Protein 5C22 (pdb70)

InterPro domains:
  IPR006144 Secretion protein HlyD, conserved site [PS00543] (442-464)
  IPR010129 Type I secretion membrane fusion protein, HlyD family [TIGR01843] (54-478)
  IPR050739 Membrane Fusion Protein [PTHR30386] (50-478)
  IPR058982 AprE-like, beta-barrel domain [PF26002] (366-455)
  IPR059040 CyaD-like, alpha-helical hairpin domain [PF25988] (132-326)

Sequence (1053 aa):
SKEIKPIENSIVKEIIVKEGESVRKGDVLLKLTALGAEADTLKTQSSLLQTRLEQTRYQILSRSIELNKLPELKLPDEPYFQNVSEEEVLRLTSLIKEQFSTWQNQKYQKELNLDKKRAERLTILARINRYENLSRVEKSRLDDFRSLLHKQAIAKHAVLEQENKYVEAANELRVYKSQLEQIESEILSAKEEYQLVTRLFKNEILDKLRQTTDNIELLTLELEKNEERQQASVIRAPVSGKVQQLKVHTEGGVVTTAETLMVIVPASKEIKPIENSIVKEIIVKEGESVRKGDVLLKLTALGAEADTLKTQSSLLQTRLEQTRYQILSRSIELNKLPELKLPDEPYFQNVSEEEVLRLTSLIKEQFSTWQNQKYQKELNLDKKRAERLTILARINRYENLSRVEKSRLDDFRSLLHKQAIAKHAVLEQENKYVEAANELRVYKSQLEQIESEILSAKEEYQLVTRLFKNEILDKLRQTTDNIELLTLELEKNEERQQASVIRAPVSGKVQQLKVHTEGGVVTTAETLMVIVPSKEIKPIENSIVKEIIVKLKLTALGAEADTLKTQSSLLQTRLEQTRYQILSRSIELNKLPELKLPDEPYFQNVSEEEVLRLTSLIKEQFSTWQNQKYQKELNLDKKRAERLTILARINRYENLSRVEKSRLDDFRSLLHKQAIAKHAVLEQENKYVEAANELRVYKSQLEQIESEILSAKEEYQLVTRLFKNEILDKLRQTTDNIELLTLELEKNEERQQASVIRAPVSGKVQQLKVHTEGGVVTTAETLMVIVSKEIKPIENSIVKEIIVKEGESVRKGDVLLKLTALGAEADTLKTQSSLLQTRLEQTRYQILSRSIELNKLPELKLPDEPYFQNVSEEEVLRLTSLIKEQFSTWQNQKYQKELNLDKKRAERLTILARINRYENLSRVEKSRLDDFRSLLHKQAIAKHAVLEQENKYVEAANELRVYKSQLEQIESEILSAKEEYQLVTRLFKNEILDKLRQTTDNIELLTLELEKNEERQQASVIRAPVSGKVQQLKVHTEGGVVTTAETLMVIVP

Radius of gyration: 61.91 Å; Cα contacts (8 Å, |Δi|>4): 1273; chains: 4; bounding box: 52×114×218 Å

B-factor: mean 44.22, std 17.94, range [9.75, 147.19]

GO terms:
  GO:0030253 protein secretion by the type I secretion system (P, IDA)

Organism: Escherichia coli (NCBI:txid562)

Structure (mmCIF, N/CA/C/O backbone):
data_5C22
#
_entry.id   5C22
#
_cell.length_a   80.865
_cell.length_b   94.476
_cell.length_c   181.378
_cell.angle_alpha   90.00
_cell.angle_beta   90.00
_cell.angle_gamma   90.00
#
_symmetry.space_group_name_H-M   'P 21 21 21'
#
loop_
_entity.id
_entity.type
_entity.pdbx_description
1 polymer 'Chromosomal hemolysin D'
2 non-polymer 'ZINC ION'
3 water water
#
loop_
_atom_site.group_PDB
_atom_site.id
_atom_site.type_symbol
_atom_site.label_atom_id
_atom_site.label_alt_id
_atom_site.label_comp_id
_atom_site.label_asym_id
_atom_site.label_entity_id
_atom_site.label_seq_id
_atom_site.pdbx_PDB_ins_code
_atom_site.Cartn_x
_atom_site.Cartn_y
_atom_site.Cartn_z
_atom_site.occupancy
_atom_site.B_iso_or_equiv
_atom_site.auth_seq_id
_atom_site.auth_comp_id
_atom_site.auth_asym_id
_atom_site.auth_atom_id
_atom_site.pdbx_PDB_model_num
ATOM 1 N N . SER A 1 3 ? -5.726 -14.971 -62.412 1.00 61.48 96 SER A N 1
ATOM 2 C CA . SER A 1 3 ? -5.939 -16.384 -62.698 1.00 55.91 96 SER A CA 1
ATOM 3 C C . SER A 1 3 ? -6.652 -17.085 -61.550 1.00 73.01 96 SER A C 1
ATOM 4 O O . SER A 1 3 ? -7.328 -18.092 -61.754 1.00 73.28 96 SER A O 1
ATOM 7 N N . LYS A 1 4 ? -6.491 -16.557 -60.341 1.00 64.15 97 LYS A N 1
ATOM 8 C CA . LYS A 1 4 ? -7.160 -17.135 -59.184 1.00 74.03 97 LYS A CA 1
ATOM 9 C C . LYS A 1 4 ? -8.015 -16.087 -58.472 1.00 61.50 97 LYS A C 1
ATOM 10 O O . LYS A 1 4 ? -7.566 -14.966 -58.241 1.00 59.51 97 LYS A O 1
ATOM 16 N N . GLU A 1 5 ? -9.243 -16.456 -58.119 1.00 61.35 98 GLU A N 1
ATOM 17 C CA . GLU A 1 5 ? -10.175 -15.509 -57.507 1.00 57.93 98 GLU A CA 1
ATOM 18 C C . GLU A 1 5 ? -10.003 -15.439 -55.994 1.00 47.53 98 GLU A C 1
ATOM 19 O O . GLU A 1 5 ? -9.666 -16.431 -55.348 1.00 38.26 98 GLU A O 1
ATOM 25 N N . ILE A 1 6 ? -10.239 -14.257 -55.437 1.00 46.28 99 ILE A N 1
ATOM 26 C CA . ILE A 1 6 ? -10.103 -14.049 -54.001 1.00 38.46 99 ILE A CA 1
ATOM 27 C C . ILE A 1 6 ? -11.433 -13.717 -53.334 1.00 39.48 99 ILE A C 1
ATOM 28 O O . ILE A 1 6 ? -12.032 -12.669 -53.587 1.00 33.25 99 ILE A O 1
ATOM 33 N N . LYS A 1 7 ? -11.894 -14.633 -52.488 1.00 32.52 100 LYS A N 1
ATOM 34 C CA . LYS A 1 7 ? -13.159 -14.467 -51.787 1.00 38.99 100 LYS A CA 1
ATOM 35 C C . LYS A 1 7 ? -12.946 -14.563 -50.280 1.00 39.85 100 LYS A C 1
ATOM 36 O O . LYS A 1 7 ? -12.076 -15.303 -49.822 1.00 38.80 100 LYS A O 1
ATOM 42 N N . PRO A 1 8 ? -13.743 -13.814 -49.502 1.00 40.77 101 PRO A N 1
ATOM 43 C CA . PRO A 1 8 ? -13.673 -13.895 -48.039 1.00 39.41 101 PRO A CA 1
ATOM 44 C C . PRO A 1 8 ? -14.148 -15.249 -47.519 1.00 31.86 101 PRO A C 1
ATOM 45 O O . PRO A 1 8 ? -15.113 -15.805 -48.042 1.00 42.43 101 PRO A O 1
ATOM 49 N N . ILE A 1 9 ? -13.472 -15.769 -46.499 1.00 34.67 102 ILE A N 1
ATOM 50 C CA . ILE A 1 9 ? -13.831 -17.058 -45.918 1.00 51.15 102 ILE A CA 1
ATOM 51 C C . ILE A 1 9 ? -15.109 -16.964 -45.090 1.00 47.86 102 ILE A C 1
ATOM 52 O O . ILE A 1 9 ? -15.692 -17.981 -44.712 1.00 49.50 102 ILE A O 1
ATOM 57 N N . GLU A 1 10 ? -15.540 -15.738 -44.814 1.00 31.75 103 GLU A N 1
ATOM 58 C CA . GLU A 1 10 ? -16.689 -15.505 -43.952 1.00 32.19 103 GLU A CA 1
ATOM 59 C C . GLU A 1 10 ? -17.224 -14.093 -44.184 1.00 37.60 103 GLU A C 1
ATOM 60 O O . GLU A 1 10 ? -16.450 -13.169 -44.437 1.00 37.91 103 GLU A O 1
ATOM 66 N N . ASN A 1 11 ? -18.545 -13.935 -44.114 1.00 34.69 104 ASN A N 1
ATOM 67 C CA . ASN A 1 11 ? -19.169 -12.620 -44.237 1.00 27.91 104 ASN A CA 1
ATOM 68 C C . ASN A 1 11 ? -18.585 -11.652 -43.221 1.00 33.57 104 ASN A C 1
ATOM 69 O O . ASN A 1 11 ? -18.680 -11.876 -42.014 1.00 39.81 104 ASN A O 1
ATOM 74 N N . SER A 1 12 ? -17.981 -10.575 -43.711 1.00 30.15 105 SER A N 1
ATOM 75 C CA . SER A 1 12 ? -17.239 -9.679 -42.837 1.00 31.79 105 SER A CA 1
ATOM 76 C C . SER A 1 12 ? -17.318 -8.206 -43.221 1.00 35.72 105 SER A C 1
ATOM 77 O O . SER A 1 12 ? -18.022 -7.813 -44.151 1.00 34.40 105 SER A O 1
ATOM 80 N N . ILE A 1 13 ? -16.569 -7.408 -42.471 1.00 28.83 106 ILE A N 1
ATOM 81 C CA . ILE A 1 13 ? -16.407 -5.984 -42.703 1.00 33.42 106 ILE A CA 1
ATOM 82 C C . ILE A 1 13 ? -14.963 -5.730 -43.105 1.00 33.57 106 ILE A C 1
ATOM 83 O O . ILE A 1 13 ? -14.031 -6.262 -42.482 1.00 33.86 106 ILE A O 1
ATOM 88 N N . VAL A 1 14 ? -14.784 -4.938 -44.158 1.00 38.88 107 VAL A N 1
ATOM 89 C CA . VAL A 1 14 ? -13.456 -4.594 -44.637 1.00 43.33 107 VAL A CA 1
ATOM 90 C C . VAL A 1 14 ? -12.770 -3.676 -43.635 1.00 35.85 107 VAL A C 1
ATOM 91 O O . VAL A 1 14 ? -13.101 -2.496 -43.517 1.00 39.35 107 VAL A O 1
ATOM 95 N N . LYS A 1 15 ? -11.806 -4.242 -42.919 1.00 36.34 108 LYS A N 1
ATOM 96 C CA . LYS A 1 15 ? -11.072 -3.528 -41.886 1.00 52.28 108 LYS A CA 1
ATOM 97 C C . LYS A 1 15 ? -9.999 -2.631 -42.501 1.00 56.83 108 LYS A C 1
ATOM 98 O O . LYS A 1 15 ? -9.811 -1.493 -42.071 1.00 60.60 108 LYS A O 1
ATOM 104 N N . GLU A 1 16 ? -9.298 -3.148 -43.508 1.00 55.52 109 GLU A N 1
ATOM 105 C CA . GLU A 1 16 ? -8.236 -2.396 -44.174 1.00 55.71 109 GLU A CA 1
ATOM 106 C C . GLU A 1 16 ? -8.014 -2.852 -45.611 1.00 44.19 109 GLU A C 1
ATOM 107 O O . GLU A 1 16 ? -7.908 -4.049 -45.882 1.00 54.83 109 GLU A O 1
ATOM 113 N N . ILE A 1 17 ? -7.945 -1.891 -46.527 1.00 53.91 110 ILE A N 1
ATOM 114 C CA . ILE A 1 17 ? -7.558 -2.186 -47.897 1.00 53.87 110 ILE A CA 1
ATOM 115 C C . ILE A 1 17 ? -6.120 -1.748 -48.117 1.00 45.11 110 ILE A C 1
ATOM 116 O O . ILE A 1 17 ? -5.815 -0.559 -48.061 1.00 55.52 110 ILE A O 1
ATOM 121 N N . ILE A 1 18 ? -5.236 -2.706 -48.370 1.00 37.87 111 ILE A N 1
ATOM 122 C CA . ILE A 1 18 ? -3.820 -2.394 -48.497 1.00 51.23 111 ILE A CA 1
ATOM 123 C C . ILE A 1 18 ? -3.397 -2.322 -49.962 1.00 38.15 111 ILE A C 1
ATOM 124 O O . ILE A 1 18 ? -2.534 -1.529 -50.339 1.00 46.10 111 ILE A O 1
ATOM 129 N N . VAL A 1 19 ? -4.022 -3.161 -50.778 1.00 42.40 112 VAL A N 1
ATOM 130 C CA . VAL A 1 19 ? -3.714 -3.263 -52.201 1.00 41.37 112 VAL A CA 1
ATOM 131 C C . VAL A 1 19 ? -4.470 -2.251 -53.070 1.00 41.39 112 VAL A C 1
ATOM 132 O O . VAL A 1 19 ? -5.599 -1.876 -52.761 1.00 35.59 112 VAL A O 1
ATOM 136 N N . LYS A 1 20 ? -3.831 -1.791 -54.142 1.00 45.95 113 LYS A N 1
ATOM 137 C CA . LYS A 1 20 ? -4.509 -0.970 -55.141 1.00 39.72 113 LYS A CA 1
ATOM 138 C C . LYS A 1 20 ? -4.653 -1.713 -56.468 1.00 36.88 113 LYS A C 1
ATOM 139 O O . LYS A 1 20 ? -4.033 -2.756 -56.681 1.00 35.28 113 LYS A O 1
ATOM 145 N N . GLU A 1 21 ? -5.473 -1.162 -57.356 1.00 38.90 114 GLU A N 1
ATOM 146 C CA . GLU A 1 21 ? -5.705 -1.741 -58.675 1.00 45.11 114 GLU A CA 1
ATOM 147 C C . GLU A 1 21 ? -4.442 -1.713 -59.537 1.00 50.48 114 GLU A C 1
ATOM 148 O O . GLU A 1 21 ? -3.893 -0.647 -59.812 1.00 40.58 114 GLU A O 1
ATOM 154 N N . GLY A 1 22 ? -3.986 -2.889 -59.960 1.00 37.48 115 GLY A N 1
ATOM 155 C CA . GLY A 1 22 ? -2.818 -2.995 -60.817 1.00 41.40 115 GLY A CA 1
ATOM 156 C C . GLY A 1 22 ? -1.521 -3.180 -60.050 1.00 53.10 115 GLY A C 1
ATOM 157 O O . GLY A 1 22 ? -0.446 -3.271 -60.642 1.00 50.97 115 GLY A O 1
ATOM 158 N N . GLU A 1 23 ? -1.625 -3.243 -58.726 1.00 49.55 116 GLU A N 1
ATOM 159 C CA . GLU A 1 23 ? -0.455 -3.375 -57.864 1.00 47.17 116 GLU A CA 1
ATOM 160 C C . GLU A 1 23 ? 0.142 -4.777 -57.953 1.00 50.54 116 GLU A C 1
ATOM 161 O O . GLU A 1 23 ? -0.585 -5.761 -58.088 1.00 48.14 116 GLU A O 1
ATOM 167 N N . SER A 1 24 ? 1.468 -4.863 -57.882 1.00 53.34 117 SER A N 1
ATOM 168 C CA . SER A 1 24 ? 2.151 -6.153 -57.917 1.00 53.87 117 SER A CA 1
ATOM 169 C C . SER A 1 24 ? 2.383 -6.695 -56.510 1.00 56.02 117 SER A C 1
ATOM 170 O O . SER A 1 24 ? 2.906 -5.996 -55.641 1.00 56.66 117 SER A O 1
ATOM 173 N N . VAL A 1 25 ? 1.988 -7.946 -56.295 1.00 61.42 118 VAL A N 1
ATOM 174 C CA . VAL A 1 25 ? 2.141 -8.593 -54.997 1.00 52.39 118 VAL A CA 1
ATOM 175 C C . VAL A 1 25 ? 2.813 -9.958 -55.115 1.00 50.29 118 VAL A C 1
ATOM 176 O O . VAL A 1 25 ? 2.744 -10.607 -56.158 1.00 46.51 118 VAL A O 1
ATOM 180 N N . ARG A 1 26 ? 3.470 -10.383 -54.040 1.00 40.69 119 ARG A N 1
ATOM 181 C CA . ARG A 1 26 ? 4.051 -11.718 -53.980 1.00 43.15 119 ARG A CA 1
ATOM 182 C C . ARG A 1 26 ? 3.142 -12.668 -53.225 1.00 59.74 119 ARG A C 1
ATOM 183 O O . ARG A 1 26 ? 2.253 -12.236 -52.491 1.00 58.08 119 ARG A O 1
ATOM 191 N N . LYS A 1 27 ? 3.367 -13.964 -53.409 1.00 57.89 120 LYS A N 1
ATOM 192 C CA . LYS A 1 27 ? 2.596 -14.963 -52.689 1.00 52.85 120 LYS A CA 1
ATOM 193 C C . LYS A 1 27 ? 2.878 -14.824 -51.198 1.00 42.94 120 LYS A C 1
ATOM 194 O O . LYS A 1 27 ? 4.023 -14.933 -50.761 1.00 62.30 120 LYS A O 1
ATOM 200 N N . GLY A 1 28 ? 1.826 -14.577 -50.425 1.00 44.61 121 GLY A N 1
ATOM 201 C CA . GLY A 1 28 ? 1.958 -14.390 -48.992 1.00 31.68 121 GLY A CA 1
ATOM 202 C C . GLY A 1 28 ? 1.761 -12.953 -48.543 1.00 45.59 121 GLY A C 1
ATOM 203 O O . GLY A 1 28 ? 1.572 -12.695 -47.354 1.00 44.32 121 GLY A O 1
ATOM 204 N N . ASP A 1 29 ? 1.804 -12.014 -49.486 1.00 42.18 122 ASP A N 1
ATOM 205 C CA . ASP A 1 29 ? 1.581 -10.607 -49.163 1.00 37.17 122 ASP A CA 1
ATOM 206 C C . ASP A 1 29 ? 0.141 -10.375 -48.724 1.00 42.34 122 ASP A C 1
ATOM 207 O O . ASP A 1 29 ? -0.786 -10.963 -49.280 1.00 36.97 122 ASP A O 1
ATOM 212 N N . VAL A 1 30 ? -0.046 -9.502 -47.740 1.00 40.77 123 VAL A N 1
ATOM 213 C CA . VAL A 1 30 ? -1.381 -9.202 -47.238 1.00 45.09 123 VAL A CA 1
ATOM 214 C C . VAL A 1 30 ? -2.119 -8.278 -48.202 1.00 53.49 123 VAL A C 1
ATOM 215 O O . VAL A 1 30 ? -1.597 -7.237 -48.602 1.00 45.80 123 VAL A O 1
ATOM 219 N N . LEU A 1 31 ? -3.335 -8.668 -48.569 1.00 48.12 124 LEU A N 1
ATOM 220 C CA . LEU A 1 31 ? -4.135 -7.904 -49.517 1.00 44.39 124 LEU A CA 1
ATOM 221 C C . LEU A 1 31 ? -5.285 -7.199 -48.808 1.00 43.53 124 LEU A C 1
ATOM 222 O O . LEU A 1 31 ? -5.604 -6.048 -49.107 1.00 45.83 124 LEU A O 1
ATOM 227 N N . LEU A 1 32 ? -5.901 -7.903 -47.865 1.00 50.34 125 LEU A N 1
ATOM 228 C CA . LEU A 1 32 ? -7.089 -7.412 -47.182 1.00 39.67 125 LEU A CA 1
ATOM 229 C C . LEU A 1 32 ? -7.191 -7.989 -45.778 1.00 42.64 125 LEU A C 1
ATOM 230 O O . LEU A 1 32 ? -6.882 -9.160 -45.555 1.00 41.64 125 LEU A O 1
ATOM 235 N N . LYS A 1 33 ? -7.622 -7.164 -44.831 1.00 34.74 126 LYS A N 1
ATOM 236 C CA . LYS A 1 33 ? -7.904 -7.644 -43.487 1.00 55.37 126 LYS A CA 1
ATOM 237 C C . LYS A 1 33 ? -9.398 -7.492 -43.224 1.00 42.42 126 LYS A C 1
ATOM 238 O O . LYS A 1 33 ? -9.964 -6.421 -43.436 1.00 31.40 126 LYS A O 1
ATOM 244 N N . LEU A 1 34 ? -10.034 -8.566 -42.770 1.00 46.25 127 LEU A N 1
ATOM 245 C CA . LEU A 1 34 ? -11.477 -8.558 -42.564 1.00 44.51 127 LEU A CA 1
ATOM 246 C C . LEU A 1 34 ? -11.845 -8.885 -41.123 1.00 44.88 127 LEU A C 1
ATOM 247 O O . LEU A 1 34 ? -11.170 -9.683 -40.474 1.00 49.61 127 LEU A O 1
ATOM 252 N N . THR A 1 35 ? -12.917 -8.279 -40.620 1.00 36.56 128 THR A N 1
ATOM 253 C CA . THR A 1 35 ? -13.429 -8.662 -39.305 1.00 39.02 128 THR A CA 1
ATOM 254 C C . THR A 1 35 ? -14.835 -9.243 -39.423 1.00 34.43 128 THR A C 1
ATOM 255 O O . THR A 1 35 ? -15.702 -8.639 -40.042 1.00 23.92 128 THR A O 1
ATOM 259 N N . ALA A 1 36 ? -15.071 -10.389 -38.791 1.00 36.48 129 ALA A N 1
ATOM 260 C CA . ALA A 1 36 ? -16.358 -11.072 -38.907 1.00 32.08 129 ALA A CA 1
ATOM 261 C C . ALA A 1 36 ? -17.496 -10.209 -38.369 1.00 30.69 129 ALA A C 1
ATOM 262 O O . ALA A 1 36 ? -17.322 -9.466 -37.401 1.00 30.71 129 ALA A O 1
ATOM 264 N N . LEU A 1 37 ? -18.658 -10.310 -39.009 1.00 19.61 130 LEU A N 1
ATOM 265 C CA . LEU A 1 37 ? -19.817 -9.495 -38.655 1.00 28.36 130 LEU A CA 1
ATOM 266 C C . LEU A 1 37 ? -20.291 -9.717 -37.223 1.00 37.38 130 LEU A C 1
ATOM 267 O O . LEU A 1 37 ? -20.524 -10.850 -36.801 1.00 30.20 130 LEU A O 1
ATOM 272 N N . GLY A 1 38 ? -20.424 -8.622 -36.481 1.00 35.51 131 GLY A N 1
ATOM 273 C CA . GLY A 1 38 ? -20.972 -8.666 -35.138 1.00 41.22 131 GLY A CA 1
ATOM 274 C C . GLY A 1 38 ? -20.002 -9.091 -34.053 1.00 32.97 131 GLY A C 1
ATOM 275 O O . GLY A 1 38 ? -20.381 -9.184 -32.887 1.00 33.57 131 GLY A O 1
ATOM 276 N N . ALA A 1 39 ? -18.754 -9.353 -34.428 1.00 25.32 132 ALA A N 1
ATOM 277 C CA . ALA A 1 39 ? -17.756 -9.834 -33.476 1.00 36.48 132 ALA A CA 1
ATOM 278 C C . ALA A 1 39 ? -17.377 -8.797 -32.418 1.00 32.44 132 ALA A C 1
ATOM 279 O O . ALA A 1 39 ? -17.296 -9.114 -31.223 1.00 43.83 132 ALA A O 1
ATOM 281 N N . GLU A 1 40 ? -17.161 -7.559 -32.855 1.00 27.71 133 GLU A N 1
ATOM 282 C CA . GLU A 1 40 ? -16.699 -6.509 -31.954 1.00 42.18 133 GLU A CA 1
ATOM 283 C C . GLU A 1 40 ? -17.749 -6.172 -30.908 1.00 34.54 133 GLU A C 1
ATOM 284 O O . GLU A 1 40 ? -17.415 -5.878 -29.760 1.00 40.30 133 GLU A O 1
ATOM 290 N N . ALA A 1 41 ? -19.017 -6.216 -31.304 1.00 20.48 134 ALA A N 1
ATOM 291 C CA . ALA A 1 41 ? -20.110 -5.940 -30.379 1.00 39.65 134 ALA A CA 1
ATOM 292 C C . ALA A 1 41 ? -20.209 -7.013 -29.295 1.00 41.14 134 ALA A C 1
ATOM 293 O O . ALA A 1 41 ? -20.378 -6.702 -28.112 1.00 46.28 134 ALA A O 1
ATOM 295 N N . ASP A 1 42 ? -20.094 -8.273 -29.706 1.00 22.65 135 ASP A N 1
ATOM 296 C CA . ASP A 1 42 ? -20.105 -9.396 -28.772 1.00 35.81 135 ASP A CA 1
ATOM 297 C C . ASP A 1 42 ? -18.960 -9.273 -27.770 1.00 32.92 135 ASP A C 1
ATOM 298 O O . ASP A 1 42 ? -19.161 -9.382 -26.549 1.00 25.62 135 ASP A O 1
ATOM 303 N N . THR A 1 43 ? -17.759 -9.037 -28.295 1.00 22.96 136 THR A N 1
ATOM 304 C CA . THR A 1 43 ? -16.577 -8.887 -27.453 1.00 31.27 136 THR A CA 1
ATOM 305 C C . THR A 1 43 ? -16.763 -7.726 -26.479 1.00 31.04 136 THR A C 1
ATOM 306 O O . THR A 1 43 ? -16.371 -7.808 -25.312 1.00 40.07 136 THR A O 1
ATOM 310 N N . LEU A 1 44 ? -17.385 -6.656 -26.965 1.00 20.44 137 LEU A N 1
ATOM 311 C CA . LEU A 1 44 ? -17.661 -5.480 -26.150 1.00 26.40 137 LEU A CA 1
ATOM 312 C C . LEU A 1 44 ? -18.582 -5.834 -24.983 1.00 36.32 137 LEU A C 1
ATOM 313 O O . LEU A 1 44 ? -18.340 -5.430 -23.841 1.00 28.05 137 LEU A O 1
ATOM 318 N N . LYS A 1 45 ? -19.634 -6.591 -25.279 1.00 28.33 138 LYS A N 1
ATOM 319 C CA . LYS A 1 45 ? -20.578 -7.039 -24.257 1.00 29.34 138 LYS A CA 1
ATOM 320 C C . LYS A 1 45 ? -19.877 -7.871 -23.181 1.00 33.59 138 LYS A C 1
ATOM 321 O O . LYS A 1 45 ? -20.038 -7.623 -21.973 1.00 34.89 138 LYS A O 1
ATOM 327 N N . THR A 1 46 ? -19.088 -8.848 -23.626 1.00 27.32 139 THR A N 1
ATOM 328 C CA . THR A 1 46 ? -18.375 -9.725 -22.700 1.00 25.85 139 THR A CA 1
ATOM 329 C C . THR A 1 46 ? -17.412 -8.925 -21.819 1.00 31.35 139 THR A C 1
ATOM 330 O O . THR A 1 46 ? -17.316 -9.159 -20.610 1.00 30.80 139 THR A O 1
ATOM 334 N N . GLN A 1 47 ? -16.718 -7.970 -22.430 1.00 24.55 140 GLN A N 1
ATOM 335 C CA . GLN A 1 47 ? -15.788 -7.107 -21.709 1.00 28.47 140 GLN A CA 1
ATOM 336 C C . GLN A 1 47 ? -16.518 -6.273 -20.656 1.00 31.18 140 GLN A C 1
ATOM 337 O O . GLN A 1 47 ? -16.015 -6.075 -19.546 1.00 23.51 140 GLN A O 1
ATOM 343 N N . SER A 1 48 ? -17.702 -5.783 -21.014 1.00 23.79 141 SER A N 1
ATOM 344 C CA . SER A 1 48 ? -18.520 -5.010 -20.085 1.00 24.12 141 SER A CA 1
ATOM 345 C C . SER A 1 48 ? -18.884 -5.852 -18.865 1.00 28.66 141 SER A C 1
ATOM 346 O O . SER A 1 48 ? -18.724 -5.413 -17.712 1.00 25.13 141 SER A O 1
ATOM 349 N N . SER A 1 49 ? -19.352 -7.072 -19.123 1.00 24.62 142 SER A N 1
ATOM 350 C CA . SER A 1 49 ? -19.695 -7.987 -18.038 1.00 21.77 142 SER A CA 1
ATOM 351 C C . SER A 1 49 ? -18.488 -8.267 -17.145 1.00 33.04 142 SER A C 1
ATOM 352 O O . SER A 1 49 ? -18.604 -8.296 -15.913 1.00 20.42 142 SER A O 1
ATOM 355 N N . LEU A 1 50 ? -17.331 -8.455 -17.773 1.00 20.06 143 LEU A N 1
ATOM 356 C CA . LEU A 1 50 ? -16.091 -8.700 -17.044 1.00 24.11 143 LEU A CA 1
ATOM 357 C C . LEU A 1 50 ? -15.760 -7.539 -16.114 1.00 33.87 143 LEU A C 1
ATOM 358 O O . LEU A 1 50 ? -15.414 -7.746 -14.946 1.00 24.53 143 LEU A O 1
ATOM 363 N N . LEU A 1 51 ? -15.862 -6.321 -16.639 1.00 30.86 144 LEU A N 1
ATOM 364 C CA . LEU A 1 51 ? -15.603 -5.124 -15.846 1.00 26.98 144 LEU A CA 1
ATOM 365 C C . LEU A 1 51 ? -16.533 -5.047 -14.640 1.00 23.86 144 LEU A C 1
ATOM 366 O O . LEU A 1 51 ? -16.087 -4.778 -13.518 1.00 38.07 144 LEU A O 1
ATOM 371 N N . GLN A 1 52 ? -17.821 -5.294 -14.869 1.00 21.13 145 GLN A N 1
ATOM 372 C CA . GLN A 1 52 ? -18.792 -5.265 -13.776 1.00 24.66 145 GLN A CA 1
ATOM 373 C C . GLN A 1 52 ? -18.446 -6.286 -12.685 1.00 31.32 145 GLN A C 1
ATOM 374 O O . GLN A 1 52 ? -18.380 -5.953 -11.487 1.00 35.44 145 GLN A O 1
ATOM 380 N N . THR A 1 53 ? -18.195 -7.522 -13.113 1.00 23.93 146 THR A N 1
ATOM 381 C CA . THR A 1 53 ? -17.902 -8.605 -12.181 1.00 28.33 146 THR A CA 1
ATOM 382 C C . THR A 1 53 ? -16.635 -8.314 -11.383 1.00 31.09 146 THR A C 1
ATOM 383 O O . THR A 1 53 ? -16.559 -8.618 -10.191 1.00 27.74 146 THR A O 1
ATOM 387 N N . ARG A 1 54 ? -15.647 -7.712 -12.037 1.00 22.77 147 ARG A N 1
ATOM 388 C CA . ARG A 1 54 ? -14.416 -7.339 -11.349 1.00 30.11 147 ARG A CA 1
ATOM 389 C C . ARG A 1 54 ? -14.652 -6.217 -10.340 1.00 31.12 147 ARG A C 1
ATOM 390 O O . ARG A 1 54 ? -14.030 -6.199 -9.275 1.00 33.17 147 ARG A O 1
ATOM 398 N N . LEU A 1 55 ? -15.538 -5.281 -10.671 1.00 19.97 148 LEU A N 1
ATOM 399 C CA . LEU A 1 55 ? -15.911 -4.247 -9.709 1.00 17.20 148 LEU A CA 1
ATOM 400 C C . LEU A 1 55 ? -16.507 -4.894 -8.459 1.00 38.50 148 LEU A C 1
ATOM 401 O O . LEU A 1 55 ? -16.172 -4.517 -7.328 1.00 21.76 148 LEU A O 1
ATOM 406 N N . GLU A 1 56 ? -17.377 -5.879 -8.665 1.00 34.28 149 GLU A N 1
ATOM 407 C CA . GLU A 1 56 ? -17.977 -6.593 -7.538 1.00 23.49 149 GLU A CA 1
ATOM 408 C C . GLU A 1 56 ? -16.918 -7.340 -6.719 1.00 26.81 149 GLU A C 1
ATOM 409 O O . GLU A 1 56 ? -16.954 -7.350 -5.480 1.00 29.28 149 GLU A O 1
ATOM 415 N N . GLN A 1 57 ? -15.975 -7.960 -7.422 1.00 19.02 150 GLN A N 1
ATOM 416 C CA . GLN A 1 57 ? -14.851 -8.635 -6.782 1.00 27.83 150 GLN A CA 1
ATOM 417 C C . GLN A 1 57 ? -14.083 -7.683 -5.865 1.00 35.69 150 GLN A C 1
ATOM 418 O O . GLN A 1 57 ? -13.777 -8.017 -4.714 1.00 24.67 150 GLN A O 1
ATOM 424 N N . THR A 1 58 ? -13.791 -6.493 -6.382 1.00 28.55 151 THR A N 1
ATOM 425 C CA . THR A 1 58 ? -13.123 -5.454 -5.606 1.00 30.24 151 THR A CA 1
ATOM 426 C C . THR A 1 58 ? -13.945 -5.107 -4.368 1.00 31.47 151 THR A C 1
ATOM 427 O O . THR A 1 58 ? -13.409 -4.974 -3.265 1.00 30.65 151 THR A O 1
ATOM 431 N N . ARG A 1 59 ? -15.253 -4.977 -4.569 1.00 29.71 152 ARG A N 1
ATOM 432 C CA . ARG A 1 59 ? -16.193 -4.704 -3.485 1.00 25.23 152 ARG A CA 1
ATOM 433 C C . ARG A 1 59 ? -16.051 -5.693 -2.330 1.00 38.98 152 ARG A C 1
ATOM 434 O O . ARG A 1 59 ? -15.854 -5.299 -1.169 1.00 25.89 152 ARG A O 1
ATOM 442 N N . TYR A 1 60 ? -16.126 -6.981 -2.651 1.00 34.38 153 TYR A N 1
ATOM 443 C CA . TYR A 1 60 ? -16.129 -7.992 -1.600 1.00 36.27 153 TYR A CA 1
ATOM 444 C C . TYR A 1 60 ? -14.736 -8.212 -1.001 1.00 31.57 153 TYR A C 1
ATOM 445 O O . TYR A 1 60 ? -14.609 -8.595 0.168 1.00 35.68 153 TYR A O 1
ATOM 454 N N . GLN A 1 61 ? -13.696 -7.938 -1.786 1.00 25.66 154 GLN A N 1
ATOM 455 C CA . GLN A 1 61 ? -12.331 -7.984 -1.267 1.00 19.36 154 GLN A CA 1
ATOM 456 C C . GLN A 1 61 ? -12.133 -6.895 -0.217 1.00 30.21 154 GLN A C 1
ATOM 457 O O . GLN A 1 61 ? -11.617 -7.150 0.883 1.00 30.57 154 GLN A O 1
ATOM 463 N N . ILE A 1 62 ? -12.566 -5.685 -0.562 1.00 22.39 155 ILE A N 1
ATOM 464 C CA . ILE A 1 62 ? -12.483 -4.551 0.348 1.00 21.94 155 ILE A CA 1
ATOM 465 C C . ILE A 1 62 ? -13.284 -4.817 1.615 1.00 29.81 155 ILE A C 1
ATOM 466 O O . ILE A 1 62 ? -12.809 -4.550 2.718 1.00 27.38 155 ILE A O 1
ATOM 471 N N . LEU A 1 63 ? -14.491 -5.356 1.463 1.00 24.58 156 LEU A N 1
ATOM 472 C CA . LEU A 1 63 ? -15.304 -5.673 2.635 1.00 20.52 156 LEU A CA 1
ATOM 473 C C . LEU A 1 63 ? -14.661 -6.732 3.535 1.00 34.13 156 LEU A C 1
ATOM 474 O O . LEU A 1 63 ? -14.717 -6.620 4.763 1.00 30.22 156 LEU A O 1
ATOM 479 N N . SER A 1 64 ? -14.051 -7.752 2.934 1.00 31.31 157 SER A N 1
ATOM 480 C CA . SER A 1 64 ? -13.347 -8.765 3.720 1.00 33.20 157 SER A CA 1
ATOM 481 C C . SER A 1 64 ? -12.211 -8.122 4.518 1.00 36.41 157 SER A C 1
ATOM 482 O O . SER A 1 64 ? -12.047 -8.376 5.724 1.00 30.59 157 SER A O 1
ATOM 485 N N . ARG A 1 65 ? -11.447 -7.268 3.841 1.00 38.03 158 ARG A N 1
ATOM 486 C CA . ARG A 1 65 ? -10.361 -6.540 4.489 1.00 43.39 158 ARG A CA 1
ATOM 487 C C . ARG A 1 65 ? -10.890 -5.701 5.652 1.00 35.94 158 ARG A C 1
ATOM 488 O O . ARG A 1 65 ? -10.260 -5.607 6.709 1.00 27.96 158 ARG A O 1
ATOM 496 N N . SER A 1 66 ? -12.065 -5.111 5.451 1.00 28.51 159 SER A N 1
ATOM 497 C CA . SER A 1 66 ? -12.698 -4.290 6.473 1.00 33.33 159 SER A CA 1
ATOM 498 C C . SER A 1 66 ? -13.120 -5.142 7.660 1.00 35.14 159 SER A C 1
ATOM 499 O O . SER A 1 66 ? -13.132 -4.673 8.796 1.00 22.82 159 SER A O 1
ATOM 502 N N . ILE A 1 67 ? -13.468 -6.397 7.393 1.00 40.25 160 ILE A N 1
ATOM 503 C CA . ILE A 1 67 ? -13.771 -7.335 8.464 1.00 28.88 160 ILE A CA 1
ATOM 504 C C . ILE A 1 67 ? -12.519 -7.574 9.288 1.00 31.61 160 ILE A C 1
ATOM 505 O O . ILE A 1 67 ? -12.559 -7.542 10.519 1.00 29.39 160 ILE A O 1
ATOM 510 N N . GLU A 1 68 ? -11.402 -7.801 8.601 1.00 47.26 161 GLU A N 1
ATOM 511 C CA . GLU A 1 68 ? -10.154 -8.074 9.306 1.00 40.99 161 GLU A CA 1
ATOM 512 C C . GLU A 1 68 ? -9.663 -6.870 10.107 1.00 41.60 161 GLU A C 1
ATOM 513 O O . GLU A 1 68 ? -9.038 -7.028 11.157 1.00 48.04 161 GLU A O 1
ATOM 519 N N . LEU A 1 69 ? -9.960 -5.670 9.619 1.00 53.03 162 LEU A N 1
ATOM 520 C CA . LEU A 1 69 ? -9.512 -4.443 10.279 1.00 41.89 162 LEU A CA 1
ATOM 521 C C . LEU A 1 69 ? -10.528 -3.821 11.243 1.00 46.61 162 LEU A C 1
ATOM 522 O O . LEU A 1 69 ? -10.164 -2.980 12.068 1.00 35.70 162 LEU A O 1
ATOM 527 N N . ASN A 1 70 ? -11.791 -4.229 11.126 1.00 43.63 163 ASN A N 1
ATOM 528 C CA . ASN A 1 70 ? -12.909 -3.575 11.813 1.00 32.93 163 ASN A CA 1
ATOM 529 C C . ASN A 1 70 ? -13.012 -2.096 11.432 1.00 37.57 163 ASN A C 1
ATOM 530 O O . ASN A 1 70 ? -13.511 -1.273 12.200 1.00 38.24 163 ASN A O 1
ATOM 535 N N . LYS A 1 71 ? -12.536 -1.780 10.231 1.00 32.61 164 LYS A N 1
ATOM 536 C CA . LYS A 1 71 ? -12.661 -0.450 9.645 1.00 31.14 164 LYS A CA 1
ATOM 537 C C . LYS A 1 71 ? -12.438 -0.537 8.139 1.00 33.40 164 LYS A C 1
ATOM 538 O O . LYS A 1 71 ? -11.738 -1.430 7.660 1.00 23.21 164 LYS A O 1
ATOM 544 N N . LEU A 1 72 ? -13.034 0.385 7.392 1.00 24.28 165 LEU A N 1
ATOM 545 C CA . LEU A 1 72 ? -12.875 0.396 5.942 1.00 41.12 165 LEU A CA 1
ATOM 546 C C . LEU A 1 72 ? -11.477 0.839 5.533 1.00 34.11 165 LEU A C 1
ATOM 547 O O . LEU A 1 72 ? -10.966 1.839 6.040 1.00 26.21 165 LEU A O 1
ATOM 552 N N . PRO A 1 73 ? -10.853 0.095 4.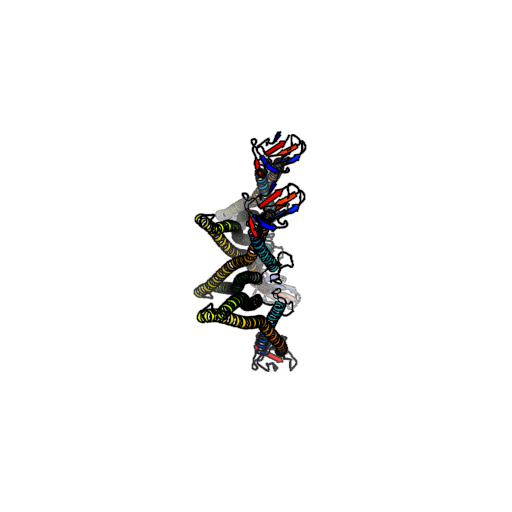608 1.00 30.45 166 PRO A N 1
ATOM 553 C CA . PRO A 1 73 ? -9.596 0.547 4.004 1.00 32.00 166 PRO A CA 1
ATOM 554 C C . PRO A 1 73 ? -9.865 1.695 3.040 1.00 32.35 166 PRO A C 1
ATOM 555 O O . PRO A 1 73 ? -11.021 2.095 2.894 1.00 32.27 166 PRO A O 1
ATOM 559 N N . GLU A 1 74 ? -8.830 2.213 2.387 1.00 48.69 167 GLU A N 1
ATOM 560 C CA . GLU A 1 74 ? -9.033 3.303 1.441 1.00 42.65 167 GLU A CA 1
ATOM 561 C C . GLU A 1 74 ? -9.835 2.814 0.245 1.00 31.50 167 GLU A C 1
ATOM 562 O O . GLU A 1 74 ? -9.465 1.839 -0.408 1.00 36.79 167 GLU A O 1
ATOM 568 N N . LEU A 1 75 ? -10.940 3.498 -0.032 1.00 29.62 168 LEU A N 1
ATOM 569 C CA . LEU A 1 75 ? -11.858 3.072 -1.079 1.00 41.14 168 LEU A CA 1
ATOM 570 C C . LEU A 1 75 ? -11.389 3.516 -2.457 1.00 45.06 168 LEU A C 1
ATOM 571 O O . LEU A 1 75 ? -11.937 4.458 -3.029 1.00 51.19 168 LEU A O 1
ATOM 576 N N . LYS A 1 76 ? -10.373 2.844 -2.988 1.00 34.29 169 LYS A N 1
ATOM 577 C CA . LYS A 1 76 ? -9.889 3.166 -4.323 1.00 52.07 169 LYS A CA 1
ATOM 578 C C . LYS A 1 76 ? -9.736 1.904 -5.163 1.00 57.22 169 LYS A C 1
ATOM 579 O O . LYS A 1 76 ? -9.395 0.840 -4.646 1.00 52.87 169 LYS A O 1
ATOM 585 N N . LEU A 1 77 ? -10.008 2.023 -6.457 1.00 49.77 170 LEU A N 1
ATOM 586 C CA . LEU A 1 77 ? -9.749 0.931 -7.383 1.00 49.13 170 LEU A CA 1
ATOM 587 C C . LEU A 1 77 ? -8.253 0.775 -7.600 1.00 44.26 170 LEU A C 1
ATOM 588 O O . LEU A 1 77 ? -7.547 1.771 -7.758 1.00 39.85 170 LEU A O 1
ATOM 593 N N . PRO A 1 78 ? -7.752 -0.467 -7.592 1.00 48.02 171 PRO A N 1
ATOM 594 C CA . PRO A 1 78 ? -6.356 -0.600 -8.013 1.00 46.69 171 PRO A CA 1
ATOM 595 C C . PRO A 1 78 ? -6.244 -0.289 -9.505 1.00 59.88 171 PRO A C 1
ATOM 596 O O . PRO A 1 78 ? -7.170 -0.608 -10.246 1.00 65.02 171 PRO A O 1
ATOM 600 N N . ASP A 1 79 ? -5.147 0.316 -9.944 1.00 56.75 172 ASP A N 1
ATOM 601 C CA . ASP A 1 79 ? -5.018 0.680 -11.353 1.00 67.53 172 ASP A CA 1
ATOM 602 C C . ASP A 1 79 ? -4.333 -0.423 -12.147 1.00 72.87 172 ASP A C 1
ATOM 603 O O . ASP A 1 79 ? -3.113 -0.450 -12.312 1.00 74.50 172 ASP A O 1
ATOM 608 N N . GLU A 1 80 ? -5.169 -1.334 -12.625 1.00 67.17 173 GLU A N 1
ATOM 609 C CA . GLU A 1 80 ? -4.768 -2.502 -13.385 1.00 56.81 173 GLU A CA 1
ATOM 610 C C . GLU A 1 80 ? -5.509 -2.395 -14.716 1.00 50.86 173 GLU A C 1
ATOM 611 O O . GLU A 1 80 ? -6.495 -1.664 -14.802 1.00 56.70 173 GLU A O 1
ATOM 617 N N . PRO A 1 81 ? -5.043 -3.103 -15.760 1.00 57.22 174 PRO A N 1
ATOM 618 C CA . PRO A 1 81 ? -5.613 -2.867 -17.096 1.00 58.54 174 PRO A CA 1
ATOM 619 C C . PRO A 1 81 ? -7.115 -3.131 -17.247 1.00 51.27 174 PRO A C 1
ATOM 620 O O . PRO A 1 81 ? -7.724 -2.527 -18.131 1.00 53.58 174 PRO A O 1
ATOM 624 N N . TYR A 1 82 ? -7.709 -3.981 -16.416 1.00 46.70 175 TYR A N 1
ATOM 625 C CA . TYR A 1 82 ? -9.146 -4.225 -16.529 1.00 50.92 175 TYR A CA 1
ATOM 626 C C . TYR A 1 82 ? -9.979 -3.087 -15.930 1.00 51.33 175 TYR A C 1
ATOM 627 O O . TYR A 1 82 ? -11.205 -3.093 -16.023 1.00 41.26 175 TYR A O 1
ATOM 636 N N . PHE A 1 83 ? -9.305 -2.123 -15.311 1.00 48.41 176 PHE A N 1
ATOM 637 C CA . PHE A 1 83 ? -9.960 -0.982 -14.670 1.00 46.28 176 PHE A CA 1
ATOM 638 C C . PHE A 1 83 ? -9.665 0.316 -15.416 1.00 66.35 176 PHE A C 1
ATOM 639 O O . PHE A 1 83 ? -9.571 1.383 -14.810 1.00 74.45 176 PHE A O 1
ATOM 647 N N . GLN A 1 84 ? -9.529 0.211 -16.734 1.00 65.58 177 GLN A N 1
ATOM 648 C CA . GLN A 1 84 ? -9.197 1.354 -17.573 1.00 64.42 177 GLN A CA 1
ATOM 649 C C . GLN A 1 84 ? -10.419 2.037 -18.196 1.00 53.40 177 GLN A C 1
ATOM 650 O O . GLN A 1 84 ? -10.343 3.201 -18.593 1.00 65.10 177 GLN A O 1
ATOM 656 N N . ASN A 1 85 ? -11.538 1.325 -18.289 1.00 48.80 178 ASN A N 1
ATOM 657 C CA . ASN A 1 85 ? -12.758 1.916 -18.828 1.00 42.47 178 ASN A CA 1
ATOM 658 C C . ASN A 1 85 ? -13.880 2.034 -17.802 1.00 54.09 178 ASN A C 1
ATOM 659 O O . ASN A 1 85 ? -15.040 1.759 -18.114 1.00 39.00 178 ASN A O 1
ATOM 664 N N . VAL A 1 86 ? -13.540 2.449 -16.585 1.00 48.02 179 VAL A N 1
ATOM 665 C CA . VAL A 1 86 ? -14.550 2.613 -15.544 1.00 40.06 179 VAL A CA 1
ATOM 666 C C . VAL A 1 86 ? -15.136 4.026 -15.494 1.00 38.74 179 VAL A C 1
ATOM 667 O O . VAL A 1 86 ? -14.406 5.014 -15.412 1.00 42.10 179 VAL A O 1
ATOM 671 N N . SER A 1 87 ? -16.462 4.105 -15.552 1.00 27.97 180 SER A N 1
ATOM 672 C CA . SER A 1 87 ? -17.185 5.371 -15.471 1.00 29.47 180 SER A CA 1
ATOM 673 C C . SER A 1 87 ? -17.232 5.899 -14.035 1.00 38.10 180 SER A C 1
ATOM 674 O O . SER A 1 87 ? -17.015 5.145 -13.087 1.00 40.14 180 SER A O 1
ATOM 677 N N . GLU A 1 88 ? -17.514 7.190 -13.877 1.00 34.10 181 GLU A N 1
ATOM 678 C CA . GLU A 1 88 ? -17.618 7.793 -12.550 1.00 40.68 181 GLU A CA 1
ATOM 679 C C . GLU A 1 88 ? -18.806 7.215 -11.786 1.00 33.52 181 GLU A C 1
ATOM 680 O O . GLU A 1 88 ? -18.767 7.067 -10.559 1.00 43.78 181 GLU A O 1
ATOM 686 N N . GLU A 1 89 ? -19.856 6.878 -12.531 1.00 34.39 182 GLU A N 1
ATOM 687 C CA . GLU A 1 89 ? -21.067 6.299 -11.961 1.00 37.55 182 GLU A CA 1
ATOM 688 C C . GLU A 1 89 ? -20.776 4.944 -11.326 1.00 31.92 182 GLU A C 1
ATOM 689 O O . GLU A 1 89 ? -21.257 4.650 -10.234 1.00 37.52 182 GLU A O 1
ATOM 695 N N . GLU A 1 90 ? -20.002 4.118 -12.022 1.00 25.25 183 GLU A N 1
ATOM 696 C CA . GLU A 1 90 ? -19.673 2.781 -11.534 1.00 39.12 183 GLU A CA 1
ATOM 697 C C . GLU A 1 90 ? -18.834 2.841 -10.254 1.00 29.54 183 GLU A C 1
ATOM 698 O O . GLU A 1 90 ? -19.059 2.071 -9.314 1.00 26.31 183 GLU A O 1
ATOM 704 N N . VAL A 1 91 ? -17.886 3.773 -10.215 1.00 26.96 184 VAL A N 1
ATOM 705 C CA . VAL A 1 91 ? -17.046 3.966 -9.036 1.00 43.09 184 VAL A CA 1
ATOM 706 C C . VAL A 1 91 ? -17.888 4.436 -7.854 1.00 35.33 184 VAL A C 1
ATOM 707 O O . VAL A 1 91 ? -17.775 3.910 -6.738 1.00 33.15 184 VAL A O 1
ATOM 711 N N . LEU A 1 92 ? -18.745 5.418 -8.116 1.00 24.62 185 LEU A N 1
ATOM 712 C CA . LEU A 1 92 ? -19.630 5.960 -7.093 1.00 33.98 185 LEU A CA 1
ATOM 713 C C . LEU A 1 92 ? -20.559 4.886 -6.523 1.00 38.31 185 LEU A C 1
ATOM 714 O O . LEU A 1 92 ? -20.750 4.793 -5.306 1.00 40.68 185 LEU A O 1
ATOM 719 N N . ARG A 1 93 ? -21.125 4.077 -7.414 1.00 28.90 186 ARG A N 1
ATOM 720 C CA . ARG A 1 93 ? -22.016 2.988 -7.027 1.00 43.99 186 ARG A CA 1
ATOM 721 C C . ARG A 1 93 ? -21.273 1.981 -6.156 1.00 27.78 186 ARG A C 1
ATOM 722 O O . ARG A 1 93 ? -21.789 1.521 -5.131 1.00 28.80 186 ARG A O 1
ATOM 730 N N . LEU A 1 94 ? -20.050 1.660 -6.571 1.00 26.20 187 LEU A N 1
ATOM 731 C CA . LEU A 1 94 ? -19.200 0.736 -5.831 1.00 27.61 187 LEU A CA 1
ATOM 732 C C . LEU A 1 94 ? -18.955 1.214 -4.402 1.00 32.75 187 LEU A C 1
ATOM 733 O O . LEU A 1 94 ? -19.231 0.492 -3.432 1.00 28.12 187 LEU A O 1
ATOM 738 N N . THR A 1 95 ? -18.453 2.440 -4.279 1.00 29.86 188 THR A N 1
ATOM 739 C CA . THR A 1 95 ? -18.119 2.992 -2.970 1.00 30.87 188 THR A CA 1
ATOM 740 C C . THR A 1 95 ? -19.356 3.124 -2.084 1.00 28.54 188 THR A C 1
ATOM 741 O O . THR A 1 95 ? -19.301 2.842 -0.884 1.00 29.67 188 THR A O 1
ATOM 745 N N . SER A 1 96 ? -20.474 3.531 -2.679 1.00 29.03 189 SER A N 1
ATOM 746 C CA . SER A 1 96 ? -21.719 3.664 -1.928 1.00 33.01 189 SER A CA 1
ATOM 747 C C . SER A 1 96 ? -22.187 2.315 -1.384 1.00 38.33 189 SER A C 1
ATOM 748 O O . SER A 1 96 ? -22.607 2.211 -0.224 1.00 38.57 189 SER A O 1
ATOM 751 N N . LEU A 1 97 ? -22.095 1.283 -2.220 1.00 24.12 190 LEU A N 1
ATOM 752 C CA . LEU A 1 97 ? -22.467 -0.065 -1.803 1.00 27.97 190 LEU A CA 1
ATOM 753 C C . LEU A 1 97 ? -21.592 -0.556 -0.652 1.00 32.39 190 LEU A C 1
ATOM 754 O O . LEU A 1 97 ? -22.099 -1.067 0.359 1.00 41.28 190 LEU A O 1
ATOM 759 N N . ILE A 1 98 ? -20.280 -0.379 -0.804 1.00 20.20 191 ILE A N 1
ATOM 760 C CA . ILE A 1 98 ? -19.332 -0.768 0.236 1.00 23.28 191 ILE A CA 1
ATOM 761 C C . ILE A 1 98 ? -19.655 -0.086 1.563 1.00 29.92 191 ILE A C 1
ATOM 762 O O . ILE A 1 98 ? -19.800 -0.749 2.601 1.00 25.90 191 ILE A O 1
ATOM 767 N N . LYS A 1 99 ? -19.776 1.239 1.517 1.00 30.69 192 LYS A N 1
ATOM 768 C CA . LYS A 1 99 ? -20.103 2.026 2.700 1.00 29.92 192 LYS A CA 1
ATOM 769 C C . LYS A 1 99 ? -21.392 1.560 3.369 1.00 29.33 192 LYS A C 1
ATOM 770 O O . LYS A 1 99 ? -21.457 1.451 4.599 1.00 23.47 192 LYS A O 1
ATOM 776 N N . GLU A 1 100 ? -22.409 1.261 2.563 1.00 32.05 193 GLU A N 1
ATOM 777 C CA . GLU A 1 100 ? -23.711 0.921 3.127 1.00 27.63 193 GLU A CA 1
ATOM 778 C C . GLU A 1 100 ? -23.652 -0.449 3.809 1.00 30.55 193 GLU A C 1
ATOM 779 O O . GLU A 1 100 ? -24.146 -0.610 4.931 1.00 36.52 193 GLU A O 1
ATOM 785 N N . GLN A 1 101 ? -23.023 -1.425 3.154 1.00 25.50 194 GLN A N 1
ATOM 786 C CA . GLN A 1 101 ? -22.907 -2.756 3.753 1.00 28.10 194 GLN A CA 1
ATOM 787 C C . GLN A 1 101 ? -22.079 -2.735 5.034 1.00 22.97 194 GLN A C 1
ATOM 788 O O . GLN A 1 101 ? -22.449 -3.364 6.037 1.00 24.90 194 GLN A O 1
ATOM 794 N N . PHE A 1 102 ? -20.966 -2.007 5.001 1.00 25.57 195 PHE A N 1
ATOM 795 C CA . PHE A 1 102 ? -20.115 -1.894 6.179 1.00 23.22 195 PHE A CA 1
ATOM 796 C C . PHE A 1 102 ? -20.893 -1.270 7.333 1.00 28.40 195 PHE A C 1
ATOM 797 O O . PHE A 1 102 ? -20.875 -1.784 8.457 1.00 32.60 195 PHE A O 1
ATOM 805 N N . SER A 1 103 ? -21.585 -0.170 7.045 1.00 23.24 196 SER A N 1
ATOM 806 C CA . SER A 1 103 ? -22.394 0.512 8.051 1.00 22.75 196 SER A CA 1
ATOM 807 C C . SER A 1 103 ? -23.444 -0.407 8.677 1.00 32.75 196 SER A C 1
ATOM 808 O O . SER A 1 103 ? -23.580 -0.460 9.905 1.00 26.98 196 SER A O 1
ATOM 811 N N . THR A 1 104 ? -24.177 -1.133 7.835 1.00 26.39 197 THR A N 1
ATOM 812 C CA . THR A 1 104 ? -25.209 -2.045 8.327 1.00 26.59 197 THR A CA 1
ATOM 813 C C . THR A 1 104 ? -24.613 -3.117 9.235 1.00 26.84 197 THR A C 1
ATOM 814 O O . THR A 1 104 ? -25.130 -3.376 10.330 1.00 31.84 197 THR A O 1
ATOM 818 N N . TRP A 1 105 ? -23.523 -3.731 8.779 1.00 24.51 198 TRP A N 1
ATOM 819 C CA . TRP A 1 105 ? -22.823 -4.731 9.582 1.00 34.16 198 TRP A CA 1
ATOM 820 C C . TRP A 1 105 ? -22.436 -4.180 10.958 1.00 23.81 198 TRP A C 1
ATOM 821 O O . TRP A 1 105 ? -22.723 -4.795 11.997 1.00 24.30 198 TRP A O 1
ATOM 832 N N . GLN A 1 106 ? -21.803 -3.010 10.954 1.00 21.42 199 GLN A N 1
ATOM 833 C CA . GLN A 1 106 ? -21.342 -2.385 12.189 1.00 27.03 199 GLN A CA 1
ATOM 834 C C . GLN A 1 106 ? -22.498 -2.102 13.145 1.00 24.55 199 GLN A C 1
ATOM 835 O O . GLN A 1 106 ? -22.386 -2.330 14.354 1.00 31.24 199 GLN A O 1
ATOM 841 N N . ASN A 1 107 ? -23.614 -1.626 12.601 1.00 22.97 200 ASN A N 1
ATOM 842 C CA . ASN A 1 107 ? -24.778 -1.319 13.425 1.00 19.75 200 ASN A CA 1
ATOM 843 C C . ASN A 1 107 ? -25.416 -2.571 14.028 1.00 30.09 200 ASN A C 1
ATOM 844 O O . ASN A 1 107 ? -25.844 -2.561 15.188 1.00 27.58 200 ASN A O 1
ATOM 849 N N . GLN A 1 108 ? -25.468 -3.647 13.247 1.00 26.61 201 GLN A N 1
ATOM 850 C CA . GLN A 1 108 ? -25.996 -4.915 13.749 1.00 24.17 201 GLN A CA 1
ATOM 851 C C . GLN A 1 108 ? -25.137 -5.410 14.913 1.00 19.89 201 GLN A C 1
ATOM 852 O O . GLN A 1 108 ? -25.654 -5.774 15.994 1.00 37.29 201 GLN A O 1
ATOM 858 N N . LYS A 1 109 ? -23.822 -5.400 14.688 1.00 17.03 202 LYS A N 1
ATOM 859 C CA . LYS A 1 109 ? -22.868 -5.732 15.742 1.00 27.39 202 LYS A CA 1
ATOM 860 C C . LYS A 1 109 ? -23.134 -4.925 17.001 1.00 26.78 202 LYS A C 1
ATOM 861 O O . LYS A 1 109 ? -23.233 -5.483 18.095 1.00 32.06 202 LYS A O 1
ATOM 867 N N . TYR A 1 110 ? -23.255 -3.609 16.842 1.00 28.03 203 TYR A N 1
ATOM 868 C CA . TYR A 1 110 ? -23.458 -2.736 17.991 1.00 30.14 203 TYR A CA 1
ATOM 869 C C . TYR A 1 110 ? -24.756 -3.044 18.734 1.00 27.83 203 TYR A C 1
ATOM 870 O O . TYR A 1 110 ? -24.801 -2.953 19.958 1.00 30.42 203 TYR A O 1
ATOM 879 N N . GLN A 1 111 ? -25.811 -3.392 18.002 1.00 27.78 204 GLN A N 1
ATOM 880 C CA . GLN A 1 111 ? -27.077 -3.746 18.646 1.00 29.93 204 GLN A CA 1
ATOM 881 C C . GLN A 1 111 ? -26.936 -4.995 19.516 1.00 27.63 204 GLN A C 1
ATOM 882 O O . GLN A 1 111 ? -27.326 -5.001 20.701 1.00 31.69 204 GLN A O 1
ATOM 888 N N . LYS A 1 112 ? -26.359 -6.047 18.938 1.00 25.93 205 LYS A N 1
ATOM 889 C CA . LYS A 1 112 ? -26.175 -7.280 19.704 1.00 33.28 205 LYS A CA 1
ATOM 890 C C . LYS A 1 112 ? -25.259 -7.059 20.911 1.00 25.28 205 LYS A C 1
ATOM 891 O O . LYS A 1 112 ? -25.494 -7.607 21.996 1.00 31.89 205 LYS A O 1
ATOM 897 N N . GLU A 1 113 ? -24.229 -6.239 20.721 1.00 25.59 206 GLU A N 1
ATOM 898 C CA . GLU A 1 113 ? -23.306 -5.910 21.800 1.00 26.67 206 GLU A CA 1
ATOM 899 C C . GLU A 1 113 ? -24.018 -5.128 22.899 1.00 33.77 206 GLU A C 1
ATOM 900 O O . GLU A 1 113 ? -23.703 -5.268 24.081 1.00 27.99 206 GLU A O 1
ATOM 906 N N . LEU A 1 114 ? -24.981 -4.304 22.496 1.00 27.21 207 LEU A N 1
ATOM 907 C CA . LEU A 1 114 ? -25.794 -3.544 23.437 1.00 31.27 207 LEU A CA 1
ATOM 908 C C . LEU A 1 114 ? -26.596 -4.489 24.323 1.00 28.40 207 LEU A C 1
ATOM 909 O O . LEU A 1 114 ? -26.581 -4.367 25.557 1.00 39.87 207 LEU A O 1
ATOM 914 N N . ASN A 1 115 ? -27.287 -5.438 23.692 1.00 24.63 208 ASN A N 1
ATOM 915 C CA . ASN A 1 115 ? -28.033 -6.442 24.453 1.00 34.33 208 ASN A CA 1
ATOM 916 C C . ASN A 1 115 ? -27.131 -7.208 25.425 1.00 32.84 208 ASN A C 1
ATOM 917 O O . ASN A 1 115 ? -27.449 -7.353 26.619 1.00 37.23 208 ASN A O 1
ATOM 922 N N . LEU A 1 116 ? -25.999 -7.676 24.904 1.00 21.70 209 LEU A N 1
ATOM 923 C CA . LEU A 1 116 ? -25.013 -8.400 25.703 1.00 37.05 209 LEU A CA 1
ATOM 924 C C . LEU A 1 116 ? -24.579 -7.605 26.939 1.00 31.61 209 LEU A C 1
ATOM 925 O O . LEU A 1 116 ? -24.555 -8.132 28.060 1.00 33.09 209 LEU A O 1
ATOM 930 N N . ASP A 1 117 ? -24.257 -6.332 26.728 1.00 29.53 210 ASP A N 1
ATOM 931 C CA . ASP A 1 117 ? -23.794 -5.467 27.808 1.00 31.44 210 ASP A CA 1
ATOM 932 C C . ASP A 1 117 ? -24.890 -5.251 28.847 1.00 43.62 210 ASP A C 1
ATOM 933 O O . ASP A 1 117 ? -24.618 -5.206 30.054 1.00 32.45 210 ASP A O 1
ATOM 938 N N . LYS A 1 118 ? -26.130 -5.131 28.377 1.00 29.69 211 LYS A N 1
ATOM 939 C CA . LYS A 1 118 ? -27.265 -4.981 29.284 1.00 29.19 211 LYS A CA 1
ATOM 940 C C . LYS A 1 118 ? -27.381 -6.205 30.192 1.00 39.69 211 LYS A C 1
ATOM 941 O O . LYS A 1 118 ? -27.567 -6.083 31.417 1.00 37.45 211 LYS A O 1
ATOM 947 N N . LYS A 1 119 ? -27.228 -7.383 29.592 1.00 38.51 212 LYS A N 1
ATOM 948 C CA . LYS A 1 119 ? -27.256 -8.621 30.365 1.00 32.85 212 LYS A CA 1
ATOM 949 C C . LYS A 1 119 ? -26.121 -8.669 31.386 1.00 28.86 212 LYS A C 1
ATOM 950 O O . LYS A 1 119 ? -26.318 -9.108 32.523 1.00 31.76 212 LYS A O 1
ATOM 956 N N . ARG A 1 120 ? -24.939 -8.206 30.986 1.00 27.23 213 ARG A N 1
ATOM 957 C CA . ARG A 1 120 ? -23.797 -8.162 31.901 1.00 31.91 213 ARG A CA 1
ATOM 958 C C . ARG A 1 120 ? -24.071 -7.272 33.117 1.00 28.46 213 ARG A C 1
ATOM 959 O O . ARG A 1 120 ? -23.809 -7.665 34.265 1.00 35.67 213 ARG A O 1
ATOM 967 N N . ALA A 1 121 ? -24.600 -6.077 32.863 1.00 28.94 214 ALA A N 1
ATOM 968 C CA . ALA A 1 121 ? -24.948 -5.159 33.945 1.00 31.95 214 ALA A CA 1
ATOM 969 C C . ALA A 1 121 ? -25.953 -5.802 34.899 1.00 38.12 214 ALA A C 1
ATOM 970 O O . ALA A 1 121 ? -25.799 -5.732 36.133 1.00 48.13 214 ALA A O 1
ATOM 972 N N . GLU A 1 122 ? -26.971 -6.447 34.328 1.00 27.23 215 GLU A N 1
ATOM 973 C CA . GLU A 1 122 ? -27.965 -7.134 35.150 1.00 32.57 215 GLU A CA 1
ATOM 974 C C . GLU A 1 122 ? -27.312 -8.209 36.019 1.00 34.35 215 GLU A C 1
ATOM 975 O O . GLU A 1 122 ? -27.669 -8.376 37.192 1.00 35.01 215 GLU A O 1
ATOM 981 N N . ARG A 1 123 ? -26.347 -8.924 35.444 1.00 25.97 216 ARG A N 1
ATOM 982 C CA . ARG A 1 123 ? -25.597 -9.931 36.190 1.00 24.03 216 ARG A CA 1
ATOM 983 C C . ARG A 1 123 ? -24.886 -9.307 37.384 1.00 36.20 216 ARG A C 1
ATOM 984 O O . ARG A 1 123 ? -24.905 -9.862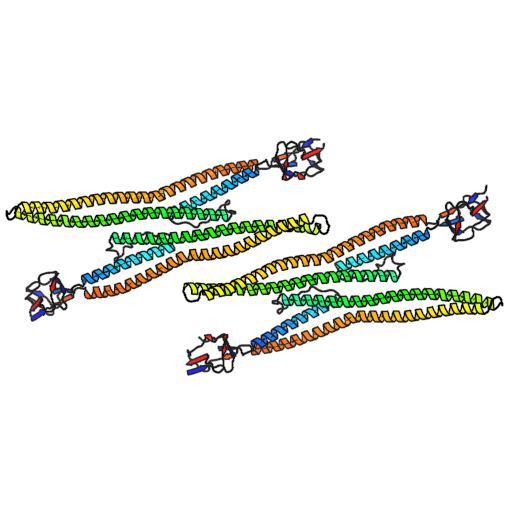 38.488 1.00 36.76 216 ARG A O 1
ATOM 992 N N . LEU A 1 124 ? -24.265 -8.151 37.163 1.00 42.12 217 LEU A N 1
ATOM 993 C CA . LEU A 1 124 ? -23.577 -7.454 38.248 1.00 37.79 217 LEU A CA 1
ATOM 994 C C . LEU A 1 124 ? -24.540 -7.096 39.381 1.00 34.30 217 LEU A C 1
ATOM 995 O O . LEU A 1 124 ? -24.246 -7.332 40.564 1.00 45.61 217 LEU A O 1
ATOM 1000 N N . THR A 1 125 ? -25.695 -6.545 39.013 1.00 30.85 218 THR A N 1
ATOM 1001 C CA . THR A 1 125 ? -26.719 -6.216 40.006 1.00 36.33 218 THR A CA 1
ATOM 1002 C C . THR A 1 125 ? -27.139 -7.441 40.823 1.00 43.31 218 THR A C 1
ATOM 1003 O O . THR A 1 125 ? -27.196 -7.400 42.064 1.00 38.89 218 THR A O 1
ATOM 1007 N N . ILE A 1 126 ? -27.408 -8.536 40.117 1.00 34.13 219 ILE A N 1
ATOM 1008 C CA . ILE A 1 126 ? -27.824 -9.778 40.758 1.00 38.43 219 ILE A CA 1
ATOM 1009 C C . ILE A 1 126 ? -26.764 -10.283 41.737 1.00 41.70 219 ILE A C 1
ATOM 1010 O O . ILE A 1 126 ? -27.089 -10.710 42.846 1.00 39.73 219 ILE A O 1
ATOM 1015 N N . LEU A 1 127 ? -25.499 -10.212 41.333 1.00 45.40 220 LEU A N 1
ATOM 1016 C CA . LEU A 1 127 ? -24.403 -10.625 42.206 1.00 41.51 220 LEU A CA 1
ATOM 1017 C C . LEU A 1 127 ? -24.344 -9.773 43.471 1.00 54.84 220 LEU A C 1
ATOM 1018 O O . LEU A 1 127 ? -24.162 -10.297 44.580 1.00 48.72 220 LEU A O 1
ATOM 1023 N N . ALA A 1 128 ? -24.511 -8.462 43.302 1.00 46.23 221 ALA A N 1
ATOM 1024 C CA . ALA A 1 128 ? -24.529 -7.557 44.448 1.00 34.30 221 ALA A CA 1
ATOM 1025 C C . ALA A 1 128 ? -25.622 -7.950 45.440 1.00 48.43 221 ALA A C 1
ATOM 1026 O O . ALA A 1 128 ? -25.375 -8.069 46.650 1.00 51.74 221 ALA A O 1
ATOM 1028 N N . ARG A 1 129 ? -26.827 -8.169 44.920 1.00 49.98 222 ARG A N 1
ATOM 1029 C CA . ARG A 1 129 ? -27.952 -8.572 45.763 1.00 50.24 222 ARG A CA 1
ATOM 1030 C C . ARG A 1 129 ? -27.691 -9.907 46.469 1.00 49.86 222 ARG A C 1
ATOM 1031 O O . ARG A 1 129 ? -28.030 -10.074 47.649 1.00 39.11 222 ARG A O 1
ATOM 1039 N N . ILE A 1 130 ? -27.078 -10.846 45.750 1.00 35.06 223 ILE A N 1
ATOM 1040 C CA . ILE A 1 130 ? -26.736 -12.147 46.320 1.00 43.49 223 ILE A CA 1
ATOM 1041 C C . ILE A 1 130 ? -25.795 -11.988 47.509 1.00 46.57 223 ILE A C 1
ATOM 1042 O O . ILE A 1 130 ? -26.011 -12.591 48.566 1.00 45.06 223 ILE A O 1
ATOM 1047 N N . ASN A 1 131 ? -24.760 -11.169 47.340 1.00 44.26 224 ASN A N 1
ATOM 1048 C CA . ASN A 1 131 ? -23.836 -10.890 48.437 1.00 53.07 224 ASN A CA 1
ATOM 1049 C C . ASN A 1 131 ? -24.567 -10.290 49.634 1.00 52.59 224 ASN A C 1
ATOM 1050 O O . ASN A 1 131 ? -24.407 -10.750 50.778 1.00 49.86 224 ASN A O 1
ATOM 1055 N N . ARG A 1 132 ? -25.391 -9.282 49.350 1.00 47.40 225 ARG A N 1
ATOM 1056 C CA . ARG A 1 132 ? -26.162 -8.596 50.382 1.00 48.85 225 ARG A CA 1
ATOM 1057 C C . ARG A 1 132 ? -26.976 -9.562 51.231 1.00 57.36 225 ARG A C 1
ATOM 1058 O O . ARG A 1 132 ? -26.899 -9.553 52.466 1.00 55.57 225 ARG A O 1
ATOM 1066 N N . TYR A 1 133 ? -27.745 -10.412 50.560 1.00 48.54 226 TYR A N 1
ATOM 1067 C CA . TYR A 1 133 ? -28.671 -11.281 51.270 1.00 40.84 226 TYR A CA 1
ATOM 1068 C C . TYR A 1 133 ? -27.994 -12.523 51.828 1.00 52.40 226 TYR A C 1
ATOM 1069 O O . TYR A 1 133 ? -28.562 -13.203 52.677 1.00 61.52 226 TYR A O 1
ATOM 1078 N N . GLU A 1 134 ? -26.783 -12.818 51.367 1.00 41.50 227 GLU A N 1
ATOM 1079 C CA . GLU A 1 134 ? -26.023 -13.903 51.974 1.00 39.46 227 GLU A CA 1
ATOM 1080 C C . GLU A 1 134 ? -25.486 -13.420 53.318 1.00 52.14 227 GLU A C 1
ATOM 1081 O O . GLU A 1 134 ? -25.568 -14.131 54.332 1.00 39.45 227 GLU A O 1
ATOM 1087 N N . ASN A 1 135 ? -24.974 -12.191 53.330 1.00 44.47 228 ASN A N 1
ATOM 1088 C CA . ASN A 1 135 ? -24.507 -11.598 54.576 1.00 49.72 228 ASN A CA 1
ATOM 1089 C C . ASN A 1 135 ? -25.652 -11.411 55.571 1.00 56.41 228 ASN A C 1
ATOM 1090 O O . ASN A 1 135 ? -25.531 -11.764 56.753 1.00 54.56 228 ASN A O 1
ATOM 1095 N N . LEU A 1 136 ? -26.771 -10.884 55.079 1.00 53.27 229 LEU A N 1
ATOM 1096 C CA . LEU A 1 136 ? -27.958 -10.704 55.908 1.00 55.77 229 LEU A CA 1
ATOM 1097 C C . LEU A 1 136 ? -28.463 -12.033 56.461 1.00 53.60 229 LEU A C 1
ATOM 1098 O O . LEU A 1 136 ? -28.768 -12.146 57.654 1.00 50.84 229 LEU A O 1
ATOM 1103 N N . SER A 1 137 ? -28.538 -13.035 55.587 1.00 44.46 230 SER A N 1
ATOM 1104 C CA . SER A 1 137 ? -28.975 -14.371 55.975 1.00 39.28 230 SER A CA 1
ATOM 1105 C C . SER A 1 137 ? -28.118 -14.922 57.099 1.00 55.80 230 SER A C 1
ATOM 1106 O O . SER A 1 137 ? -28.638 -15.422 58.101 1.00 58.47 230 SER A O 1
ATOM 1109 N N . ARG A 1 138 ? -26.801 -14.813 56.943 1.00 48.85 231 ARG A N 1
ATOM 1110 C CA . ARG A 1 138 ? -25.906 -15.371 57.946 1.00 49.03 231 ARG A CA 1
ATOM 1111 C C . ARG A 1 138 ? -26.046 -14.631 59.272 1.00 54.24 231 ARG A C 1
ATOM 1112 O O . ARG A 1 138 ? -26.052 -15.251 60.341 1.00 57.74 231 ARG A O 1
ATOM 1120 N N . VAL A 1 139 ? -26.154 -13.305 59.201 1.00 48.01 232 VAL A N 1
ATOM 1121 C CA . VAL A 1 139 ? -26.328 -12.503 60.410 1.00 48.65 232 VAL A CA 1
ATOM 1122 C C . VAL A 1 139 ? -27.584 -12.907 61.182 1.00 58.06 232 VAL A C 1
ATOM 1123 O O . VAL A 1 139 ? -27.524 -13.200 62.385 1.00 70.32 232 VAL A O 1
ATOM 1127 N N . GLU A 1 140 ? -28.716 -12.941 60.484 1.00 48.65 233 GLU A N 1
ATOM 1128 C CA . GLU A 1 140 ? -29.981 -13.297 61.115 1.00 61.32 233 GLU A CA 1
ATOM 1129 C C . GLU A 1 140 ? -29.975 -14.726 61.636 1.00 56.11 233 GLU A C 1
ATOM 1130 O O . GLU A 1 140 ? -30.590 -15.015 62.658 1.00 64.19 233 GLU A O 1
ATOM 1136 N N . LYS A 1 141 ? -29.262 -15.608 60.942 1.00 52.15 234 LYS A N 1
ATOM 1137 C CA . LYS A 1 141 ? -29.129 -16.990 61.382 1.00 49.67 234 LYS A CA 1
ATOM 1138 C C . LYS A 1 141 ? -28.333 -17.072 62.679 1.00 66.61 234 LYS A C 1
ATOM 1139 O O . LYS A 1 141 ? -28.658 -17.878 63.556 1.00 75.49 234 LYS A O 1
ATOM 1145 N N . SER A 1 142 ? -27.291 -16.253 62.810 1.00 66.93 235 SER A N 1
ATOM 1146 C CA . SER A 1 142 ? -26.477 -16.344 64.012 1.00 72.95 235 SER A CA 1
ATOM 1147 C C . SER A 1 142 ? -27.212 -15.728 65.192 1.00 69.78 235 SER A C 1
ATOM 1148 O O . SER A 1 142 ? -27.190 -16.270 66.301 1.00 79.68 235 SER A O 1
ATOM 1151 N N . ARG A 1 143 ? -27.919 -14.633 64.935 1.00 62.87 236 ARG A N 1
ATOM 1152 C CA . ARG A 1 143 ? -28.678 -13.973 65.988 1.00 55.51 236 ARG A CA 1
ATOM 1153 C C . ARG A 1 143 ? -29.787 -14.918 66.455 1.00 66.61 236 ARG A C 1
ATOM 1154 O O . ARG A 1 143 ? -30.061 -15.051 67.650 1.00 72.83 236 ARG A O 1
ATOM 1162 N N . LEU A 1 144 ? -30.410 -15.593 65.493 1.00 65.97 237 LEU A N 1
ATOM 1163 C CA . LEU A 1 144 ? -31.458 -16.571 65.787 1.00 59.81 237 LEU A CA 1
ATOM 1164 C C . LEU A 1 144 ? -30.948 -17.773 66.585 1.00 69.85 237 LEU A C 1
ATOM 1165 O O . LEU A 1 144 ? -31.632 -18.258 67.493 1.00 80.96 237 LEU A O 1
ATOM 1170 N N . ASP A 1 145 ? -29.755 -18.259 66.248 1.00 69.96 238 ASP A N 1
ATOM 1171 C CA . ASP A 1 145 ? -29.174 -19.379 66.990 1.00 82.32 238 ASP A CA 1
ATOM 1172 C C . ASP A 1 145 ? -28.888 -18.959 68.422 1.00 84.55 238 ASP A C 1
ATOM 1173 O O . ASP A 1 145 ? -29.099 -19.734 69.355 1.00 83.70 238 ASP A O 1
ATOM 1178 N N . ASP A 1 146 ? -28.381 -17.743 68.599 1.00 70.17 239 ASP A N 1
ATOM 1179 C CA . ASP A 1 146 ? -28.182 -17.251 69.952 1.00 84.89 239 ASP A CA 1
ATOM 1180 C C . ASP A 1 146 ? -29.529 -17.209 70.683 1.00 92.94 239 ASP A C 1
ATOM 1181 O O . ASP A 1 146 ? -29.617 -17.580 71.851 1.00 94.81 239 ASP A O 1
ATOM 1186 N N . PHE A 1 147 ? -30.575 -16.774 69.982 1.00 90.19 240 PHE A N 1
ATOM 1187 C CA . PHE A 1 147 ? -31.925 -16.687 70.558 1.00 74.57 240 PHE A CA 1
ATOM 1188 C C . PHE A 1 147 ? -32.638 -17.985 70.993 1.00 71.45 240 PHE A C 1
ATOM 1189 O O . PHE A 1 147 ? -33.249 -18.022 72.062 1.00 87.65 240 PHE A O 1
ATOM 1197 N N . ARG A 1 148 ? -32.579 -19.033 70.170 1.00 71.32 241 ARG A N 1
ATOM 1198 C CA . ARG A 1 148 ? -33.404 -20.236 70.403 1.00 87.78 241 ARG A CA 1
ATOM 1199 C C . ARG A 1 148 ? -32.939 -21.255 71.458 1.00 96.32 241 ARG A C 1
ATOM 1200 O O . ARG A 1 148 ? -33.682 -22.176 71.794 1.00 92.81 241 ARG A O 1
ATOM 1208 N N . SER A 1 149 ? -31.708 -21.145 71.938 1.00 96.35 242 SER A N 1
ATOM 1209 C CA . SER A 1 149 ? -31.271 -21.978 73.060 1.00 99.31 242 SER A CA 1
ATOM 1210 C C . SER A 1 149 ? -31.331 -21.177 74.352 1.00 100.76 242 SER A C 1
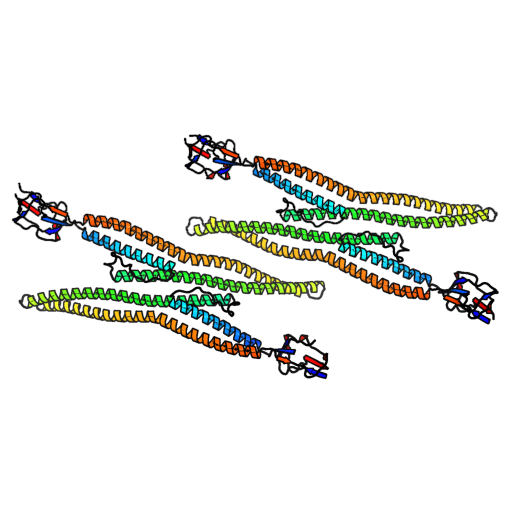ATOM 1211 O O . SER A 1 149 ? -31.061 -21.690 75.441 1.00 103.00 242 SER A O 1
ATOM 1214 N N . LEU A 1 150 ? -31.704 -19.910 74.221 1.00 94.14 243 LEU A N 1
ATOM 1215 C CA . LEU A 1 150 ? -32.062 -19.099 75.374 1.00 90.94 243 LEU A CA 1
ATOM 1216 C C . LEU A 1 150 ? -33.508 -19.453 75.714 1.00 95.19 243 LEU A C 1
ATOM 1217 O O . LEU A 1 150 ? -34.002 -19.191 76.812 1.00 97.55 243 LEU A O 1
ATOM 1222 N N . LEU A 1 151 ? -34.168 -20.054 74.728 1.00 92.57 244 LEU A N 1
ATOM 1223 C CA . LEU A 1 151 ? -35.486 -20.653 74.879 1.00 90.28 244 LEU A CA 1
ATOM 1224 C C . LEU A 1 151 ? -35.418 -21.815 75.850 1.00 100.94 244 LEU A C 1
ATOM 1225 O O . LEU A 1 151 ? -36.273 -21.960 76.730 1.00 114.63 244 LEU A O 1
ATOM 1230 N N . HIS A 1 152 ? -34.378 -22.626 75.678 1.00 98.27 245 HIS A N 1
ATOM 1231 C CA . HIS A 1 152 ? -34.192 -23.847 76.446 1.00 109.61 245 HIS A CA 1
ATOM 1232 C C . HIS A 1 152 ? -33.618 -23.548 77.824 1.00 103.62 245 HIS A C 1
ATOM 1233 O O . HIS A 1 152 ? -33.603 -24.401 78.711 1.00 106.95 245 HIS A O 1
ATOM 1240 N N . LYS A 1 153 ? -33.190 -22.308 78.010 1.00 99.59 246 LYS A N 1
ATOM 1241 C CA . LYS A 1 153 ? -32.811 -21.825 79.322 1.00 99.18 246 LYS A CA 1
ATOM 1242 C C . LYS A 1 153 ? -33.780 -20.710 79.682 1.00 95.43 246 LYS A C 1
ATOM 1243 O O . LYS A 1 153 ? -33.510 -19.900 80.570 1.00 99.91 246 LYS A O 1
ATOM 1249 N N . GLN A 1 154 ? -34.902 -20.694 78.954 1.00 92.03 247 GLN A N 1
ATOM 1250 C CA . GLN A 1 154 ? -36.046 -19.806 79.197 1.00 92.90 247 GLN A CA 1
ATOM 1251 C C . GLN A 1 154 ? -35.660 -18.393 79.616 1.00 90.99 247 GLN A C 1
ATOM 1252 O O . GLN A 1 154 ? -36.144 -17.867 80.621 1.00 75.40 247 GLN A O 1
ATOM 1258 N N . ALA A 1 155 ? -34.775 -17.791 78.835 1.00 106.02 248 ALA A N 1
ATOM 1259 C CA . ALA A 1 155 ? -34.291 -16.452 79.113 1.00 108.20 248 ALA A CA 1
ATOM 1260 C C . ALA A 1 155 ? -34.878 -15.486 78.094 1.00 107.30 248 ALA A C 1
ATOM 1261 O O . ALA A 1 155 ? -34.606 -14.287 78.133 1.00 92.07 248 ALA A O 1
ATOM 1263 N N . ILE A 1 156 ? -35.690 -16.018 77.184 1.00 96.14 249 ILE A N 1
ATOM 1264 C CA . ILE A 1 156 ? -36.300 -15.209 76.135 1.00 92.48 249 ILE A CA 1
ATOM 1265 C C . ILE A 1 156 ? -37.708 -15.710 75.803 1.00 85.87 249 ILE A C 1
ATOM 1266 O O . ILE A 1 156 ? -38.018 -16.893 75.964 1.00 67.33 249 ILE A O 1
ATOM 1271 N N . ALA A 1 157 ? -38.562 -14.790 75.364 1.00 76.23 250 ALA A N 1
ATOM 1272 C CA . ALA A 1 157 ? -39.924 -15.120 74.962 1.00 65.85 250 ALA A CA 1
ATOM 1273 C C . ALA A 1 157 ? -39.950 -15.836 73.614 1.00 74.28 250 ALA A C 1
ATOM 1274 O O . ALA A 1 157 ? -39.141 -15.548 72.731 1.00 77.90 250 ALA A O 1
ATOM 1276 N N . LYS A 1 158 ? -40.884 -16.771 73.467 1.00 70.52 251 LYS A N 1
ATOM 1277 C CA . LYS A 1 158 ? -41.057 -17.517 72.224 1.00 71.39 251 LYS A CA 1
ATOM 1278 C C . LYS A 1 158 ? -41.347 -16.584 71.045 1.00 75.99 251 LYS A C 1
ATOM 1279 O O . LYS A 1 158 ? -40.929 -16.842 69.916 1.00 80.85 251 LYS A O 1
ATOM 1285 N N . HIS A 1 159 ? -42.053 -15.493 71.324 1.00 66.91 252 HIS A N 1
ATOM 1286 C CA . HIS A 1 159 ? -42.459 -14.529 70.304 1.00 63.81 252 HIS A CA 1
ATOM 1287 C C . HIS A 1 159 ? -41.278 -13.879 69.573 1.00 74.24 252 HIS A C 1
ATOM 1288 O O . HIS A 1 159 ? -41.262 -13.786 68.330 1.00 75.31 252 HIS A O 1
ATOM 1295 N N . ALA A 1 160 ? -40.276 -13.469 70.348 1.00 60.86 253 ALA A N 1
ATOM 1296 C CA . ALA A 1 160 ? -39.066 -12.858 69.805 1.00 64.99 253 ALA A CA 1
ATOM 1297 C C . ALA A 1 160 ? -38.378 -13.847 68.876 1.00 57.83 253 ALA A C 1
ATOM 1298 O O . ALA A 1 160 ? -37.882 -13.485 67.801 1.00 66.09 253 ALA A O 1
ATOM 1300 N N . VAL A 1 161 ? -38.375 -15.105 69.304 1.00 65.42 254 VAL A N 1
ATOM 1301 C CA . VAL A 1 161 ? -37.822 -16.194 68.517 1.00 66.44 254 VAL A CA 1
ATOM 1302 C C . VAL A 1 161 ? -38.555 -16.372 67.198 1.00 63.76 254 VAL A C 1
ATOM 1303 O O . VAL A 1 161 ? -37.926 -16.499 66.146 1.00 72.29 254 VAL A O 1
ATOM 1307 N N . LEU A 1 162 ? -39.883 -16.366 67.250 1.00 54.84 255 LEU A N 1
ATOM 1308 C CA . LEU A 1 162 ? -40.671 -16.504 66.032 1.00 66.24 255 LEU A CA 1
ATOM 1309 C C . LEU A 1 162 ? -40.405 -15.384 65.041 1.00 66.28 255 LEU A C 1
ATOM 1310 O O . LEU A 1 162 ? -40.320 -15.628 63.836 1.00 74.68 255 LEU A O 1
ATOM 1315 N N . GLU A 1 163 ? -40.243 -14.161 65.534 1.00 49.64 256 GLU A N 1
ATOM 1316 C CA . GLU A 1 163 ? -40.037 -13.052 64.608 1.00 60.20 256 GLU A CA 1
ATOM 1317 C C . GLU A 1 163 ? -38.617 -13.048 64.045 1.00 70.15 256 GLU A C 1
ATOM 1318 O O . GLU A 1 163 ? -38.407 -12.677 62.882 1.00 74.36 256 GLU A O 1
ATOM 1324 N N . GLN A 1 164 ? -37.643 -13.445 64.861 1.00 56.55 257 GLN A N 1
ATOM 1325 C CA . GLN A 1 164 ? -36.276 -13.560 64.367 1.00 61.02 257 GLN A CA 1
ATOM 1326 C C . GLN A 1 164 ? -36.193 -14.663 63.305 1.00 61.38 257 GLN A C 1
ATOM 1327 O O . GLN A 1 164 ? -35.484 -14.525 62.296 1.00 53.52 257 GLN A O 1
ATOM 1333 N N . GLU A 1 165 ? -36.938 -15.744 63.529 1.00 51.23 258 GLU A N 1
ATOM 1334 C CA . GLU A 1 165 ? -37.021 -16.828 62.560 1.00 53.99 258 GLU A CA 1
ATOM 1335 C C . GLU A 1 165 ? -37.668 -16.330 61.274 1.00 67.38 258 GLU A C 1
ATOM 1336 O O . GLU A 1 165 ? -37.249 -16.700 60.179 1.00 55.93 258 GLU A O 1
ATOM 1342 N N . ASN A 1 166 ? -38.676 -15.474 61.415 1.00 66.75 259 ASN A N 1
ATOM 1343 C CA . ASN A 1 166 ? -39.325 -14.858 60.263 1.00 59.52 259 ASN A CA 1
ATOM 1344 C C . ASN A 1 166 ? -38.345 -14.029 59.432 1.00 56.96 259 ASN A C 1
ATOM 1345 O O . ASN A 1 166 ? -38.269 -14.176 58.201 1.00 56.35 259 ASN A O 1
ATOM 1350 N N . LYS A 1 167 ? -37.580 -13.182 60.116 1.00 54.33 260 LYS A N 1
ATOM 1351 C CA . LYS A 1 167 ? -36.563 -12.353 59.470 1.00 58.28 260 LYS A CA 1
ATOM 1352 C C . LYS A 1 167 ? -35.554 -13.211 58.702 1.00 61.96 260 LYS A C 1
ATOM 1353 O O . LYS A 1 167 ? -35.287 -12.984 57.504 1.00 66.56 260 LYS A O 1
ATOM 1359 N N . TYR A 1 168 ? -35.018 -14.216 59.392 1.00 47.79 261 TYR A N 1
ATOM 1360 C CA . TYR A 1 168 ? -34.039 -15.113 58.788 1.00 48.73 261 TYR A CA 1
ATOM 1361 C C . TYR A 1 168 ? -34.606 -15.819 57.559 1.00 52.78 261 TYR A C 1
ATOM 1362 O O . TYR A 1 168 ? -33.940 -15.911 56.523 1.00 50.22 261 TYR A O 1
ATOM 1371 N N . VAL A 1 169 ? -35.835 -16.312 57.680 1.00 49.39 262 VAL A N 1
ATOM 1372 C CA . VAL A 1 169 ? -36.487 -17.017 56.583 1.00 50.07 262 VAL A CA 1
ATOM 1373 C C . VAL A 1 169 ? -36.624 -16.112 55.361 1.00 50.55 262 VAL A C 1
ATOM 1374 O O . VAL A 1 169 ? -36.323 -16.535 54.238 1.00 52.11 262 VAL A O 1
ATOM 1378 N N . GLU A 1 170 ? -37.049 -14.866 55.576 1.00 41.88 263 GLU A N 1
ATOM 1379 C CA . GLU A 1 170 ? -37.141 -13.923 54.461 1.00 47.14 263 GLU A CA 1
ATOM 1380 C C . GLU A 1 170 ? -35.782 -13.743 53.785 1.00 57.39 263 GLU A C 1
ATOM 1381 O O . GLU A 1 170 ? -35.677 -13.807 52.550 1.00 62.22 263 GLU A O 1
ATOM 1387 N N . ALA A 1 171 ? -34.743 -13.538 54.595 1.00 38.61 264 ALA A N 1
ATOM 1388 C CA . ALA A 1 171 ? -33.398 -13.366 54.042 1.00 41.42 264 ALA A CA 1
ATOM 1389 C C . ALA A 1 171 ? -32.975 -14.560 53.177 1.00 43.97 264 ALA A C 1
ATOM 1390 O O . ALA A 1 171 ? -32.504 -14.389 52.042 1.00 51.58 264 ALA A O 1
ATOM 1392 N N . ALA A 1 172 ? -33.175 -15.765 53.704 1.00 37.60 265 ALA A N 1
ATOM 1393 C CA . ALA A 1 172 ? -32.791 -16.983 52.994 1.00 32.44 265 ALA A CA 1
ATOM 1394 C C . ALA A 1 172 ? -33.558 -17.155 51.683 1.00 38.99 265 ALA A C 1
ATOM 1395 O O . ALA A 1 172 ? -32.974 -17.510 50.650 1.00 44.16 265 ALA A O 1
ATOM 1397 N N . ASN A 1 173 ? -34.861 -16.886 51.724 1.00 51.97 266 ASN A N 1
ATOM 1398 C CA . ASN A 1 173 ? -35.689 -16.999 50.527 1.00 58.34 266 ASN A CA 1
ATOM 1399 C C . ASN A 1 173 ? -35.235 -16.031 49.441 1.00 49.13 266 ASN A C 1
ATOM 1400 O O . ASN A 1 173 ? -35.109 -16.406 48.263 1.00 52.71 266 ASN A O 1
ATOM 1405 N N . GLU A 1 174 ? -34.959 -14.794 49.847 1.00 38.82 267 GLU A N 1
ATOM 1406 C CA . GLU A 1 174 ? -34.472 -13.791 48.910 1.00 38.81 267 GLU A CA 1
ATOM 1407 C C . GLU A 1 174 ? -33.161 -14.249 48.274 1.00 39.62 267 GLU A C 1
ATOM 1408 O O . GLU A 1 174 ? -32.979 -14.158 47.048 1.00 43.25 267 GLU A O 1
ATOM 1414 N N . LEU A 1 175 ? -32.262 -14.769 49.108 1.00 30.43 268 LEU A N 1
ATOM 1415 C CA . LEU A 1 175 ? -30.990 -15.291 48.614 1.00 36.41 268 LEU A CA 1
ATOM 1416 C C . LEU A 1 175 ? -31.176 -16.380 47.557 1.00 43.46 268 LEU A C 1
ATOM 1417 O O . LEU A 1 175 ? -30.557 -16.329 46.487 1.00 36.06 268 LEU A O 1
ATOM 1422 N N . ARG A 1 176 ? -32.038 -17.353 47.852 1.00 38.19 269 ARG A N 1
ATOM 1423 C CA . ARG A 1 176 ? -32.278 -18.454 46.919 1.00 48.60 269 ARG A CA 1
ATOM 1424 C C . ARG A 1 176 ? -32.802 -17.924 45.583 1.00 40.83 269 ARG A C 1
ATOM 1425 O O . ARG A 1 176 ? -32.317 -18.311 44.502 1.00 42.22 269 ARG A O 1
ATOM 1433 N N . VAL A 1 177 ? -33.778 -17.019 45.669 1.00 36.40 270 VAL A N 1
ATOM 1434 C CA . VAL A 1 177 ? -34.340 -16.384 44.480 1.00 30.35 270 VAL A CA 1
ATOM 1435 C C . VAL A 1 177 ? -33.255 -15.748 43.612 1.00 40.47 270 VAL A C 1
ATOM 1436 O O . VAL A 1 177 ? -33.177 -16.003 42.401 1.00 36.55 270 VAL A O 1
ATOM 1440 N N . TYR A 1 178 ? -32.406 -14.933 44.231 1.00 34.93 271 TYR A N 1
ATOM 1441 C CA . TYR A 1 178 ? -31.376 -14.238 43.466 1.00 33.86 271 TYR A CA 1
ATOM 1442 C C . TYR A 1 178 ? -30.300 -15.181 42.913 1.00 36.30 271 TYR A C 1
ATOM 1443 O O . TYR A 1 178 ? -29.702 -14.895 41.874 1.00 33.90 271 TYR A O 1
ATOM 1452 N N . LYS A 1 179 ? -30.061 -16.303 43.589 1.00 31.69 272 LYS A N 1
ATOM 1453 C CA . LYS A 1 179 ? -29.123 -17.298 43.066 1.00 33.34 272 LYS A CA 1
ATOM 1454 C C . LYS A 1 179 ? -29.674 -17.931 41.786 1.00 31.90 272 LYS A C 1
ATOM 1455 O O . LYS A 1 179 ? -28.962 -18.061 40.768 1.00 28.94 272 LYS A O 1
ATOM 1461 N N . SER A 1 180 ? -30.952 -18.305 41.833 1.00 28.66 273 SER A N 1
ATOM 1462 C CA . SER A 1 180 ? -31.612 -18.850 40.650 1.00 36.27 273 SER A CA 1
ATOM 1463 C C . SER A 1 180 ? -31.566 -17.840 39.500 1.00 32.03 273 SER A C 1
ATOM 1464 O O . SER A 1 180 ? -31.282 -18.193 38.339 1.00 28.73 273 SER A O 1
ATOM 1467 N N . GLN A 1 181 ? -31.815 -16.576 39.839 1.00 31.78 274 GLN A N 1
ATOM 1468 C CA . GLN A 1 181 ? -31.726 -15.501 38.859 1.00 35.87 274 GLN A CA 1
ATOM 1469 C C . GLN A 1 181 ? -30.326 -15.403 38.260 1.00 42.37 274 GLN A C 1
ATOM 1470 O O . GLN A 1 181 ? -30.175 -15.124 37.070 1.00 22.66 274 GLN A O 1
ATOM 1476 N N . LEU A 1 182 ? -29.306 -15.638 39.081 1.00 34.94 275 LEU A N 1
ATOM 1477 C CA . LEU A 1 182 ? -27.932 -15.628 38.591 1.00 28.89 275 LEU A CA 1
ATOM 1478 C C . LEU A 1 182 ? -27.708 -16.722 37.554 1.00 39.11 275 LEU A C 1
ATOM 1479 O O . LEU A 1 182 ? -27.104 -16.478 36.500 1.00 32.36 275 LEU A O 1
ATOM 1484 N N . GLU A 1 183 ? -28.190 -17.927 37.846 1.00 33.56 276 GLU A N 1
ATOM 1485 C CA . GLU A 1 183 ? -28.046 -19.009 36.873 1.00 28.38 276 GLU A CA 1
ATOM 1486 C C . GLU A 1 183 ? -28.730 -18.649 35.546 1.00 37.41 276 GLU A C 1
ATOM 1487 O O . GLU A 1 183 ? -28.135 -18.779 34.453 1.00 39.18 276 GLU A O 1
ATOM 1493 N N . GLN A 1 184 ? -29.961 -18.149 35.647 1.00 29.46 277 GLN A N 1
ATOM 1494 C CA . GLN A 1 184 ? -30.723 -17.805 34.448 1.00 34.91 277 GLN A CA 1
ATOM 1495 C C . GLN A 1 184 ? -30.028 -16.719 33.618 1.00 31.86 277 GLN A C 1
ATOM 1496 O O . GLN A 1 184 ? -29.892 -16.847 32.394 1.00 40.27 277 GLN A O 1
ATOM 1502 N N . ILE A 1 185 ? -29.574 -15.663 34.287 1.00 37.34 278 ILE A N 1
ATOM 1503 C CA . ILE A 1 185 ? -28.938 -14.548 33.592 1.00 30.00 278 ILE A CA 1
ATOM 1504 C C . ILE A 1 185 ? -27.610 -14.986 32.979 1.00 42.52 278 ILE A C 1
ATOM 1505 O O . ILE A 1 185 ? -27.193 -14.445 31.955 1.00 43.46 278 ILE A O 1
ATOM 1510 N N . GLU A 1 186 ? -26.947 -15.965 33.590 1.00 39.12 279 GLU A N 1
ATOM 1511 C CA . GLU A 1 186 ? -25.711 -16.480 33.011 1.00 35.30 279 GLU A CA 1
ATOM 1512 C C . GLU A 1 186 ? -26.026 -17.196 31.698 1.00 38.83 279 GLU A C 1
ATOM 1513 O O . GLU A 1 186 ? -25.328 -17.014 30.683 1.00 44.84 279 GLU A O 1
ATOM 1519 N N . SER A 1 187 ? -27.100 -17.984 31.712 1.00 32.73 280 SER A N 1
ATOM 1520 C CA . SER A 1 187 ? -27.552 -18.642 30.485 1.00 37.30 280 SER A CA 1
ATOM 1521 C C . SER A 1 187 ? -27.863 -17.615 29.387 1.00 45.27 280 SER A C 1
ATOM 1522 O O . SER A 1 187 ? -27.446 -17.766 28.221 1.00 38.69 280 SER A O 1
ATOM 1525 N N . GLU A 1 188 ? -28.575 -16.558 29.771 1.00 31.73 281 GLU A N 1
ATOM 1526 C CA . GLU A 1 188 ? -28.944 -15.507 28.826 1.00 28.80 281 GLU A CA 1
ATOM 1527 C C . GLU A 1 188 ? -27.718 -14.780 28.280 1.00 37.57 281 GLU A C 1
ATOM 1528 O O . GLU A 1 188 ? -27.704 -14.356 27.124 1.00 32.83 281 GLU A O 1
ATOM 1534 N N . ILE A 1 189 ? -26.693 -14.637 29.115 1.00 38.48 282 ILE A N 1
ATOM 1535 C CA . ILE A 1 189 ? -25.436 -14.036 28.682 1.00 31.40 282 ILE A CA 1
ATOM 1536 C C . ILE A 1 189 ? -24.776 -14.905 27.620 1.00 37.73 282 ILE A C 1
ATOM 1537 O O . ILE A 1 189 ? -24.289 -14.397 26.607 1.00 35.88 282 ILE A O 1
ATOM 1542 N N . LEU A 1 190 ? -24.764 -16.216 27.849 1.00 43.19 283 LEU A N 1
ATOM 1543 C CA . LEU A 1 190 ? -24.231 -17.138 26.847 1.00 34.73 283 LEU A CA 1
ATOM 1544 C C . LEU A 1 190 ? -24.962 -16.976 25.504 1.00 41.23 283 LEU A C 1
ATOM 1545 O O . LEU A 1 190 ? -24.329 -16.819 24.437 1.00 37.81 283 LEU A O 1
ATOM 1550 N N . SER A 1 191 ? -26.293 -16.976 25.562 1.00 32.96 284 SER A N 1
ATOM 1551 C CA . SER A 1 191 ? -27.095 -16.817 24.347 1.00 33.30 284 SER A CA 1
ATOM 1552 C C . SER A 1 191 ? -26.811 -15.488 23.639 1.00 34.59 284 SER A C 1
ATOM 1553 O O . SER A 1 191 ? -26.735 -15.427 22.406 1.00 28.69 284 SER A O 1
ATOM 1556 N N . ALA A 1 192 ? -26.638 -14.433 24.429 1.00 43.63 285 ALA A N 1
ATOM 1557 C CA . ALA A 1 192 ? -26.361 -13.103 23.896 1.00 26.06 285 ALA A CA 1
ATOM 1558 C C . ALA A 1 192 ? -25.005 -13.068 23.201 1.00 36.16 285 ALA A C 1
ATOM 1559 O O . ALA A 1 192 ? -24.849 -12.429 22.155 1.00 31.69 285 ALA A O 1
ATOM 1561 N N . LYS A 1 193 ? -24.026 -13.753 23.785 1.00 33.66 286 LYS A N 1
ATOM 1562 C CA . LYS A 1 193 ? -22.712 -13.874 23.163 1.00 28.98 286 LYS A CA 1
ATOM 1563 C C . LYS A 1 193 ? -22.834 -14.560 21.808 1.00 35.96 286 LYS A C 1
ATOM 1564 O O . LYS A 1 193 ? -22.210 -14.139 20.824 1.00 24.85 286 LYS A O 1
ATOM 1570 N N . GLU A 1 194 ? -23.665 -15.598 21.749 1.00 33.84 287 GLU A N 1
ATOM 1571 C CA . GLU A 1 194 ? -23.812 -16.334 20.497 1.00 31.07 287 GLU A CA 1
ATOM 1572 C C . GLU A 1 194 ? -24.530 -15.505 19.432 1.00 44.57 287 GLU A C 1
ATOM 1573 O O . GLU A 1 194 ? -24.201 -15.580 18.237 1.00 38.71 287 GLU A O 1
ATOM 1579 N N . GLU A 1 195 ? -25.452 -14.654 19.874 1.00 32.38 288 GLU A N 1
ATOM 1580 C CA . GLU A 1 195 ? -26.101 -13.717 18.963 1.00 33.47 288 GLU A CA 1
ATOM 1581 C C . GLU A 1 195 ? -25.111 -12.694 18.416 1.00 43.74 288 GLU A C 1
ATOM 1582 O O . GLU A 1 195 ? -25.076 -12.440 17.211 1.00 26.90 288 GLU A O 1
ATOM 1588 N N . TYR A 1 196 ? -24.326 -12.098 19.309 1.00 33.52 289 TYR A N 1
ATOM 1589 C CA . TYR A 1 196 ? -23.316 -11.123 18.907 1.00 32.65 289 TYR A CA 1
ATOM 1590 C C . TYR A 1 196 ? -22.324 -11.692 17.896 1.00 36.98 289 TYR A C 1
ATOM 1591 O O . TYR A 1 196 ? -22.009 -11.049 16.895 1.00 30.05 289 TYR A O 1
ATOM 1600 N N . GLN A 1 197 ? -21.835 -12.901 18.159 1.00 45.44 290 GLN A N 1
ATOM 1601 C CA . GLN A 1 197 ? -20.873 -13.538 17.264 1.00 29.81 290 GLN A CA 1
ATOM 1602 C C . GLN A 1 197 ? -21.482 -13.947 15.920 1.00 34.18 290 GLN A C 1
ATOM 1603 O O . GLN A 1 197 ? -20.811 -13.898 14.874 1.00 31.85 290 GLN A O 1
ATOM 1609 N N . LEU A 1 198 ? -22.757 -14.331 15.945 1.00 32.65 291 LEU A N 1
ATOM 1610 C CA . LEU A 1 198 ? -23.431 -14.792 14.731 1.00 29.88 291 LEU A CA 1
ATOM 1611 C C . LEU A 1 198 ? -23.462 -13.735 13.620 1.00 32.67 291 LEU A C 1
ATOM 1612 O O . LEU A 1 198 ? -23.366 -14.069 12.436 1.00 30.60 291 LEU A O 1
ATOM 1617 N N . VAL A 1 199 ? -23.593 -12.469 14.006 1.00 27.13 292 VAL A N 1
ATOM 1618 C CA . VAL A 1 199 ? -23.601 -11.360 13.052 1.00 30.66 292 VAL A CA 1
ATOM 1619 C C . VAL A 1 199 ? -22.366 -11.348 12.148 1.00 37.32 292 VAL A C 1
ATOM 1620 O O . VAL A 1 199 ? -22.469 -11.430 10.914 1.00 30.26 292 VAL A O 1
ATOM 1624 N N . THR A 1 200 ? -21.198 -11.258 12.775 1.00 30.67 293 THR A N 1
ATOM 1625 C CA . THR A 1 200 ? -19.938 -11.204 12.049 1.00 27.70 293 THR A CA 1
ATOM 1626 C C . THR A 1 200 ? -19.644 -12.538 11.370 1.00 29.07 293 THR A C 1
ATOM 1627 O O . THR A 1 200 ? -19.069 -12.569 10.278 1.00 27.45 293 THR A O 1
ATOM 1631 N N . ARG A 1 201 ? -20.053 -13.637 12.003 1.00 27.35 294 ARG A N 1
ATOM 1632 C CA . ARG A 1 201 ? -19.870 -14.955 11.395 1.00 32.66 294 ARG A CA 1
ATOM 1633 C C . ARG A 1 201 ? -20.568 -15.023 10.034 1.00 26.91 294 ARG A C 1
ATOM 1634 O O . ARG A 1 201 ? -19.961 -15.397 9.019 1.00 25.98 294 ARG A O 1
ATOM 1642 N N . LEU A 1 202 ? -21.841 -14.637 10.020 1.00 20.96 295 LEU A N 1
ATOM 1643 C CA . LEU A 1 202 ? -22.634 -14.649 8.797 1.00 25.83 295 LEU A CA 1
ATOM 1644 C C . LEU A 1 202 ? -22.125 -13.639 7.773 1.00 30.01 295 LEU A C 1
ATOM 1645 O O . LEU A 1 202 ? -22.103 -13.928 6.578 1.00 27.23 295 LEU A O 1
ATOM 1650 N N . PHE A 1 203 ? -21.728 -12.456 8.236 1.00 21.77 296 PHE A N 1
ATOM 1651 C CA . PHE A 1 203 ? -21.193 -11.442 7.328 1.00 21.85 296 PHE A CA 1
ATOM 1652 C C . PHE A 1 203 ? -19.950 -11.961 6.598 1.00 22.99 296 PHE A C 1
ATOM 1653 O O . PHE A 1 203 ? -19.856 -11.889 5.365 1.00 38.34 296 PHE A O 1
ATOM 1661 N N . LYS A 1 204 ? -19.012 -12.496 7.374 1.00 24.66 297 LYS A N 1
ATOM 1662 C CA . LYS A 1 204 ? -17.783 -13.078 6.842 1.00 28.69 297 LYS A CA 1
ATOM 1663 C C . LYS A 1 204 ? -18.070 -14.204 5.850 1.00 31.67 297 LYS A C 1
ATOM 1664 O O . LYS A 1 204 ? -17.501 -14.243 4.750 1.00 25.92 297 LYS A O 1
ATOM 1670 N N . ASN A 1 205 ? -18.967 -15.107 6.239 1.00 27.80 298 ASN A N 1
ATOM 1671 C CA . ASN A 1 205 ? -19.352 -16.213 5.367 1.00 30.78 298 ASN A CA 1
ATOM 1672 C C . ASN A 1 205 ? -19.928 -15.731 4.036 1.00 36.06 298 ASN A C 1
ATOM 1673 O O . ASN A 1 205 ? -19.531 -16.205 2.969 1.00 32.20 298 ASN A O 1
ATOM 1678 N N . GLU A 1 206 ? -20.858 -14.783 4.109 1.00 26.81 299 GLU A N 1
ATOM 1679 C CA . GLU A 1 206 ? -21.525 -14.256 2.923 1.00 39.01 299 GLU A CA 1
ATOM 1680 C C . GLU A 1 206 ? -20.546 -13.549 1.994 1.00 37.92 299 GLU A C 1
ATOM 1681 O O . GLU A 1 206 ? -20.641 -13.665 0.765 1.00 30.57 299 GLU A O 1
ATOM 1687 N N . ILE A 1 207 ? -19.587 -12.843 2.583 1.00 27.24 300 ILE A N 1
ATOM 1688 C CA . ILE A 1 207 ? -18.551 -12.191 1.793 1.00 32.87 300 ILE A CA 1
ATOM 1689 C C . ILE A 1 207 ? -17.683 -13.225 1.075 1.00 25.68 300 ILE A C 1
ATOM 1690 O O . ILE A 1 207 ? -17.402 -13.084 -0.119 1.00 30.76 300 ILE A O 1
ATOM 1695 N N . LEU A 1 208 ? -17.268 -14.264 1.797 1.00 21.58 301 LEU A N 1
ATOM 1696 C CA . LEU A 1 208 ? -16.493 -15.341 1.181 1.00 31.61 301 LEU A CA 1
ATOM 1697 C C . LEU A 1 208 ? -17.250 -15.981 0.016 1.00 27.67 301 LEU A C 1
ATOM 1698 O O . LEU A 1 208 ? -16.682 -16.215 -1.060 1.00 33.26 301 LEU A O 1
ATOM 1703 N N . ASP A 1 209 ? -18.536 -16.243 0.234 1.00 23.53 302 ASP A N 1
ATOM 1704 C CA . ASP A 1 209 ? -19.393 -16.839 -0.787 1.00 34.92 302 ASP A CA 1
ATOM 1705 C C . ASP A 1 209 ? -19.466 -15.978 -2.042 1.00 31.38 302 ASP A C 1
ATOM 1706 O O . ASP A 1 209 ? -19.250 -16.466 -3.157 1.00 38.14 302 ASP A O 1
ATOM 1711 N N . LYS A 1 210 ? -19.765 -14.695 -1.855 1.00 22.67 303 LYS A N 1
ATOM 1712 C CA . LYS A 1 210 ? -19.875 -13.773 -2.981 1.00 39.38 303 LYS A CA 1
ATOM 1713 C C . LYS A 1 210 ? -18.554 -13.623 -3.731 1.00 45.80 303 LYS A C 1
ATOM 1714 O O . LYS A 1 210 ? -18.535 -13.525 -4.961 1.00 36.62 303 LYS A O 1
ATOM 1720 N N . LEU A 1 211 ? -17.453 -13.619 -2.986 1.00 38.29 304 LEU A N 1
ATOM 1721 C CA . LEU A 1 211 ? -16.128 -13.515 -3.586 1.00 38.24 304 LEU A CA 1
ATOM 1722 C C . LEU A 1 211 ? -15.847 -14.732 -4.473 1.00 32.38 304 LEU A C 1
ATOM 1723 O O . LEU A 1 211 ? -15.376 -14.599 -5.614 1.00 49.45 304 LEU A O 1
ATOM 1728 N N . ARG A 1 212 ? -16.166 -15.916 -3.950 1.00 31.87 305 ARG A N 1
ATOM 1729 C CA . ARG A 1 212 ? -16.055 -17.150 -4.726 1.00 37.17 305 ARG A CA 1
ATOM 1730 C C . ARG A 1 212 ? -16.888 -17.073 -6.005 1.00 36.68 305 ARG A C 1
ATOM 1731 O O . ARG A 1 212 ? -16.397 -17.380 -7.098 1.00 45.73 305 ARG A O 1
ATOM 1739 N N . GLN A 1 213 ? -18.149 -16.673 -5.857 1.00 38.16 306 GLN A N 1
ATOM 1740 C CA . GLN A 1 213 ? -19.066 -16.559 -6.988 1.00 32.55 306 GLN A CA 1
ATOM 1741 C C . GLN A 1 213 ? -18.498 -15.640 -8.070 1.00 41.88 306 GLN A C 1
ATOM 1742 O O . GLN A 1 213 ? -18.545 -15.964 -9.260 1.00 45.37 306 GLN A O 1
ATOM 1748 N N . THR A 1 214 ? -17.955 -14.499 -7.652 1.00 31.08 307 THR A N 1
ATOM 1749 C CA . THR A 1 214 ? -17.372 -13.554 -8.598 1.00 23.01 307 THR A CA 1
ATOM 1750 C C . THR A 1 214 ? -16.172 -14.184 -9.295 1.00 36.30 307 THR A C 1
ATOM 1751 O O . THR A 1 214 ? -15.939 -13.938 -10.479 1.00 34.94 307 THR A O 1
ATOM 1755 N N . THR A 1 215 ? -15.411 -14.995 -8.565 1.00 27.78 308 THR A N 1
ATOM 1756 C CA . THR A 1 215 ? -14.271 -15.682 -9.169 1.00 34.00 308 THR A CA 1
ATOM 1757 C C . THR A 1 215 ? -14.727 -16.654 -10.267 1.00 30.56 308 THR A C 1
ATOM 1758 O O . THR A 1 215 ? -14.177 -16.655 -11.376 1.00 35.92 308 THR A O 1
ATOM 1762 N N . ASP A 1 216 ? -15.740 -17.464 -9.964 1.00 27.94 309 ASP A N 1
ATOM 1763 C CA . ASP A 1 216 ? -16.273 -18.411 -10.941 1.00 39.78 309 ASP A CA 1
ATOM 1764 C C . ASP A 1 216 ? -16.785 -17.672 -12.175 1.00 42.54 309 ASP A C 1
ATOM 1765 O O . ASP A 1 216 ? -16.525 -18.066 -13.324 1.00 35.89 309 ASP A O 1
ATOM 1770 N N . ASN A 1 217 ? -17.504 -16.585 -11.919 1.00 27.21 310 ASN A N 1
ATOM 1771 C CA . ASN A 1 217 ? -18.090 -15.786 -12.982 1.00 35.23 310 ASN A CA 1
ATOM 1772 C C . ASN A 1 217 ? -17.013 -15.192 -13.883 1.00 36.14 310 ASN A C 1
ATOM 1773 O O . ASN A 1 217 ? -17.157 -15.167 -15.107 1.00 25.99 310 ASN A O 1
ATOM 1778 N N . ILE A 1 218 ? -15.921 -14.744 -13.271 1.00 29.23 311 ILE A N 1
ATOM 1779 C CA . ILE A 1 218 ? -14.791 -14.213 -14.022 1.00 25.38 311 ILE A CA 1
ATOM 1780 C C . ILE A 1 218 ? -14.171 -15.313 -14.877 1.00 30.86 311 ILE A C 1
ATOM 1781 O O . ILE A 1 218 ? -13.778 -15.071 -16.016 1.00 25.66 311 ILE A O 1
ATOM 1786 N N . GLU A 1 219 ? -14.095 -16.524 -14.332 1.00 30.47 312 GLU A N 1
ATOM 1787 C CA . GLU A 1 219 ? -13.590 -17.663 -15.100 1.00 36.77 312 GLU A CA 1
ATOM 1788 C C . GLU A 1 219 ? -14.421 -17.917 -16.367 1.00 35.07 312 GLU A C 1
ATOM 1789 O O . GLU A 1 219 ? -13.886 -17.948 -17.489 1.00 34.11 312 GLU A O 1
ATOM 1795 N N . LEU A 1 220 ? -15.730 -18.082 -16.186 1.00 26.98 313 LEU A N 1
ATOM 1796 C CA . LEU A 1 220 ? -16.615 -18.391 -17.309 1.00 28.65 313 LEU A CA 1
ATOM 1797 C C . LEU A 1 220 ? -16.635 -17.262 -18.345 1.00 34.59 313 LEU A C 1
ATOM 1798 O O . LEU A 1 220 ? -16.573 -17.506 -19.562 1.00 30.99 313 LEU A O 1
ATOM 1803 N N . LEU A 1 221 ? -16.694 -16.025 -17.858 1.00 28.01 314 LEU A N 1
ATOM 1804 C CA . LEU A 1 221 ? -16.690 -14.858 -18.734 1.00 24.95 314 LEU A CA 1
ATOM 1805 C C . LEU A 1 221 ? -15.364 -14.747 -19.477 1.00 24.04 314 LEU A C 1
ATOM 1806 O O . LEU A 1 221 ? -15.310 -14.234 -20.591 1.00 16.55 314 LEU A O 1
ATOM 1811 N N . THR A 1 222 ? -14.295 -15.221 -18.846 1.00 29.22 315 THR A N 1
ATOM 1812 C CA . THR A 1 222 ? -12.980 -15.237 -19.473 1.00 30.28 315 THR A CA 1
ATOM 1813 C C . THR A 1 222 ? -12.974 -16.227 -20.628 1.00 37.31 315 THR A C 1
ATOM 1814 O O . THR A 1 222 ? -12.447 -15.931 -21.699 1.00 20.17 315 THR A O 1
ATOM 1818 N N . LEU A 1 223 ? -13.553 -17.404 -20.408 1.00 30.16 316 LEU A N 1
ATOM 1819 C CA . LEU A 1 223 ? -13.670 -18.384 -21.488 1.00 28.40 316 LEU A CA 1
ATOM 1820 C C . LEU A 1 223 ? -14.462 -17.806 -22.666 1.00 38.31 316 LEU A C 1
ATOM 1821 O O . LEU A 1 223 ? -14.039 -17.900 -23.834 1.00 44.05 316 LEU A O 1
ATOM 1826 N N . GLU A 1 224 ? -15.602 -17.195 -22.352 1.00 27.22 317 GLU A N 1
ATOM 1827 C CA . GLU A 1 224 ? -16.443 -16.589 -23.382 1.00 36.26 317 GLU A CA 1
ATOM 1828 C C . GLU A 1 224 ? -15.682 -15.494 -24.135 1.00 36.97 317 GLU A C 1
ATOM 1829 O O . GLU A 1 224 ? -15.816 -15.350 -25.355 1.00 39.17 317 GLU A O 1
ATOM 1835 N N . LEU A 1 225 ? -14.873 -14.734 -23.401 1.00 24.65 318 LEU A N 1
ATOM 1836 C CA . LEU A 1 225 ? -14.045 -13.690 -23.994 1.00 28.39 318 LEU A CA 1
ATOM 1837 C C . LEU A 1 225 ? -13.011 -14.288 -24.930 1.00 32.22 318 LEU A C 1
ATOM 1838 O O . LEU A 1 225 ? -12.714 -13.722 -25.973 1.00 34.72 318 LEU A O 1
ATOM 1843 N N . GLU A 1 226 ? -12.444 -15.420 -24.534 1.00 33.76 319 GLU A N 1
ATOM 1844 C CA . GLU A 1 226 ? -11.489 -16.132 -25.371 1.00 33.41 319 GLU A CA 1
ATOM 1845 C C . GLU A 1 226 ? -12.131 -16.538 -26.694 1.00 38.19 319 GLU A C 1
ATOM 1846 O O . GLU A 1 226 ? -11.538 -16.343 -27.761 1.00 36.28 319 GLU A O 1
ATOM 1852 N N . LYS A 1 227 ? -13.337 -17.099 -26.629 1.00 41.69 320 LYS A N 1
ATOM 1853 C CA . LYS A 1 227 ? -14.064 -17.434 -27.857 1.00 34.19 320 LYS A CA 1
ATOM 1854 C C . LYS A 1 227 ? -14.299 -16.191 -28.720 1.00 45.40 320 LYS A C 1
ATOM 1855 O O . LYS A 1 227 ? -14.061 -16.204 -29.939 1.00 46.01 320 LYS A O 1
ATOM 1861 N N . ASN A 1 228 ? -14.755 -15.118 -28.078 1.00 33.92 321 ASN A N 1
ATOM 1862 C CA . ASN A 1 228 ? -15.019 -13.862 -28.772 1.00 33.88 321 ASN A CA 1
ATOM 1863 C C . ASN A 1 228 ? -13.784 -13.304 -29.471 1.00 46.34 321 ASN A C 1
ATOM 1864 O O . ASN A 1 228 ? -13.864 -12.851 -30.606 1.00 30.19 321 ASN A O 1
ATOM 1869 N N . GLU A 1 229 ? -12.648 -13.342 -28.784 1.00 40.09 322 GLU A N 1
ATOM 1870 C CA . GLU A 1 229 ? -11.387 -12.844 -29.320 1.00 29.60 322 GLU A CA 1
ATOM 1871 C C . GLU A 1 229 ? -10.890 -13.731 -30.449 1.00 44.19 322 GLU A C 1
ATOM 1872 O O . GLU A 1 229 ? -10.244 -13.257 -31.385 1.00 29.77 322 GLU A O 1
ATOM 1878 N N . GLU A 1 230 ? -11.189 -15.023 -30.354 1.00 40.24 323 GLU A N 1
ATOM 1879 C CA . GLU A 1 230 ? -10.814 -15.957 -31.405 1.00 40.16 323 GLU A CA 1
ATOM 1880 C C . GLU A 1 230 ? -11.589 -15.658 -32.682 1.00 41.29 323 GLU A C 1
ATOM 1881 O O . GLU A 1 230 ? -11.019 -15.645 -33.773 1.00 42.26 323 GLU A O 1
ATOM 1887 N N . ARG A 1 231 ? -12.888 -15.410 -32.546 1.00 39.26 324 ARG A N 1
ATOM 1888 C CA . ARG A 1 231 ? -13.709 -15.104 -33.715 1.00 26.53 324 ARG A CA 1
ATOM 1889 C C . ARG A 1 231 ? -13.467 -13.694 -34.267 1.00 39.41 324 ARG A C 1
ATOM 1890 O O . ARG A 1 231 ? -13.566 -13.464 -35.473 1.00 40.64 324 ARG A O 1
ATOM 1898 N N . GLN A 1 232 ? -13.144 -12.758 -33.380 1.00 52.59 325 GLN A N 1
ATOM 1899 C CA . GLN A 1 232 ? -13.020 -11.345 -33.739 1.00 31.37 325 GLN A CA 1
ATOM 1900 C C . GLN A 1 232 ? -11.716 -10.959 -34.426 1.00 32.10 325 GLN A C 1
ATOM 1901 O O . GLN A 1 232 ? -11.676 -9.979 -35.174 1.00 49.54 325 GLN A O 1
ATOM 1907 N N . GLN A 1 233 ? -10.657 -11.730 -34.203 1.00 27.44 326 GLN A N 1
ATOM 1908 C CA . GLN A 1 233 ? -9.353 -11.335 -34.721 1.00 37.02 326 GLN A CA 1
ATOM 1909 C C . GLN A 1 233 ? -9.375 -11.337 -36.239 1.00 51.88 326 GLN A C 1
ATOM 1910 O O . GLN A 1 233 ? -9.939 -12.235 -36.865 1.00 46.28 326 GLN A O 1
ATOM 1916 N N . ALA A 1 234 ? -8.759 -10.310 -36.815 1.00 60.47 327 ALA A N 1
ATOM 1917 C CA . ALA A 1 234 ? -8.880 -10.031 -38.238 1.00 41.95 327 ALA A CA 1
ATOM 1918 C C . ALA A 1 234 ? -8.398 -11.194 -39.085 1.00 39.76 327 ALA A C 1
ATOM 1919 O O . ALA A 1 234 ? -7.330 -11.757 -38.843 1.00 41.87 327 ALA A O 1
ATOM 1921 N N . SER A 1 235 ? -9.195 -11.552 -40.084 1.00 40.63 328 SER A N 1
ATOM 1922 C CA . SER A 1 235 ? -8.758 -12.534 -41.055 1.00 54.61 328 SER A CA 1
ATOM 1923 C C . SER A 1 235 ? -7.910 -11.821 -42.091 1.00 51.78 328 SER A C 1
ATOM 1924 O O . SER A 1 235 ? -8.252 -10.729 -42.544 1.00 36.76 328 SER A O 1
ATOM 1927 N N . VAL A 1 236 ? -6.800 -12.442 -42.466 1.00 40.63 329 VAL A N 1
ATOM 1928 C CA . VAL A 1 236 ? -5.921 -11.857 -43.459 1.00 49.47 329 VAL A CA 1
ATOM 1929 C C . VAL A 1 236 ? -5.981 -12.685 -44.730 1.00 48.90 329 VAL A C 1
ATOM 1930 O O . VAL A 1 236 ? -5.889 -13.912 -44.692 1.00 57.79 329 VAL A O 1
ATOM 1934 N N . ILE A 1 237 ? -6.148 -12.011 -45.859 1.00 39.45 330 ILE A N 1
ATOM 1935 C CA . ILE A 1 237 ? -6.108 -12.697 -47.136 1.00 48.38 330 ILE A CA 1
ATOM 1936 C C . ILE A 1 237 ? -4.760 -12.451 -47.784 1.00 42.94 330 ILE A C 1
ATOM 1937 O O . ILE A 1 237 ? -4.394 -11.312 -48.068 1.00 48.60 330 ILE A O 1
ATOM 1942 N N . ARG A 1 238 ? -4.021 -13.527 -48.010 1.00 28.83 331 ARG A N 1
ATOM 1943 C CA . ARG A 1 238 ? -2.701 -13.420 -48.599 1.00 38.18 331 ARG A CA 1
ATOM 1944 C C . ARG A 1 238 ? -2.773 -13.873 -50.047 1.00 51.48 331 ARG A C 1
ATOM 1945 O O . ARG A 1 238 ? -3.582 -14.735 -50.392 1.00 48.89 331 ARG A O 1
ATOM 1953 N N . ALA A 1 239 ? -1.941 -13.279 -50.894 1.00 38.54 332 ALA A N 1
ATOM 1954 C CA . ALA A 1 239 ? -1.886 -13.667 -52.295 1.00 43.34 332 ALA A CA 1
ATOM 1955 C C . ALA A 1 239 ? -1.491 -15.133 -52.406 1.00 52.01 332 ALA A C 1
ATOM 1956 O O . ALA A 1 239 ? -0.437 -15.533 -51.914 1.00 56.37 332 ALA A O 1
ATOM 1958 N N . PRO A 1 240 ? -2.348 -15.945 -53.041 1.00 52.50 333 PRO A N 1
ATOM 1959 C CA . PRO A 1 240 ? -2.049 -17.370 -53.205 1.00 51.27 333 PRO A CA 1
ATOM 1960 C C . PRO A 1 240 ? -1.011 -17.584 -54.298 1.00 54.35 333 PRO A C 1
ATOM 1961 O O . PRO A 1 240 ? -0.345 -18.619 -54.341 1.00 62.56 333 PRO A O 1
ATOM 1965 N N . VAL A 1 241 ? -0.880 -16.590 -55.170 1.00 44.50 334 VAL A N 1
ATOM 1966 C CA . VAL A 1 241 ? 0.135 -16.581 -56.213 1.00 56.78 334 VAL A CA 1
ATOM 1967 C C . VAL A 1 241 ? 0.709 -15.174 -56.319 1.00 57.77 334 VAL A C 1
ATOM 1968 O O . VAL A 1 241 ? 0.097 -14.215 -55.850 1.00 53.09 334 VAL A O 1
ATOM 1972 N N . SER A 1 242 ? 1.882 -15.048 -56.928 1.00 53.43 335 SER A N 1
ATOM 1973 C CA . SER A 1 242 ? 2.489 -13.739 -57.128 1.00 44.64 335 SER A CA 1
ATOM 1974 C C . SER A 1 242 ? 1.939 -13.114 -58.404 1.00 44.22 335 SER A C 1
ATOM 1975 O O . SER A 1 242 ? 1.523 -13.827 -59.318 1.00 60.14 335 SER A O 1
ATOM 1978 N N . GLY A 1 243 ? 1.928 -11.787 -58.468 1.00 45.60 336 GLY A N 1
ATOM 1979 C CA . GLY A 1 243 ? 1.474 -11.116 -59.671 1.00 51.35 336 GLY A CA 1
ATOM 1980 C C . GLY A 1 243 ? 0.733 -9.807 -59.466 1.00 43.14 336 GLY A C 1
ATOM 1981 O O . GLY A 1 243 ? 0.958 -9.085 -58.495 1.00 51.98 336 GLY A O 1
ATOM 1982 N N . LYS A 1 244 ? -0.162 -9.516 -60.406 1.00 52.65 337 LYS A N 1
ATOM 1983 C CA . LYS A 1 244 ? -0.893 -8.258 -60.469 1.00 53.61 337 LYS A CA 1
ATOM 1984 C C . LYS A 1 244 ? -2.291 -8.373 -59.882 1.00 51.51 337 LYS A C 1
ATOM 1985 O O . LYS A 1 244 ? -2.971 -9.387 -60.055 1.00 50.86 337 LYS A O 1
ATOM 1991 N N . VAL A 1 245 ? -2.715 -7.321 -59.191 1.00 41.07 338 VAL A N 1
ATOM 1992 C CA . VAL A 1 245 ? -4.072 -7.253 -58.678 1.00 37.45 338 VAL A CA 1
ATOM 1993 C C . VAL A 1 245 ? -4.977 -6.613 -59.726 1.00 49.00 338 VAL A C 1
ATOM 1994 O O . VAL A 1 245 ? -4.789 -5.454 -60.092 1.00 48.67 338 VAL A O 1
ATOM 1998 N N . GLN A 1 246 ? -5.957 -7.368 -60.206 1.00 51.63 339 GLN A N 1
ATOM 1999 C CA . GLN A 1 246 ? -6.911 -6.851 -61.180 1.00 58.75 339 GLN A CA 1
ATOM 2000 C C . GLN A 1 246 ? -8.347 -7.082 -60.742 1.00 53.00 339 GLN A C 1
ATOM 2001 O O . GLN A 1 246 ? -8.622 -7.924 -59.883 1.00 58.54 339 GLN A O 1
ATOM 2007 N N . GLN A 1 247 ? -9.249 -6.312 -61.343 1.00 42.05 340 GLN A N 1
ATOM 2008 C CA . GLN A 1 247 ? -10.677 -6.412 -61.085 1.00 47.45 340 GLN A CA 1
ATOM 2009 C C . GLN A 1 247 ? -11.004 -6.250 -59.607 1.00 46.07 340 GLN A C 1
ATOM 2010 O O . GLN A 1 247 ? -11.782 -7.024 -59.051 1.00 43.42 340 GLN A O 1
ATOM 2016 N N . LEU A 1 248 ? -10.418 -5.239 -58.974 1.00 44.91 341 LEU A N 1
ATOM 2017 C CA . LEU A 1 248 ? -10.683 -4.993 -57.564 1.00 43.99 341 LEU A CA 1
ATOM 2018 C C . LEU A 1 248 ? -12.015 -4.285 -57.361 1.00 55.12 341 LEU A C 1
ATOM 2019 O O . LEU A 1 248 ? -12.194 -3.146 -57.793 1.00 46.80 341 LEU A O 1
ATOM 2024 N N . LYS A 1 249 ? -12.947 -4.966 -56.702 1.00 50.02 342 LYS A N 1
ATOM 2025 C CA . LYS A 1 249 ? -14.269 -4.400 -56.470 1.00 50.52 342 LYS A CA 1
ATOM 2026 C C . LYS A 1 249 ? -14.469 -4.029 -55.002 1.00 67.19 342 LYS A C 1
ATOM 2027 O O . LYS A 1 249 ? -15.549 -4.238 -54.451 1.00 77.06 342 LYS A O 1
ATOM 2033 N N . VAL A 1 250 ? -13.444 -3.445 -54.385 1.00 52.51 343 VAL A N 1
ATOM 2034 C CA . VAL A 1 250 ? -13.491 -3.058 -52.972 1.00 60.51 343 VAL A CA 1
ATOM 2035 C C . VAL A 1 250 ? -12.590 -1.862 -52.705 1.00 72.49 343 VAL A C 1
ATOM 2036 O O . VAL A 1 250 ? -11.372 -1.946 -52.864 1.00 76.23 343 VAL A O 1
ATOM 2040 N N . HIS A 1 251 ? -13.187 -0.749 -52.296 1.00 76.87 344 HIS A N 1
ATOM 2041 C CA . HIS A 1 251 ? -12.418 0.454 -52.012 1.00 79.21 344 HIS A CA 1
ATOM 2042 C C . HIS A 1 251 ? -12.900 1.102 -50.720 1.00 80.92 344 HIS A C 1
ATOM 2043 O O . HIS A 1 251 ? -12.231 1.974 -50.165 1.00 74.82 344 HIS A O 1
ATOM 2050 N N . THR A 1 252 ? -14.061 0.665 -50.241 1.00 81.70 345 THR A N 1
ATOM 2051 C CA . THR A 1 252 ? -14.641 1.225 -49.026 1.00 65.88 345 THR A CA 1
ATOM 2052 C C . THR A 1 252 ? -14.266 0.440 -47.761 1.00 68.89 345 THR A C 1
ATOM 2053 O O . THR A 1 252 ? -14.562 -0.748 -47.621 1.00 78.20 345 THR A O 1
ATOM 2057 N N . GLU A 1 253 ? -13.556 1.108 -46.861 1.00 67.22 346 GLU A N 1
ATOM 2058 C CA . GLU A 1 253 ? -13.272 0.548 -45.547 1.00 55.96 346 GLU A CA 1
ATOM 2059 C C . GLU A 1 253 ? -14.546 0.597 -44.711 1.00 51.18 346 GLU A C 1
ATOM 2060 O O . GLU A 1 253 ? -15.249 1.607 -44.714 1.00 44.21 346 GLU A O 1
ATOM 2066 N N . GLY A 1 254 ? -14.852 -0.485 -44.004 1.00 48.61 347 GLY A N 1
ATOM 2067 C CA . GLY A 1 254 ? -16.057 -0.516 -43.197 1.00 35.96 347 GLY A CA 1
ATOM 2068 C C . GLY A 1 254 ? -17.299 -1.083 -43.860 1.00 43.11 347 GLY A C 1
ATOM 2069 O O . GLY A 1 254 ? -18.344 -1.194 -43.218 1.00 43.38 347 GLY A O 1
ATOM 2070 N N . GLY A 1 255 ? -17.204 -1.441 -45.137 1.00 46.98 348 GLY A N 1
ATOM 2071 C CA . GLY A 1 255 ? -18.355 -1.985 -45.838 1.00 30.36 348 GLY A CA 1
ATOM 2072 C C . GLY A 1 255 ? -18.391 -3.502 -45.768 1.00 34.01 348 GLY A C 1
ATOM 2073 O O . GLY A 1 255 ? -17.392 -4.141 -45.439 1.00 35.07 348 GLY A O 1
ATOM 2074 N N . VAL A 1 256 ? -19.550 -4.078 -46.079 1.00 24.28 349 VAL A N 1
ATOM 2075 C CA . VAL A 1 256 ? -19.740 -5.525 -46.006 1.00 27.40 349 VAL A CA 1
ATOM 2076 C C . VAL A 1 256 ? -19.368 -6.276 -47.286 1.00 19.75 349 VAL A C 1
ATOM 2077 O O . VAL A 1 256 ? -19.732 -5.868 -48.389 1.00 38.33 349 VAL A O 1
ATOM 2081 N N . VAL A 1 257 ? -18.638 -7.377 -47.123 1.00 26.92 350 VAL A N 1
ATOM 2082 C CA . VAL A 1 257 ? -18.344 -8.290 -48.221 1.00 29.49 350 VAL A CA 1
ATOM 2083 C C . VAL A 1 257 ? -18.860 -9.688 -47.874 1.00 39.72 350 VAL A C 1
ATOM 2084 O O . VAL A 1 257 ? -18.864 -10.079 -46.706 1.00 34.80 350 VAL A O 1
ATOM 2088 N N . THR A 1 258 ? -19.300 -10.436 -48.883 1.00 28.45 351 THR A N 1
ATOM 2089 C CA . THR A 1 258 ? -19.890 -11.752 -48.650 1.00 27.15 351 THR A CA 1
ATOM 2090 C C . THR A 1 258 ? -19.024 -12.839 -49.302 1.00 33.34 351 THR A C 1
ATOM 2091 O O . THR A 1 258 ? -18.284 -12.562 -50.245 1.00 32.83 351 THR A O 1
ATOM 2095 N N . THR A 1 259 ? -19.133 -14.071 -48.808 1.00 35.94 352 THR A N 1
ATOM 2096 C CA . THR A 1 259 ? -18.334 -15.196 -49.295 1.00 30.52 352 THR A CA 1
ATOM 2097 C C . THR A 1 259 ? -18.522 -15.513 -50.779 1.00 36.63 352 THR A C 1
ATOM 2098 O O . THR A 1 259 ? -17.687 -16.188 -51.383 1.00 32.22 352 THR A O 1
ATOM 2102 N N . ALA A 1 260 ? -19.614 -15.032 -51.365 1.00 36.03 353 ALA A N 1
ATOM 2103 C CA . ALA A 1 260 ? -19.889 -15.292 -52.774 1.00 29.76 353 ALA A CA 1
ATOM 2104 C C . ALA A 1 260 ? -19.299 -14.211 -53.675 1.00 31.35 353 ALA A C 1
ATOM 2105 O O . ALA A 1 260 ? -19.362 -14.308 -54.901 1.00 38.63 353 ALA A O 1
ATOM 2107 N N . GLU A 1 261 ? -18.726 -13.184 -53.059 1.00 34.34 354 GLU A N 1
ATOM 2108 C CA . GLU A 1 261 ? -18.185 -12.045 -53.793 1.00 32.69 354 GLU A CA 1
ATOM 2109 C C . GLU A 1 261 ? -16.701 -12.221 -54.106 1.00 35.56 354 GLU A C 1
ATOM 2110 O O . GLU A 1 261 ? -15.918 -12.618 -53.244 1.00 37.12 354 GLU A O 1
ATOM 2116 N N . THR A 1 262 ? -16.320 -11.917 -55.343 1.00 47.07 355 THR A N 1
ATOM 2117 C CA . THR A 1 262 ? -14.913 -11.914 -55.732 1.00 39.66 355 THR A CA 1
ATOM 2118 C C . THR A 1 262 ? -14.323 -10.518 -55.571 1.00 34.87 355 THR A C 1
ATOM 2119 O O . THR A 1 262 ? -14.609 -9.612 -56.354 1.00 39.64 355 THR A O 1
ATOM 2123 N N . LEU A 1 263 ? -13.501 -10.357 -54.539 1.00 25.57 356 LEU A N 1
ATOM 2124 C CA . LEU A 1 263 ? -12.953 -9.056 -54.176 1.00 36.34 356 LEU A CA 1
ATOM 2125 C C . LEU A 1 263 ? -11.907 -8.581 -55.180 1.00 36.51 356 LEU A C 1
ATOM 2126 O O . LEU A 1 263 ? -11.823 -7.391 -55.485 1.00 33.61 356 LEU A O 1
ATOM 2131 N N . MET A 1 264 ? -11.121 -9.522 -55.695 1.00 43.17 357 MET A N 1
ATOM 2132 C CA . MET A 1 264 ? -10.103 -9.222 -56.696 1.00 45.99 357 MET A CA 1
ATOM 2133 C C . MET A 1 264 ? -9.576 -10.520 -57.296 1.00 41.62 357 MET A C 1
ATOM 2134 O O . MET A 1 264 ? -9.879 -11.609 -56.807 1.00 37.67 357 MET A O 1
ATOM 2139 N N . VAL A 1 265 ? -8.787 -10.398 -58.357 1.00 45.51 358 VAL A N 1
ATOM 2140 C CA . VAL A 1 265 ? -8.128 -11.550 -58.960 1.00 43.23 358 VAL A CA 1
ATOM 2141 C C . VAL A 1 265 ? -6.631 -11.269 -59.102 1.00 39.88 358 VAL A C 1
ATOM 2142 O O . VAL A 1 265 ? -6.228 -10.130 -59.348 1.00 38.57 358 VAL A O 1
ATOM 2146 N N . ILE A 1 266 ? -5.805 -12.295 -58.918 1.00 42.19 359 ILE A N 1
ATOM 2147 C CA . ILE A 1 266 ? -4.364 -12.129 -59.068 1.00 51.98 359 ILE A CA 1
ATOM 2148 C C . ILE A 1 266 ? -3.880 -12.810 -60.344 1.00 51.14 359 ILE A C 1
ATOM 2149 O O . ILE A 1 266 ? -4.002 -14.026 -60.491 1.00 48.41 359 ILE A O 1
ATOM 2154 N N . VAL A 1 267 ? -3.333 -12.021 -61.263 1.00 57.43 360 VAL A N 1
ATOM 2155 C CA . VAL A 1 267 ? -2.882 -12.548 -62.549 1.00 61.97 360 VAL A CA 1
ATOM 2156 C C . VAL A 1 267 ? -1.359 -12.475 -62.707 1.00 65.89 360 VAL A C 1
ATOM 2157 O O . VAL A 1 267 ? -0.746 -11.448 -62.432 1.00 64.57 360 VAL A O 1
ATOM 2161 N N . PRO A 1 268 ? -0.737 -13.583 -63.138 1.00 75.40 361 PRO A N 1
ATOM 2162 C CA . PRO A 1 268 ? -1.379 -14.864 -63.438 1.00 74.36 361 PRO A CA 1
ATOM 2163 C C . PRO A 1 268 ? -1.406 -15.796 -62.230 1.00 67.78 361 PRO A C 1
ATOM 2164 O O . PRO A 1 268 ? -0.425 -15.848 -61.487 1.00 57.17 361 PRO A O 1
ATOM 2168 N N . ALA B 1 2 ? -4.917 -27.516 154.749 1.00 56.16 95 ALA B N 1
ATOM 2169 C CA . ALA B 1 2 ? -6.169 -28.263 154.711 1.00 66.80 95 ALA B CA 1
ATOM 2170 C C . ALA B 1 2 ? -6.201 -29.214 153.520 1.00 72.30 95 ALA B C 1
ATOM 2171 O O . ALA B 1 2 ? -5.359 -29.131 152.625 1.00 65.39 95 ALA B O 1
ATOM 2173 N N . SER B 1 3 ? -7.180 -30.113 153.513 1.00 68.90 96 SER B N 1
ATOM 2174 C CA . SER B 1 3 ? -7.302 -31.112 152.457 1.00 67.72 96 SER B CA 1
ATOM 2175 C C . SER B 1 3 ? -7.832 -30.489 151.171 1.00 63.98 96 SER B C 1
ATOM 2176 O O . SER B 1 3 ? -8.422 -29.409 151.196 1.00 63.88 96 SER B O 1
ATOM 2179 N N . LYS B 1 4 ? -7.631 -31.175 150.049 1.00 58.71 97 LYS B N 1
ATOM 2180 C CA . LYS B 1 4 ? -8.129 -30.678 148.768 1.00 55.48 97 LYS B CA 1
ATOM 2181 C C . LYS B 1 4 ? -9.045 -31.673 148.057 1.00 56.36 97 LYS B C 1
ATOM 2182 O O . LYS B 1 4 ? -8.721 -32.853 147.945 1.00 49.32 97 LYS B O 1
ATOM 2188 N N . GLU B 1 5 ? -10.184 -31.192 147.568 1.00 47.56 98 GLU B N 1
ATOM 2189 C CA . GLU B 1 5 ? -11.140 -32.054 146.878 1.00 56.47 98 GLU B CA 1
ATOM 2190 C C . GLU B 1 5 ? -10.810 -32.118 145.392 1.00 44.11 98 GLU B C 1
ATOM 2191 O O . GLU B 1 5 ? -10.317 -31.147 144.819 1.00 48.97 98 GLU B O 1
ATOM 2197 N N . ILE B 1 6 ? -11.083 -33.259 144.767 1.00 40.47 99 ILE B N 1
ATOM 2198 C CA . ILE B 1 6 ? -10.809 -33.412 143.342 1.00 35.63 99 ILE B CA 1
ATOM 2199 C C . ILE B 1 6 ? -12.091 -33.581 142.534 1.00 35.44 99 ILE B C 1
ATOM 2200 O O . ILE B 1 6 ? -12.807 -34.575 142.675 1.00 30.81 99 ILE B O 1
ATOM 2205 N N . LYS B 1 7 ? -12.384 -32.585 141.703 1.00 35.98 100 LYS B N 1
ATOM 2206 C CA . LYS B 1 7 ? -13.573 -32.605 140.860 1.00 34.10 100 LYS B CA 1
ATOM 2207 C C . LYS B 1 7 ? -13.199 -32.443 139.392 1.00 39.38 100 LYS B C 1
ATOM 2208 O O . LYS B 1 7 ? -12.249 -31.731 139.065 1.00 39.04 100 LYS B O 1
ATOM 2214 N N . PRO B 1 8 ? -13.951 -33.104 138.499 1.00 32.99 101 PRO B N 1
ATOM 2215 C CA . PRO B 1 8 ? -13.740 -32.953 137.057 1.00 41.18 101 PRO B CA 1
ATOM 2216 C C . PRO B 1 8 ? -14.137 -31.562 136.573 1.00 42.16 101 PRO B C 1
ATOM 2217 O O . PRO B 1 8 ? -15.141 -31.014 137.029 1.00 42.70 101 PRO B O 1
ATOM 2221 N N . ILE B 1 9 ? -13.355 -31.001 135.657 1.00 39.29 102 ILE B N 1
ATOM 2222 C CA . ILE B 1 9 ? -13.642 -29.680 135.111 1.00 43.29 102 ILE B CA 1
ATOM 2223 C C . ILE B 1 9 ? -14.822 -29.736 134.147 1.00 44.35 102 ILE B C 1
ATOM 2224 O O . ILE B 1 9 ? -15.366 -28.705 133.751 1.00 55.17 102 ILE B O 1
ATOM 2229 N N . GLU B 1 10 ? -15.216 -30.951 133.779 1.00 38.42 103 GLU B N 1
ATOM 2230 C CA . GLU B 1 10 ? -16.262 -31.162 132.788 1.00 38.02 103 GLU B CA 1
ATOM 2231 C C . GLU B 1 10 ? -16.807 -32.583 132.916 1.00 32.44 103 GLU B C 1
ATOM 2232 O O . GLU B 1 10 ? -16.057 -33.509 133.226 1.00 31.92 103 GLU B O 1
ATOM 2238 N N . ASN B 1 11 ? -18.110 -32.747 132.697 1.00 35.76 104 ASN B N 1
ATOM 2239 C CA . ASN B 1 11 ? -18.727 -34.071 132.690 1.00 38.42 104 ASN B CA 1
ATOM 2240 C C . ASN B 1 11 ? -18.024 -34.975 131.686 1.00 39.70 104 ASN B C 1
ATOM 2241 O O . ASN B 1 11 ? -17.978 -34.670 130.495 1.00 39.26 104 ASN B O 1
ATOM 2246 N N . SER B 1 12 ? -17.473 -36.085 132.166 1.00 31.05 105 SER B N 1
ATOM 2247 C CA . SER B 1 12 ? -16.631 -36.916 131.317 1.00 33.87 105 SER B CA 1
ATOM 2248 C C . SER B 1 12 ? -16.766 -38.413 131.566 1.00 38.14 105 SER B C 1
ATOM 2249 O O . SER B 1 12 ? -17.583 -38.865 132.370 1.00 40.69 105 SER B O 1
ATOM 2252 N N . ILE B 1 13 ? -15.935 -39.165 130.852 1.00 30.56 106 ILE B N 1
ATOM 2253 C CA . ILE B 1 13 ? -15.829 -40.609 130.977 1.00 32.46 106 ILE B CA 1
ATOM 2254 C C . ILE B 1 13 ? -14.463 -40.935 131.560 1.00 47.60 106 ILE B C 1
ATOM 2255 O O . ILE B 1 13 ? -13.444 -40.401 131.110 1.00 46.03 106 ILE B O 1
ATOM 2260 N N . VAL B 1 14 ? -14.444 -41.801 132.566 1.00 42.59 107 VAL B N 1
ATOM 2261 C CA . VAL B 1 14 ? -13.196 -42.204 133.193 1.00 52.55 107 VAL B CA 1
ATOM 2262 C C . VAL B 1 14 ? -12.373 -43.085 132.257 1.00 43.41 107 VAL B C 1
ATOM 2263 O O . VAL B 1 14 ? -12.710 -44.244 132.017 1.00 43.33 107 VAL B O 1
ATOM 2267 N N . LYS B 1 15 ? -11.298 -42.515 131.724 1.00 39.09 108 LYS B N 1
ATOM 2268 C CA . LYS B 1 15 ? -10.408 -43.225 130.816 1.00 40.13 108 LYS B CA 1
ATOM 2269 C C . LYS B 1 15 ? -9.475 -44.158 131.573 1.00 52.91 108 LYS B C 1
ATOM 2270 O O . LYS B 1 15 ? -9.270 -45.305 131.171 1.00 53.79 108 LYS B O 1
ATOM 2276 N N . GLU B 1 16 ? -8.910 -43.663 132.670 1.00 56.52 109 GLU B N 1
ATOM 2277 C CA . GLU B 1 16 ? -7.967 -44.449 133.456 1.00 48.25 109 GLU B CA 1
ATOM 2278 C C . GLU B 1 16 ? -7.876 -43.986 134.904 1.00 44.47 109 GLU B C 1
ATOM 2279 O O . GLU B 1 16 ? -7.741 -42.793 135.173 1.00 48.38 109 GLU B O 1
ATOM 2285 N N . ILE B 1 17 ? -7.954 -44.935 135.833 1.00 49.35 110 ILE B N 1
ATOM 2286 C CA . ILE B 1 17 ? -7.699 -44.663 137.244 1.00 50.04 110 ILE B CA 1
ATOM 2287 C C . ILE B 1 17 ? -6.313 -45.163 137.634 1.00 44.32 110 ILE B C 1
ATOM 2288 O O . ILE B 1 17 ? -6.043 -46.361 137.567 1.00 54.12 110 ILE B O 1
ATOM 2293 N N . ILE B 1 18 ? -5.437 -44.250 138.039 1.00 41.96 111 ILE B N 1
ATOM 2294 C CA . ILE B 1 18 ? -4.059 -44.615 138.352 1.00 47.78 111 ILE B CA 1
ATOM 2295 C C . ILE B 1 18 ? -3.809 -44.764 139.856 1.00 48.74 111 ILE B C 1
ATOM 2296 O O . ILE B 1 18 ? -3.029 -45.611 140.290 1.00 59.34 111 ILE B O 1
ATOM 2301 N N . VAL B 1 19 ? -4.489 -43.937 140.642 1.00 39.49 112 VAL B N 1
ATOM 2302 C CA . VAL B 1 19 ? -4.323 -43.909 142.093 1.00 38.56 112 VAL B CA 1
ATOM 2303 C C . VAL B 1 19 ? -5.192 -44.932 142.838 1.00 44.61 112 VAL B C 1
ATOM 2304 O O . VAL B 1 19 ? -6.292 -45.260 142.399 1.00 43.53 112 VAL B O 1
ATOM 2308 N N . LYS B 1 20 ? -4.686 -45.447 143.955 1.00 39.52 113 LYS B N 1
ATOM 2309 C CA . LYS B 1 20 ? -5.486 -46.297 144.830 1.00 33.55 113 LYS B CA 1
ATOM 2310 C C . LYS B 1 20 ? -5.799 -45.601 146.152 1.00 45.81 113 LYS B C 1
ATOM 2311 O O . LYS B 1 20 ? -5.214 -44.568 146.480 1.00 45.61 113 LYS B O 1
ATOM 2317 N N . GLU B 1 21 ? -6.729 -46.180 146.905 1.00 39.77 114 GLU B N 1
ATOM 2318 C CA . GLU B 1 21 ? -7.110 -45.658 148.213 1.00 60.74 114 GLU B CA 1
ATOM 2319 C C . GLU B 1 21 ? -5.960 -45.767 149.213 1.00 61.39 114 GLU B C 1
ATOM 2320 O O . GLU B 1 21 ? -5.457 -46.859 149.481 1.00 52.65 114 GLU B O 1
ATOM 2326 N N . GLY B 1 22 ? -5.549 -44.625 149.759 1.00 56.32 115 GLY B N 1
ATOM 2327 C CA . GLY B 1 22 ? -4.489 -44.577 150.751 1.00 42.91 115 GLY B CA 1
ATOM 2328 C C . GLY B 1 22 ? -3.118 -44.341 150.146 1.00 59.06 115 GLY B C 1
ATOM 2329 O O . GLY B 1 22 ? -2.114 -44.288 150.858 1.00 49.68 115 GLY B O 1
ATOM 2330 N N . GLU B 1 23 ? -3.074 -44.196 148.826 1.00 51.26 116 GLU B N 1
ATOM 2331 C CA . GLU B 1 23 ? -1.812 -43.992 148.126 1.00 43.70 116 GLU B CA 1
ATOM 2332 C C . GLU B 1 23 ? -1.276 -42.582 148.361 1.00 52.68 116 GLU B C 1
ATOM 2333 O O . GLU B 1 23 ? -2.043 -41.621 148.432 1.00 45.78 116 GLU B O 1
ATOM 2339 N N . SER B 1 24 ? 0.043 -42.464 148.476 1.00 45.30 117 SER B N 1
ATOM 2340 C CA . SER B 1 24 ? 0.683 -41.167 148.655 1.00 39.17 117 SER B CA 1
ATOM 2341 C C . SER B 1 24 ? 1.088 -40.578 147.309 1.00 43.89 117 SER B C 1
ATOM 2342 O O . SER B 1 24 ? 1.712 -41.252 146.489 1.00 39.47 117 SER B O 1
ATOM 2345 N N . VAL B 1 25 ? 0.723 -39.320 147.081 1.00 31.51 118 VAL B N 1
ATOM 2346 C CA . VAL B 1 25 ? 1.055 -38.650 145.830 1.00 34.71 118 VAL B CA 1
ATOM 2347 C C . VAL B 1 25 ? 1.745 -37.317 146.080 1.00 38.31 118 VAL B C 1
ATOM 2348 O O . VAL B 1 25 ? 1.552 -36.688 147.121 1.00 36.46 118 VAL B O 1
ATOM 2352 N N . ARG B 1 26 ? 2.560 -36.900 145.119 1.00 28.72 119 ARG B N 1
ATOM 2353 C CA . ARG B 1 26 ? 3.206 -35.597 145.162 1.00 22.76 119 ARG B CA 1
ATOM 2354 C C . ARG B 1 26 ? 2.433 -34.625 144.273 1.00 42.52 119 ARG B C 1
ATOM 2355 O O . ARG B 1 26 ? 1.657 -35.050 143.417 1.00 45.35 119 ARG B O 1
ATOM 2363 N N . LYS B 1 27 ? 2.639 -33.328 144.477 1.00 45.49 120 LYS B N 1
ATOM 2364 C CA . LYS B 1 27 ? 1.982 -32.316 143.658 1.00 49.94 120 LYS B CA 1
ATOM 2365 C C . LYS B 1 27 ? 2.420 -32.426 142.201 1.00 40.86 120 LYS B C 1
ATOM 2366 O O . LYS B 1 27 ? 3.609 -32.350 141.891 1.00 42.96 120 LYS B O 1
ATOM 2372 N N . GLY B 1 28 ? 1.451 -32.613 141.311 1.00 44.14 121 GLY B N 1
ATOM 2373 C CA . GLY B 1 28 ? 1.732 -32.759 139.895 1.00 33.50 121 GLY B CA 1
ATOM 2374 C C . GLY B 1 28 ? 1.538 -34.175 139.387 1.00 44.75 121 GLY B C 1
ATOM 2375 O O . GLY B 1 28 ? 1.484 -34.401 138.179 1.00 42.57 121 GLY B O 1
ATOM 2376 N N . ASP B 1 29 ? 1.433 -35.130 140.307 1.00 47.53 122 ASP B N 1
ATOM 2377 C CA . ASP B 1 29 ? 1.210 -36.523 139.934 1.00 42.70 122 ASP B CA 1
ATOM 2378 C C . ASP B 1 29 ? -0.163 -36.701 139.299 1.00 48.63 122 ASP B C 1
ATOM 2379 O O . ASP B 1 29 ? -1.138 -36.080 139.722 1.00 43.13 122 ASP B O 1
ATOM 2384 N N . VAL B 1 30 ? -0.236 -37.557 138.287 1.00 43.25 123 VAL B N 1
ATOM 2385 C CA . VAL B 1 30 ? -1.494 -37.820 137.601 1.00 36.88 123 VAL B CA 1
ATOM 2386 C C . VAL B 1 30 ? -2.377 -38.745 138.435 1.00 37.53 123 VAL B C 1
ATOM 2387 O O . VAL B 1 30 ? -1.933 -39.800 138.888 1.00 35.09 123 VAL B O 1
ATOM 2391 N N . LEU B 1 31 ? -3.628 -38.341 138.635 1.00 30.15 124 LEU B N 1
ATOM 2392 C CA . LEU B 1 31 ? -4.570 -39.116 139.434 1.00 35.51 124 LEU B CA 1
ATOM 2393 C C . LEU B 1 31 ? -5.601 -39.788 138.539 1.00 39.53 124 LEU B C 1
ATOM 2394 O O . LEU B 1 31 ? -5.986 -40.936 138.764 1.00 35.60 124 LEU B O 1
ATOM 2399 N N . LEU B 1 32 ? -6.043 -39.060 137.520 1.00 35.68 125 LEU B N 1
ATOM 2400 C CA . LEU B 1 32 ? -7.132 -39.513 136.669 1.00 35.65 125 LEU B CA 1
ATOM 2401 C C . LEU B 1 32 ? -7.012 -38.963 135.257 1.00 37.47 125 LEU B C 1
ATOM 2402 O O . LEU B 1 32 ? -6.601 -37.820 135.054 1.00 33.49 125 LEU B O 1
ATOM 2407 N N . LYS B 1 33 ? -7.368 -39.790 134.282 1.00 39.80 126 LYS B N 1
ATOM 2408 C CA . LYS B 1 33 ? -7.440 -39.352 132.898 1.00 46.51 126 LYS B CA 1
ATOM 2409 C C . LYS B 1 33 ? -8.899 -39.398 132.468 1.00 43.87 126 LYS B C 1
ATOM 2410 O O . LYS B 1 33 ? -9.568 -40.410 132.663 1.00 45.73 126 LYS B O 1
ATOM 2416 N N . LEU B 1 34 ? -9.401 -38.307 131.901 1.00 39.62 127 LEU B N 1
ATOM 2417 C CA . LEU B 1 34 ? -10.802 -38.257 131.497 1.00 43.34 127 LEU B CA 1
ATOM 2418 C C . LEU B 1 34 ? -10.952 -37.957 130.010 1.00 46.10 127 LEU B C 1
ATOM 2419 O O . LEU B 1 34 ? -10.156 -37.218 129.432 1.00 39.74 127 LEU B O 1
ATOM 2424 N N . THR B 1 35 ? -11.982 -38.533 129.399 1.00 38.93 128 THR B N 1
ATOM 2425 C CA . THR B 1 35 ? -12.319 -38.225 128.013 1.00 55.88 128 THR B CA 1
ATOM 2426 C C . THR B 1 35 ? -13.690 -37.560 127.934 1.00 45.35 128 THR B C 1
ATOM 2427 O O . THR B 1 35 ? -14.639 -38.012 128.568 1.00 28.06 128 THR B O 1
ATOM 2431 N N . ALA B 1 36 ? -13.785 -36.482 127.161 1.00 42.56 129 ALA B N 1
ATOM 2432 C CA . ALA B 1 36 ? -15.026 -35.719 127.059 1.00 39.01 129 ALA B CA 1
ATOM 2433 C C . ALA B 1 36 ? -16.158 -36.574 126.495 1.00 40.44 129 ALA B C 1
ATOM 2434 O O . ALA B 1 36 ? -15.934 -37.441 125.650 1.00 39.37 129 ALA B O 1
ATOM 2436 N N . LEU B 1 37 ? -17.370 -36.329 126.985 1.00 30.65 130 LEU B N 1
ATOM 2437 C CA . LEU B 1 37 ? -18.543 -37.105 126.594 1.00 34.97 130 LEU B CA 1
ATOM 2438 C C . LEU B 1 37 ? -18.850 -37.009 125.099 1.00 35.85 130 LEU B C 1
ATOM 2439 O O . LEU B 1 37 ? -18.971 -35.913 124.549 1.00 31.44 130 LEU B O 1
ATOM 2444 N N . GLY B 1 38 ? -18.971 -38.163 124.448 1.00 23.64 131 GLY B N 1
ATOM 2445 C CA . GLY B 1 38 ? -19.385 -38.220 123.057 1.00 29.61 131 GLY B CA 1
ATOM 2446 C C . GLY B 1 38 ? -18.316 -37.935 122.018 1.00 41.51 131 GLY B C 1
ATOM 2447 O O . GLY B 1 38 ? -18.594 -37.946 120.821 1.00 45.51 131 GLY B O 1
ATOM 2448 N N . ALA B 1 39 ? -17.091 -37.687 122.467 1.00 33.68 132 ALA B N 1
ATOM 2449 C CA . ALA B 1 39 ? -16.002 -37.314 121.565 1.00 41.75 132 ALA B CA 1
ATOM 2450 C C . ALA B 1 39 ? -15.582 -38.420 120.594 1.00 42.46 132 ALA B C 1
ATOM 2451 O O . ALA B 1 39 ? -15.363 -38.164 119.402 1.00 57.20 132 ALA B O 1
ATOM 2453 N N . GLU B 1 40 ? -15.477 -39.644 121.102 1.00 31.84 133 GLU B N 1
ATOM 2454 C CA . GLU B 1 40 ? -14.966 -40.763 120.318 1.00 47.14 133 GLU B CA 1
ATOM 2455 C C . GLU B 1 40 ? -15.901 -41.080 119.156 1.00 40.93 133 GLU B C 1
ATOM 2456 O O . GLU B 1 40 ? -15.460 -41.348 118.034 1.00 50.83 133 GLU B O 1
ATOM 2462 N N . ALA B 1 41 ? -17.197 -40.975 119.421 1.00 30.76 134 ALA B N 1
ATOM 2463 C CA . ALA B 1 41 ? -18.211 -41.216 118.411 1.00 56.54 134 ALA B CA 1
ATOM 2464 C C . ALA B 1 41 ? -18.146 -40.153 117.321 1.00 49.81 134 ALA B C 1
ATOM 2465 O O . ALA B 1 41 ? -18.241 -40.466 116.132 1.00 51.44 134 ALA B O 1
ATOM 2467 N N . ASP B 1 42 ? -17.965 -38.904 117.741 1.00 43.65 135 ASP B N 1
ATOM 2468 C CA . ASP B 1 42 ? -17.825 -37.780 116.825 1.00 49.31 135 ASP B CA 1
ATOM 2469 C C . ASP B 1 42 ? -16.656 -38.012 115.875 1.00 41.49 135 ASP B C 1
ATOM 2470 O O . ASP B 1 42 ? -16.793 -37.912 114.642 1.00 40.11 135 ASP B O 1
ATOM 2475 N N . THR B 1 43 ? -15.509 -38.345 116.463 1.00 35.38 136 THR B N 1
ATOM 2476 C CA . THR B 1 43 ? -14.302 -38.591 115.687 1.00 46.62 136 THR B CA 1
ATOM 2477 C C . THR B 1 43 ? -14.513 -39.741 114.702 1.00 36.82 136 THR B C 1
ATOM 2478 O O . THR B 1 43 ? -14.093 -39.658 113.542 1.00 42.23 136 THR B O 1
ATOM 2482 N N . LEU B 1 44 ? -15.205 -40.788 115.148 1.00 31.39 137 LEU B N 1
ATOM 2483 C CA . LEU B 1 44 ? -15.484 -41.922 114.273 1.00 36.89 137 LEU B CA 1
ATOM 2484 C C . LEU B 1 44 ? -16.340 -41.515 113.074 1.00 39.22 137 LEU B C 1
ATOM 2485 O O . LEU B 1 44 ? -16.028 -41.871 111.930 1.00 31.90 137 LEU B O 1
ATOM 2490 N N . LYS B 1 45 ? -17.396 -40.748 113.336 1.00 25.96 138 LYS B N 1
ATOM 2491 C CA . LYS B 1 45 ? -18.286 -40.277 112.276 1.00 39.73 138 LYS B CA 1
ATOM 2492 C C . LYS B 1 45 ? -17.534 -39.458 111.229 1.00 37.71 138 LYS B C 1
ATOM 2493 O O . LYS B 1 45 ? -17.637 -39.711 110.013 1.00 38.92 138 LYS B O 1
ATOM 2499 N N . THR B 1 46 ? -16.762 -38.486 111.709 1.00 28.82 139 THR B N 1
ATOM 2500 C CA . THR B 1 46 ? -16.014 -37.617 110.807 1.00 39.39 139 THR B CA 1
ATOM 2501 C C . THR B 1 46 ? -15.020 -38.427 109.974 1.00 36.08 139 THR B C 1
ATOM 2502 O O . THR B 1 46 ? -14.871 -38.202 108.766 1.00 34.26 139 THR B O 1
ATOM 2506 N N . GLN B 1 47 ? -14.362 -39.386 110.620 1.00 31.69 140 GLN B N 1
ATOM 2507 C CA . GLN B 1 47 ? -13.400 -40.238 109.928 1.00 35.36 140 GLN B CA 1
ATOM 2508 C C . GLN B 1 47 ? -14.059 -41.063 108.818 1.00 36.42 140 GLN B C 1
ATOM 2509 O O . GLN B 1 47 ? -13.513 -41.183 107.711 1.00 28.99 140 GLN B O 1
ATOM 2515 N N . SER B 1 48 ? -15.237 -41.611 109.106 1.00 30.50 141 SER B N 1
ATOM 2516 C CA . SER B 1 48 ? -15.975 -42.385 108.110 1.00 27.13 141 SER B CA 1
ATOM 2517 C C . SER B 1 48 ? -16.337 -41.517 106.906 1.00 36.41 141 SER B C 1
ATOM 2518 O O . SER B 1 48 ? -16.139 -41.922 105.748 1.00 42.80 141 SER B O 1
ATOM 2521 N N . SER B 1 49 ? -16.856 -40.321 107.182 1.00 32.47 142 SER B N 1
ATOM 2522 C CA . SER B 1 49 ? -17.204 -39.390 106.107 1.00 35.83 142 SER B CA 1
ATOM 2523 C C . SER B 1 49 ? -15.983 -39.068 105.242 1.00 36.04 142 SER B C 1
ATOM 2524 O O . SER B 1 49 ? -16.073 -39.013 104.004 1.00 33.54 142 SER B O 1
ATOM 2527 N N . LEU B 1 50 ? -14.843 -38.875 105.901 1.00 25.53 143 LEU B N 1
ATOM 2528 C CA . LEU B 1 50 ? -13.590 -38.609 105.200 1.00 35.28 143 LEU B CA 1
ATOM 2529 C C . LEU B 1 50 ? -13.237 -39.754 104.259 1.00 44.16 143 LEU B C 1
ATOM 2530 O O . LEU B 1 50 ? -12.886 -39.528 103.095 1.00 35.18 143 LEU B O 1
ATOM 2535 N N . LEU B 1 51 ? -13.334 -40.982 104.764 1.00 38.03 144 LEU B N 1
ATOM 2536 C CA . LEU B 1 51 ? -13.041 -42.154 103.944 1.00 42.95 144 LEU B CA 1
ATOM 2537 C C . LEU B 1 51 ? -13.944 -42.206 102.713 1.00 35.73 144 LEU B C 1
ATOM 2538 O O . LEU B 1 51 ? -13.471 -42.454 101.597 1.00 38.93 144 LEU B O 1
ATOM 2543 N N . GLN B 1 52 ? -15.238 -41.962 102.914 1.00 35.76 145 GLN B N 1
ATOM 2544 C CA . GLN B 1 52 ? -16.187 -41.973 101.801 1.00 35.91 145 GLN B CA 1
ATOM 2545 C C . GLN B 1 52 ? -15.810 -40.948 100.727 1.00 31.02 145 GLN B C 1
ATOM 2546 O O . GLN B 1 52 ? -15.732 -41.274 99.530 1.00 38.58 145 GLN B O 1
ATOM 2552 N N . THR B 1 53 ? -15.559 -39.714 101.159 1.00 30.55 146 THR B N 1
ATOM 2553 C CA . THR B 1 53 ? -15.214 -38.650 100.218 1.00 44.52 146 THR B CA 1
ATOM 2554 C C . THR B 1 53 ? -13.915 -38.964 99.477 1.00 37.67 146 THR B C 1
ATOM 2555 O O . THR B 1 53 ? -13.776 -38.645 98.295 1.00 36.73 146 THR B O 1
ATOM 2559 N N . ARG B 1 54 ? -12.972 -39.596 100.172 1.00 28.05 147 ARG B N 1
ATOM 2560 C CA . ARG B 1 54 ? -11.708 -39.984 99.552 1.00 32.39 147 ARG B CA 1
ATOM 2561 C C . ARG B 1 54 ? -11.927 -41.054 98.487 1.00 35.41 147 ARG B C 1
ATOM 2562 O O . ARG B 1 54 ? -11.290 -41.032 97.427 1.00 37.88 147 ARG B O 1
ATOM 2570 N N . LEU B 1 55 ? -12.837 -41.982 98.768 1.00 32.72 148 LEU B N 1
ATOM 2571 C CA . LEU B 1 55 ? -13.209 -42.993 97.786 1.00 30.75 148 LEU B CA 1
ATOM 2572 C C . LEU B 1 55 ? -13.790 -42.334 96.539 1.00 39.41 148 LEU B C 1
ATOM 2573 O O . LEU B 1 55 ? -13.439 -42.697 95.411 1.00 30.90 148 LEU B O 1
ATOM 2578 N N . GLU B 1 56 ? -14.662 -41.348 96.744 1.00 37.33 149 GLU B N 1
ATOM 2579 C CA . GLU B 1 56 ? -15.257 -40.633 95.617 1.00 41.61 149 GLU B CA 1
ATOM 2580 C C . GLU B 1 56 ? -14.193 -39.898 94.803 1.00 36.01 149 GLU B C 1
ATOM 2581 O O . GLU B 1 56 ? -14.219 -39.915 93.565 1.00 25.51 149 GLU B O 1
ATOM 2587 N N . GLN B 1 57 ? -13.257 -39.265 95.503 1.00 29.03 150 GLN B N 1
ATOM 2588 C CA . GLN B 1 57 ? -12.132 -38.605 94.851 1.00 34.88 150 GLN B CA 1
ATOM 2589 C C . GLN B 1 57 ? -11.342 -39.575 93.970 1.00 38.66 150 GLN B C 1
ATOM 2590 O O . GLN B 1 57 ? -11.022 -39.260 92.814 1.00 31.67 150 GLN B O 1
ATOM 2596 N N . THR B 1 58 ? -11.046 -40.758 94.508 1.00 35.44 151 THR B N 1
ATOM 2597 C CA . THR B 1 58 ? -10.351 -41.793 93.742 1.00 43.02 151 THR B CA 1
ATOM 2598 C C . THR B 1 58 ? -11.153 -42.149 92.491 1.00 44.13 151 THR B C 1
ATOM 2599 O O . THR B 1 58 ? -10.603 -42.263 91.390 1.00 45.04 151 THR B O 1
ATOM 2603 N N . ARG B 1 59 ? -12.461 -42.301 92.678 1.00 40.86 152 ARG B N 1
ATOM 2604 C CA . ARG B 1 59 ? -13.387 -42.599 91.588 1.00 36.55 152 ARG B CA 1
ATOM 2605 C C . ARG B 1 59 ? -13.289 -41.590 90.440 1.00 36.39 152 ARG B C 1
ATOM 2606 O O . ARG B 1 59 ? -13.101 -41.972 89.277 1.00 31.18 152 ARG B O 1
ATOM 2614 N N . TYR B 1 60 ? -13.394 -40.303 90.760 1.00 33.73 153 TYR B N 1
ATOM 2615 C CA . TYR B 1 60 ? -13.425 -39.293 89.704 1.00 39.34 153 TYR B CA 1
ATOM 2616 C C . TYR B 1 60 ? -12.046 -39.068 89.080 1.00 44.55 153 TYR B C 1
ATOM 2617 O O . TYR B 1 60 ? -11.941 -38.695 87.905 1.00 33.95 153 TYR B O 1
ATOM 2626 N N . GLN B 1 61 ? -10.992 -39.326 89.851 1.00 34.77 154 GLN B N 1
ATOM 2627 C CA . GLN B 1 61 ? -9.641 -39.274 89.298 1.00 33.34 154 GLN B CA 1
ATOM 2628 C C . GLN B 1 61 ? -9.449 -40.375 88.255 1.00 38.09 154 GLN B C 1
ATOM 2629 O O . GLN B 1 61 ? -8.950 -40.129 87.143 1.00 35.63 154 GLN B O 1
ATOM 2635 N N . ILE B 1 62 ? -9.866 -41.586 88.616 1.00 36.97 155 ILE B N 1
ATOM 2636 C CA . ILE B 1 62 ? -9.785 -42.726 87.711 1.00 32.00 155 ILE B CA 1
ATOM 2637 C C . ILE B 1 62 ? -10.608 -42.470 86.450 1.00 35.66 155 ILE B C 1
ATOM 2638 O O . ILE B 1 62 ? -10.153 -42.743 85.337 1.00 36.44 155 ILE B O 1
ATOM 2643 N N . LEU B 1 63 ? -11.813 -41.931 86.621 1.00 30.38 156 LEU B N 1
ATOM 2644 C CA . LEU B 1 63 ? -12.655 -41.615 85.469 1.00 27.05 156 LEU B CA 1
ATOM 2645 C C . LEU B 1 63 ? -12.027 -40.562 84.552 1.00 34.98 156 LEU B C 1
ATOM 2646 O O . LEU B 1 63 ? -12.129 -40.665 83.328 1.00 38.06 156 LEU B O 1
ATOM 2651 N N . SER B 1 64 ? -11.386 -39.552 85.135 1.00 31.55 157 SER B N 1
ATOM 2652 C CA . SER B 1 64 ? -10.684 -38.548 84.335 1.00 37.21 157 SER B CA 1
ATOM 2653 C C . SER B 1 64 ? -9.572 -39.201 83.507 1.00 45.10 157 SER B C 1
ATOM 2654 O O . SER B 1 64 ? -9.420 -38.942 82.292 1.00 45.90 157 SER B O 1
ATOM 2657 N N . ARG B 1 65 ? -8.815 -40.071 84.172 1.00 41.57 158 ARG B N 1
ATOM 2658 C CA . ARG B 1 65 ? -7.742 -40.807 83.514 1.00 47.31 158 ARG B CA 1
ATOM 2659 C C . ARG B 1 65 ? -8.301 -41.620 82.348 1.00 46.99 158 ARG B C 1
ATOM 2660 O O . ARG B 1 65 ? -7.708 -41.678 81.264 1.00 44.84 158 ARG B O 1
ATOM 2668 N N . SER B 1 66 ? -9.470 -42.215 82.565 1.00 37.98 159 SER B N 1
ATOM 2669 C CA . SER B 1 66 ? -10.116 -43.011 81.532 1.00 32.91 159 SER B CA 1
ATOM 2670 C C . SER B 1 66 ? -10.577 -42.130 80.381 1.00 43.19 159 SER B C 1
ATOM 2671 O O . SER B 1 66 ? -10.617 -42.574 79.235 1.00 43.62 159 SER B O 1
ATOM 2674 N N . ILE B 1 67 ? -10.926 -40.883 80.685 1.00 42.99 160 ILE B N 1
ATOM 2675 C CA . ILE B 1 67 ? -11.289 -39.944 79.632 1.00 35.28 160 ILE B CA 1
ATOM 2676 C C . ILE B 1 67 ? -10.109 -39.668 78.725 1.00 42.37 160 ILE B C 1
ATOM 2677 O O . ILE B 1 67 ? -10.228 -39.755 77.501 1.00 33.67 160 ILE B O 1
ATOM 2682 N N . GLU B 1 68 ? -8.960 -39.352 79.317 1.00 43.14 161 GLU B N 1
ATOM 2683 C CA . GLU B 1 68 ? -7.796 -39.075 78.475 1.00 54.06 161 GLU B CA 1
ATOM 2684 C C . GLU B 1 68 ? -7.277 -40.334 77.760 1.00 64.00 161 GLU B C 1
ATOM 2685 O O . GLU B 1 68 ? -6.653 -40.224 76.701 1.00 51.22 161 GLU B O 1
ATOM 2691 N N . LEU B 1 69 ? -7.514 -41.519 78.323 1.00 61.10 162 LEU B N 1
ATOM 2692 C CA . LEU B 1 69 ? -7.070 -42.758 77.666 1.00 46.39 162 LEU B CA 1
ATOM 2693 C C . LEU B 1 69 ? -8.124 -43.375 76.736 1.00 49.47 162 LEU B C 1
ATOM 2694 O O . LEU B 1 69 ? -7.794 -44.219 75.901 1.00 41.11 162 LEU B O 1
ATOM 2699 N N . ASN B 1 70 ? -9.381 -42.961 76.893 1.00 50.70 163 ASN B N 1
ATOM 2700 C CA . ASN B 1 70 ? -10.525 -43.586 76.218 1.00 41.40 163 ASN B CA 1
ATOM 2701 C C . ASN B 1 70 ? -10.627 -45.078 76.537 1.00 50.40 163 ASN B C 1
ATOM 2702 O O . ASN B 1 70 ? -11.148 -45.866 75.747 1.00 45.89 163 ASN B O 1
ATOM 2707 N N . LYS B 1 71 ? -10.117 -45.450 77.706 1.00 47.71 164 LYS B N 1
ATOM 2708 C CA . LYS B 1 71 ? -10.246 -46.802 78.232 1.00 47.40 164 LYS B CA 1
ATOM 2709 C C . LYS B 1 71 ? -9.973 -46.757 79.729 1.00 43.76 164 LYS B C 1
ATOM 2710 O O . LYS B 1 71 ? -9.235 -45.895 80.206 1.00 39.77 164 LYS B O 1
ATOM 2716 N N . LEU B 1 72 ? -10.566 -47.682 80.473 1.00 41.24 165 LEU B N 1
ATOM 2717 C CA . LEU B 1 72 ? -10.374 -47.705 81.916 1.00 36.28 165 LEU B CA 1
ATOM 2718 C C . LEU B 1 72 ? -8.972 -48.160 82.291 1.00 33.65 165 LEU B C 1
ATOM 2719 O O . LEU B 1 72 ? -8.483 -49.165 81.776 1.00 43.72 165 LEU B O 1
ATOM 2724 N N . PRO B 1 73 ? -8.318 -47.414 83.195 1.00 33.26 166 PRO B N 1
ATOM 2725 C CA . PRO B 1 73 ? -7.060 -47.870 83.782 1.00 38.42 166 PRO B CA 1
ATOM 2726 C C . PRO B 1 73 ? -7.342 -48.976 84.781 1.00 38.12 166 PRO B C 1
ATOM 2727 O O . PRO B 1 73 ? -8.500 -49.369 84.948 1.00 34.69 166 PRO B O 1
ATOM 2731 N N . GLU B 1 74 ? -6.305 -49.474 85.442 1.00 41.02 167 GLU B N 1
ATOM 2732 C CA . GLU B 1 74 ? -6.502 -50.544 86.407 1.00 48.65 167 GLU B CA 1
ATOM 2733 C C . GLU B 1 74 ? -7.306 -50.018 87.596 1.00 44.91 167 GLU B C 1
ATOM 2734 O O . GLU B 1 74 ? -6.960 -49.000 88.205 1.00 41.23 167 GLU B O 1
ATOM 2740 N N . LEU B 1 75 ? -8.396 -50.713 87.906 1.00 40.10 168 LEU B N 1
ATOM 2741 C CA . LEU B 1 75 ? -9.314 -50.271 88.952 1.00 41.45 168 LEU B CA 1
ATOM 2742 C C . LEU B 1 75 ? -8.781 -50.647 90.333 1.00 37.68 168 LEU B C 1
ATOM 2743 O O . LEU B 1 75 ? -9.246 -51.602 90.959 1.00 42.76 168 LEU B O 1
ATOM 2748 N N . LYS B 1 76 ? -7.808 -49.878 90.808 1.00 45.79 169 LYS B N 1
ATOM 2749 C CA . LYS B 1 76 ? -7.203 -50.124 92.108 1.00 43.96 169 LYS B CA 1
ATOM 2750 C C . LYS B 1 76 ? -7.152 -48.862 92.960 1.00 50.66 169 LYS B C 1
ATOM 2751 O O . LYS B 1 76 ? -7.038 -47.748 92.445 1.00 45.74 169 LYS B O 1
ATOM 2757 N N . LEU B 1 77 ? -7.247 -49.049 94.270 1.00 53.67 170 LEU B N 1
ATOM 2758 C CA . LEU B 1 77 ? -7.071 -47.953 95.206 1.00 49.87 170 LEU B CA 1
ATOM 2759 C C . LEU B 1 77 ? -5.620 -47.507 95.146 1.00 54.79 170 LEU B C 1
ATOM 2760 O O . LEU B 1 77 ? -4.722 -48.345 95.053 1.00 63.66 170 LEU B O 1
ATOM 2765 N N . PRO B 1 78 ? -5.378 -46.188 95.178 1.00 58.74 171 PRO B N 1
ATOM 2766 C CA . PRO B 1 78 ? -3.983 -45.760 95.286 1.00 56.07 171 PRO B CA 1
ATOM 2767 C C . PRO B 1 78 ? -3.430 -46.246 96.614 1.00 74.36 171 PRO B C 1
ATOM 2768 O O . PRO B 1 78 ? -4.190 -46.361 97.577 1.00 66.93 171 PRO B O 1
ATOM 2772 N N . ASP B 1 79 ? -2.137 -46.532 96.676 1.00 81.06 172 ASP B N 1
ATOM 2773 C CA . ASP B 1 79 ? -1.611 -47.146 97.880 1.00 88.03 172 ASP B CA 1
ATOM 2774 C C . ASP B 1 79 ? -1.210 -46.064 98.874 1.00 93.50 172 ASP B C 1
ATOM 2775 O O . ASP B 1 79 ? -0.036 -45.722 99.009 1.00 86.26 172 ASP B O 1
ATOM 2780 N N . GLU B 1 80 ? -2.213 -45.533 99.570 1.00 94.49 173 GLU B N 1
ATOM 2781 C CA . GLU B 1 80 ? -2.014 -44.478 100.560 1.00 86.19 173 GLU B CA 1
ATOM 2782 C C . GLU B 1 80 ? -2.667 -44.830 101.908 1.00 98.53 173 GLU B C 1
ATOM 2783 O O . GLU B 1 80 ? -3.557 -45.681 101.961 1.00 87.38 173 GLU B O 1
ATOM 2789 N N . PRO B 1 81 ? -2.225 -44.176 103.002 1.00 104.80 174 PRO B N 1
ATOM 2790 C CA . PRO B 1 81 ? -2.659 -44.490 104.373 1.00 94.16 174 PRO B CA 1
ATOM 2791 C C . PRO B 1 81 ? -4.150 -44.311 104.700 1.00 88.07 174 PRO B C 1
ATOM 2792 O O . PRO B 1 81 ? -4.606 -44.946 105.650 1.00 94.37 174 PRO B O 1
ATOM 2796 N N . TYR B 1 82 ? -4.898 -43.495 103.960 1.00 82.40 175 TYR B N 1
ATOM 2797 C CA . TYR B 1 82 ? -6.319 -43.324 104.278 1.00 72.79 175 TYR B CA 1
ATOM 2798 C C . TYR B 1 82 ? -7.139 -44.546 103.874 1.00 71.45 175 TYR B C 1
ATOM 2799 O O . TYR B 1 82 ? -8.342 -44.602 104.125 1.00 71.01 175 TYR B O 1
ATOM 2808 N N . PHE B 1 83 ? -6.487 -45.519 103.248 1.00 78.27 176 PHE B N 1
ATOM 2809 C CA . PHE B 1 83 ? -7.186 -46.668 102.685 1.00 74.68 176 PHE B CA 1
ATOM 2810 C C . PHE B 1 83 ? -6.933 -47.993 103.402 1.00 82.56 176 PHE B C 1
ATOM 2811 O O . PHE B 1 83 ? -6.916 -49.053 102.774 1.00 68.09 176 PHE B O 1
ATOM 2819 N N . GLN B 1 84 ? -6.732 -47.930 104.714 1.00 86.55 177 GLN B N 1
ATOM 2820 C CA . GLN B 1 84 ? -6.496 -49.130 105.512 1.00 102.42 177 GLN B CA 1
ATOM 2821 C C . GLN B 1 84 ? -7.766 -49.659 106.188 1.00 90.89 177 GLN B C 1
ATOM 2822 O O . GLN B 1 84 ? -7.808 -50.815 106.609 1.00 97.84 177 GLN B O 1
ATOM 2828 N N . ASN B 1 85 ? -8.795 -48.823 106.297 1.00 77.75 178 ASN B N 1
ATOM 2829 C CA . ASN B 1 85 ? -10.055 -49.282 106.873 1.00 74.34 178 ASN B CA 1
ATOM 2830 C C . ASN B 1 85 ? -11.161 -49.330 105.829 1.00 76.15 178 ASN B C 1
ATOM 2831 O O . ASN B 1 85 ? -12.310 -48.987 106.112 1.00 61.93 178 ASN B O 1
ATOM 2836 N N . VAL B 1 86 ? -10.815 -49.765 104.621 1.00 69.84 179 VAL B N 1
ATOM 2837 C CA . VAL B 1 86 ? -11.808 -49.897 103.565 1.00 61.42 179 VAL B CA 1
ATOM 2838 C C . VAL B 1 86 ? -12.385 -51.307 103.506 1.00 44.60 179 VAL B C 1
ATOM 2839 O O . VAL B 1 86 ? -11.646 -52.286 103.398 1.00 53.40 179 VAL B O 1
ATOM 2843 N N . SER B 1 87 ? -13.708 -51.403 103.569 1.00 38.53 180 SER B N 1
ATOM 2844 C CA . SER B 1 87 ? -14.392 -52.688 103.496 1.00 38.49 180 SER B CA 1
ATOM 2845 C C . SER B 1 87 ? -14.400 -53.208 102.059 1.00 45.01 180 SER B C 1
ATOM 2846 O O . SER B 1 87 ? -14.202 -52.438 101.118 1.00 41.10 180 SER B O 1
ATOM 2849 N N . GLU B 1 88 ? -14.626 -54.508 101.889 1.00 46.25 181 GLU B N 1
ATOM 2850 C CA . GLU B 1 88 ? -14.704 -55.099 100.555 1.00 46.49 181 GLU B CA 1
ATOM 2851 C C . GLU B 1 88 ? -15.929 -54.553 99.825 1.00 40.70 181 GLU B C 1
ATOM 2852 O O . GLU B 1 88 ? -15.926 -54.398 98.600 1.00 47.16 181 GLU B O 1
ATOM 2858 N N . GLU B 1 89 ? -16.966 -54.251 100.602 1.00 42.02 182 GLU B N 1
ATOM 2859 C CA . GLU B 1 89 ? -18.213 -53.700 100.081 1.00 39.57 182 GLU B CA 1
ATOM 2860 C C . GLU B 1 89 ? -17.992 -52.338 99.433 1.00 41.90 182 GLU B C 1
ATOM 2861 O O . GLU B 1 89 ? -18.508 -52.064 98.348 1.00 42.24 182 GLU B O 1
ATOM 2867 N N . GLU B 1 90 ? -17.234 -51.484 100.114 1.00 32.89 183 GLU B N 1
ATOM 2868 C CA . GLU B 1 90 ? -16.957 -50.135 99.633 1.00 38.66 183 GLU B CA 1
ATOM 2869 C C . GLU B 1 90 ? -16.130 -50.159 98.347 1.00 29.91 183 GLU B C 1
ATOM 2870 O O . GLU B 1 90 ? -16.381 -49.383 97.419 1.00 43.54 183 GLU B O 1
ATOM 2876 N N . VAL B 1 91 ? -15.156 -51.064 98.293 1.00 31.55 184 VAL B N 1
ATOM 2877 C CA . VAL B 1 91 ? -14.318 -51.228 97.109 1.00 38.47 184 VAL B CA 1
ATOM 2878 C C . VAL B 1 91 ? -15.171 -51.696 95.938 1.00 31.99 184 VAL B C 1
ATOM 2879 O O . VAL B 1 91 ? -15.067 -51.175 94.821 1.00 40.61 184 VAL B O 1
ATOM 2883 N N . LEU B 1 92 ? -16.026 -52.678 96.212 1.00 25.78 185 LEU B N 1
ATOM 2884 C CA . LEU B 1 92 ? -16.930 -53.215 95.203 1.00 37.56 185 LEU B CA 1
ATOM 2885 C C . LEU B 1 92 ? -17.847 -52.117 94.654 1.00 32.29 185 LEU B C 1
ATOM 2886 O O . LEU B 1 92 ? -18.057 -52.017 93.439 1.00 34.83 185 LEU B O 1
ATOM 2891 N N . ARG B 1 93 ? -18.371 -51.288 95.555 1.00 32.71 186 ARG B N 1
ATOM 2892 C CA . ARG B 1 93 ? -19.242 -50.177 95.178 1.00 35.31 186 ARG B CA 1
ATOM 2893 C C . ARG B 1 93 ? -18.504 -49.204 94.270 1.00 34.30 186 ARG B C 1
ATOM 2894 O O . ARG B 1 93 ? -19.024 -48.764 93.237 1.00 35.36 186 ARG B O 1
ATOM 2902 N N . LEU B 1 94 ? -17.273 -48.895 94.665 1.00 30.58 187 LEU B N 1
ATOM 2903 C CA . LEU B 1 94 ? -16.414 -47.982 93.923 1.00 32.28 187 LEU B CA 1
ATOM 2904 C C . LEU B 1 94 ? -16.185 -48.458 92.490 1.00 33.67 187 LEU B C 1
ATOM 2905 O O . LEU B 1 94 ? -16.466 -47.734 91.521 1.00 34.97 187 LEU B O 1
ATOM 2910 N N . THR B 1 95 ? -15.693 -49.687 92.365 1.00 29.98 188 THR B N 1
ATOM 2911 C CA . THR B 1 95 ? -15.369 -50.244 91.057 1.00 32.34 188 THR B CA 1
ATOM 2912 C C . THR B 1 95 ? -16.607 -50.383 90.176 1.00 31.67 188 THR B C 1
ATOM 2913 O O . THR B 1 95 ? -16.560 -50.087 88.978 1.00 23.89 188 THR B O 1
ATOM 2917 N N . SER B 1 96 ? -17.720 -50.805 90.773 1.00 31.28 189 SER B N 1
ATOM 2918 C CA . SER B 1 96 ? -18.962 -50.951 90.021 1.00 37.89 189 SER B CA 1
ATOM 2919 C C . SER B 1 96 ? -19.446 -49.608 89.481 1.00 37.29 189 SER B C 1
ATOM 2920 O O . SER B 1 96 ? -19.857 -49.501 88.319 1.00 35.60 189 SER B O 1
ATOM 2923 N N . LEU B 1 97 ? -19.366 -48.581 90.322 1.00 33.75 190 LEU B N 1
ATOM 2924 C CA . LEU B 1 97 ? -19.758 -47.236 89.921 1.00 31.65 190 LEU B CA 1
ATOM 2925 C C . LEU B 1 97 ? -18.894 -46.736 88.762 1.00 33.38 190 LEU B C 1
ATOM 2926 O O . LEU B 1 97 ? -19.415 -46.204 87.769 1.00 32.44 190 LEU B O 1
ATOM 2931 N N . ILE B 1 98 ? -17.578 -46.916 88.884 1.00 24.80 191 ILE B N 1
ATOM 2932 C CA . ILE B 1 98 ? -16.658 -46.529 87.812 1.00 24.61 191 ILE B CA 1
ATOM 2933 C C . ILE B 1 98 ? -16.996 -47.215 86.489 1.00 31.20 191 ILE B C 1
ATOM 2934 O O . ILE B 1 98 ? -17.176 -46.553 85.453 1.00 32.08 191 ILE B O 1
ATOM 2939 N N . LYS B 1 99 ? -17.097 -48.542 86.540 1.00 27.98 192 LYS B N 1
ATOM 2940 C CA . LYS B 1 99 ? -17.424 -49.343 85.362 1.00 27.07 192 LYS B CA 1
ATOM 2941 C C . LYS B 1 99 ? -18.708 -48.849 84.711 1.00 37.76 192 LYS B C 1
ATOM 2942 O O . LYS B 1 99 ? -18.809 -48.750 83.482 1.00 36.55 192 LYS B O 1
ATOM 2948 N N . GLU B 1 100 ? -19.680 -48.515 85.553 1.00 28.37 193 GLU B N 1
ATOM 2949 C CA . GLU B 1 100 ? -20.994 -48.108 85.076 1.00 33.32 193 GLU B CA 1
ATOM 2950 C C . GLU B 1 100 ? -20.980 -46.754 84.369 1.00 38.48 193 GLU B C 1
ATOM 2951 O O . GLU B 1 100 ? -21.527 -46.608 83.266 1.00 37.58 193 GLU B O 1
ATOM 2957 N N . GLN B 1 101 ? -20.330 -45.772 84.988 1.00 26.36 194 GLN B N 1
ATOM 2958 C CA . GLN B 1 101 ? -20.255 -44.440 84.394 1.00 30.38 194 GLN B CA 1
ATOM 2959 C C . GLN B 1 101 ? -19.472 -44.468 83.088 1.00 39.11 194 GLN B C 1
ATOM 2960 O O . GLN B 1 101 ? -19.876 -43.853 82.088 1.00 45.31 194 GLN B O 1
ATOM 2966 N N . PHE B 1 102 ? -18.361 -45.201 83.097 1.00 29.72 195 PHE B N 1
ATOM 2967 C CA . PHE B 1 102 ? -17.539 -45.336 81.902 1.00 29.50 195 PHE B CA 1
ATOM 2968 C C . PHE B 1 102 ? -18.360 -45.956 80.772 1.00 33.17 195 PHE B C 1
ATOM 2969 O O . PHE B 1 102 ? -18.365 -45.454 79.638 1.00 33.24 195 PHE B O 1
ATOM 2977 N N . SER B 1 103 ? -19.064 -47.038 81.098 1.00 27.87 196 SER B N 1
ATOM 2978 C CA . SER B 1 103 ? -19.924 -47.721 80.136 1.00 33.23 196 SER B CA 1
ATOM 2979 C C . SER B 1 103 ? -20.976 -46.788 79.531 1.00 35.71 196 SER B C 1
ATOM 2980 O O . SER B 1 103 ? -21.162 -46.759 78.308 1.00 31.82 196 SER B O 1
ATOM 2983 N N . THR B 1 104 ? -21.657 -46.027 80.386 1.00 35.52 197 THR B N 1
ATOM 2984 C CA . THR B 1 104 ? -22.685 -45.095 79.919 1.00 38.34 197 THR B CA 1
ATOM 2985 C C . THR B 1 104 ? -22.107 -44.045 78.971 1.00 38.89 197 THR B C 1
ATOM 2986 O O . THR B 1 104 ? -22.662 -43.794 77.892 1.00 35.52 197 THR B O 1
ATOM 2990 N N . TRP B 1 105 ? -20.991 -43.441 79.377 1.00 28.07 198 TRP B N 1
ATOM 2991 C CA . TRP B 1 105 ? -20.309 -42.459 78.537 1.00 34.18 198 TRP B CA 1
ATOM 2992 C C . TRP B 1 105 ? -19.981 -43.029 77.156 1.00 34.94 198 TRP B C 1
ATOM 2993 O O . TRP B 1 105 ? -20.311 -42.427 76.119 1.00 33.28 198 TRP B O 1
ATOM 3004 N N . GLN B 1 106 ? -19.355 -44.203 77.149 1.00 28.58 199 GLN B N 1
ATOM 3005 C CA . GLN B 1 106 ? -18.959 -44.843 75.898 1.00 31.06 199 GLN B CA 1
ATOM 3006 C C . GLN B 1 106 ? -20.168 -45.131 75.009 1.00 41.27 199 GLN B C 1
ATOM 3007 O O . GLN B 1 106 ? -20.115 -44.937 73.787 1.00 30.36 199 GLN B O 1
ATOM 3013 N N . ASN B 1 107 ? -21.261 -45.574 75.623 1.00 30.71 200 ASN B N 1
ATOM 3014 C CA . ASN B 1 107 ? -22.466 -45.885 74.862 1.00 33.28 200 ASN B CA 1
ATOM 3015 C C . ASN B 1 107 ? -23.088 -44.636 74.239 1.00 29.07 200 ASN B C 1
ATOM 3016 O O . ASN B 1 107 ? -23.544 -44.670 73.090 1.00 37.92 200 ASN B O 1
ATOM 3021 N N . GLN B 1 108 ? -23.087 -43.532 74.984 1.00 27.31 201 GLN B N 1
ATOM 3022 C CA . GLN B 1 108 ? -23.596 -42.268 74.452 1.00 35.39 201 GLN B CA 1
ATOM 3023 C C . GLN B 1 108 ? -22.764 -41.811 73.254 1.00 28.13 201 GLN B C 1
ATOM 3024 O O . GLN B 1 108 ? -23.313 -41.447 72.197 1.00 29.70 201 GLN B O 1
ATOM 3030 N N . LYS B 1 109 ? -21.442 -41.835 73.424 1.00 32.65 202 LYS B N 1
ATOM 3031 C CA . LYS B 1 109 ? -20.532 -41.533 72.321 1.00 31.16 202 LYS B CA 1
ATOM 3032 C C . LYS B 1 109 ? -20.860 -42.366 71.086 1.00 38.43 202 LYS B C 1
ATOM 3033 O O . LYS B 1 109 ? -21.002 -41.826 69.981 1.00 45.10 202 LYS B O 1
ATOM 3039 N N . TYR B 1 110 ? -20.986 -43.678 71.273 1.00 32.30 203 TYR B N 1
ATOM 3040 C CA . TYR B 1 110 ? -21.262 -44.560 70.144 1.00 35.77 203 TYR B CA 1
ATOM 3041 C C . TYR B 1 110 ? -22.593 -44.238 69.471 1.00 36.80 203 TYR B C 1
ATOM 3042 O O . TYR B 1 110 ? -22.708 -44.333 68.250 1.00 42.06 203 TYR B O 1
ATOM 3051 N N . GLN B 1 111 ? -23.596 -43.868 70.261 1.00 31.94 204 GLN B N 1
ATOM 3052 C CA . GLN B 1 111 ? -24.891 -43.495 69.695 1.00 33.47 204 GLN B CA 1
ATOM 3053 C C . GLN B 1 111 ? -24.775 -42.259 68.804 1.00 39.10 204 GLN B C 1
ATOM 3054 O O . GLN B 1 111 ? -25.269 -42.243 67.663 1.00 48.79 204 GLN B O 1
ATOM 3060 N N . LYS B 1 112 ? -24.114 -41.225 69.321 1.00 38.87 205 LYS B N 1
ATOM 3061 C CA . LYS B 1 112 ? -23.951 -39.996 68.549 1.00 40.04 205 LYS B CA 1
ATOM 3062 C C . LYS B 1 112 ? -23.161 -40.251 67.262 1.00 36.41 205 LYS B C 1
ATOM 3063 O O . LYS B 1 112 ? -23.487 -39.716 66.191 1.00 47.05 205 LYS B O 1
ATOM 3069 N N . GLU B 1 113 ? -22.139 -41.096 67.370 1.00 34.86 206 GLU B N 1
ATOM 3070 C CA . GLU B 1 113 ? -21.322 -41.458 66.216 1.00 39.97 206 GLU B CA 1
ATOM 3071 C C . GLU B 1 113 ? -22.152 -42.233 65.196 1.00 40.74 206 GLU B C 1
ATOM 3072 O O . GLU B 1 113 ? -21.954 -42.107 63.984 1.00 41.55 206 GLU B O 1
ATOM 3078 N N . LEU B 1 114 ? -23.090 -43.027 65.703 1.00 37.73 207 LEU B N 1
ATOM 3079 C CA . LEU B 1 114 ? -24.010 -43.785 64.865 1.00 42.99 207 LEU B CA 1
ATOM 3080 C C . LEU B 1 114 ? -24.867 -42.835 64.038 1.00 40.90 207 LEU B C 1
ATOM 3081 O O . LEU B 1 114 ? -24.992 -42.994 62.816 1.00 48.42 207 LEU B O 1
ATOM 3086 N N . ASN B 1 115 ? -25.452 -41.845 64.709 1.00 35.88 208 ASN B N 1
ATOM 3087 C CA . ASN B 1 115 ? -26.238 -40.825 64.015 1.00 45.09 208 ASN B CA 1
ATOM 3088 C C . ASN B 1 115 ? -25.419 -40.117 62.934 1.00 39.91 208 ASN B C 1
ATOM 3089 O O . ASN B 1 115 ? -25.865 -39.975 61.781 1.00 41.38 208 ASN B O 1
ATOM 3094 N N . LEU B 1 116 ? -24.215 -39.691 63.313 1.00 27.75 209 LEU B N 1
ATOM 3095 C CA . LEU B 1 116 ? -23.305 -39.033 62.378 1.00 32.53 209 LEU B CA 1
ATOM 3096 C C . LEU B 1 116 ? -23.062 -39.881 61.130 1.00 36.87 209 LEU B C 1
ATOM 3097 O O . LEU B 1 116 ? -23.164 -39.390 60.001 1.00 49.92 209 LEU B O 1
ATOM 3102 N N . ASP B 1 117 ? -22.763 -41.160 61.338 1.00 38.30 210 ASP B N 1
ATOM 3103 C CA . ASP B 1 117 ? -22.470 -42.066 60.231 1.00 44.64 210 ASP B CA 1
ATOM 3104 C C . ASP B 1 117 ? -23.684 -42.273 59.330 1.00 43.94 210 ASP B C 1
ATOM 3105 O O . ASP B 1 117 ? -23.553 -42.344 58.099 1.00 53.93 210 ASP B O 1
ATOM 3110 N N . LYS B 1 118 ? -24.865 -42.353 59.941 1.00 28.87 211 LYS B N 1
ATOM 3111 C CA . LYS B 1 118 ? -26.094 -42.504 59.169 1.00 42.26 211 LYS B CA 1
ATOM 3112 C C . LYS B 1 118 ? -26.284 -41.301 58.250 1.00 40.27 211 LYS B C 1
ATOM 3113 O O . LYS B 1 118 ? -26.608 -41.444 57.058 1.00 39.40 211 LYS B O 1
ATOM 3119 N N . LYS B 1 119 ? -26.046 -40.115 58.802 1.00 36.92 212 LYS B N 1
ATOM 3120 C CA . LYS B 1 119 ? -26.128 -38.894 58.008 1.00 44.30 212 LYS B CA 1
ATOM 3121 C C . LYS B 1 119 ? -25.096 -38.889 56.877 1.00 44.03 212 LYS B C 1
ATOM 3122 O O . LYS B 1 119 ? -25.385 -38.425 55.773 1.00 40.76 212 LYS B O 1
ATOM 3128 N N . ARG B 1 120 ? -23.899 -39.403 57.153 1.00 40.69 213 ARG B N 1
ATOM 3129 C CA . ARG B 1 120 ? -22.858 -39.493 56.128 1.00 39.87 213 ARG B CA 1
ATOM 3130 C C . ARG B 1 120 ? -23.303 -40.359 54.946 1.00 40.03 213 ARG B C 1
ATOM 3131 O O . ARG B 1 120 ? -23.172 -39.968 53.775 1.00 46.57 213 ARG B O 1
ATOM 3139 N N . ALA B 1 121 ? -23.830 -41.540 55.263 1.00 43.00 214 ALA B N 1
ATOM 3140 C CA . ALA B 1 121 ? -24.325 -42.459 54.239 1.00 49.99 214 ALA B CA 1
ATOM 3141 C C . ALA B 1 121 ? -25.421 -41.801 53.410 1.00 54.71 214 ALA B C 1
ATOM 3142 O O . ALA B 1 121 ? -25.437 -41.893 52.169 1.00 64.00 214 ALA B O 1
ATOM 3144 N N . GLU B 1 122 ? -26.328 -41.123 54.108 1.00 51.03 215 GLU B N 1
ATOM 3145 C CA . GLU B 1 122 ? -27.419 -40.417 53.450 1.00 46.25 215 GLU B CA 1
ATOM 3146 C C . GLU B 1 122 ? -26.861 -39.373 52.478 1.00 57.24 215 GLU B C 1
ATOM 3147 O O . GLU B 1 122 ? -27.364 -39.210 51.356 1.00 38.89 215 GLU B O 1
ATOM 3153 N N . ARG B 1 123 ? -25.798 -38.693 52.906 1.00 47.02 216 ARG B N 1
ATOM 3154 C CA . ARG B 1 123 ? -25.111 -37.724 52.059 1.00 32.63 216 ARG B CA 1
ATOM 3155 C C . ARG B 1 123 ? -24.578 -38.380 50.791 1.00 54.40 216 ARG B C 1
ATOM 3156 O O . ARG B 1 123 ? -24.714 -37.829 49.695 1.00 63.43 216 ARG B O 1
ATOM 3164 N N . LEU B 1 124 ? -23.972 -39.557 50.939 1.00 54.69 217 LEU B N 1
ATOM 3165 C CA . LEU B 1 124 ? -23.453 -40.279 49.777 1.00 50.17 217 LEU B CA 1
ATOM 3166 C C . LEU B 1 124 ? -24.561 -40.613 48.776 1.00 55.35 217 LEU B C 1
ATOM 3167 O O . LEU B 1 124 ? -24.408 -40.392 47.561 1.00 64.42 217 LEU B O 1
ATOM 3172 N N . THR B 1 125 ? -25.680 -41.124 49.289 1.00 42.68 218 THR B N 1
ATOM 3173 C CA . THR B 1 125 ? -26.831 -41.420 48.434 1.00 51.88 218 THR B CA 1
ATOM 3174 C C . THR B 1 125 ? -27.279 -40.173 47.670 1.00 55.65 218 THR B C 1
ATOM 3175 O O . THR B 1 125 ? -27.499 -40.209 46.446 1.00 59.49 218 THR B O 1
ATOM 3179 N N . ILE B 1 126 ? -27.382 -39.063 48.398 1.00 69.00 219 ILE B N 1
ATOM 3180 C CA . ILE B 1 126 ? -27.790 -37.796 47.804 1.00 57.03 219 ILE B CA 1
ATOM 3181 C C . ILE B 1 126 ? -26.836 -37.376 46.686 1.00 59.31 219 ILE B C 1
ATOM 3182 O O . ILE B 1 126 ? -27.274 -36.924 45.627 1.00 58.77 219 ILE B O 1
ATOM 3187 N N . LEU B 1 127 ? -25.537 -37.550 46.914 1.00 60.17 220 LEU B N 1
ATOM 3188 C CA . LEU B 1 127 ? -24.536 -37.221 45.902 1.00 59.91 220 LEU B CA 1
ATOM 3189 C C . LEU B 1 127 ? -24.717 -38.057 44.639 1.00 63.75 220 LEU B C 1
ATOM 3190 O O . LEU B 1 127 ? -24.636 -37.535 43.516 1.00 55.31 220 LEU B O 1
ATOM 3195 N N . ALA B 1 128 ? -24.970 -39.352 44.824 1.00 52.93 221 ALA B N 1
ATOM 3196 C CA . ALA B 1 128 ? -25.226 -40.233 43.687 1.00 52.90 221 ALA B CA 1
ATOM 3197 C C . ALA B 1 128 ? -26.412 -39.723 42.869 1.00 66.91 221 ALA B C 1
ATOM 3198 O O . ALA B 1 128 ? -26.332 -39.598 41.633 1.00 66.37 221 ALA B O 1
ATOM 3200 N N . ARG B 1 129 ? -27.499 -39.400 43.568 1.00 74.00 222 ARG B N 1
ATOM 3201 C CA . ARG B 1 129 ? -28.698 -38.889 42.907 1.00 59.07 222 ARG B CA 1
ATOM 3202 C C . ARG B 1 129 ? -28.421 -37.597 42.141 1.00 56.48 222 ARG B C 1
ATOM 3203 O O . ARG B 1 129 ? -28.890 -37.415 41.013 1.00 60.29 222 ARG B O 1
ATOM 3211 N N . ILE B 1 130 ? -27.647 -36.708 42.757 1.00 46.30 223 ILE B N 1
ATOM 3212 C CA . ILE B 1 130 ? -27.284 -35.437 42.139 1.00 41.88 223 ILE B CA 1
ATOM 3213 C C . ILE B 1 130 ? -26.494 -35.601 40.849 1.00 60.30 223 ILE B C 1
ATOM 3214 O O . ILE B 1 130 ? -26.818 -34.983 39.833 1.00 72.17 223 ILE B O 1
ATOM 3219 N N . ASN B 1 131 ? -25.469 -36.447 40.892 1.00 70.04 224 ASN B N 1
ATOM 3220 C CA . ASN B 1 131 ? -24.656 -36.712 39.712 1.00 58.10 224 ASN B CA 1
ATOM 3221 C C . ASN B 1 131 ? -25.525 -37.281 38.582 1.00 73.33 224 ASN B C 1
ATOM 3222 O O . ASN B 1 131 ? -25.533 -36.770 37.437 1.00 83.70 224 ASN B O 1
ATOM 3227 N N . ARG B 1 132 ? -26.300 -38.303 38.947 1.00 56.67 225 ARG B N 1
ATOM 3228 C CA . ARG B 1 132 ? -27.203 -38.998 38.029 1.00 63.14 225 ARG B CA 1
ATOM 3229 C C . ARG B 1 132 ? -28.161 -38.042 37.312 1.00 63.25 225 ARG B C 1
ATOM 3230 O O . ARG B 1 132 ? -28.245 -38.016 36.069 1.00 67.54 225 ARG B O 1
ATOM 3238 N N . TYR B 1 133 ? -28.847 -37.218 38.095 1.00 62.99 226 TYR B N 1
ATOM 3239 C CA . TYR B 1 133 ? -29.868 -36.354 37.522 1.00 60.40 226 TYR B CA 1
ATOM 3240 C C . TYR B 1 133 ? -29.298 -35.092 36.894 1.00 76.02 226 TYR B C 1
ATOM 3241 O O . TYR B 1 133 ? -29.978 -34.446 36.102 1.00 81.48 226 TYR B O 1
ATOM 3250 N N . GLU B 1 134 ? -28.054 -34.746 37.208 1.00 72.02 227 GLU B N 1
ATOM 3251 C CA . GLU B 1 134 ? -27.437 -33.608 36.532 1.00 60.99 227 GLU B CA 1
ATOM 3252 C C . GLU B 1 134 ? -27.021 -34.004 35.119 1.00 68.00 227 GLU B C 1
ATOM 3253 O O . GLU B 1 134 ? -27.305 -33.278 34.145 1.00 64.71 227 GLU B O 1
ATOM 3259 N N . ASN B 1 135 ? -26.394 -35.174 34.989 1.00 64.72 228 ASN B N 1
ATOM 3260 C CA . ASN B 1 135 ? -26.052 -35.642 33.646 1.00 73.56 228 ASN B CA 1
ATOM 3261 C C . ASN B 1 135 ? -27.310 -35.910 32.818 1.00 72.52 228 ASN B C 1
ATOM 3262 O O . ASN B 1 135 ? -27.391 -35.517 31.635 1.00 59.86 228 ASN B O 1
ATOM 3267 N N . LEU B 1 136 ? -28.305 -36.539 33.445 1.00 76.75 229 LEU B N 1
ATOM 3268 C CA . LEU B 1 136 ? -29.575 -36.759 32.759 1.00 60.69 229 LEU B CA 1
ATOM 3269 C C . LEU B 1 136 ? -30.175 -35.414 32.315 1.00 59.98 229 LEU B C 1
ATOM 3270 O O . LEU B 1 136 ? -30.633 -35.282 31.171 1.00 67.04 229 LEU B O 1
ATOM 3275 N N . SER B 1 137 ? -30.144 -34.419 33.204 1.00 55.64 230 SER B N 1
ATOM 3276 C CA . SER B 1 137 ? -30.666 -33.092 32.880 1.00 50.72 230 SER B CA 1
ATOM 3277 C C . SER B 1 137 ? -30.015 -32.493 31.643 1.00 65.46 230 SER B C 1
ATOM 3278 O O . SER B 1 137 ? -30.716 -32.054 30.739 1.00 64.48 230 SER B O 1
ATOM 3281 N N . ARG B 1 138 ? -28.686 -32.496 31.577 1.00 59.17 231 ARG B N 1
ATOM 3282 C CA . ARG B 1 138 ? -28.036 -31.848 30.433 1.00 64.36 231 ARG B CA 1
ATOM 3283 C C . ARG B 1 138 ? -28.293 -32.597 29.113 1.00 73.60 231 ARG B C 1
ATOM 3284 O O . ARG B 1 138 ? -28.581 -31.974 28.060 1.00 74.94 231 ARG B O 1
ATOM 3292 N N . VAL B 1 139 ? -28.243 -33.929 29.196 1.00 59.46 232 VAL B N 1
ATOM 3293 C CA . VAL B 1 139 ? -28.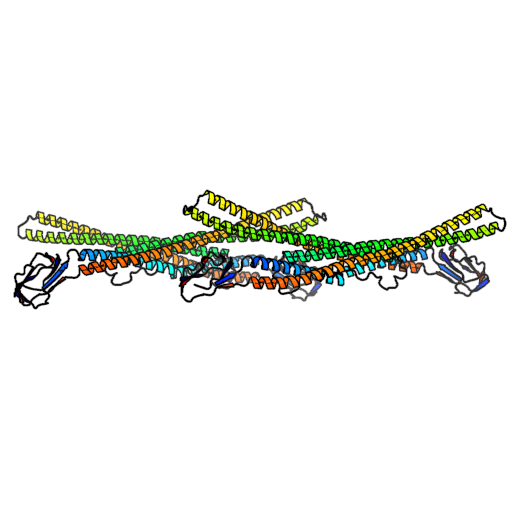505 -34.783 28.037 1.00 55.60 232 VAL B CA 1
ATOM 3294 C C . VAL B 1 139 ? -29.878 -34.443 27.462 1.00 71.94 232 VAL B C 1
ATOM 3295 O O . VAL B 1 139 ? -30.021 -34.113 26.263 1.00 80.51 232 VAL B O 1
ATOM 3299 N N . GLU B 1 140 ? -30.876 -34.452 28.341 1.00 73.77 233 GLU B N 1
ATOM 3300 C CA . GLU B 1 140 ? -32.226 -34.124 27.913 1.00 70.76 233 GLU B CA 1
ATOM 3301 C C . GLU B 1 140 ? -32.291 -32.677 27.394 1.00 67.48 233 GLU B C 1
ATOM 3302 O O . GLU B 1 140 ? -33.084 -32.366 26.492 1.00 71.20 233 GLU B O 1
ATOM 3308 N N . LYS B 1 141 ? -31.450 -31.795 27.935 1.00 61.45 234 LYS B N 1
ATOM 3309 C CA . LYS B 1 141 ? -31.469 -30.407 27.479 1.00 66.60 234 LYS B CA 1
ATOM 3310 C C . LYS B 1 141 ? -31.050 -30.167 26.032 1.00 75.38 234 LYS B C 1
ATOM 3311 O O . LYS B 1 141 ? -31.788 -29.516 25.279 1.00 80.76 234 LYS B O 1
ATOM 3317 N N . SER B 1 142 ? -29.913 -30.737 25.629 1.00 71.65 235 SER B N 1
ATOM 3318 C CA . SER B 1 142 ? -29.457 -30.563 24.236 1.00 85.04 235 SER B CA 1
ATOM 3319 C C . SER B 1 142 ? -30.272 -31.496 23.304 1.00 81.81 235 SER B C 1
ATOM 3320 O O . SER B 1 142 ? -30.377 -31.212 22.085 1.00 81.78 235 SER B O 1
ATOM 3323 N N . ARG B 1 143 ? -30.850 -32.595 23.811 1.00 75.57 236 ARG B N 1
ATOM 3324 C CA . ARG B 1 143 ? -31.758 -33.336 22.922 1.00 65.86 236 ARG B CA 1
ATOM 3325 C C . ARG B 1 143 ? -32.931 -32.426 22.605 1.00 65.16 236 ARG B C 1
ATOM 3326 O O . ARG B 1 143 ? -33.418 -32.376 21.466 1.00 71.43 236 ARG B O 1
ATOM 3334 N N . LEU B 1 144 ? -33.367 -31.708 23.638 1.00 56.88 237 LEU B N 1
ATOM 3335 C CA . LEU B 1 144 ? -34.420 -30.723 23.481 1.00 66.17 237 LEU B CA 1
ATOM 3336 C C . LEU B 1 144 ? -34.016 -29.615 22.498 1.00 71.94 237 LEU B C 1
ATOM 3337 O O . LEU B 1 144 ? -34.835 -29.157 21.698 1.00 74.08 237 LEU B O 1
ATOM 3342 N N . ASP B 1 145 ? -32.757 -29.190 22.559 1.00 76.48 238 ASP B N 1
ATOM 3343 C CA . ASP B 1 145 ? -32.270 -28.152 21.651 1.00 80.62 238 ASP B CA 1
ATOM 3344 C C . ASP B 1 145 ? -32.290 -28.616 20.195 1.00 80.15 238 ASP B C 1
ATOM 3345 O O . ASP B 1 145 ? -32.771 -27.898 19.294 1.00 72.93 238 ASP B O 1
ATOM 3350 N N . ASP B 1 146 ? -31.808 -29.841 19.991 1.00 78.15 239 ASP B N 1
ATOM 3351 C CA . ASP B 1 146 ? -31.759 -30.460 18.675 1.00 82.98 239 ASP B CA 1
ATOM 3352 C C . ASP B 1 146 ? -33.171 -30.562 18.120 1.00 92.69 239 ASP B C 1
ATOM 3353 O O . ASP B 1 146 ? -33.440 -30.202 16.964 1.00 99.25 239 ASP B O 1
ATOM 3358 N N . PHE B 1 147 ? -34.084 -30.989 18.986 1.00 83.62 240 PHE B N 1
ATOM 3359 C CA . PHE B 1 147 ? -35.486 -31.108 18.625 1.00 66.78 240 PHE B CA 1
ATOM 3360 C C . PHE B 1 147 ? -36.037 -29.744 18.235 1.00 74.22 240 PHE B C 1
ATOM 3361 O O . PHE B 1 147 ? -36.794 -29.618 17.273 1.00 83.70 240 PHE B O 1
ATOM 3369 N N . ARG B 1 148 ? -35.643 -28.718 18.980 1.00 69.24 241 ARG B N 1
ATOM 3370 C CA . ARG B 1 148 ? -36.211 -27.394 18.787 1.00 74.65 241 ARG B CA 1
ATOM 3371 C C . ARG B 1 148 ? -35.654 -26.638 17.583 1.00 81.98 241 ARG B C 1
ATOM 3372 O O . ARG B 1 148 ? -36.265 -25.654 17.148 1.00 75.44 241 ARG B O 1
ATOM 3380 N N . SER B 1 149 ? -34.528 -27.090 17.028 1.00 83.65 242 SER B N 1
ATOM 3381 C CA . SER B 1 149 ? -34.103 -26.532 15.741 1.00 82.15 242 SER B CA 1
ATOM 3382 C C . SER B 1 149 ? -34.424 -27.483 14.584 1.00 80.10 242 SER B C 1
ATOM 3383 O O . SER B 1 149 ? -34.248 -27.126 13.419 1.00 85.61 242 SER B O 1
ATOM 3386 N N . LEU B 1 150 ? -34.933 -28.674 14.902 1.00 79.65 243 LEU B N 1
ATOM 3387 C CA . LEU B 1 150 ? -35.606 -29.478 13.881 1.00 78.77 243 LEU B CA 1
ATOM 3388 C C . LEU B 1 150 ? -37.030 -28.967 13.750 1.00 78.17 243 LEU B C 1
ATOM 3389 O O . LEU B 1 150 ? -37.687 -29.189 12.733 1.00 78.48 243 LEU B O 1
ATOM 3394 N N . LEU B 1 151 ? -37.502 -28.282 14.788 1.00 72.24 244 LEU B N 1
ATOM 3395 C CA . LEU B 1 151 ? -38.794 -27.610 14.730 1.00 86.55 244 LEU B CA 1
ATOM 3396 C C . LEU B 1 151 ? -38.792 -26.409 13.779 1.00 93.55 244 LEU B C 1
ATOM 3397 O O . LEU B 1 151 ? -39.717 -26.240 12.982 1.00 97.98 244 LEU B O 1
ATOM 3402 N N . HIS B 1 152 ? -37.758 -25.575 13.866 1.00 89.73 245 HIS B N 1
ATOM 3403 C CA . HIS B 1 152 ? -37.700 -24.351 13.065 1.00 97.39 245 HIS B CA 1
ATOM 3404 C C . HIS B 1 152 ? -37.174 -24.634 11.653 1.00 97.88 245 HIS B C 1
ATOM 3405 O O . HIS B 1 152 ? -37.206 -23.779 10.768 1.00 89.66 245 HIS B O 1
ATOM 3412 N N . LYS B 1 153 ? -36.751 -25.871 11.433 1.00 103.27 246 LYS B N 1
ATOM 3413 C CA . LYS B 1 153 ? -36.390 -26.327 10.097 1.00 93.64 246 LYS B CA 1
ATOM 3414 C C . LYS B 1 153 ? -37.412 -27.377 9.698 1.00 92.36 246 LYS B C 1
ATOM 3415 O O . LYS B 1 153 ? -37.162 -28.228 8.844 1.00 83.08 246 LYS B O 1
ATOM 3421 N N . GLN B 1 154 ? -38.572 -27.274 10.350 1.00 91.34 247 GLN B N 1
ATOM 3422 C CA . GLN B 1 154 ? -39.780 -28.076 10.108 1.00 82.31 247 GLN B CA 1
ATOM 3423 C C . GLN B 1 154 ? -39.541 -29.566 9.874 1.00 79.68 247 GLN B C 1
ATOM 3424 O O . GLN B 1 154 ? -40.055 -30.143 8.917 1.00 71.67 247 GLN B O 1
ATOM 3430 N N . ALA B 1 155 ? -38.765 -30.182 10.760 1.00 82.95 248 ALA B N 1
ATOM 3431 C CA . ALA B 1 155 ? -38.466 -31.605 10.652 1.00 83.02 248 ALA B CA 1
ATOM 3432 C C . ALA B 1 155 ? -39.111 -32.415 11.779 1.00 76.34 248 ALA B C 1
ATOM 3433 O O . ALA B 1 155 ? -38.988 -33.640 11.815 1.00 67.85 248 ALA B O 1
ATOM 3435 N N . ILE B 1 156 ? -39.795 -31.735 12.695 1.00 81.87 249 ILE B N 1
ATOM 3436 C CA . ILE B 1 156 ? -40.411 -32.408 13.838 1.00 67.11 249 ILE B CA 1
ATOM 3437 C C . ILE B 1 156 ? -41.711 -31.726 14.275 1.00 57.95 249 ILE B C 1
ATOM 3438 O O . ILE B 1 156 ? -41.905 -30.530 14.055 1.00 51.88 249 ILE B O 1
ATOM 3443 N N . ALA B 1 157 ? -42.608 -32.505 14.875 1.00 69.83 250 ALA B N 1
ATOM 3444 C CA . ALA B 1 157 ? -43.867 -31.983 15.395 1.00 52.69 250 A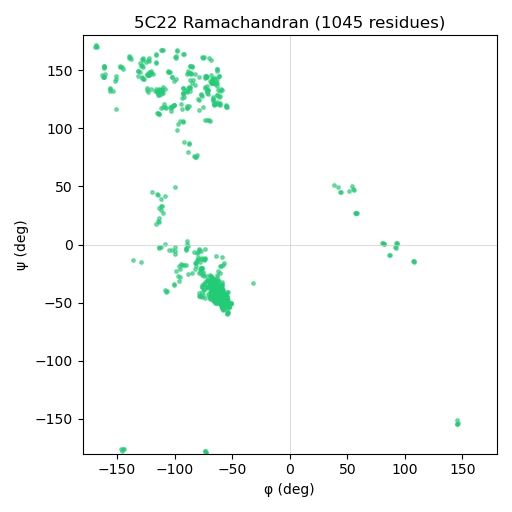LA B CA 1
ATOM 3445 C C . ALA B 1 157 ? -43.649 -31.161 16.665 1.00 49.22 250 ALA B C 1
ATOM 3446 O O . ALA B 1 157 ? -42.777 -31.473 17.475 1.00 65.05 250 ALA B O 1
ATOM 3448 N N . LYS B 1 158 ? -44.448 -30.111 16.821 1.00 38.86 251 LYS B N 1
ATOM 3449 C CA . LYS B 1 158 ? -44.392 -29.226 17.983 1.00 42.09 251 LYS B CA 1
ATOM 3450 C C . LYS B 1 158 ? -44.621 -29.969 19.301 1.00 55.76 251 LYS B C 1
ATOM 3451 O O . LYS B 1 158 ? -43.999 -29.667 20.331 1.00 54.82 251 LYS B O 1
ATOM 3457 N N . HIS B 1 159 ? -45.505 -30.959 19.244 1.00 45.00 252 HIS B N 1
ATOM 3458 C CA . HIS B 1 159 ? -45.892 -31.739 20.411 1.00 58.62 252 HIS B CA 1
ATOM 3459 C C . HIS B 1 159 ? -44.695 -32.490 20.992 1.00 55.92 252 HIS B C 1
ATOM 3460 O O . HIS B 1 159 ? -44.500 -32.530 22.212 1.00 51.30 252 HIS B O 1
ATOM 3467 N N . ALA B 1 160 ? -43.892 -33.072 20.104 1.00 48.76 253 ALA B N 1
ATOM 3468 C CA . ALA B 1 160 ? -42.693 -33.800 20.500 1.00 57.93 253 ALA B CA 1
ATOM 3469 C C . ALA B 1 160 ? -41.710 -32.883 21.220 1.00 57.26 253 ALA B C 1
ATOM 3470 O O . ALA B 1 160 ? -41.088 -33.273 22.213 1.00 51.84 253 ALA B O 1
ATOM 3472 N N . VAL B 1 161 ? -41.577 -31.661 20.711 1.00 40.36 254 VAL B N 1
ATOM 3473 C CA . VAL B 1 161 ? -40.708 -30.663 21.321 1.00 48.42 254 VAL B CA 1
ATOM 3474 C C . VAL B 1 161 ? -41.193 -30.319 22.726 1.00 54.01 254 VAL B C 1
ATOM 3475 O O . VAL B 1 161 ? -40.402 -30.275 23.675 1.00 59.97 254 VAL B O 1
ATOM 3479 N N . LEU B 1 162 ? -42.500 -30.097 22.857 1.00 53.85 255 LEU B N 1
ATOM 3480 C CA . LEU B 1 162 ? -43.080 -29.794 24.164 1.00 56.71 255 LEU B CA 1
ATOM 3481 C C . LEU B 1 162 ? -42.868 -30.930 25.164 1.00 50.72 255 LEU B C 1
ATOM 3482 O O . LEU B 1 162 ? -42.605 -30.690 26.345 1.00 52.01 255 LEU B O 1
ATOM 3487 N N . GLU B 1 163 ? -42.962 -32.167 24.685 1.00 47.98 256 GLU B N 1
ATOM 3488 C CA . GLU B 1 163 ? -42.864 -33.326 25.568 1.00 52.68 256 GLU B CA 1
ATOM 3489 C C . GLU B 1 163 ? -41.417 -33.612 25.992 1.00 57.81 256 GLU B C 1
ATOM 3490 O O . GLU B 1 163 ? -41.152 -34.002 27.139 1.00 57.30 256 GLU B O 1
ATOM 3496 N N . GLN B 1 164 ? -40.480 -33.401 25.072 1.00 46.44 257 GLN B N 1
ATOM 3497 C CA . GLN B 1 164 ? -39.063 -33.535 25.393 1.00 47.33 257 GLN B CA 1
ATOM 3498 C C . GLN B 1 164 ? -38.670 -32.445 26.387 1.00 43.81 257 GLN B C 1
ATOM 3499 O O . GLN B 1 164 ? -37.885 -32.672 27.324 1.00 54.50 257 GLN B O 1
ATOM 3505 N N . GLU B 1 165 ? -39.254 -31.267 26.190 1.00 33.92 258 GLU B N 1
ATOM 3506 C CA . GLU B 1 165 ? -39.050 -30.149 27.100 1.00 48.68 258 GLU B CA 1
ATOM 3507 C C . GLU B 1 165 ? -39.582 -30.516 28.477 1.00 53.20 258 GLU B C 1
ATOM 3508 O O . GLU B 1 165 ? -38.988 -30.166 29.502 1.00 52.35 258 GLU B O 1
ATOM 3514 N N . ASN B 1 166 ? -40.699 -31.238 28.491 1.00 47.00 259 ASN B N 1
ATOM 3515 C CA . ASN B 1 166 ? -41.263 -31.740 29.740 1.00 52.32 259 ASN B CA 1
ATOM 3516 C C . ASN B 1 166 ? -40.279 -32.662 30.452 1.00 54.47 259 ASN B C 1
ATOM 3517 O O . ASN B 1 166 ? -40.044 -32.515 31.657 1.00 51.58 259 ASN B O 1
ATOM 3522 N N . LYS B 1 167 ? -39.694 -33.596 29.702 1.00 44.18 260 LYS B N 1
ATOM 3523 C CA . LYS B 1 167 ? -38.689 -34.495 30.271 1.00 37.43 260 LYS B CA 1
ATOM 3524 C C . LYS B 1 167 ? -37.544 -33.706 30.909 1.00 50.72 260 LYS B C 1
ATOM 3525 O O . LYS B 1 167 ? -37.161 -33.964 32.066 1.00 57.68 260 LYS B O 1
ATOM 3531 N N . TYR B 1 168 ? -37.009 -32.736 30.168 1.00 43.51 261 TYR B N 1
ATOM 3532 C CA . TYR B 1 168 ? -35.930 -31.914 30.710 1.00 55.42 261 TYR B CA 1
ATOM 3533 C C . TYR B 1 168 ? -36.329 -31.193 31.993 1.00 44.09 261 TYR B C 1
ATOM 3534 O O . TYR B 1 168 ? -35.568 -31.176 32.962 1.00 47.51 261 TYR B O 1
ATOM 3543 N N . VAL B 1 169 ? -37.518 -30.597 31.994 1.00 39.19 262 VAL B N 1
ATOM 3544 C CA . VAL B 1 169 ? -37.994 -29.854 33.156 1.00 40.37 262 VAL B CA 1
ATOM 3545 C C . VAL B 1 169 ? -38.071 -30.762 34.379 1.00 44.74 262 VAL B C 1
ATOM 3546 O O . VAL B 1 169 ? -37.630 -30.393 35.474 1.00 44.88 262 VAL B O 1
ATOM 3550 N N . GLU B 1 170 ? -38.607 -31.962 34.176 1.00 43.79 263 GLU B N 1
ATOM 3551 C CA . GLU B 1 170 ? -38.705 -32.949 35.247 1.00 45.49 263 GLU B CA 1
ATOM 3552 C C . GLU B 1 170 ? -37.325 -33.289 35.820 1.00 43.18 263 GLU B C 1
ATOM 3553 O O . GLU B 1 170 ? -37.114 -33.258 37.048 1.00 56.09 263 GLU B O 1
ATOM 3559 N N . ALA B 1 171 ? -36.382 -33.577 34.924 1.00 56.33 264 ALA B N 1
ATOM 3560 C CA . ALA B 1 171 ? -35.013 -33.896 35.333 1.00 40.96 264 ALA B CA 1
ATOM 3561 C C . ALA B 1 171 ? -34.382 -32.765 36.150 1.00 44.33 264 ALA B C 1
ATOM 3562 O O . ALA B 1 171 ? -33.789 -33.000 37.212 1.00 50.61 264 ALA B O 1
ATOM 3564 N N . ALA B 1 172 ? -34.527 -31.540 35.652 1.00 39.90 265 ALA B N 1
ATOM 3565 C CA . ALA B 1 172 ? -33.958 -30.366 36.305 1.00 38.40 265 ALA B CA 1
ATOM 3566 C C . ALA B 1 172 ? -34.548 -30.165 37.695 1.00 47.74 265 ALA B C 1
ATOM 3567 O O . ALA B 1 172 ? -33.826 -29.848 38.645 1.00 58.88 265 ALA B O 1
ATOM 3569 N N . ASN B 1 173 ? -35.860 -30.353 37.813 1.00 52.75 266 ASN B N 1
ATOM 3570 C CA . ASN B 1 173 ? -36.524 -30.220 39.105 1.00 54.15 266 ASN B CA 1
ATOM 3571 C C . ASN B 1 173 ? -35.999 -31.245 40.105 1.00 53.13 266 ASN B C 1
ATOM 3572 O O . ASN B 1 173 ? -35.724 -30.912 41.266 1.00 47.37 266 ASN B O 1
ATOM 3577 N N . GLU B 1 174 ? -35.843 -32.485 39.646 1.00 47.39 267 GLU B N 1
ATOM 3578 C CA . GLU B 1 174 ? -35.300 -33.534 40.506 1.00 54.62 267 GLU B CA 1
ATOM 3579 C C . GLU B 1 174 ? -33.894 -33.162 40.990 1.00 48.44 267 GLU B C 1
ATOM 3580 O O . GLU B 1 174 ? -33.574 -33.287 42.187 1.00 48.00 267 GLU B O 1
ATOM 3586 N N . LEU B 1 175 ? -33.073 -32.678 40.059 1.00 44.08 268 LEU B N 1
ATOM 3587 C CA . LEU B 1 175 ? -31.720 -32.229 40.382 1.00 43.65 268 LEU B CA 1
ATOM 3588 C C . LEU B 1 175 ? -31.737 -31.151 41.463 1.00 43.74 268 LEU B C 1
ATOM 3589 O O . LEU B 1 175 ? -30.985 -31.221 42.440 1.00 45.30 268 LEU B O 1
ATOM 3594 N N . ARG B 1 176 ? -32.607 -30.162 41.284 1.00 41.88 269 ARG B N 1
ATOM 3595 C CA . ARG B 1 176 ? -32.740 -29.067 42.239 1.00 40.79 269 ARG B CA 1
ATOM 3596 C C . ARG B 1 176 ? -33.101 -29.566 43.636 1.00 39.43 269 ARG B C 1
ATOM 3597 O O . ARG B 1 176 ? -32.472 -29.179 44.638 1.00 45.30 269 ARG B O 1
ATOM 3605 N N . VAL B 1 177 ? -34.096 -30.449 43.690 1.00 39.32 270 VAL B N 1
ATOM 3606 C CA . VAL B 1 177 ? -34.512 -31.059 44.948 1.00 38.71 270 VAL B CA 1
ATOM 3607 C C . VAL B 1 177 ? -33.335 -31.727 45.656 1.00 27.97 270 VAL B C 1
ATOM 3608 O O . VAL B 1 177 ? -33.071 -31.464 46.839 1.00 29.14 270 VAL B O 1
ATOM 3612 N N . TYR B 1 178 ? -32.610 -32.571 44.927 1.00 31.69 271 TYR B N 1
ATOM 3613 C CA . TYR B 1 178 ? -31.505 -33.299 45.546 1.00 34.43 271 TYR B CA 1
ATOM 3614 C C . TYR B 1 178 ? -30.333 -32.402 45.954 1.00 39.46 271 TYR B C 1
ATOM 3615 O O . TYR B 1 178 ? -29.634 -32.701 46.926 1.00 42.47 271 TYR B O 1
ATOM 3624 N N . LYS B 1 179 ? -30.126 -31.299 45.240 1.00 39.43 272 LYS B N 1
ATOM 3625 C CA . LYS B 1 179 ? -29.086 -30.347 45.633 1.00 38.93 272 LYS B CA 1
ATOM 3626 C C . LYS B 1 179 ? -29.451 -29.648 46.945 1.00 35.88 272 LYS B C 1
ATOM 3627 O O . LYS B 1 179 ? -28.611 -29.514 47.854 1.00 40.75 272 LYS B O 1
ATOM 3633 N N . SER B 1 180 ? -30.706 -29.213 47.049 1.00 37.57 273 SER B N 1
ATOM 3634 C CA . SER B 1 180 ? -31.181 -28.607 48.291 1.00 28.82 273 SER B CA 1
ATOM 3635 C C . SER B 1 180 ? -31.029 -29.595 49.452 1.00 43.85 273 SER B C 1
ATOM 3636 O O . SER B 1 180 ? -30.580 -29.233 50.557 1.00 34.31 273 SER B O 1
ATOM 3639 N N . GLN B 1 181 ? -31.377 -30.851 49.185 1.00 39.64 274 GLN B N 1
ATOM 3640 C CA . GLN B 1 181 ? -31.196 -31.912 50.170 1.00 32.59 274 GLN B CA 1
ATOM 3641 C C . GLN B 1 181 ? -29.728 -32.068 50.568 1.00 42.06 274 GLN B C 1
ATOM 3642 O O . GLN B 1 181 ? -29.428 -32.365 51.722 1.00 41.06 274 GLN B O 1
ATOM 3648 N N . LEU B 1 182 ? -28.818 -31.883 49.612 1.00 45.31 275 LEU B N 1
ATOM 3649 C CA . LEU B 1 182 ? -27.386 -31.934 49.909 1.00 33.56 275 LEU B CA 1
ATOM 3650 C C . LEU B 1 182 ? -26.982 -30.831 50.883 1.00 36.52 275 LEU B C 1
ATOM 3651 O O . LEU B 1 182 ? -26.236 -31.066 51.844 1.00 55.12 275 LEU B O 1
ATOM 3656 N N . GLU B 1 183 ? -27.479 -29.624 50.632 1.00 45.16 276 GLU B N 1
ATOM 3657 C CA . GLU B 1 183 ? -27.199 -28.502 51.525 1.00 46.68 276 GLU B CA 1
ATOM 3658 C C . GLU B 1 183 ? -27.662 -28.835 52.949 1.00 40.99 276 GLU B C 1
ATOM 3659 O O . GLU B 1 183 ? -26.908 -28.692 53.944 1.00 53.37 276 GLU B O 1
ATOM 3665 N N . GLN B 1 184 ? -28.891 -29.340 53.028 1.00 37.37 277 GLN B N 1
ATOM 3666 C CA . GLN B 1 184 ? -29.496 -29.677 54.311 1.00 42.47 277 GLN B CA 1
ATOM 3667 C C . GLN B 1 184 ? -28.711 -30.767 55.051 1.00 41.74 277 GLN B C 1
ATOM 3668 O O . GLN B 1 184 ? -28.436 -30.641 56.250 1.00 39.54 277 GLN B O 1
ATOM 3674 N N . ILE B 1 185 ? -28.340 -31.827 54.335 1.00 39.06 278 ILE B N 1
ATOM 3675 C CA . ILE B 1 185 ? -27.626 -32.942 54.951 1.00 40.55 278 ILE B CA 1
ATOM 3676 C C . ILE B 1 185 ? -26.236 -32.508 55.410 1.00 41.62 278 ILE B C 1
ATOM 3677 O O . ILE B 1 185 ? -25.729 -33.025 56.404 1.00 47.71 278 ILE B O 1
ATOM 3682 N N . GLU B 1 186 ? -25.626 -31.547 54.717 1.00 49.93 279 GLU B N 1
ATOM 3683 C CA . GLU B 1 186 ? -24.332 -31.047 55.176 1.00 51.45 279 GLU B CA 1
ATOM 3684 C C . GLU B 1 186 ? -24.486 -30.296 56.499 1.00 43.66 279 GLU B C 1
ATOM 3685 O O . GLU B 1 186 ? -23.706 -30.506 57.452 1.00 51.28 279 GLU B O 1
ATOM 3691 N N . SER B 1 187 ? -25.517 -29.453 56.576 1.00 43.39 280 SER B N 1
ATOM 3692 C CA . SER B 1 187 ? -25.786 -28.751 57.834 1.00 42.22 280 SER B CA 1
ATOM 3693 C C . SER B 1 187 ? -26.034 -29.724 58.998 1.00 46.26 280 SER B C 1
ATOM 3694 O O . SER B 1 187 ? -25.463 -29.583 60.099 1.00 48.32 280 SER B O 1
ATOM 3697 N N . GLU B 1 188 ? -26.864 -30.730 58.736 1.00 47.93 281 GLU B N 1
ATOM 3698 C CA . GLU B 1 188 ? -27.199 -31.722 59.752 1.00 44.46 281 GLU B CA 1
ATOM 3699 C C . GLU B 1 188 ? -25.980 -32.540 60.170 1.00 50.50 281 GLU B C 1
ATOM 3700 O O . GLU B 1 188 ? -25.860 -32.936 61.332 1.00 35.63 281 GLU B O 1
ATOM 3706 N N . ILE B 1 189 ? -25.075 -32.787 59.226 1.00 43.27 282 ILE B N 1
ATOM 3707 C CA . ILE B 1 189 ? -23.836 -33.490 59.539 1.00 44.30 282 ILE B CA 1
ATOM 3708 C C . ILE B 1 189 ? -22.995 -32.664 60.507 1.00 49.24 282 ILE B C 1
ATOM 3709 O O . ILE B 1 189 ? -22.479 -33.195 61.505 1.00 51.02 282 ILE B O 1
ATOM 3714 N N . LEU B 1 190 ? -22.877 -31.365 60.235 1.00 44.86 283 LEU B N 1
ATOM 3715 C CA . LEU B 1 190 ? -22.150 -30.499 61.166 1.00 37.66 283 LEU B CA 1
ATOM 3716 C C . LEU B 1 190 ? -22.754 -30.564 62.574 1.00 58.80 283 LEU B C 1
ATOM 3717 O O . LEU B 1 190 ? -22.039 -30.812 63.570 1.00 51.70 283 LEU B O 1
ATOM 3722 N N . SER B 1 191 ? -24.076 -30.412 62.648 1.00 52.27 284 SER B N 1
ATOM 3723 C CA . SER B 1 191 ? -24.757 -30.454 63.947 1.00 44.52 284 SER B CA 1
ATOM 3724 C C . SER B 1 191 ? -24.518 -31.783 64.678 1.00 49.41 284 SER B C 1
ATOM 3725 O O . SER B 1 191 ? -24.296 -31.805 65.900 1.00 39.39 284 SER B O 1
ATOM 3728 N N . ALA B 1 192 ? -24.522 -32.878 63.923 1.00 52.39 285 ALA B N 1
ATOM 3729 C CA . ALA B 1 192 ? -24.305 -34.198 64.501 1.00 46.30 285 ALA B CA 1
ATOM 3730 C C . ALA B 1 192 ? -22.897 -34.323 65.074 1.00 47.03 285 ALA B C 1
ATOM 3731 O O . ALA B 1 192 ? -22.700 -34.906 66.146 1.00 50.30 285 ALA B O 1
ATOM 3733 N N . LYS B 1 193 ? -21.920 -33.771 64.360 1.00 51.10 286 LYS B N 1
ATOM 3734 C CA . LYS B 1 193 ? -20.552 -33.777 64.856 1.00 47.15 286 LYS B CA 1
ATOM 3735 C C . LYS B 1 193 ? -20.425 -33.020 66.163 1.00 47.05 286 LYS B C 1
ATOM 3736 O O . LYS B 1 193 ? -19.760 -33.475 67.099 1.00 43.74 286 LYS B O 1
ATOM 3742 N N . GLU B 1 194 ? -21.078 -31.866 66.239 1.00 46.34 287 GLU B N 1
ATOM 3743 C CA . GLU B 1 194 ? -20.936 -31.053 67.444 1.00 49.88 287 GLU B CA 1
ATOM 3744 C C . GLU B 1 194 ? -21.675 -31.714 68.617 1.00 49.13 287 GLU B C 1
ATOM 3745 O O . GLU B 1 194 ? -21.309 -31.520 69.781 1.00 44.75 287 GLU B O 1
ATOM 3751 N N . GLU B 1 195 ? -22.707 -32.496 68.310 1.00 43.28 288 GLU B N 1
ATOM 3752 C CA . GLU B 1 195 ? -23.375 -33.310 69.320 1.00 43.34 288 GLU B CA 1
ATOM 3753 C C . GLU B 1 195 ? -22.423 -34.382 69.879 1.00 54.65 288 GLU B C 1
ATOM 3754 O O . GLU B 1 195 ? -22.244 -34.525 71.117 1.00 44.53 288 GLU B O 1
ATOM 3760 N N . TYR B 1 196 ? -21.790 -35.106 68.953 1.00 35.35 289 TYR B N 1
ATOM 3761 C CA . TYR B 1 196 ? -20.834 -36.150 69.308 1.00 36.64 289 TYR B CA 1
ATOM 3762 C C . TYR B 1 196 ? -19.738 -35.601 70.215 1.00 40.64 289 TYR B C 1
ATOM 3763 O O . TYR B 1 196 ? -19.370 -36.226 71.212 1.00 39.54 289 TYR B O 1
ATOM 3772 N N . GLN B 1 197 ? -19.225 -34.427 69.864 1.00 47.58 290 GLN B N 1
ATOM 3773 C CA . GLN B 1 197 ? -18.187 -33.782 70.657 1.00 41.02 290 GLN B CA 1
ATOM 3774 C C . GLN B 1 197 ? -18.735 -33.311 72.009 1.00 33.95 290 GLN B C 1
ATOM 3775 O O . GLN B 1 197 ? -18.038 -33.351 73.042 1.00 36.97 290 GLN B O 1
ATOM 3781 N N . LEU B 1 198 ? -19.996 -32.884 71.994 1.00 44.02 291 LEU B N 1
ATOM 3782 C CA . LEU B 1 198 ? -20.647 -32.369 73.191 1.00 34.71 291 LEU B CA 1
ATOM 3783 C C . LEU B 1 198 ? -20.719 -33.422 74.283 1.00 41.69 291 LEU B C 1
ATOM 3784 O O . LEU B 1 198 ? -20.561 -33.101 75.467 1.00 36.08 291 LEU B O 1
ATOM 3789 N N . VAL B 1 199 ? -20.929 -34.679 73.891 1.00 34.50 292 VAL B N 1
ATOM 3790 C CA . VAL B 1 199 ? -20.965 -35.759 74.888 1.00 30.37 292 VAL B CA 1
ATOM 3791 C C . VAL B 1 199 ? -19.716 -35.804 75.786 1.00 39.18 292 VAL B C 1
ATOM 3792 O O . VAL B 1 199 ? -19.806 -35.665 77.019 1.00 38.81 292 VAL B O 1
ATOM 3796 N N . THR B 1 200 ? -18.552 -35.964 75.163 1.00 30.12 293 THR B N 1
ATOM 3797 C CA . THR B 1 200 ? -17.300 -36.063 75.905 1.00 35.82 293 THR B CA 1
ATOM 3798 C C . THR B 1 200 ? -16.945 -34.742 76.580 1.00 41.31 293 THR B C 1
ATOM 3799 O O . THR B 1 200 ? -16.396 -34.735 77.688 1.00 24.26 293 THR B O 1
ATOM 3803 N N . ARG B 1 201 ? -17.280 -33.628 75.933 1.00 36.41 294 ARG B N 1
ATOM 3804 C CA . ARG B 1 201 ? -17.027 -32.326 76.546 1.00 46.05 294 ARG B CA 1
ATOM 3805 C C . ARG B 1 201 ? -17.742 -32.204 77.897 1.00 34.96 294 ARG B C 1
ATOM 3806 O O . ARG B 1 201 ? -17.122 -31.868 78.919 1.00 32.24 294 ARG B O 1
ATOM 3814 N N . LEU B 1 202 ? -19.036 -32.512 77.905 1.00 31.11 295 LEU B N 1
ATOM 3815 C CA . LEU B 1 202 ? -19.825 -32.427 79.129 1.00 31.14 295 LEU B CA 1
ATOM 3816 C C . LEU B 1 202 ? -19.365 -33.440 80.172 1.00 36.84 295 LEU B C 1
ATOM 3817 O O . LEU B 1 202 ? -19.305 -33.124 81.366 1.00 39.18 295 LEU B O 1
ATOM 3822 N N . PHE B 1 203 ? -19.033 -34.650 79.724 1.00 33.79 296 PHE B N 1
ATOM 3823 C CA . PHE B 1 203 ? -18.552 -35.681 80.644 1.00 36.68 296 PHE B CA 1
ATOM 3824 C C . PHE B 1 203 ? -17.292 -35.210 81.378 1.00 37.77 296 PHE B C 1
ATOM 3825 O O . PHE B 1 203 ? -17.208 -35.272 82.616 1.00 35.22 296 PHE B O 1
ATOM 3833 N N . LYS B 1 204 ? -16.327 -34.720 80.603 1.00 33.14 297 LYS B N 1
ATOM 3834 C CA . LYS B 1 204 ? -15.084 -34.184 81.147 1.00 30.46 297 LYS B CA 1
ATOM 3835 C C . LYS B 1 204 ? -15.347 -33.052 82.135 1.00 37.48 297 LYS B C 1
ATOM 3836 O O . LYS B 1 204 ? -14.777 -33.025 83.240 1.00 38.90 297 LYS B O 1
ATOM 3842 N N . ASN B 1 205 ? -16.223 -32.129 81.743 1.00 32.66 298 ASN B N 1
ATOM 3843 C CA . ASN B 1 205 ? -16.567 -31.010 82.615 1.00 37.67 298 ASN B CA 1
ATOM 3844 C C . ASN B 1 205 ? -17.138 -31.452 83.964 1.00 32.94 298 ASN B C 1
ATOM 3845 O O . ASN B 1 205 ? -16.667 -31.016 85.019 1.00 33.52 298 ASN B O 1
ATOM 3850 N N . GLU B 1 206 ? -18.135 -32.334 83.933 1.00 34.56 299 GLU B N 1
ATOM 3851 C CA . GLU B 1 206 ? -18.754 -32.801 85.176 1.00 49.21 299 GLU B CA 1
ATOM 3852 C C . GLU B 1 206 ? -17.792 -33.590 86.050 1.00 42.32 299 GLU B C 1
ATOM 3853 O O . GLU B 1 206 ? -17.853 -33.498 87.279 1.00 48.51 299 GLU B O 1
ATOM 3859 N N . ILE B 1 207 ? -16.909 -34.367 85.430 1.00 34.79 300 ILE B N 1
ATOM 3860 C CA . ILE B 1 207 ? -15.913 -35.085 86.214 1.00 36.85 300 ILE B CA 1
ATOM 3861 C C . ILE B 1 207 ? -14.954 -34.124 86.921 1.00 35.67 300 ILE B C 1
ATOM 3862 O O . ILE B 1 207 ? -14.691 -34.274 88.123 1.00 49.80 300 ILE B O 1
ATOM 3867 N N . LEU B 1 208 ? -14.447 -33.134 86.189 1.00 40.03 301 LEU B N 1
ATOM 3868 C CA . LEU B 1 208 ? -13.569 -32.132 86.793 1.00 41.11 301 LEU B CA 1
ATOM 3869 C C . LEU B 1 208 ? -14.266 -31.410 87.953 1.00 39.74 301 LEU B C 1
ATOM 3870 O O . LEU B 1 208 ? -13.690 -31.236 89.041 1.00 47.40 301 LEU B O 1
ATOM 3875 N N . ASP B 1 209 ? -15.518 -31.022 87.719 1.00 38.23 302 ASP B N 1
ATOM 3876 C CA . ASP B 1 209 ? -16.322 -30.338 88.729 1.00 37.63 302 ASP B CA 1
ATOM 3877 C C . ASP B 1 209 ? -16.484 -31.178 89.989 1.00 47.50 302 ASP B C 1
ATOM 3878 O O . ASP B 1 209 ? -16.257 -30.698 91.100 1.00 38.83 302 ASP B O 1
ATOM 3883 N N . LYS B 1 210 ? -16.883 -32.433 89.808 1.00 45.88 303 LYS B N 1
ATOM 3884 C CA . LYS B 1 210 ? -17.098 -33.334 90.934 1.00 43.50 303 LYS B CA 1
ATOM 3885 C C . LYS B 1 210 ? -15.813 -33.580 91.714 1.00 38.46 303 LYS B C 1
ATOM 3886 O O . LYS B 1 210 ? -15.837 -33.676 92.939 1.00 47.48 303 LYS B O 1
ATOM 3892 N N . LEU B 1 211 ? -14.692 -33.679 91.004 1.00 39.55 304 LEU B N 1
ATOM 3893 C CA . LEU B 1 211 ? -13.403 -33.871 91.662 1.00 42.66 304 LEU B CA 1
ATOM 3894 C C . LEU B 1 211 ? -13.056 -32.672 92.542 1.00 43.01 304 LEU B C 1
ATOM 3895 O O . LEU B 1 211 ? -12.635 -32.822 93.701 1.00 51.50 304 LEU B O 1
ATOM 3900 N N . ARG B 1 212 ? -13.262 -31.482 91.986 1.00 33.83 305 ARG B N 1
ATOM 3901 C CA . ARG B 1 212 ? -13.070 -30.239 92.729 1.00 47.42 305 ARG B CA 1
ATOM 3902 C C . ARG B 1 212 ? -13.940 -30.228 93.992 1.00 48.76 305 ARG B C 1
ATOM 3903 O O . ARG B 1 212 ? -13.460 -29.943 95.102 1.00 48.07 305 ARG B O 1
ATOM 3911 N N . GLN B 1 213 ? -15.220 -30.541 93.807 1.00 38.48 306 GLN B N 1
ATOM 3912 C CA . GLN B 1 213 ? -16.186 -30.592 94.900 1.00 45.19 306 GLN B CA 1
ATOM 3913 C C . GLN B 1 213 ? -15.732 -31.547 96.006 1.00 54.87 306 GLN B C 1
ATOM 3914 O O . GLN B 1 213 ? -15.821 -31.219 97.190 1.00 48.26 306 GLN B O 1
ATOM 3920 N N . THR B 1 214 ? -15.251 -32.727 95.619 1.00 46.94 307 THR B N 1
ATOM 3921 C CA . THR B 1 214 ? -14.784 -33.717 96.589 1.00 46.50 307 THR B CA 1
ATOM 3922 C C . THR B 1 214 ? -13.570 -33.195 97.349 1.00 46.55 307 THR B C 1
ATOM 3923 O O . THR B 1 214 ? -13.423 -33.448 98.550 1.00 34.75 307 THR B O 1
ATOM 3927 N N . THR B 1 215 ? -12.709 -32.457 96.652 1.00 47.15 308 THR B N 1
ATOM 3928 C CA . THR B 1 215 ? -11.540 -31.860 97.297 1.00 45.55 308 THR B CA 1
ATOM 3929 C C . THR B 1 215 ? -11.996 -30.873 98.378 1.00 41.57 308 THR B C 1
ATOM 3930 O O . THR B 1 215 ? -11.486 -30.884 99.505 1.00 48.14 308 THR B O 1
ATOM 3934 N N . ASP B 1 216 ? -12.962 -30.028 98.028 1.00 42.03 309 ASP B N 1
ATOM 3935 C CA . ASP B 1 216 ? -13.537 -29.063 98.975 1.00 47.27 309 ASP B CA 1
ATOM 3936 C C . ASP B 1 216 ? -14.173 -29.765 100.191 1.00 44.77 309 ASP B C 1
ATOM 3937 O O . ASP B 1 216 ? -14.021 -29.334 101.355 1.00 41.94 309 ASP B O 1
ATOM 3942 N N . ASN B 1 217 ? -14.881 -30.854 99.906 1.00 40.91 310 ASN B N 1
ATOM 3943 C CA . ASN B 1 217 ? -15.526 -31.649 100.940 1.00 42.77 310 ASN B CA 1
ATOM 3944 C C . ASN B 1 217 ? -14.480 -32.179 101.913 1.00 39.18 310 ASN B C 1
ATOM 3945 O O . ASN B 1 217 ? -14.675 -32.174 103.134 1.00 29.03 310 ASN B O 1
ATOM 3950 N N . ILE B 1 218 ? -13.350 -32.597 101.352 1.00 42.41 311 ILE B N 1
ATOM 3951 C CA . ILE B 1 218 ? -12.210 -33.060 102.133 1.00 35.58 311 ILE B CA 1
ATOM 3952 C C . ILE B 1 218 ? -11.625 -31.924 102.977 1.00 33.08 311 ILE B C 1
ATOM 3953 O O . ILE B 1 218 ? -11.224 -32.148 104.113 1.00 38.54 311 ILE B O 1
ATOM 3958 N N . GLU B 1 219 ? -11.607 -30.711 102.424 1.00 41.34 312 GLU B N 1
ATOM 3959 C CA . GLU B 1 219 ? -11.149 -29.514 103.140 1.00 47.00 312 GLU B CA 1
ATOM 3960 C C . GLU B 1 219 ? -11.916 -29.352 104.448 1.00 42.79 312 GLU B C 1
ATOM 3961 O O . GLU B 1 219 ? -11.344 -29.392 105.563 1.00 36.10 312 GLU B O 1
ATOM 3967 N N . LEU B 1 220 ? -13.233 -29.221 104.302 1.00 29.89 313 LEU B N 1
ATOM 3968 C CA . LEU B 1 220 ? -14.087 -28.977 105.460 1.00 37.36 313 LEU B CA 1
ATOM 3969 C C . LEU B 1 220 ? -14.094 -30.151 106.442 1.00 41.23 313 LEU B C 1
ATOM 3970 O O . LEU B 1 220 ? -14.023 -29.944 107.662 1.00 33.74 313 LEU B O 1
ATOM 3975 N N . LEU B 1 221 ? -14.158 -31.376 105.924 1.00 34.50 314 LEU B N 1
ATOM 3976 C CA . LEU B 1 221 ? -14.155 -32.544 106.801 1.00 33.94 314 LEU B CA 1
ATOM 3977 C C . LEU B 1 221 ? -12.837 -32.682 107.558 1.00 35.53 314 LEU B C 1
ATOM 3978 O O . LEU B 1 221 ? -12.812 -33.185 108.682 1.00 34.49 314 LEU B O 1
ATOM 3983 N N . THR B 1 222 ? -11.747 -32.230 106.944 1.00 40.90 315 THR B N 1
ATOM 3984 C CA . THR B 1 222 ? -10.448 -32.245 107.602 1.00 45.30 315 THR B CA 1
ATOM 3985 C C . THR B 1 222 ? -10.463 -31.260 108.762 1.00 49.84 315 THR B C 1
ATOM 3986 O O . THR B 1 222 ? -10.007 -31.586 109.868 1.00 41.68 315 THR B O 1
ATOM 3990 N N . LEU B 1 223 ? -11.009 -30.067 108.525 1.00 39.65 316 LEU B N 1
ATOM 3991 C CA . LEU B 1 223 ? -11.125 -29.099 109.617 1.00 40.56 316 LEU B CA 1
ATOM 3992 C C . LEU B 1 223 ? -11.941 -29.668 110.784 1.00 49.18 316 LEU B C 1
ATOM 3993 O O . LEU B 1 223 ? -11.520 -29.606 111.959 1.00 45.86 316 LEU B O 1
ATOM 3998 N N . GLU B 1 224 ? -13.094 -30.249 110.456 1.00 43.94 317 GLU B N 1
ATOM 3999 C CA . GLU B 1 224 ? -13.958 -30.831 111.478 1.00 41.70 317 GLU B CA 1
ATOM 4000 C C . GLU B 1 224 ? -13.250 -31.949 112.247 1.00 48.71 317 GLU B C 1
ATOM 4001 O O . GLU B 1 224 ? -13.418 -32.081 113.465 1.00 37.48 317 GLU B O 1
ATOM 4007 N N . LEU B 1 225 ? -12.449 -32.743 111.538 1.00 42.26 318 LEU B N 1
ATOM 4008 C CA . LEU B 1 225 ? -11.687 -33.811 112.179 1.00 37.29 318 LEU B CA 1
ATOM 4009 C C . LEU B 1 225 ? -10.674 -33.234 113.157 1.00 38.98 318 LEU B C 1
ATOM 4010 O O . LEU B 1 225 ? -10.462 -33.783 114.240 1.00 38.57 318 LEU B O 1
ATOM 4015 N N . GLU B 1 226 ? -10.052 -32.124 112.770 1.00 40.46 319 GLU B N 1
ATOM 4016 C CA . GLU B 1 226 ? -9.120 -31.439 113.660 1.00 43.60 319 GLU B CA 1
ATOM 4017 C C . GLU B 1 226 ? -9.815 -31.025 114.955 1.00 47.37 319 GLU B C 1
ATOM 4018 O O . GLU B 1 226 ? -9.301 -31.273 116.058 1.00 43.38 319 GLU B O 1
ATOM 4024 N N . LYS B 1 227 ? -10.992 -30.415 114.823 1.00 49.73 320 LYS B N 1
ATOM 4025 C CA . LYS B 1 227 ? -11.764 -30.037 116.010 1.00 33.50 320 LYS B CA 1
ATOM 4026 C C . LYS B 1 227 ? -12.098 -31.245 116.893 1.00 46.78 320 LYS B C 1
ATOM 4027 O O . LYS B 1 227 ? -11.915 -31.207 118.119 1.00 48.77 320 LYS B O 1
ATOM 4033 N N . ASN B 1 228 ? -12.575 -32.316 116.262 1.00 44.02 321 ASN B N 1
ATOM 4034 C CA . ASN B 1 228 ? -12.933 -33.536 116.982 1.00 41.72 321 ASN B CA 1
ATOM 4035 C C . ASN B 1 228 ? -11.760 -34.127 117.752 1.00 50.52 321 ASN B C 1
ATOM 4036 O O . ASN B 1 228 ? -11.906 -34.536 118.903 1.00 34.47 321 ASN B O 1
ATOM 4041 N N . GLU B 1 229 ? -10.596 -34.163 117.113 1.00 49.50 322 GLU B N 1
ATOM 4042 C CA . GLU B 1 229 ? -9.403 -34.710 117.742 1.00 38.14 322 GLU B CA 1
ATOM 4043 C C . GLU B 1 229 ? -8.926 -33.824 118.883 1.00 58.48 322 GLU B C 1
ATOM 4044 O O . GLU B 1 229 ? -8.384 -34.317 119.873 1.00 42.06 322 GLU B O 1
ATOM 4050 N N . GLU B 1 230 ? -9.126 -32.516 118.746 1.00 60.51 323 GLU B N 1
ATOM 4051 C CA . GLU B 1 230 ? -8.746 -31.602 119.818 1.00 58.08 323 GLU B CA 1
ATOM 4052 C C . GLU B 1 230 ? -9.645 -31.810 121.038 1.00 59.16 323 GLU B C 1
ATOM 4053 O O . GLU B 1 230 ? -9.166 -31.829 122.172 1.00 60.89 323 GLU B O 1
ATOM 4059 N N . ARG B 1 231 ? -10.945 -31.972 120.803 1.00 49.85 324 ARG B N 1
ATOM 4060 C CA . ARG B 1 231 ? -11.893 -32.167 121.902 1.00 43.13 324 ARG B CA 1
ATOM 4061 C C . ARG B 1 231 ? -11.760 -33.550 122.549 1.00 47.97 324 ARG B C 1
ATOM 4062 O O . ARG B 1 231 ? -12.013 -33.717 123.744 1.00 41.95 324 ARG B O 1
ATOM 4070 N N . GLN B 1 232 ? -11.355 -34.534 121.753 1.00 56.68 325 GLN B N 1
ATOM 4071 C CA . GLN B 1 232 ? -11.311 -35.930 122.183 1.00 39.94 325 GLN B CA 1
ATOM 4072 C C . GLN B 1 232 ? -10.119 -36.239 123.089 1.00 46.64 325 GLN B C 1
ATOM 4073 O O . GLN B 1 232 ? -10.135 -37.213 123.846 1.00 30.35 325 GLN B O 1
ATOM 4079 N N . GLN B 1 233 ? -9.100 -35.390 123.023 1.00 51.44 326 GLN B N 1
ATOM 4080 C CA . GLN B 1 233 ? -7.848 -35.639 123.727 1.00 51.47 326 GLN B CA 1
ATOM 4081 C C . GLN B 1 233 ? -8.053 -35.672 125.239 1.00 42.19 326 GLN B C 1
ATOM 4082 O O . GLN B 1 233 ? -8.768 -34.839 125.795 1.00 46.13 326 GLN B O 1
ATOM 4088 N N . ALA B 1 234 ? -7.425 -36.647 125.891 1.00 39.38 327 ALA B N 1
ATOM 4089 C CA . ALA B 1 234 ? -7.674 -36.934 127.302 1.00 45.13 327 ALA B CA 1
ATOM 4090 C C . ALA B 1 234 ? -7.316 -35.768 128.216 1.00 32.68 327 ALA B C 1
ATOM 4091 O O . ALA B 1 234 ? -6.240 -35.182 128.097 1.00 41.36 327 ALA B O 1
ATOM 4093 N N . SER B 1 235 ? -8.222 -35.437 129.131 1.00 31.99 328 SER B N 1
ATOM 4094 C CA . SER B 1 235 ? -7.927 -34.462 130.172 1.00 40.82 328 SER B CA 1
ATOM 4095 C C . SER B 1 235 ? -7.224 -35.140 131.344 1.00 40.93 328 SER B C 1
ATOM 4096 O O . SER B 1 235 ? -7.589 -36.247 131.739 1.00 39.27 328 SER B O 1
ATOM 4099 N N . VAL B 1 236 ? -6.215 -34.477 131.900 1.00 41.18 329 VAL B N 1
ATOM 4100 C CA . VAL B 1 236 ? -5.494 -35.033 133.037 1.00 50.45 329 VAL B CA 1
ATOM 4101 C C . VAL B 1 236 ? -5.769 -34.243 134.311 1.00 45.31 329 VAL B C 1
ATOM 4102 O O . VAL B 1 236 ? -5.706 -33.012 134.323 1.00 49.61 329 VAL B O 1
ATOM 4106 N N . ILE B 1 237 ? -6.089 -34.959 135.382 1.00 35.70 330 ILE B N 1
ATOM 4107 C CA . ILE B 1 237 ? -6.248 -34.336 136.688 1.00 43.18 330 ILE B CA 1
ATOM 4108 C C . ILE B 1 237 ? -5.026 -34.634 137.542 1.00 48.28 330 ILE B C 1
ATOM 4109 O O . ILE B 1 237 ? -4.724 -35.792 137.826 1.00 41.57 330 ILE B O 1
ATOM 4114 N N . ARG B 1 238 ? -4.321 -33.583 137.941 1.00 38.44 331 ARG B N 1
ATOM 4115 C CA . ARG B 1 238 ? -3.110 -33.737 138.732 1.00 42.22 331 ARG B CA 1
ATOM 4116 C C . ARG B 1 238 ? -3.347 -33.342 140.183 1.00 43.11 331 ARG B C 1
ATOM 4117 O O . ARG B 1 238 ? -4.186 -32.488 140.472 1.00 42.34 331 ARG B O 1
ATOM 4125 N N . ALA B 1 239 ? -2.618 -33.982 141.090 1.00 33.74 332 ALA B N 1
ATOM 4126 C CA . ALA B 1 239 ? -2.704 -33.654 142.506 1.00 40.03 332 ALA B CA 1
ATOM 4127 C C . ALA B 1 239 ? -2.304 -32.199 142.722 1.00 45.28 332 ALA B C 1
ATOM 4128 O O . ALA B 1 239 ? -1.185 -31.805 142.395 1.00 40.18 332 ALA B O 1
ATOM 4130 N N . PRO B 1 240 ? -3.222 -31.394 143.277 1.00 44.63 333 PRO B N 1
ATOM 4131 C CA . PRO B 1 240 ? -2.932 -29.979 143.526 1.00 33.84 333 PRO B CA 1
ATOM 4132 C C . PRO B 1 240 ? -2.052 -29.787 144.755 1.00 45.18 333 PRO B C 1
ATOM 4133 O O . PRO B 1 240 ? -1.400 -28.754 144.897 1.00 49.36 333 PRO B O 1
ATOM 4137 N N . VAL B 1 241 ? -2.046 -30.785 145.632 1.00 47.82 334 VAL B N 1
ATOM 4138 C CA . VAL B 1 241 ? -1.185 -30.797 146.808 1.00 43.04 334 VAL B CA 1
ATOM 4139 C C . VAL B 1 241 ? -0.632 -32.200 147.017 1.00 41.89 334 VAL B C 1
ATOM 4140 O O . VAL B 1 241 ? -1.166 -33.170 146.479 1.00 45.49 334 VAL B O 1
ATOM 4144 N N . SER B 1 242 ? 0.437 -32.308 147.796 1.00 33.49 335 SER B N 1
ATOM 4145 C CA . SER B 1 242 ? 1.008 -33.612 148.101 1.00 31.39 335 SER B CA 1
ATOM 4146 C C . SER B 1 242 ? 0.277 -34.232 149.281 1.00 41.75 335 SER B C 1
ATOM 4147 O O . SER B 1 242 ? -0.275 -33.521 150.122 1.00 37.55 335 SER B O 1
ATOM 4150 N N . GLY B 1 243 ? 0.273 -35.558 149.344 1.00 40.28 336 GLY B N 1
ATOM 4151 C CA . GLY B 1 243 ? -0.333 -36.240 150.469 1.00 40.55 336 GLY B CA 1
ATOM 4152 C C . GLY B 1 243 ? -0.993 -37.566 150.153 1.00 47.28 336 GLY B C 1
ATOM 4153 O O . GLY B 1 243 ? -0.629 -38.253 149.201 1.00 52.60 336 GLY B O 1
ATOM 4154 N N . LYS B 1 244 ? -1.979 -37.915 150.970 1.00 50.96 337 LYS B N 1
ATOM 4155 C CA . LYS B 1 244 ? -2.630 -39.214 150.908 1.00 49.21 337 LYS B CA 1
ATOM 4156 C C . LYS B 1 244 ? -3.971 -39.133 150.176 1.00 52.88 337 LYS B C 1
ATOM 4157 O O . LYS B 1 244 ? -4.715 -38.167 150.350 1.00 57.58 337 LYS B O 1
ATOM 4163 N N . VAL B 1 245 ? -4.277 -40.143 149.365 1.00 45.07 338 VAL B N 1
ATOM 4164 C CA . VAL B 1 245 ? -5.564 -40.198 148.675 1.00 39.14 338 VAL B CA 1
ATOM 4165 C C . VAL B 1 245 ? -6.590 -40.917 149.539 1.00 50.62 338 VAL B C 1
ATOM 4166 O O . VAL B 1 245 ? -6.433 -42.099 149.849 1.00 47.66 338 VAL B O 1
ATOM 4170 N N . GLN B 1 246 ? -7.646 -40.205 149.921 1.00 50.40 339 GLN B N 1
ATOM 4171 C CA . GLN B 1 246 ? -8.707 -40.791 150.729 1.00 54.75 339 GLN B CA 1
ATOM 4172 C C . GLN B 1 246 ? -10.088 -40.573 150.116 1.00 54.64 339 GLN B C 1
ATOM 4173 O O . GLN B 1 246 ? -10.293 -39.666 149.295 1.00 47.64 339 GLN B O 1
ATOM 4179 N N . GLN B 1 247 ? -11.022 -41.424 150.531 1.00 53.46 340 GLN B N 1
ATOM 4180 C CA . GLN B 1 247 ? -12.399 -41.384 150.060 1.00 53.10 340 GLN B CA 1
ATOM 4181 C C . GLN B 1 247 ? -12.495 -41.429 148.537 1.00 52.32 340 GLN B C 1
ATOM 4182 O O . GLN B 1 247 ? -13.172 -40.604 147.922 1.00 37.21 340 GLN B O 1
ATOM 4188 N N . LEU B 1 248 ? -11.810 -42.396 147.935 1.00 47.88 341 LEU B N 1
ATOM 4189 C CA . LEU B 1 248 ? -11.856 -42.569 146.491 1.00 49.09 341 LEU B CA 1
ATOM 4190 C C . LEU B 1 248 ? -13.188 -43.201 146.123 1.00 51.93 341 LEU B C 1
ATOM 4191 O O . LEU B 1 248 ? -13.500 -44.314 146.546 1.00 56.33 341 LEU B O 1
ATOM 4196 N N . LYS B 1 249 ? -13.971 -42.481 145.328 1.00 49.11 342 LYS B N 1
ATOM 4197 C CA . LYS B 1 249 ? -15.317 -42.919 144.990 1.00 56.50 342 LYS B CA 1
ATOM 4198 C C . LYS B 1 249 ? -15.437 -43.459 143.566 1.00 59.12 342 LYS B C 1
ATOM 4199 O O . LYS B 1 249 ? -16.500 -43.934 143.167 1.00 61.44 342 LYS B O 1
ATOM 4205 N N . VAL B 1 250 ? -14.353 -43.380 142.801 1.00 41.17 343 VAL B N 1
ATOM 4206 C CA . VAL B 1 250 ? -14.364 -43.843 141.416 1.00 50.12 343 VAL B CA 1
ATOM 4207 C C . VAL B 1 250 ? -13.498 -45.083 141.229 1.00 59.57 343 VAL B C 1
ATOM 4208 O O . VAL B 1 250 ? -12.287 -45.040 141.449 1.00 56.95 343 VAL B O 1
ATOM 4212 N N . HIS B 1 251 ? -14.117 -46.190 140.828 1.00 61.89 344 HIS B N 1
ATOM 4213 C CA . HIS B 1 251 ? -13.372 -47.428 140.634 1.00 61.93 344 HIS B CA 1
ATOM 4214 C C . HIS B 1 251 ? -13.639 -48.059 139.270 1.00 70.85 344 HIS B C 1
ATOM 4215 O O . HIS B 1 251 ? -12.893 -48.935 138.830 1.00 69.51 344 HIS B O 1
ATOM 4222 N N . THR B 1 252 ? -14.699 -47.614 138.602 1.00 60.06 345 THR B N 1
ATOM 4223 C CA . THR B 1 252 ? -15.056 -48.169 137.300 1.00 74.23 345 THR B CA 1
ATOM 4224 C C . THR B 1 252 ? -14.490 -47.360 136.127 1.00 74.46 345 THR B C 1
ATOM 4225 O O . THR B 1 252 ? -14.734 -46.162 135.989 1.00 76.12 345 THR B O 1
ATOM 4229 N N . GLU B 1 253 ? -13.685 -48.026 135.308 1.00 62.78 346 GLU B N 1
ATOM 4230 C CA . GLU B 1 253 ? -13.194 -47.447 134.066 1.00 57.97 346 GLU B CA 1
ATOM 4231 C C . GLU B 1 253 ? -14.331 -47.406 133.049 1.00 55.18 346 GLU B C 1
ATOM 4232 O O . GLU B 1 253 ? -15.063 -48.382 132.901 1.00 49.58 346 GLU B O 1
ATOM 4238 N N . GLY B 1 254 ? -14.489 -46.282 132.356 1.00 58.70 347 GLY B N 1
ATOM 4239 C CA . GLY B 1 254 ? -15.562 -46.162 131.385 1.00 29.60 347 GLY B CA 1
ATOM 4240 C C . GLY B 1 254 ? -16.857 -45.590 131.931 1.00 44.39 347 GLY B C 1
ATOM 4241 O O . GLY B 1 254 ? -17.810 -45.388 131.178 1.00 49.15 347 GLY B O 1
ATOM 4242 N N . GLY B 1 255 ? -16.898 -45.309 133.230 1.00 56.11 348 GLY B N 1
ATOM 4243 C CA . GLY B 1 255 ? -18.112 -44.785 133.827 1.00 26.33 348 GLY B CA 1
ATOM 4244 C C . GLY B 1 255 ? -18.125 -43.268 133.819 1.00 28.03 348 GLY B C 1
ATOM 4245 O O . GLY B 1 255 ? -17.090 -42.628 133.634 1.00 37.53 348 GLY B O 1
ATOM 4246 N N . VAL B 1 256 ? -19.306 -42.695 134.023 1.00 31.38 349 VAL B N 1
ATOM 4247 C CA . VAL B 1 256 ? -19.488 -41.247 133.975 1.00 35.92 349 VAL B CA 1
ATOM 4248 C C . VAL B 1 256 ? -19.241 -40.545 135.310 1.00 32.81 349 VAL B C 1
ATOM 4249 O O . VAL B 1 256 ? -19.697 -41.004 136.357 1.00 42.75 349 VAL B O 1
ATOM 4253 N N . VAL B 1 257 ? -18.512 -39.432 135.262 1.00 30.58 350 VAL B N 1
ATOM 4254 C CA . VAL B 1 257 ? -18.332 -38.572 136.428 1.00 33.58 350 VAL B CA 1
ATOM 4255 C C . VAL B 1 257 ? -18.849 -37.167 136.112 1.00 39.34 350 VAL B C 1
ATOM 4256 O O . VAL B 1 257 ? -18.770 -36.714 134.970 1.00 43.24 350 VAL B O 1
ATOM 4260 N N . THR B 1 258 ? -19.385 -36.485 137.121 1.00 30.42 351 THR B N 1
ATOM 4261 C CA . THR B 1 258 ? -19.988 -35.171 136.914 1.00 29.21 351 THR B CA 1
ATOM 4262 C C . THR B 1 258 ? -19.207 -34.100 137.684 1.00 32.80 351 THR B C 1
ATOM 4263 O O . THR B 1 258 ? -18.541 -34.407 138.672 1.00 29.09 351 THR B O 1
ATOM 4267 N N . THR B 1 259 ? -19.303 -32.849 137.238 1.00 28.21 352 THR B N 1
ATOM 4268 C CA . THR B 1 259 ? -18.591 -31.729 137.853 1.00 34.56 352 THR B CA 1
ATOM 4269 C C . THR B 1 259 ? -18.960 -31.489 139.318 1.00 48.94 352 THR B C 1
ATOM 4270 O O . THR B 1 259 ? -18.223 -30.826 140.049 1.00 39.70 352 THR B O 1
ATOM 4274 N N . ALA B 1 260 ? -20.100 -32.024 139.744 1.00 35.48 353 ALA B N 1
ATOM 4275 C CA . ALA B 1 260 ? -20.553 -31.847 141.118 1.00 32.62 353 ALA B CA 1
ATOM 4276 C C . ALA B 1 260 ? -20.035 -32.960 142.020 1.00 36.84 353 ALA B C 1
ATOM 4277 O O . ALA B 1 260 ? -20.248 -32.944 143.233 1.00 34.55 353 ALA B O 1
ATOM 4279 N N . GLU B 1 261 ? -19.350 -33.925 141.418 1.00 25.49 354 GLU B N 1
ATOM 4280 C CA . GLU B 1 261 ? -18.867 -35.093 142.144 1.00 32.65 354 GLU B CA 1
ATOM 4281 C C . GLU B 1 261 ? -17.449 -34.905 142.671 1.00 39.17 354 GLU B C 1
ATOM 4282 O O . GLU B 1 261 ? -16.565 -34.433 141.955 1.00 40.74 354 GLU B O 1
ATOM 4288 N N . THR B 1 262 ? -17.236 -35.284 143.927 1.00 33.23 355 THR B N 1
ATOM 4289 C CA . THR B 1 262 ? -15.895 -35.315 144.493 1.00 40.71 355 THR B CA 1
ATOM 4290 C C . THR B 1 262 ? -15.335 -36.717 144.304 1.00 36.75 355 THR B C 1
ATOM 4291 O O . THR B 1 262 ? -15.732 -37.657 144.992 1.00 45.56 355 THR B O 1
ATOM 4295 N N . LEU B 1 263 ? -14.410 -36.845 143.359 1.00 37.29 356 LEU B N 1
ATOM 4296 C CA . LEU B 1 263 ? -13.876 -38.142 142.968 1.00 37.97 356 LEU B CA 1
ATOM 4297 C C . LEU B 1 263 ? -12.981 -38.718 144.061 1.00 42.22 356 LEU B C 1
ATOM 4298 O O . LEU B 1 263 ? -12.958 -39.929 144.286 1.00 38.78 356 LEU B O 1
ATOM 4303 N N . MET B 1 264 ? -12.252 -37.836 144.738 1.00 34.78 357 MET B N 1
ATOM 4304 C CA . MET B 1 264 ? -11.387 -38.223 145.845 1.00 32.99 357 MET B CA 1
ATOM 4305 C C . MET B 1 264 ? -10.938 -36.974 146.591 1.00 43.88 357 MET B C 1
ATOM 4306 O O . MET B 1 264 ? -11.140 -35.852 146.116 1.00 37.14 357 MET B O 1
ATOM 4311 N N . VAL B 1 265 ? -10.318 -37.166 147.751 1.00 42.18 358 VAL B N 1
ATOM 4312 C CA . VAL B 1 265 ? -9.749 -36.039 148.479 1.00 48.99 358 VAL B CA 1
ATOM 4313 C C . VAL B 1 265 ? -8.288 -36.337 148.813 1.00 54.88 358 VAL B C 1
ATOM 4314 O O . VAL B 1 265 ? -7.927 -37.475 149.098 1.00 38.68 358 VAL B O 1
ATOM 4318 N N . ILE B 1 266 ? -7.445 -35.314 148.739 1.00 50.69 359 ILE B N 1
ATOM 4319 C CA . ILE B 1 266 ? -6.032 -35.454 149.067 1.00 50.10 359 ILE B CA 1
ATOM 4320 C C . ILE B 1 266 ? -5.716 -34.729 150.366 1.00 55.22 359 ILE B C 1
ATOM 4321 O O . ILE B 1 266 ? -5.929 -33.518 150.483 1.00 41.74 359 ILE B O 1
ATOM 4326 N N . VAL B 1 267 ? -5.214 -35.478 151.343 1.00 58.22 360 VAL B N 1
ATOM 4327 C CA . VAL B 1 267 ? -4.952 -34.918 152.660 1.00 46.97 360 VAL B CA 1
ATOM 4328 C C . VAL B 1 267 ? -3.450 -34.806 152.940 1.00 52.28 360 VAL B C 1
ATOM 4329 O O . VAL B 1 267 ? -2.689 -35.747 152.725 1.00 57.93 360 VAL B O 1
ATOM 4333 N N . PRO B 1 268 ? -3.012 -33.623 153.391 1.00 50.32 361 PRO B N 1
ATOM 4334 C CA . PRO B 1 268 ? -1.610 -33.428 153.768 1.00 45.36 361 PRO B CA 1
ATOM 4335 C C . PRO B 1 268 ? -1.370 -33.720 155.246 1.00 69.81 361 PRO B C 1
ATOM 4336 O O . PRO B 1 268 ? -1.243 -34.889 155.610 1.00 69.70 361 PRO B O 1
ATOM 4340 N N . SER C 1 3 ? -8.784 -62.198 -2.438 1.00 76.02 96 SER C N 1
ATOM 4341 C CA . SER C 1 3 ? -9.196 -63.493 -2.964 1.00 91.18 96 SER C CA 1
ATOM 4342 C C . SER C 1 3 ? -9.493 -64.457 -1.811 1.00 88.53 96 SER C C 1
ATOM 4343 O O . SER C 1 3 ? -10.289 -65.385 -1.968 1.00 89.60 96 SER C O 1
ATOM 4346 N N . LYS C 1 4 ? -8.892 -64.207 -0.648 1.00 80.56 97 LYS C N 1
ATOM 4347 C CA . LYS C 1 4 ? -9.167 -65.000 0.548 1.00 86.72 97 LYS C CA 1
ATOM 4348 C C . LYS C 1 4 ? -9.701 -64.147 1.691 1.00 77.42 97 LYS C C 1
ATOM 4349 O O . LYS C 1 4 ? -9.151 -63.092 2.025 1.00 64.93 97 LYS C O 1
ATOM 4355 N N . GLU C 1 5 ? -10.762 -64.661 2.303 1.00 72.75 98 GLU C N 1
ATOM 4356 C CA . GLU C 1 5 ? -11.503 -63.978 3.356 1.00 69.61 98 GLU C CA 1
ATOM 4357 C C . GLU C 1 5 ? -10.953 -64.243 4.754 1.00 62.42 98 GLU C C 1
ATOM 4358 O O . GLU C 1 5 ? -10.389 -65.306 5.026 1.00 57.63 98 GLU C O 1
ATOM 4364 N N . ILE C 1 6 ? -11.112 -63.256 5.632 1.00 56.27 99 ILE C N 1
ATOM 4365 C CA . ILE C 1 6 ? -10.667 -63.364 7.014 1.00 52.13 99 ILE C CA 1
ATOM 4366 C C . ILE C 1 6 ? -11.892 -63.370 7.931 1.00 51.53 99 ILE C C 1
ATOM 4367 O O . ILE C 1 6 ? -12.606 -62.372 8.050 1.00 47.65 99 ILE C O 1
ATOM 4372 N N . LYS C 1 7 ? -12.115 -64.518 8.567 1.00 49.16 100 LYS C N 1
ATOM 4373 C CA . LYS C 1 7 ? -13.253 -64.749 9.449 1.00 47.65 100 LYS C CA 1
ATOM 4374 C C . LYS C 1 7 ? -12.809 -65.182 10.844 1.00 45.51 100 LYS C C 1
ATOM 4375 O O . LYS C 1 7 ? -11.796 -65.869 10.993 1.00 46.93 100 LYS C O 1
ATOM 4381 N N . PRO C 1 8 ? -13.562 -64.765 11.876 1.00 50.01 101 PRO C N 1
ATOM 4382 C CA . PRO C 1 8 ? -13.253 -65.218 13.237 1.00 41.15 101 PRO C CA 1
ATOM 4383 C C . PRO C 1 8 ? -13.538 -66.706 13.411 1.00 40.35 101 PRO C C 1
ATOM 4384 O O . PRO C 1 8 ? -14.545 -67.195 12.901 1.00 38.75 101 PRO C O 1
ATOM 4388 N N . ILE C 1 9 ? -12.661 -67.412 14.118 1.00 49.03 102 ILE C N 1
ATOM 4389 C CA . ILE C 1 9 ? -12.845 -68.839 14.369 1.00 51.48 102 ILE C CA 1
ATOM 4390 C C . ILE C 1 9 ? -13.925 -69.080 15.419 1.00 48.29 102 ILE C C 1
ATOM 4391 O O . ILE C 1 9 ? -14.386 -70.206 15.607 1.00 49.62 102 ILE C O 1
ATOM 4396 N N . GLU C 1 10 ? -14.324 -68.008 16.094 1.00 43.17 103 GLU C N 1
ATOM 4397 C CA . GLU C 1 10 ? -15.247 -68.090 17.217 1.00 40.24 103 GLU C CA 1
ATOM 4398 C C . GLU C 1 10 ? -15.872 -66.722 17.463 1.00 47.09 103 GLU C C 1
ATOM 4399 O O . GLU C 1 10 ? -15.228 -65.697 17.236 1.00 38.92 103 GLU C O 1
ATOM 4405 N N . ASN C 1 11 ? -17.130 -66.708 17.899 1.00 38.66 104 ASN C N 1
ATOM 4406 C CA . ASN C 1 11 ? -17.805 -65.464 18.251 1.00 30.62 104 ASN C CA 1
ATOM 4407 C C . ASN C 1 11 ? -17.006 -64.663 19.273 1.00 35.21 104 ASN C C 1
ATOM 4408 O O . ASN C 1 11 ? -16.768 -65.125 20.389 1.00 43.74 104 ASN C O 1
ATOM 4413 N N . SER C 1 12 ? -16.594 -63.460 18.886 1.00 40.24 105 SER C N 1
ATOM 4414 C CA . SER C 1 12 ? -15.719 -62.650 19.724 1.00 34.78 105 SER C CA 1
ATOM 4415 C C . SER C 1 12 ? -16.029 -61.166 19.581 1.00 37.95 105 SER C C 1
ATOM 4416 O O . SER C 1 12 ? -16.954 -60.778 18.869 1.00 44.27 105 SER C O 1
ATOM 4419 N N . ILE C 1 13 ? -15.246 -60.342 20.268 1.00 39.12 106 ILE C N 1
ATOM 4420 C CA . ILE C 1 13 ? -15.367 -58.895 20.157 1.00 35.40 106 ILE C CA 1
ATOM 4421 C C . ILE C 1 13 ? -14.093 -58.308 19.556 1.00 40.86 106 ILE C C 1
ATOM 4422 O O . ILE C 1 13 ? -12.992 -58.623 20.004 1.00 34.62 106 ILE C O 1
ATOM 4427 N N . VAL C 1 14 ? -14.241 -57.455 18.546 1.00 43.33 107 VAL C N 1
ATOM 4428 C CA . VAL C 1 14 ? -13.086 -56.808 17.931 1.00 40.82 107 VAL C CA 1
ATOM 4429 C C . VAL C 1 14 ? -12.492 -55.763 18.864 1.00 49.83 107 VAL C C 1
ATOM 4430 O O . VAL C 1 14 ? -13.072 -54.695 19.065 1.00 47.24 107 VAL C O 1
ATOM 4434 N N . LYS C 1 15 ? -11.334 -56.075 19.437 1.00 52.39 108 LYS C N 1
ATOM 4435 C CA . LYS C 1 15 ? -10.683 -55.150 20.353 1.00 47.26 108 LYS C CA 1
ATOM 4436 C C . LYS C 1 15 ? -9.973 -54.043 19.585 1.00 56.32 108 LYS C C 1
ATOM 4437 O O . LYS C 1 15 ? -10.074 -52.872 19.950 1.00 52.12 108 LYS C O 1
ATOM 4443 N N . GLU C 1 16 ? -9.255 -54.403 18.523 1.00 57.61 109 GLU C N 1
ATOM 4444 C CA . GLU C 1 16 ? -8.551 -53.383 17.745 1.00 52.40 109 GLU C CA 1
ATOM 4445 C C . GLU C 1 16 ? -8.272 -53.811 16.316 1.00 59.58 109 GLU C C 1
ATOM 4446 O O . GLU C 1 16 ? -7.835 -54.932 16.069 1.00 57.99 109 GLU C O 1
ATOM 4452 N N . ILE C 1 17 ? -8.540 -52.911 15.378 1.00 49.85 110 ILE C N 1
ATOM 4453 C CA . ILE C 1 17 ? -8.150 -53.115 13.992 1.00 48.98 110 ILE C CA 1
ATOM 4454 C C . ILE C 1 17 ? -6.882 -52.334 13.682 1.00 49.87 110 ILE C C 1
ATOM 4455 O O . ILE C 1 17 ? -6.839 -51.110 13.799 1.00 64.39 110 ILE C O 1
ATOM 4460 N N . ILE C 1 18 ? -5.849 -53.068 13.290 1.00 51.35 111 ILE C N 1
ATOM 4461 C CA . ILE C 1 18 ? -4.530 -52.514 13.032 1.00 69.08 111 ILE C CA 1
ATOM 4462 C C . ILE C 1 18 ? -4.414 -52.242 11.540 1.00 64.48 111 ILE C C 1
ATOM 4463 O O . ILE C 1 18 ? -3.700 -51.335 11.113 1.00 71.98 111 ILE C O 1
ATOM 4468 N N . VAL C 1 19 ? -5.149 -53.022 10.755 1.00 62.15 112 VAL C N 1
ATOM 4469 C CA . VAL C 1 19 ? -5.074 -52.939 9.305 1.00 66.92 112 VAL C CA 1
ATOM 4470 C C . VAL C 1 19 ? -5.874 -51.739 8.800 1.00 78.34 112 VAL C C 1
ATOM 4471 O O . VAL C 1 19 ? -6.919 -51.391 9.357 1.00 79.56 112 VAL C O 1
ATOM 4475 N N . LYS C 1 20 ? -5.370 -51.101 7.744 1.00 69.78 113 LYS C N 1
ATOM 4476 C CA . LYS C 1 20 ? -6.089 -49.993 7.124 1.00 63.27 113 LYS C CA 1
ATOM 4477 C C . LYS C 1 20 ? -6.602 -50.428 5.758 1.00 59.50 113 LYS C C 1
ATOM 4478 O O . LYS C 1 20 ? -7.542 -49.845 5.225 1.00 46.58 113 LYS C O 1
ATOM 4484 N N . LEU C 1 32 ? -5.154 -58.424 13.376 1.00 67.39 125 LEU C N 1
ATOM 4485 C CA . LEU C 1 32 ? -6.351 -57.936 14.059 1.00 51.90 125 LEU C CA 1
ATOM 4486 C C . LEU C 1 32 ? -6.388 -58.449 15.497 1.00 37.86 125 LEU C C 1
ATOM 4487 O O . LEU C 1 32 ? -5.977 -59.571 15.759 1.00 47.56 125 LEU C O 1
ATOM 4492 N N . LYS C 1 33 ? -6.875 -57.639 16.432 1.00 44.14 126 LYS C N 1
ATOM 4493 C CA . LYS C 1 33 ? -7.010 -58.110 17.811 1.00 48.82 126 LYS C CA 1
ATOM 4494 C C . LYS C 1 33 ? -8.458 -58.259 18.278 1.00 45.67 126 LYS C C 1
ATOM 4495 O O . LYS C 1 33 ? -9.266 -57.330 18.163 1.00 49.61 126 LYS C O 1
ATOM 4501 N N . LEU C 1 34 ? -8.750 -59.433 18.837 1.00 41.07 127 LEU C N 1
ATOM 4502 C CA . LEU C 1 34 ? -10.085 -59.796 19.314 1.00 50.60 127 LEU C CA 1
ATOM 4503 C C . LEU C 1 34 ? -10.068 -60.121 20.801 1.00 46.70 127 LEU C C 1
ATOM 4504 O O . LEU C 1 34 ? -9.074 -60.618 21.317 1.00 51.49 127 LEU C O 1
ATOM 4509 N N . THR C 1 35 ? -11.172 -59.850 21.488 1.00 47.29 128 THR C N 1
ATOM 4510 C CA . THR C 1 35 ? -11.309 -60.268 22.879 1.00 58.30 128 THR C CA 1
ATOM 4511 C C . THR C 1 35 ? -12.412 -61.315 22.986 1.00 52.90 128 THR C C 1
ATOM 4512 O O . THR C 1 35 ? -13.499 -61.137 22.435 1.00 36.89 128 THR C O 1
ATOM 4516 N N . ALA C 1 36 ? -12.124 -62.409 23.686 1.00 42.11 129 ALA C N 1
ATOM 4517 C CA . ALA C 1 36 ? -13.067 -63.516 23.796 1.00 36.31 129 ALA C CA 1
ATOM 4518 C C . ALA C 1 36 ? -14.349 -63.091 24.503 1.00 44.69 129 ALA C C 1
ATOM 4519 O O . ALA C 1 36 ? -14.321 -62.297 25.444 1.00 43.25 129 ALA C O 1
ATOM 4521 N N . LEU C 1 37 ? -15.469 -63.630 24.036 1.00 37.35 130 LEU C N 1
ATOM 4522 C CA . LEU C 1 37 ? -16.781 -63.293 24.574 1.00 30.31 130 LEU C CA 1
ATOM 4523 C C . LEU C 1 37 ? -16.923 -63.689 26.043 1.00 53.60 130 LEU C C 1
ATOM 4524 O O . LEU C 1 37 ? -16.654 -64.830 26.416 1.00 48.89 130 LEU C O 1
ATOM 4529 N N . GLY C 1 38 ? -17.348 -62.738 26.870 1.00 41.68 131 GLY C N 1
ATOM 4530 C CA . GLY C 1 38 ? -17.629 -63.004 28.269 1.00 47.88 131 GLY C CA 1
ATOM 4531 C C . GLY C 1 38 ? -16.422 -63.011 29.190 1.00 45.52 131 GLY C C 1
ATOM 4532 O O . GLY C 1 38 ? -16.562 -63.240 30.392 1.00 57.70 131 GLY C O 1
ATOM 4533 N N . ALA C 1 39 ? -15.237 -62.764 28.636 1.00 38.72 132 ALA C N 1
ATOM 4534 C CA . ALA C 1 39 ? -14.008 -62.767 29.426 1.00 50.67 132 ALA C CA 1
ATOM 4535 C C . ALA C 1 39 ? -13.988 -61.600 30.414 1.00 49.91 132 ALA C C 1
ATOM 4536 O O . ALA C 1 39 ? -13.623 -61.763 31.589 1.00 45.29 132 ALA C O 1
ATOM 4538 N N . GLU C 1 40 ? -14.405 -60.429 29.937 1.00 43.94 133 GLU C N 1
ATOM 4539 C CA . GLU C 1 40 ? -14.347 -59.219 30.747 1.00 54.32 133 GLU C CA 1
ATOM 4540 C C . GLU C 1 40 ? -15.297 -59.314 31.939 1.00 46.49 133 GLU C C 1
ATOM 4541 O O . GLU C 1 40 ? -14.980 -58.840 33.026 1.00 36.05 133 GLU C O 1
ATOM 4547 N N . ALA C 1 41 ? -16.448 -59.952 31.756 1.00 27.61 134 ALA C N 1
ATOM 4548 C CA . ALA C 1 41 ? -17.389 -60.098 32.861 1.00 28.29 134 ALA C CA 1
ATOM 4549 C C . ALA C 1 41 ? -16.766 -60.963 33.951 1.00 50.45 134 ALA C C 1
ATOM 4550 O O . ALA C 1 41 ? -16.882 -60.660 35.143 1.00 38.13 134 ALA C O 1
ATOM 4552 N N . ASP C 1 42 ? -16.100 -62.036 33.534 1.00 33.83 135 ASP C N 1
ATOM 4553 C CA . ASP C 1 42 ? -15.401 -62.913 34.465 1.00 33.70 135 ASP C CA 1
ATOM 4554 C C . ASP C 1 42 ? -14.312 -62.180 35.251 1.00 36.28 135 ASP C C 1
ATOM 4555 O O . ASP C 1 42 ? -14.276 -62.250 36.487 1.00 44.16 135 ASP C O 1
ATOM 4560 N N . THR C 1 43 ? -13.425 -61.481 34.541 1.00 32.52 136 THR C N 1
ATOM 4561 C CA . THR C 1 43 ? -12.347 -60.755 35.220 1.00 38.60 136 THR C CA 1
ATOM 4562 C C . THR C 1 43 ? -12.911 -59.678 36.160 1.00 32.58 136 THR C C 1
ATOM 4563 O O . THR C 1 43 ? -12.366 -59.448 37.241 1.00 28.95 136 THR C O 1
ATOM 4567 N N . LEU C 1 44 ? -13.996 -59.025 35.747 1.00 33.25 137 LEU C N 1
ATOM 4568 C CA . LEU C 1 44 ? -14.656 -58.015 36.574 1.00 39.13 137 LEU C CA 1
ATOM 4569 C C . LEU C 1 44 ? -15.179 -58.639 37.865 1.00 30.96 137 LEU C C 1
ATOM 4570 O O . LEU C 1 44 ? -15.000 -58.088 38.956 1.00 33.90 137 LEU C O 1
ATOM 4575 N N . LYS C 1 45 ? -15.822 -59.794 37.724 1.00 26.57 138 LYS C N 1
ATOM 4576 C CA . LYS C 1 45 ? -16.362 -60.532 38.859 1.00 35.69 138 LYS C CA 1
ATOM 4577 C C . LYS C 1 45 ? -15.259 -60.890 39.855 1.00 34.78 138 LYS C C 1
ATOM 4578 O O . LYS C 1 45 ? -15.375 -60.630 41.065 1.00 36.21 138 LYS C O 1
ATOM 4584 N N . THR C 1 46 ? -14.182 -61.471 39.333 1.00 30.16 139 THR C N 1
ATOM 4585 C CA . THR C 1 46 ? -13.057 -61.882 40.166 1.00 34.12 139 THR C CA 1
ATOM 4586 C C . THR C 1 46 ? -12.415 -60.686 40.871 1.00 34.80 139 THR C C 1
ATOM 4587 O O . THR C 1 46 ? -12.079 -60.763 42.055 1.00 23.62 139 THR C O 1
ATOM 4591 N N . GLN C 1 47 ? -12.260 -59.580 40.147 1.00 25.73 140 GLN C N 1
ATOM 4592 C CA . GLN C 1 47 ? -11.684 -58.369 40.725 1.00 29.79 140 GLN C CA 1
ATOM 4593 C C . GLN C 1 47 ? -12.552 -57.839 41.862 1.00 30.85 140 GLN C C 1
ATOM 4594 O O . GLN C 1 47 ? -12.042 -57.424 42.909 1.00 27.38 140 GLN C O 1
ATOM 4600 N N . SER C 1 48 ? -13.865 -57.866 41.653 1.00 22.87 141 SER C N 1
ATOM 4601 C CA . SER C 1 48 ? -14.809 -57.420 42.671 1.00 24.02 141 SER C CA 1
ATOM 4602 C C . SER C 1 48 ? -14.704 -58.260 43.943 1.00 27.56 141 SER C C 1
ATOM 4603 O O . SER C 1 48 ? -14.596 -57.722 45.058 1.00 26.53 141 SER C O 1
ATOM 4606 N N . SER C 1 49 ? -14.714 -59.579 43.766 1.00 23.83 142 SER C N 1
ATOM 4607 C CA . SER C 1 49 ? -14.580 -60.493 44.897 1.00 23.91 142 SER C CA 1
ATOM 4608 C C . SER C 1 49 ? -13.262 -60.273 45.638 1.00 27.47 142 SER C C 1
ATOM 4609 O O . SER C 1 49 ? -13.219 -60.279 46.873 1.00 28.08 142 SER C O 1
ATOM 4612 N N . LEU C 1 50 ? -12.193 -60.072 44.873 1.00 26.02 143 LEU C N 1
ATOM 4613 C CA . LEU C 1 50 ? -10.869 -59.833 45.436 1.00 19.55 143 LEU C CA 1
ATOM 4614 C C . LEU C 1 50 ? -10.838 -58.576 46.304 1.00 31.67 143 LEU C C 1
ATOM 4615 O O . LEU C 1 50 ? -10.363 -58.607 47.449 1.00 27.47 143 LEU C O 1
ATOM 4620 N N . LEU C 1 51 ? -11.364 -57.477 45.765 1.00 18.45 144 LEU C N 1
ATOM 4621 C CA . LEU C 1 51 ? -11.407 -56.219 46.505 1.00 27.26 144 LEU C CA 1
ATOM 4622 C C . LEU C 1 51 ? -12.219 -56.358 47.792 1.00 24.08 144 LEU C C 1
ATOM 4623 O O . LEU C 1 51 ? -11.780 -55.924 48.868 1.00 23.64 144 LEU C O 1
ATOM 4628 N N . GLN C 1 52 ? -13.390 -56.984 47.682 1.00 29.65 145 GLN C N 1
ATOM 4629 C CA . GLN C 1 52 ? -14.250 -57.185 48.847 1.00 27.07 145 GLN C CA 1
ATOM 4630 C C . GLN C 1 52 ? -13.528 -57.981 49.934 1.00 20.72 145 GLN C C 1
ATOM 4631 O O . GLN C 1 52 ? -13.513 -57.590 51.109 1.00 26.81 145 GLN C O 1
ATOM 4637 N N . THR C 1 53 ? -12.921 -59.093 49.530 1.00 23.41 146 THR C N 1
ATOM 4638 C CA . THR C 1 53 ? -12.234 -59.972 50.467 1.00 23.01 146 THR C CA 1
ATOM 4639 C C . THR C 1 53 ? -11.071 -59.256 51.152 1.00 27.13 146 THR C C 1
ATOM 4640 O O . THR C 1 53 ? -10.826 -59.446 52.351 1.00 25.98 146 THR C O 1
ATOM 4644 N N . ARG C 1 54 ? -10.378 -58.407 50.397 1.00 20.48 147 ARG C N 1
ATOM 4645 C CA . ARG C 1 54 ? -9.263 -57.650 50.958 1.00 25.35 147 ARG C CA 1
ATOM 4646 C C . ARG C 1 54 ? -9.760 -56.645 51.998 1.00 27.90 147 ARG C C 1
ATOM 4647 O O . ARG C 1 54 ? -9.151 -56.473 53.069 1.00 29.70 147 ARG C O 1
ATOM 4655 N N . LEU C 1 55 ? -10.892 -56.014 51.696 1.00 22.45 148 LEU C N 1
ATOM 4656 C CA . LEU C 1 55 ? -11.521 -55.095 52.639 1.00 21.98 148 LEU C CA 1
ATOM 4657 C C . LEU C 1 55 ? -11.913 -55.799 53.941 1.00 30.12 148 LEU C C 1
ATOM 4658 O O . LEU C 1 55 ? -11.674 -55.278 55.038 1.00 35.48 148 LEU C O 1
ATOM 4663 N N . GLU C 1 56 ? -12.501 -56.987 53.819 1.00 18.35 149 GLU C N 1
ATOM 4664 C CA . GLU C 1 56 ? -12.902 -57.752 54.999 1.00 30.10 149 GLU C CA 1
ATOM 4665 C C . GLU C 1 56 ? -11.689 -58.158 55.846 1.00 29.15 149 GLU C C 1
ATOM 4666 O O . GLU C 1 56 ? -11.715 -58.067 57.090 1.00 28.89 149 GLU C O 1
ATOM 4672 N N . GLN C 1 57 ? -10.624 -58.586 55.167 1.00 30.25 150 GLN C N 1
ATOM 4673 C CA . GLN C 1 57 ? -9.371 -58.907 55.845 1.00 24.80 150 GLN C CA 1
ATOM 4674 C C . GLN C 1 57 ? -8.886 -57.716 56.661 1.00 28.11 150 GLN C C 1
ATOM 4675 O O . GLN C 1 57 ? -8.512 -57.858 57.833 1.00 31.60 150 GLN C O 1
ATOM 4681 N N . THR C 1 58 ? -8.911 -56.540 56.039 1.00 27.44 151 THR C N 1
ATOM 4682 C CA . THR C 1 58 ? -8.534 -55.315 56.738 1.00 30.94 151 THR C CA 1
ATOM 4683 C C . THR C 1 58 ? -9.401 -55.096 57.979 1.00 25.26 151 THR C C 1
ATOM 4684 O O . THR C 1 58 ? -8.885 -54.775 59.064 1.00 28.65 151 THR C O 1
ATOM 4688 N N . ARG C 1 59 ? -10.709 -55.303 57.822 1.00 21.09 152 ARG C N 1
ATOM 4689 C CA . ARG C 1 59 ? -11.643 -55.163 58.938 1.00 25.52 152 ARG C CA 1
ATOM 4690 C C . ARG C 1 59 ? -11.207 -55.993 60.135 1.00 27.21 152 ARG C C 1
ATOM 4691 O O . ARG C 1 59 ? -11.066 -55.478 61.250 1.00 23.90 152 ARG C O 1
ATOM 4699 N N . TYR C 1 60 ? -10.980 -57.280 59.899 1.00 30.20 153 TYR C N 1
ATOM 4700 C CA . TYR C 1 60 ? -10.683 -58.183 61.008 1.00 26.87 153 TYR C CA 1
ATOM 4701 C C . TYR C 1 60 ? -9.267 -58.033 61.567 1.00 32.13 153 TYR C C 1
ATOM 4702 O O . TYR C 1 60 ? -9.030 -58.339 62.740 1.00 30.16 153 TYR C O 1
ATOM 4711 N N . GLN C 1 61 ? -8.334 -57.547 60.753 1.00 26.07 154 GLN C N 1
ATOM 4712 C CA . GLN C 1 61 ? -7.010 -57.220 61.278 1.00 23.78 154 GLN C CA 1
ATOM 4713 C C . GLN C 1 61 ? -7.131 -56.057 62.266 1.00 25.83 154 GLN C C 1
ATOM 4714 O O . GLN C 1 61 ? -6.592 -56.103 63.388 1.00 30.14 154 GLN C O 1
ATOM 4720 N N . ILE C 1 62 ? -7.872 -55.029 61.854 1.00 25.34 155 ILE C N 1
ATOM 4721 C CA . ILE C 1 62 ? -8.103 -53.873 62.715 1.00 28.42 155 ILE C CA 1
ATOM 4722 C C . ILE C 1 62 ? -8.800 -54.296 64.011 1.00 31.30 155 ILE C C 1
ATOM 4723 O O . ILE C 1 62 ? -8.419 -53.863 65.104 1.00 29.89 155 ILE C O 1
ATOM 4728 N N . LEU C 1 63 ? -9.806 -55.160 63.889 1.00 21.40 156 LEU C N 1
ATOM 4729 C CA . LEU C 1 63 ? -10.515 -55.664 65.064 1.00 21.65 156 LEU C CA 1
ATOM 4730 C C . LEU C 1 63 ? -9.606 -56.466 66.001 1.00 32.37 156 LEU C C 1
ATOM 4731 O O . LEU C 1 63 ? -9.737 -56.368 67.222 1.00 25.48 156 LEU C O 1
ATOM 4736 N N . SER C 1 64 ? -8.702 -57.263 65.435 1.00 25.60 157 SER C N 1
ATOM 4737 C CA . SER C 1 64 ? -7.737 -58.014 66.240 1.00 30.15 157 SER C CA 1
ATOM 4738 C C . SER C 1 64 ? -6.864 -57.061 67.056 1.00 29.40 157 SER C C 1
ATOM 4739 O O . SER C 1 64 ? -6.663 -57.245 68.276 1.00 30.96 157 SER C O 1
ATOM 4742 N N . ARG C 1 65 ? -6.371 -56.025 66.380 1.00 27.38 158 ARG C N 1
ATOM 4743 C CA . ARG C 1 65 ? -5.574 -55.002 67.047 1.00 25.13 158 ARG C CA 1
ATOM 4744 C C . ARG C 1 65 ? -6.389 -54.356 68.169 1.00 34.45 158 ARG C C 1
ATOM 4745 O O . ARG C 1 65 ? -5.867 -54.051 69.249 1.00 35.18 158 ARG C O 1
ATOM 4753 N N . SER C 1 66 ? -7.679 -54.164 67.913 1.00 29.36 159 SER C N 1
ATOM 4754 C CA . SER C 1 66 ? -8.559 -53.577 68.914 1.00 33.64 159 SER C CA 1
ATOM 4755 C C . SER C 1 66 ? -8.719 -54.516 70.104 1.00 37.52 159 SER C C 1
ATOM 4756 O O . SER C 1 66 ? -8.904 -54.062 71.233 1.00 36.88 159 SER C O 1
ATOM 4759 N N . ILE C 1 67 ? -8.652 -55.822 69.854 1.00 39.89 160 ILE C N 1
ATOM 4760 C CA . ILE C 1 67 ? -8.679 -56.783 70.951 1.00 34.43 160 ILE C CA 1
ATOM 4761 C C . ILE C 1 67 ? -7.440 -56.658 71.823 1.00 44.07 160 ILE C C 1
ATOM 4762 O O . ILE C 1 67 ? -7.557 -56.606 73.049 1.00 42.71 160 ILE C O 1
ATOM 4767 N N . GLU C 1 68 ? -6.253 -56.606 71.219 1.00 48.41 161 GLU C N 1
ATOM 4768 C CA . GLU C 1 68 ? -5.066 -56.511 72.073 1.00 38.73 161 GLU C CA 1
ATOM 4769 C C . GLU C 1 68 ? -4.983 -55.163 72.788 1.00 45.93 161 GLU C C 1
ATOM 4770 O O . GLU C 1 68 ? -4.424 -55.076 73.881 1.00 48.67 161 GLU C O 1
ATOM 4776 N N . LEU C 1 69 ? -5.549 -54.121 72.185 1.00 46.91 162 LEU C N 1
ATOM 4777 C CA . LEU C 1 69 ? -5.476 -52.786 72.781 1.00 34.79 162 LEU C CA 1
ATOM 4778 C C . LEU C 1 69 ? -6.643 -52.488 73.721 1.00 36.04 162 LEU C C 1
ATOM 4779 O O . LEU C 1 69 ? -6.572 -51.560 74.530 1.00 36.69 162 LEU C O 1
ATOM 4784 N N . ASN C 1 70 ? -7.711 -53.274 73.603 1.00 38.43 163 ASN C N 1
ATOM 4785 C CA . ASN C 1 70 ? -8.974 -53.012 74.294 1.00 39.21 163 ASN C CA 1
ATOM 4786 C C . ASN C 1 70 ? -9.520 -51.629 73.943 1.00 39.05 163 ASN C C 1
ATOM 4787 O O . ASN C 1 70 ? -10.245 -51.014 74.725 1.00 38.80 163 ASN C O 1
ATOM 4792 N N . LYS C 1 71 ? -9.156 -51.151 72.756 1.00 31.67 164 LYS C N 1
ATOM 4793 C CA . LYS C 1 71 ? -9.677 -49.905 72.208 1.00 36.63 164 LYS C CA 1
ATOM 4794 C C . LYS C 1 71 ? -9.432 -49.879 70.704 1.00 37.87 164 LYS C C 1
ATOM 4795 O O . LYS C 1 71 ? -8.504 -50.520 70.210 1.00 31.99 164 LYS C O 1
ATOM 4801 N N . LEU C 1 72 ? -10.263 -49.142 69.977 1.00 26.57 165 LEU C N 1
ATOM 4802 C CA . LEU C 1 72 ? -10.117 -49.055 68.529 1.00 29.13 165 LEU C CA 1
ATOM 4803 C C . LEU C 1 72 ? -8.890 -48.248 68.123 1.00 34.77 165 LEU C C 1
ATOM 4804 O O . LEU C 1 72 ? -8.654 -47.158 68.648 1.00 25.11 165 LEU C O 1
ATOM 4809 N N . PRO C 1 73 ? -8.105 -48.790 67.179 1.00 36.82 166 PRO C N 1
ATOM 4810 C CA . PRO C 1 73 ? -6.992 -48.088 66.534 1.00 31.95 166 PRO C CA 1
ATOM 4811 C C . PRO C 1 73 ? -7.519 -47.047 65.558 1.00 35.20 166 PRO C C 1
ATOM 4812 O O . PRO C 1 73 ? -8.735 -46.880 65.454 1.00 29.10 166 PRO C O 1
ATOM 4816 N N . GLU C 1 74 ? -6.626 -46.353 64.861 1.00 40.27 167 GLU C N 1
ATOM 4817 C CA . GLU C 1 74 ? -7.063 -45.374 63.878 1.00 33.16 167 GLU C CA 1
ATOM 4818 C C . GLU C 1 74 ? -7.758 -46.103 62.736 1.00 39.05 167 GLU C C 1
ATOM 4819 O O . GLU C 1 74 ? -7.181 -46.995 62.117 1.00 45.52 167 GLU C O 1
ATOM 4825 N N . LEU C 1 75 ? -9.000 -45.717 62.465 1.00 41.57 168 LEU C N 1
ATOM 4826 C CA . LEU C 1 75 ? -9.810 -46.411 61.472 1.00 36.28 168 LEU C CA 1
ATOM 4827 C C . LEU C 1 75 ? -9.506 -45.933 60.057 1.00 42.67 168 LEU C C 1
ATOM 4828 O O . LEU C 1 75 ? -10.269 -45.169 59.468 1.00 41.11 168 LEU C O 1
ATOM 4833 N N . LYS C 1 76 ? -8.377 -46.385 59.525 1.00 36.39 169 LYS C N 1
ATOM 4834 C CA . LYS C 1 76 ? -7.962 -46.042 58.173 1.00 33.13 169 LYS C CA 1
ATOM 4835 C C . LYS C 1 76 ? -7.549 -47.296 57.411 1.00 37.31 169 LYS C C 1
ATOM 4836 O O . LYS C 1 76 ? -7.062 -48.258 58.006 1.00 33.40 169 LYS C O 1
ATOM 4842 N N . LEU C 1 77 ? -7.755 -47.288 56.099 1.00 34.86 170 LEU C N 1
ATOM 4843 C CA . LEU C 1 77 ? -7.270 -48.374 55.257 1.00 39.54 170 LEU C CA 1
ATOM 4844 C C . LEU C 1 77 ? -5.751 -48.371 55.214 1.00 43.59 170 LEU C C 1
ATOM 4845 O O . LEU C 1 77 ? -5.131 -47.311 55.134 1.00 42.57 170 LEU C O 1
ATOM 4850 N N . PRO C 1 78 ? -5.147 -49.565 55.268 1.00 48.80 171 PRO C N 1
ATOM 4851 C CA . PRO C 1 78 ? -3.700 -49.694 55.099 1.00 41.10 171 PRO C CA 1
ATOM 4852 C C . PRO C 1 78 ? -3.295 -49.241 53.705 1.00 41.45 171 PRO C C 1
ATOM 4853 O O . PRO C 1 78 ? -4.086 -49.351 52.768 1.00 54.38 171 PRO C O 1
ATOM 4857 N N . ASP C 1 79 ? -2.077 -48.732 53.573 1.00 55.40 172 ASP C N 1
ATOM 4858 C CA . ASP C 1 79 ? -1.637 -48.156 52.312 1.00 65.96 172 ASP C CA 1
ATOM 4859 C C . ASP C 1 79 ? -1.029 -49.201 51.388 1.00 62.18 172 ASP C C 1
ATOM 4860 O O . ASP C 1 79 ? 0.181 -49.431 51.391 1.00 70.16 172 ASP C O 1
ATOM 4865 N N . GLU C 1 80 ? -1.888 -49.836 50.601 1.00 45.09 173 GLU C N 1
ATOM 4866 C CA . GLU C 1 80 ? -1.464 -50.861 49.664 1.00 51.85 173 GLU C CA 1
ATOM 4867 C C . GLU C 1 80 ? -1.908 -50.425 48.272 1.00 58.23 173 GLU C C 1
ATOM 4868 O O . GLU C 1 80 ? -2.818 -49.604 48.148 1.00 40.42 173 GLU C O 1
ATOM 4874 N N . PRO C 1 81 ? -1.263 -50.955 47.220 1.00 58.01 174 PRO C N 1
ATOM 4875 C CA . PRO C 1 81 ? -1.589 -50.468 45.874 1.00 51.58 174 PRO C CA 1
ATOM 4876 C C . PRO C 1 81 ? -3.037 -50.743 45.464 1.00 51.30 174 PRO C C 1
ATOM 4877 O O . PRO C 1 81 ? -3.580 -50.016 44.633 1.00 51.63 174 PRO C O 1
ATOM 4881 N N . TYR C 1 82 ? -3.650 -51.777 46.032 1.00 49.39 175 TYR C N 1
ATOM 4882 C CA . TYR C 1 82 ? -5.042 -52.082 45.720 1.00 42.18 175 TYR C CA 1
ATOM 4883 C C . TYR C 1 82 ? -6.047 -51.203 46.476 1.00 44.41 175 TYR C C 1
ATOM 4884 O O . TYR C 1 82 ? -7.248 -51.279 46.220 1.00 36.84 175 TYR C O 1
ATOM 4893 N N . PHE C 1 83 ? -5.566 -50.376 47.403 1.00 48.62 176 PHE C N 1
ATOM 4894 C CA . PHE C 1 83 ? -6.463 -49.543 48.211 1.00 53.56 176 PHE C CA 1
ATOM 4895 C C . PHE C 1 83 ? -6.367 -48.039 47.947 1.00 54.85 176 PHE C C 1
ATOM 4896 O O . PHE C 1 83 ? -6.618 -47.242 48.852 1.00 56.78 176 PHE C O 1
ATOM 4904 N N . GLN C 1 84 ? -6.012 -47.636 46.731 1.00 55.13 177 GLN C N 1
ATOM 4905 C CA . GLN C 1 84 ? -5.915 -46.206 46.435 1.00 56.95 177 GLN C CA 1
ATOM 4906 C C . GLN C 1 84 ? -7.152 -45.647 45.733 1.00 51.56 177 GLN C C 1
ATOM 4907 O O . GLN C 1 84 ? -7.407 -44.443 45.777 1.00 56.75 177 GLN C O 1
ATOM 4913 N N . ASN C 1 85 ? -7.913 -46.519 45.081 1.00 51.46 178 ASN C N 1
ATOM 4914 C CA . ASN C 1 85 ? -9.135 -46.102 44.400 1.00 61.58 178 ASN C CA 1
ATOM 4915 C C . ASN C 1 85 ? -10.390 -46.722 45.008 1.00 60.44 178 ASN C C 1
ATOM 4916 O O . ASN C 1 85 ? -11.280 -47.183 44.291 1.00 63.30 178 ASN C O 1
ATOM 4921 N N . VAL C 1 86 ? -10.450 -46.730 46.335 1.00 50.84 179 VAL C N 1
ATOM 4922 C CA . VAL C 1 86 ? -11.604 -47.255 47.055 1.00 42.46 179 VAL C CA 1
ATOM 4923 C C . VAL C 1 86 ? -12.622 -46.143 47.263 1.00 35.78 179 VAL C C 1
ATOM 4924 O O . VAL C 1 86 ? -12.278 -45.052 47.719 1.00 38.47 179 VAL C O 1
ATOM 4928 N N . SER C 1 87 ? -13.877 -46.425 46.930 1.00 37.46 180 SER C N 1
ATOM 4929 C CA . SER C 1 87 ? -14.935 -45.428 47.038 1.00 34.41 180 SER C CA 1
ATOM 4930 C C . SER C 1 87 ? -15.266 -45.112 48.490 1.00 31.86 180 SER C C 1
ATOM 4931 O O . SER C 1 87 ? -14.943 -45.880 49.395 1.00 48.62 180 SER C O 1
ATOM 4934 N N . GLU C 1 88 ? -15.909 -43.968 48.698 1.00 51.37 181 GLU C N 1
ATOM 4935 C CA . GLU C 1 88 ? -16.283 -43.515 50.031 1.00 51.23 181 GLU C CA 1
ATOM 4936 C C . GLU C 1 88 ? -17.303 -44.434 50.688 1.00 42.45 181 GLU C C 1
ATOM 4937 O O . GLU C 1 88 ? -17.302 -44.599 51.910 1.00 38.54 181 GLU C O 1
ATOM 4943 N N . GLU C 1 89 ? -18.162 -45.042 49.873 1.00 33.58 182 GLU C N 1
ATOM 4944 C CA . GLU C 1 89 ? -19.194 -45.943 50.375 1.00 45.18 182 GLU C CA 1
ATOM 4945 C C . GLU C 1 89 ? -18.598 -47.173 51.055 1.00 44.88 182 GLU C C 1
ATOM 4946 O O . GLU C 1 89 ? -19.006 -47.545 52.158 1.00 44.71 182 GLU C O 1
ATOM 4952 N N . GLU C 1 90 ? -17.625 -47.793 50.395 1.00 38.75 183 GLU C N 1
ATOM 4953 C CA . GLU C 1 90 ? -16.989 -48.997 50.920 1.00 45.87 183 GLU C CA 1
ATOM 4954 C C . GLU C 1 90 ? -16.199 -48.717 52.196 1.00 36.38 183 GLU C C 1
ATOM 4955 O O . GLU C 1 90 ? -16.220 -49.517 53.133 1.00 30.03 183 GLU C O 1
ATOM 4961 N N . VAL C 1 91 ? -15.505 -47.583 52.228 1.00 28.83 184 VAL C N 1
ATOM 4962 C CA . VAL C 1 91 ? -14.746 -47.186 53.410 1.00 31.21 184 VAL C CA 1
ATOM 4963 C C . VAL C 1 91 ? -15.681 -46.907 54.584 1.00 39.91 184 VAL C C 1
ATOM 4964 O O . VAL C 1 91 ? -15.447 -47.374 55.704 1.00 34.61 184 VAL C O 1
ATOM 4968 N N . LEU C 1 92 ? -16.748 -46.157 54.316 1.00 35.62 185 LEU C N 1
ATOM 4969 C CA . LEU C 1 92 ? -17.737 -45.831 55.338 1.00 40.47 185 LEU C CA 1
ATOM 4970 C C . LEU C 1 92 ? -18.380 -47.088 55.915 1.00 42.72 185 LEU C C 1
ATOM 4971 O O . LEU C 1 92 ? -18.515 -47.229 57.134 1.00 50.10 185 LEU C O 1
ATOM 4976 N N . ARG C 1 93 ? -18.763 -48.001 55.029 1.00 28.79 186 ARG C N 1
ATOM 4977 C CA . ARG C 1 93 ? -19.365 -49.266 55.435 1.00 38.63 186 ARG C CA 1
ATOM 4978 C C . ARG C 1 93 ? -18.384 -50.096 56.265 1.00 42.17 186 ARG C C 1
ATOM 4979 O O . ARG C 1 93 ? -18.761 -50.685 57.287 1.00 57.04 186 ARG C O 1
ATOM 4987 N N . LEU C 1 94 ? -17.126 -50.122 55.834 1.00 26.18 187 LEU C N 1
ATOM 4988 C CA . LEU C 1 94 ? -16.074 -50.827 56.562 1.00 30.74 187 LEU C CA 1
ATOM 4989 C C . LEU C 1 94 ? -15.923 -50.310 57.993 1.00 32.85 187 LEU C C 1
ATOM 4990 O O . LEU C 1 94 ? -16.021 -51.074 58.962 1.00 24.45 187 LEU C O 1
ATOM 4995 N N . THR C 1 95 ? -15.696 -49.006 58.117 1.00 25.63 188 THR C N 1
ATOM 4996 C CA . THR C 1 95 ? -15.468 -48.389 59.418 1.00 36.84 188 THR C CA 1
ATOM 4997 C C . THR C 1 95 ? -16.687 -48.513 60.327 1.00 44.43 188 THR C C 1
ATOM 4998 O O . THR C 1 95 ? -16.549 -48.748 61.530 1.00 43.88 188 THR C O 1
ATOM 5002 N N . SER C 1 96 ? -17.877 -48.362 59.752 1.00 33.16 189 SER C N 1
ATOM 5003 C CA . SER C 1 96 ? -19.107 -48.504 60.522 1.00 37.42 189 SER C CA 1
ATOM 5004 C C . SER C 1 96 ? -19.240 -49.925 61.058 1.00 30.94 189 SER C C 1
ATOM 5005 O O . SER C 1 96 ? -19.627 -50.131 62.214 1.00 38.70 189 SER C O 1
ATOM 5008 N N . LEU C 1 97 ? -18.905 -50.900 60.217 1.00 28.14 190 LEU C N 1
ATOM 5009 C CA . LEU C 1 97 ? -18.931 -52.299 60.630 1.00 36.10 190 LEU C CA 1
ATOM 5010 C C . LEU C 1 97 ? -17.968 -52.537 61.789 1.00 33.76 190 LEU C C 1
ATOM 5011 O O . LEU C 1 97 ? -18.323 -53.184 62.782 1.00 31.07 190 LEU C O 1
ATOM 5016 N N . ILE C 1 98 ? -16.755 -52.004 61.658 1.00 21.02 191 ILE C N 1
ATOM 5017 C CA . ILE C 1 98 ? -15.753 -52.110 62.714 1.00 31.73 191 ILE C CA 1
ATOM 5018 C C . ILE C 1 98 ? -16.272 -51.546 64.035 1.00 37.52 191 ILE C C 1
ATOM 5019 O O . ILE C 1 98 ? -16.228 -52.216 65.074 1.00 23.27 191 ILE C O 1
ATOM 5024 N N . LYS C 1 99 ? -16.764 -50.311 63.981 1.00 26.23 192 LYS C N 1
ATOM 5025 C CA . LYS C 1 99 ? -17.310 -49.640 65.154 1.00 26.18 192 LYS C CA 1
ATOM 5026 C C . LYS C 1 99 ? -18.420 -50.446 65.817 1.00 27.27 192 LYS C C 1
ATOM 5027 O O . LYS C 1 99 ? -18.463 -50.577 67.046 1.00 33.92 192 LYS C O 1
ATOM 5033 N N . GLU C 1 100 ? -19.310 -51.003 65.002 1.00 23.36 193 GLU C N 1
ATOM 5034 C CA . GLU C 1 100 ? -20.463 -51.704 65.549 1.00 33.62 193 GLU C CA 1
ATOM 5035 C C . GLU C 1 100 ? -20.044 -53.027 66.197 1.00 40.70 193 GLU C C 1
ATOM 5036 O O . GLU C 1 100 ? -20.516 -53.366 67.287 1.00 43.21 193 GLU C O 1
ATOM 5042 N N . GLN C 1 101 ? -19.147 -53.761 65.540 1.00 30.65 194 GLN C N 1
ATOM 5043 C CA . GLN C 1 101 ? -18.654 -55.023 66.094 1.00 30.27 194 GLN C CA 1
ATOM 5044 C C . GLN C 1 101 ? -17.900 -54.796 67.406 1.00 28.78 194 GLN C C 1
ATOM 5045 O O . GLN C 1 101 ? -18.083 -55.540 68.381 1.00 31.53 194 GLN C O 1
ATOM 5051 N N . PHE C 1 102 ? -17.063 -53.762 67.426 1.00 25.06 195 PHE C N 1
ATOM 5052 C CA . PHE C 1 102 ? -16.315 -53.406 68.629 1.00 27.09 195 PHE C CA 1
ATOM 5053 C C . PHE C 1 102 ? -17.268 -53.064 69.772 1.00 28.29 195 PHE C C 1
ATOM 5054 O O . PHE C 1 102 ? -17.112 -53.552 70.899 1.00 27.76 195 PHE C O 1
ATOM 5062 N N . SER C 1 103 ? -18.257 -52.228 69.466 1.00 33.73 196 SER C N 1
ATOM 5063 C CA . SER C 1 103 ? -19.271 -51.839 70.441 1.00 28.39 196 SER C CA 1
ATOM 5064 C C . SER C 1 103 ? -19.974 -53.062 71.023 1.00 30.66 196 SER C C 1
ATOM 5065 O O . SER C 1 103 ? -20.162 -53.165 72.239 1.00 26.51 196 SER C O 1
ATOM 5068 N N . THR C 1 104 ? -20.358 -53.984 70.145 1.00 30.68 197 THR C N 1
ATOM 5069 C CA . THR C 1 104 ? -21.041 -55.205 70.558 1.00 31.52 197 THR C CA 1
ATOM 5070 C C . THR C 1 104 ? -20.180 -56.019 71.522 1.00 30.54 197 THR C C 1
ATOM 5071 O O . THR C 1 104 ? -20.647 -56.442 72.591 1.00 29.52 197 THR C O 1
ATOM 5075 N N . TRP C 1 105 ? -18.918 -56.216 71.145 1.00 23.79 198 TRP C N 1
ATOM 5076 C CA . TRP C 1 105 ? -17.970 -56.937 71.990 1.00 29.32 198 TRP C CA 1
ATOM 5077 C C . TRP C 1 105 ? -17.877 -56.306 73.382 1.00 28.29 198 TRP C C 1
ATOM 5078 O O . TRP C 1 105 ? -18.017 -56.993 74.407 1.00 35.10 198 TRP C O 1
ATOM 5089 N N . GLN C 1 106 ? -17.666 -54.993 73.410 1.00 28.81 199 GLN C N 1
ATOM 5090 C CA . GLN C 1 106 ? -17.521 -54.270 74.671 1.00 29.91 199 GLN C CA 1
ATOM 5091 C C . GLN C 1 106 ? -18.765 -54.372 75.553 1.00 34.10 199 GLN C C 1
ATOM 5092 O O . GLN C 1 106 ? -18.657 -54.553 76.770 1.00 31.40 199 GLN C O 1
ATOM 5098 N N . ASN C 1 107 ? -19.943 -54.268 74.945 1.00 23.65 200 ASN C N 1
ATOM 5099 C CA . ASN C 1 107 ? -21.187 -54.358 75.707 1.00 29.53 200 ASN C CA 1
ATOM 5100 C C . ASN C 1 107 ? -21.417 -55.754 76.278 1.00 28.45 200 ASN C C 1
ATOM 5101 O O . ASN C 1 107 ? -21.888 -55.898 77.411 1.00 40.30 200 ASN C O 1
ATOM 5106 N N . GLN C 1 108 ? -21.077 -56.780 75.501 1.00 33.13 201 GLN C N 1
ATOM 5107 C CA . GLN C 1 108 ? -21.192 -58.154 75.985 1.00 39.13 201 GLN C CA 1
ATOM 5108 C C . GLN C 1 108 ? -20.281 -58.356 77.197 1.00 25.85 201 GLN C C 1
ATOM 5109 O O . GLN C 1 108 ? -20.706 -58.878 78.250 1.00 37.66 201 GLN C O 1
ATOM 5115 N N . LYS C 1 109 ? -19.033 -57.915 77.042 1.00 21.51 202 LYS C N 1
ATOM 5116 C CA . LYS C 1 109 ? -18.064 -57.929 78.134 1.00 27.51 202 LYS C CA 1
ATOM 5117 C C . LYS C 1 109 ? -18.624 -57.266 79.390 1.00 35.80 202 LYS C C 1
ATOM 5118 O O . LYS C 1 109 ? -18.582 -57.843 80.483 1.00 31.62 202 LYS C O 1
ATOM 5124 N N . TYR C 1 110 ? -19.154 -56.056 79.227 1.00 36.51 203 TYR C N 1
ATOM 5125 C CA . TYR C 1 110 ? -19.680 -55.308 80.362 1.00 40.99 203 TYR C CA 1
ATOM 5126 C C . TYR C 1 110 ? -20.850 -56.021 81.033 1.00 37.76 203 TYR C C 1
ATOM 5127 O O . TYR C 1 110 ? -20.983 -55.978 82.255 1.00 29.12 203 TYR C O 1
ATOM 5136 N N . GLN C 1 111 ? -21.700 -56.665 80.238 1.00 27.09 204 GLN C N 1
ATOM 5137 C CA . GLN C 1 111 ? -22.824 -57.412 80.798 1.00 26.50 204 GLN C CA 1
ATOM 5138 C C . GLN C 1 111 ? -22.339 -58.562 81.678 1.00 37.11 204 GLN C C 1
ATOM 5139 O O . GLN C 1 111 ? -22.794 -58.728 82.824 1.00 38.43 204 GLN C O 1
ATOM 5145 N N . LYS C 1 112 ? -21.406 -59.352 81.151 1.00 30.26 205 LYS C N 1
ATOM 5146 C CA . LYS C 1 112 ? -20.880 -60.469 81.936 1.00 43.16 205 LYS C CA 1
ATOM 5147 C C . LYS C 1 112 ? -20.179 -59.979 83.208 1.00 35.64 205 LYS C C 1
ATOM 5148 O O . LYS C 1 112 ? -20.306 -60.590 84.281 1.00 35.84 205 LYS C O 1
ATOM 5154 N N . GLU C 1 113 ? -19.466 -58.862 83.094 1.00 28.85 206 GLU C N 1
ATOM 5155 C CA . GLU C 1 113 ? -18.788 -58.276 84.246 1.00 33.38 206 GLU C CA 1
ATOM 5156 C C . GLU C 1 113 ? -19.807 -57.810 85.287 1.00 45.30 206 GLU C C 1
ATOM 5157 O O . GLU C 1 113 ? -19.566 -57.886 86.497 1.00 35.12 206 GLU C O 1
ATOM 5163 N N . LEU C 1 114 ? -20.953 -57.343 84.800 1.00 37.49 207 LEU C N 1
ATOM 5164 C CA . LEU C 1 114 ? -22.057 -56.926 85.655 1.00 34.84 207 LEU C CA 1
ATOM 5165 C C . LEU C 1 114 ? -22.561 -58.112 86.470 1.00 31.25 207 LEU C C 1
ATOM 5166 O O . LEU C 1 114 ? -22.720 -58.022 87.698 1.00 42.44 207 LEU C O 1
ATOM 5171 N N . ASN C 1 115 ? -22.801 -59.228 85.781 1.00 31.75 208 ASN C N 1
ATOM 5172 C CA . ASN C 1 115 ? -23.216 -60.456 86.459 1.00 39.09 208 ASN C CA 1
ATOM 5173 C C . ASN C 1 115 ? -22.214 -60.859 87.541 1.00 34.37 208 ASN C C 1
ATOM 5174 O O . ASN C 1 115 ? -22.591 -61.160 88.685 1.00 36.59 208 ASN C O 1
ATOM 5179 N N . LEU C 1 116 ? -20.936 -60.851 87.168 1.00 21.60 209 LEU C N 1
ATOM 5180 C CA . LEU C 1 116 ? -19.857 -61.167 88.101 1.00 35.79 209 LEU C CA 1
ATOM 5181 C C . LEU C 1 116 ? -19.905 -60.298 89.363 1.00 36.51 209 LEU C C 1
ATOM 5182 O O . LEU C 1 116 ? -19.818 -60.806 90.489 1.00 35.40 209 LEU C O 1
ATOM 5187 N N . ASP C 1 117 ? -20.060 -58.990 89.170 1.00 31.43 210 ASP C N 1
ATOM 5188 C CA . ASP C 1 117 ? -20.080 -58.056 90.291 1.00 43.94 210 ASP C CA 1
ATOM 5189 C C . ASP C 1 117 ? -21.282 -58.298 91.202 1.00 37.77 210 ASP C C 1
ATOM 5190 O O . ASP C 1 117 ? -21.170 -58.222 92.437 1.00 30.06 210 ASP C O 1
ATOM 5195 N N . LYS C 1 118 ? -22.426 -58.607 90.595 1.00 25.61 211 LYS C N 1
ATOM 5196 C CA . LYS C 1 118 ? -23.625 -58.914 91.370 1.00 30.27 211 LYS C CA 1
ATOM 5197 C C . LYS C 1 118 ? -23.380 -60.157 92.237 1.00 39.63 211 LYS C C 1
ATOM 5198 O O . LYS C 1 118 ? -23.749 -60.192 93.426 1.00 38.64 211 LYS C O 1
ATOM 5204 N N . LYS C 1 119 ? -22.723 -61.160 91.654 1.00 27.94 212 LYS C N 1
ATOM 5205 C CA . LYS C 1 119 ? -22.376 -62.363 92.408 1.00 27.87 212 LYS C CA 1
ATOM 5206 C C . LYS C 1 119 ? -21.445 -62.040 93.576 1.00 31.11 212 LYS C C 1
ATOM 5207 O O . LYS C 1 119 ? -21.598 -62.591 94.673 1.00 34.69 212 LYS C O 1
ATOM 5213 N N . ARG C 1 120 ? -20.492 -61.140 93.345 1.00 32.10 213 ARG C N 1
ATOM 5214 C CA . ARG C 1 120 ? -19.582 -60.715 94.409 1.00 32.74 213 ARG C CA 1
ATOM 5215 C C . ARG C 1 120 ? -20.343 -60.074 95.573 1.00 44.05 213 ARG C C 1
ATOM 5216 O O . ARG C 1 120 ? -20.094 -60.393 96.751 1.00 34.38 213 ARG C O 1
ATOM 5224 N N . ALA C 1 121 ? -21.270 -59.177 95.242 1.00 31.12 214 ALA C N 1
ATOM 5225 C CA . ALA C 1 121 ? -22.093 -58.532 96.263 1.00 32.99 214 ALA C CA 1
ATOM 5226 C C . ALA C 1 121 ? -22.853 -59.575 97.081 1.00 35.93 214 ALA C C 1
ATOM 5227 O O . ALA C 1 121 ? -22.894 -59.508 98.325 1.00 41.95 214 ALA C O 1
ATOM 5229 N N . GLU C 1 122 ? -23.434 -60.551 96.384 1.00 24.79 215 GLU C N 1
ATOM 5230 C CA . GLU C 1 122 ? -24.144 -61.623 97.074 1.00 26.16 215 GLU C CA 1
ATOM 5231 C C . GLU C 1 122 ? -23.216 -62.378 98.025 1.00 33.83 215 GLU C C 1
ATOM 5232 O O . GLU C 1 122 ? -23.614 -62.734 99.142 1.00 34.48 215 GLU C O 1
ATOM 5238 N N . ARG C 1 123 ? -21.978 -62.608 97.589 1.00 27.09 216 ARG C N 1
ATOM 5239 C CA . ARG C 1 123 ? -20.992 -63.261 98.447 1.00 32.34 216 ARG C CA 1
ATOM 5240 C C . ARG C 1 123 ? -20.758 -62.468 99.728 1.00 33.78 216 ARG C C 1
ATOM 5241 O O . ARG C 1 123 ? -20.715 -63.039 100.822 1.00 31.01 216 ARG C O 1
ATOM 5249 N N . LEU C 1 124 ? -20.619 -61.152 99.592 1.00 33.91 217 LEU C N 1
ATOM 5250 C CA . LEU C 1 124 ? -20.418 -60.302 100.765 1.00 34.14 217 LEU C CA 1
ATOM 5251 C C . LEU C 1 124 ? -21.593 -60.407 101.741 1.00 37.42 217 LEU C C 1
ATOM 5252 O O . LEU C 1 124 ? -21.397 -60.552 102.963 1.00 28.30 217 LEU C O 1
ATOM 5257 N N . THR C 1 125 ? -22.810 -60.352 101.202 1.00 28.81 218 THR C N 1
ATOM 5258 C CA . THR C 1 125 ? -24.002 -60.519 102.036 1.00 29.99 218 THR C CA 1
ATOM 5259 C C . THR C 1 125 ? -23.968 -61.847 102.799 1.00 41.26 218 THR C C 1
ATOM 5260 O O . THR C 1 125 ? -24.216 -61.895 104.015 1.00 35.74 218 THR C O 1
ATOM 5264 N N . ILE C 1 126 ? -23.638 -62.919 102.081 1.00 35.14 219 ILE C N 1
ATOM 5265 C CA . ILE C 1 126 ? -23.556 -64.248 102.683 1.00 30.31 219 ILE C CA 1
ATOM 5266 C C . ILE C 1 126 ? -22.522 -64.294 103.811 1.00 28.55 219 ILE C C 1
ATOM 5267 O O . ILE C 1 126 ? -22.769 -64.892 104.862 1.00 26.97 219 ILE C O 1
ATOM 5272 N N . LEU C 1 127 ? -21.377 -63.649 103.602 1.00 22.51 220 LEU C N 1
ATOM 5273 C CA . LEU C 1 127 ? -20.345 -63.589 104.635 1.00 24.68 220 LEU C CA 1
ATOM 5274 C C . LEU C 1 127 ? -20.874 -62.893 105.890 1.00 40.00 220 LEU C C 1
ATOM 5275 O O . LEU C 1 127 ? -20.648 -63.356 107.021 1.00 29.40 220 LEU C O 1
ATOM 5280 N N . ALA C 1 128 ? -21.594 -61.791 105.682 1.00 45.08 221 ALA C N 1
ATOM 5281 C CA . ALA C 1 128 ? -22.210 -61.073 106.797 1.00 40.48 221 ALA C CA 1
ATOM 5282 C C . ALA C 1 128 ? -23.152 -61.985 107.590 1.00 42.45 221 ALA C C 1
ATOM 5283 O O . ALA C 1 128 ? -23.087 -62.050 108.830 1.00 35.50 221 ALA C O 1
ATOM 5285 N N . ARG C 1 129 ? -24.013 -62.702 106.870 1.00 38.13 222 ARG C N 1
ATOM 5286 C CA . ARG C 1 129 ? -24.950 -63.624 107.512 1.00 41.39 222 ARG C CA 1
ATOM 5287 C C . ARG C 1 129 ? -24.218 -64.707 108.305 1.00 39.46 222 ARG C C 1
ATOM 5288 O O . ARG C 1 129 ? -24.631 -65.070 109.416 1.00 40.16 222 ARG C O 1
ATOM 5296 N N . ILE C 1 130 ? -23.124 -65.206 107.735 1.00 32.18 223 ILE C N 1
ATOM 5297 C CA . ILE C 1 130 ? -22.310 -66.217 108.398 1.00 35.33 223 ILE C CA 1
ATOM 5298 C C . ILE C 1 130 ? -21.787 -65.681 109.724 1.00 43.74 223 ILE C C 1
ATOM 5299 O O . ILE C 1 130 ? -21.847 -66.371 110.746 1.00 39.04 223 ILE C O 1
ATOM 5304 N N . ASN C 1 131 ? -21.284 -64.449 109.712 1.00 32.50 224 ASN C N 1
ATOM 5305 C CA . ASN C 1 131 ? -20.828 -63.828 110.953 1.00 35.72 224 ASN C CA 1
ATOM 5306 C C . ASN C 1 131 ? -21.952 -63.753 111.988 1.00 43.75 224 ASN C C 1
ATOM 5307 O O . ASN C 1 131 ? -21.777 -64.163 113.151 1.00 34.11 224 ASN C O 1
ATOM 5312 N N . ARG C 1 132 ? -23.110 -63.255 111.552 1.00 34.93 225 ARG C N 1
ATOM 5313 C CA . ARG C 1 132 ? -24.267 -63.134 112.438 1.00 35.63 225 ARG C CA 1
ATOM 5314 C C . ARG C 1 132 ? -24.639 -64.453 113.115 1.00 31.47 225 ARG C C 1
ATOM 5315 O O . ARG C 1 132 ? -24.797 -64.506 114.338 1.00 42.76 225 ARG C O 1
ATOM 5323 N N . TYR C 1 133 ? -24.762 -65.521 112.331 1.00 40.35 226 TYR C N 1
ATOM 5324 C CA . TYR C 1 133 ? -25.225 -66.787 112.893 1.00 33.36 226 TYR C CA 1
ATOM 5325 C C . TYR C 1 133 ? -24.103 -67.544 113.599 1.00 35.68 226 TYR C C 1
ATOM 5326 O O . TYR C 1 133 ? -24.362 -68.477 114.363 1.00 32.81 226 TYR C O 1
ATOM 5335 N N . GLU C 1 134 ? -22.863 -67.123 113.373 1.00 37.21 227 GLU C N 1
ATOM 5336 C CA . GLU C 1 134 ? -21.744 -67.679 114.123 1.00 30.49 227 GLU C CA 1
ATOM 5337 C C . GLU C 1 134 ? -21.780 -67.131 115.543 1.00 39.40 227 GLU C C 1
ATOM 5338 O O . GLU C 1 134 ? -21.687 -67.882 116.533 1.00 29.82 227 GLU C O 1
ATOM 5344 N N . ASN C 1 135 ? -21.985 -65.820 115.636 1.00 34.31 228 ASN C N 1
ATOM 5345 C CA . ASN C 1 135 ? -22.119 -65.179 116.936 1.00 37.31 228 ASN C CA 1
ATOM 5346 C C . ASN C 1 135 ? -23.360 -65.670 117.675 1.00 38.50 228 ASN C C 1
ATOM 5347 O O . ASN C 1 135 ? -23.306 -65.969 118.874 1.00 32.61 228 ASN C O 1
ATOM 5352 N N . LEU C 1 136 ? -24.474 -65.765 116.953 1.00 27.69 229 LEU C N 1
ATOM 5353 C CA . LEU C 1 136 ? -25.712 -66.275 117.533 1.00 31.48 229 LEU C CA 1
ATOM 5354 C C . LEU C 1 136 ? -25.553 -67.704 118.050 1.00 37.47 229 LEU C C 1
ATOM 5355 O O . LEU C 1 136 ? -25.971 -68.015 119.170 1.00 33.51 229 LEU C O 1
ATOM 5360 N N . SER C 1 137 ? -24.939 -68.563 117.237 1.00 30.94 230 SER C N 1
ATOM 5361 C CA . SER C 1 137 ? -24.685 -69.946 117.631 1.00 29.77 230 SER C CA 1
ATOM 5362 C C . SER C 1 137 ? -23.889 -69.974 118.931 1.00 31.11 230 SER C C 1
ATOM 5363 O O . SER C 1 137 ? -24.212 -70.727 119.855 1.00 39.51 230 SER C O 1
ATOM 5366 N N . ARG C 1 138 ? -22.856 -69.137 119.004 1.00 33.09 231 ARG C N 1
ATOM 5367 C CA . ARG C 1 138 ? -22.003 -69.097 120.191 1.00 35.71 231 ARG C CA 1
ATOM 5368 C C . ARG C 1 138 ? -22.749 -68.638 121.456 1.00 33.57 231 ARG C C 1
ATOM 5369 O O . ARG C 1 138 ? -22.639 -69.259 122.535 1.00 26.06 231 ARG C O 1
ATOM 5377 N N . VAL C 1 139 ? -23.547 -67.586 121.306 1.00 28.67 232 VAL C N 1
ATOM 5378 C CA . VAL C 1 139 ? -24.350 -67.062 122.407 1.00 32.87 232 VAL C CA 1
ATOM 5379 C C . VAL C 1 139 ? -25.321 -68.119 122.937 1.00 40.09 232 VAL C C 1
ATOM 5380 O O . VAL C 1 139 ? -25.369 -68.403 124.148 1.00 31.57 232 VAL C O 1
ATOM 5384 N N . GLU C 1 140 ? -26.077 -68.714 122.018 1.00 37.89 233 GLU C N 1
ATOM 5385 C CA . GLU C 1 140 ? -27.058 -69.729 122.382 1.00 44.27 233 GLU C CA 1
ATOM 5386 C C . GLU C 1 140 ? -26.377 -70.938 123.013 1.00 37.61 233 GLU C C 1
ATOM 5387 O O . GLU C 1 140 ? -26.947 -71.598 123.886 1.00 33.27 233 GLU C O 1
ATOM 5393 N N . LYS C 1 141 ? -25.149 -71.213 122.582 1.00 35.35 234 LYS C N 1
ATOM 5394 C CA . LYS C 1 141 ? -24.380 -72.309 123.156 1.00 31.21 234 LYS C CA 1
ATOM 5395 C C . LYS C 1 141 ? -24.027 -72.041 124.618 1.00 33.53 234 LYS C C 1
ATOM 5396 O O . LYS C 1 141 ? -24.135 -72.941 125.464 1.00 24.38 234 LYS C O 1
ATOM 5402 N N . SER C 1 142 ? -23.642 -70.806 124.940 1.00 25.49 235 SER C N 1
ATOM 5403 C CA . SER C 1 142 ? -23.271 -70.540 126.332 1.00 39.37 235 SER C CA 1
ATOM 5404 C C . SER C 1 142 ? -24.512 -70.481 127.230 1.00 41.29 235 SER C C 1
ATOM 5405 O O . SER C 1 142 ? -24.486 -70.934 128.398 1.00 43.69 235 SER C O 1
ATOM 5408 N N . ARG C 1 143 ? -25.614 -69.981 126.672 1.00 31.00 236 ARG C N 1
ATOM 5409 C CA . ARG C 1 143 ? -26.866 -69.952 127.421 1.00 22.62 236 ARG C CA 1
ATOM 5410 C C . ARG C 1 143 ? -27.292 -71.379 127.730 1.00 34.08 236 ARG C C 1
ATOM 5411 O O . ARG C 1 143 ? -27.717 -71.696 128.846 1.00 37.85 236 ARG C O 1
ATOM 5419 N N . LEU C 1 144 ? -27.137 -72.239 126.729 1.00 30.20 237 LEU C N 1
ATOM 5420 C CA . LEU C 1 144 ? -27.463 -73.651 126.859 1.00 30.23 237 LEU C CA 1
ATOM 5421 C C . LEU C 1 144 ? -26.599 -74.316 127.919 1.00 34.34 237 LEU C C 1
ATOM 5422 O O . LEU C 1 144 ? -27.077 -75.175 128.660 1.00 27.38 237 LEU C O 1
ATOM 5427 N N . ASP C 1 145 ? -25.330 -73.924 127.992 1.00 32.04 238 ASP C N 1
ATOM 5428 C CA . ASP C 1 145 ? -24.446 -74.498 129.001 1.00 30.57 238 ASP C CA 1
ATOM 5429 C C . ASP C 1 145 ? -24.935 -74.144 130.406 1.00 37.71 238 ASP C C 1
ATOM 5430 O O . ASP C 1 145 ? -25.038 -75.018 131.287 1.00 33.02 238 ASP C O 1
ATOM 5435 N N . ASP C 1 146 ? -25.281 -72.873 130.607 1.00 39.67 239 ASP C N 1
ATOM 5436 C CA . ASP C 1 146 ? -25.809 -72.460 131.910 1.00 37.21 239 ASP C CA 1
ATOM 5437 C C . ASP C 1 146 ? -27.115 -73.187 132.254 1.00 40.66 239 ASP C C 1
ATOM 5438 O O . ASP C 1 146 ? -27.327 -73.599 133.404 1.00 32.78 239 ASP C O 1
ATOM 5443 N N . PHE C 1 147 ? -27.985 -73.349 131.258 1.00 35.87 240 PHE C N 1
ATOM 5444 C CA . PHE C 1 147 ? -29.236 -74.076 131.466 1.00 32.34 240 PHE C CA 1
ATOM 5445 C C . PHE C 1 147 ? -28.958 -75.514 131.883 1.00 33.36 240 PHE C C 1
ATOM 5446 O O . PHE C 1 147 ? -29.613 -76.051 132.785 1.00 28.69 240 PHE C O 1
ATOM 5454 N N . ARG C 1 148 ? -27.977 -76.135 131.233 1.00 42.20 241 ARG C N 1
ATOM 5455 C CA . ARG C 1 148 ? -27.701 -77.543 131.488 1.00 35.48 241 ARG C CA 1
ATOM 5456 C C . ARG C 1 148 ? -26.943 -77.746 132.794 1.00 39.14 241 ARG C C 1
ATOM 5457 O O . ARG C 1 148 ? -26.844 -78.874 133.278 1.00 48.43 241 ARG C O 1
ATOM 5465 N N . SER C 1 149 ? -26.417 -76.672 133.377 1.00 29.07 242 SER C N 1
ATOM 5466 C CA . SER C 1 149 ? -25.877 -76.818 134.726 1.00 36.30 242 SER C CA 1
ATOM 5467 C C . SER C 1 149 ? -26.858 -76.316 135.785 1.00 44.82 242 SER C C 1
ATOM 5468 O O . SER C 1 149 ? -26.612 -76.472 136.980 1.00 49.74 242 SER C O 1
ATOM 5471 N N . LEU C 1 150 ? -27.970 -75.724 135.357 1.00 42.28 243 LEU C N 1
ATOM 5472 C CA . LEU C 1 150 ? -29.096 -75.532 136.268 1.00 27.79 243 LEU C CA 1
ATOM 5473 C C . LEU C 1 150 ? -29.965 -76.779 136.323 1.00 37.20 243 LEU C C 1
ATOM 5474 O O . LEU C 1 150 ? -30.658 -77.021 137.311 1.00 38.28 243 LEU C O 1
ATOM 5479 N N . LEU C 1 151 ? -29.920 -77.571 135.258 1.00 38.21 244 LEU C N 1
ATOM 5480 C CA . LEU C 1 151 ? -30.586 -78.867 135.243 1.00 35.08 244 LEU C CA 1
ATOM 5481 C C . LEU C 1 151 ? -29.879 -79.842 136.182 1.00 45.15 244 LEU C C 1
ATOM 5482 O O . LEU C 1 151 ? -30.522 -80.602 136.906 1.00 39.85 244 LEU C O 1
ATOM 5487 N N . HIS C 1 152 ? -28.550 -79.803 136.170 1.00 44.65 245 HIS C N 1
ATOM 5488 C CA . HIS C 1 152 ? -27.739 -80.753 136.922 1.00 43.52 245 HIS C CA 1
ATOM 5489 C C . HIS C 1 152 ? -27.689 -80.362 138.406 1.00 52.05 245 HIS C C 1
ATOM 5490 O O . HIS C 1 152 ? -27.162 -81.100 139.239 1.00 58.72 245 HIS C O 1
ATOM 5497 N N . LYS C 1 153 ? -28.284 -79.219 138.740 1.00 47.42 246 LYS C N 1
ATOM 5498 C CA . LYS C 1 153 ? -28.458 -78.829 140.138 1.00 26.86 246 LYS C CA 1
ATOM 5499 C C . LYS C 1 153 ? -29.931 -78.801 140.510 1.00 30.03 246 LYS C C 1
ATOM 5500 O O . LYS C 1 153 ? -30.314 -78.192 141.509 1.00 43.88 246 LYS C O 1
ATOM 5506 N N . GLN C 1 154 ? -30.736 -79.500 139.715 1.00 32.74 247 GLN C N 1
ATOM 5507 C CA . GLN C 1 154 ? -32.174 -79.632 139.927 1.00 29.80 247 GLN C CA 1
ATOM 5508 C C . GLN C 1 154 ? -32.830 -78.301 140.288 1.00 34.10 247 GLN C C 1
ATOM 5509 O O . GLN C 1 154 ? -33.657 -78.228 141.195 1.00 39.92 247 GLN C O 1
ATOM 5515 N N . ALA C 1 155 ? -32.459 -77.255 139.557 1.00 37.62 248 ALA C N 1
ATOM 5516 C CA . ALA C 1 155 ? -32.978 -75.917 139.807 1.00 31.62 248 ALA C CA 1
ATOM 5517 C C . ALA C 1 155 ? -33.840 -75.408 138.657 1.00 37.83 248 ALA C C 1
ATOM 5518 O O . ALA C 1 155 ? -34.381 -74.304 138.723 1.00 45.58 248 ALA C O 1
ATOM 5520 N N . ILE C 1 156 ? -33.965 -76.209 137.604 1.00 38.50 249 ILE C N 1
ATOM 5521 C CA . ILE C 1 156 ? -34.709 -75.790 136.422 1.00 41.50 249 ILE C CA 1
ATOM 5522 C C . ILE C 1 156 ? -35.417 -76.980 135.777 1.00 41.81 249 ILE C C 1
ATOM 5523 O O . ILE C 1 156 ? -34.990 -78.126 135.922 1.00 38.87 249 ILE C O 1
ATOM 5528 N N . ALA C 1 157 ? -36.515 -76.700 135.084 1.00 46.78 250 ALA C N 1
ATOM 5529 C CA . ALA C 1 157 ? -37.268 -77.731 134.382 1.00 36.41 250 ALA C CA 1
ATOM 5530 C C . ALA C 1 157 ? -36.521 -78.214 133.142 1.00 52.03 250 ALA C C 1
ATOM 5531 O O . ALA C 1 157 ? -35.832 -77.440 132.476 1.00 45.43 250 ALA C O 1
ATOM 5533 N N . LYS C 1 158 ? -36.662 -79.503 132.850 1.00 55.56 251 LYS C N 1
ATOM 5534 C CA . LYS C 1 158 ? -36.035 -80.130 131.691 1.00 49.88 251 LYS C CA 1
ATOM 5535 C C . LYS C 1 158 ? -36.466 -79.462 130.384 1.00 49.72 251 LYS C C 1
ATOM 5536 O O . LYS C 1 158 ? -35.680 -79.343 129.435 1.00 45.12 251 LYS C O 1
ATOM 5542 N N . HIS C 1 159 ? -37.719 -79.015 130.353 1.00 43.81 252 HIS C N 1
ATOM 5543 C CA . HIS C 1 159 ? -38.296 -78.393 129.166 1.00 48.25 252 HIS C CA 1
ATOM 5544 C C . HIS C 1 159 ? -37.570 -77.116 128.744 1.00 58.46 252 HIS C C 1
ATOM 5545 O O . HIS C 1 159 ? -37.351 -76.894 127.555 1.00 53.41 252 HIS C O 1
ATOM 5552 N N . ALA C 1 160 ? -37.216 -76.275 129.712 1.00 59.49 253 ALA C N 1
ATOM 5553 C CA . ALA C 1 160 ? -36.498 -75.034 129.424 1.00 51.24 253 ALA C CA 1
ATOM 5554 C C . ALA C 1 160 ? -35.149 -75.325 128.772 1.00 47.52 253 ALA C C 1
ATOM 5555 O O . ALA C 1 160 ? -34.737 -74.651 127.815 1.00 48.70 253 ALA C O 1
ATOM 5557 N N . VAL C 1 161 ? -34.478 -76.349 129.289 1.00 32.85 254 VAL C N 1
ATOM 5558 C CA . VAL C 1 161 ? -33.202 -76.791 128.750 1.00 40.60 254 VAL C CA 1
ATOM 5559 C C . VAL C 1 161 ? -33.408 -77.252 127.312 1.00 42.61 254 VAL C C 1
ATOM 5560 O O . VAL C 1 161 ? -32.624 -76.919 126.418 1.00 52.47 254 VAL C O 1
ATOM 5564 N N . LEU C 1 162 ? -34.480 -78.011 127.097 1.00 42.13 255 LEU C N 1
ATOM 5565 C CA . LEU C 1 162 ? -34.828 -78.485 125.761 1.00 43.78 255 LEU C CA 1
ATOM 5566 C C . LEU C 1 162 ? -35.077 -77.326 124.793 1.00 45.11 255 LEU C C 1
ATOM 5567 O O . LEU C 1 162 ? -34.709 -77.396 123.618 1.00 46.20 255 LEU C O 1
ATOM 5572 N N . GLU C 1 163 ? -35.680 -76.252 125.292 1.00 40.02 256 GLU C N 1
ATOM 5573 C CA . GLU C 1 163 ? -36.041 -75.125 124.441 1.00 37.06 256 GLU C CA 1
ATOM 5574 C C . GLU C 1 163 ? -34.811 -74.311 124.061 1.00 47.72 256 GLU C C 1
ATOM 5575 O O . GLU C 1 163 ? -34.665 -73.878 122.909 1.00 48.55 256 GLU C O 1
ATOM 5581 N N . GLN C 1 164 ? -33.905 -74.142 125.019 1.00 32.24 257 GLN C N 1
ATOM 5582 C CA . GLN C 1 164 ? -32.660 -73.444 124.732 1.00 40.14 257 GLN C CA 1
ATOM 5583 C C . GLN C 1 164 ? -31.798 -74.257 123.769 1.00 38.02 257 GLN C C 1
ATOM 5584 O O . GLN C 1 164 ? -31.161 -73.704 122.862 1.00 39.11 257 GLN C O 1
ATOM 5590 N N . GLU C 1 165 ? -31.805 -75.574 123.953 1.00 25.88 258 GLU C N 1
ATOM 5591 C CA . GLU C 1 165 ? -31.069 -76.461 123.061 1.00 41.66 258 GLU C CA 1
ATOM 5592 C C . GLU C 1 165 ? -31.643 -76.394 121.650 1.00 45.54 258 GLU C C 1
ATOM 5593 O O . GLU C 1 165 ? -30.899 -76.415 120.670 1.00 46.21 258 GLU C O 1
ATOM 5599 N N . ASN C 1 166 ? -32.966 -76.301 121.553 1.00 44.78 259 ASN C N 1
ATOM 5600 C CA . ASN C 1 166 ? -33.619 -76.126 120.263 1.00 40.80 259 ASN C CA 1
ATOM 5601 C C . ASN C 1 166 ? -33.178 -74.835 119.585 1.00 45.59 259 ASN C C 1
ATOM 5602 O O . ASN C 1 166 ? -32.853 -74.832 118.394 1.00 32.69 259 ASN C O 1
ATOM 5607 N N . LYS C 1 167 ? -33.166 -73.742 120.346 1.00 37.32 260 LYS C N 1
ATOM 5608 C CA . LYS C 1 167 ? -32.702 -72.460 119.816 1.00 33.85 260 LYS C CA 1
ATOM 5609 C C . LYS C 1 167 ? -31.279 -72.569 119.262 1.00 38.16 260 LYS C C 1
ATOM 5610 O O . LYS C 1 167 ? -31.002 -72.158 118.124 1.00 38.82 260 LYS C O 1
ATOM 5616 N N . TYR C 1 168 ? -30.383 -73.139 120.067 1.00 32.51 261 TYR C N 1
ATOM 5617 C CA . TYR C 1 168 ? -28.992 -73.310 119.654 1.00 40.67 261 TYR C CA 1
ATOM 5618 C C . TYR C 1 168 ? -28.863 -74.160 118.390 1.00 38.03 261 TYR C C 1
ATOM 5619 O O . TYR C 1 168 ? -28.113 -73.814 117.472 1.00 39.44 261 TYR C O 1
ATOM 5628 N N . VAL C 1 169 ? -29.592 -75.273 118.352 1.00 31.47 262 VAL C N 1
ATOM 5629 C CA . VAL C 1 169 ? -29.559 -76.177 117.207 1.00 41.97 262 VAL C CA 1
ATOM 5630 C C . VAL C 1 169 ? -30.022 -75.463 115.939 1.00 42.08 262 VAL C C 1
ATOM 5631 O O . VAL C 1 169 ? -29.400 -75.592 114.880 1.00 31.85 262 VAL C O 1
ATOM 5635 N N . GLU C 1 170 ? -31.106 -74.701 116.057 1.00 32.67 263 GLU C N 1
ATOM 5636 C CA . GLU C 1 170 ? -31.617 -73.927 114.932 1.00 37.14 263 GLU C CA 1
ATOM 5637 C C . GLU C 1 170 ? -30.561 -72.945 114.423 1.00 43.86 263 GLU C C 1
ATOM 5638 O O . GLU C 1 170 ? -30.313 -72.856 113.212 1.00 39.45 263 GLU C O 1
ATOM 5644 N N . ALA C 1 171 ? -29.936 -72.220 115.350 1.00 30.29 264 ALA C N 1
ATOM 5645 C CA . ALA C 1 171 ? -28.885 -71.270 114.984 1.00 29.20 264 ALA C CA 1
ATOM 5646 C C . ALA C 1 171 ? -27.744 -71.955 114.229 1.00 35.74 264 ALA C C 1
ATOM 5647 O O . ALA C 1 171 ? -27.297 -71.474 113.178 1.00 36.31 264 ALA C O 1
ATOM 5649 N N . ALA C 1 172 ? -27.290 -73.087 114.760 1.00 27.04 265 ALA C N 1
ATOM 5650 C CA . ALA C 1 172 ? -26.189 -73.830 114.155 1.00 21.64 265 ALA C CA 1
ATOM 5651 C C . ALA C 1 172 ? -26.546 -74.308 112.750 1.00 37.50 265 ALA C C 1
ATOM 5652 O O . ALA C 1 172 ? -25.730 -74.218 111.823 1.00 30.14 265 ALA C O 1
ATOM 5654 N N . ASN C 1 173 ? -27.771 -74.801 112.594 1.00 32.81 266 ASN C N 1
ATOM 5655 C CA . ASN C 1 173 ? -28.244 -75.261 111.294 1.00 38.99 266 ASN C CA 1
ATOM 5656 C C . ASN C 1 173 ? -28.270 -74.124 110.281 1.00 38.36 266 ASN C C 1
ATOM 5657 O O . ASN C 1 173 ? -27.849 -74.295 109.133 1.00 40.29 266 ASN C O 1
ATOM 5662 N N . GLU C 1 174 ? -28.753 -72.962 110.713 1.00 38.43 267 GLU C N 1
ATOM 5663 C CA . GLU C 1 174 ? -28.766 -71.784 109.850 1.00 39.68 267 GLU C CA 1
ATOM 5664 C C . GLU C 1 174 ? -27.348 -71.429 109.409 1.00 30.24 267 GLU C C 1
ATOM 5665 O O . GLU C 1 174 ? -27.102 -71.140 108.229 1.00 44.56 267 GLU C O 1
ATOM 5671 N N . LEU C 1 175 ? -26.417 -71.463 110.361 1.00 22.77 268 LEU C N 1
ATOM 5672 C CA . LEU C 1 175 ? -25.013 -71.202 110.056 1.00 24.57 268 LEU C CA 1
ATOM 5673 C C . LEU C 1 175 ? -24.486 -72.152 108.982 1.00 28.73 268 LEU C C 1
ATOM 5674 O O . LEU C 1 175 ? -23.851 -71.719 108.015 1.00 32.90 268 LEU C O 1
ATOM 5679 N N . ARG C 1 176 ? -24.755 -73.445 109.153 1.00 30.89 269 ARG C N 1
ATOM 5680 C CA . ARG C 1 176 ? -24.307 -74.448 108.189 1.00 36.50 269 ARG C CA 1
ATOM 5681 C C . ARG C 1 176 ? -24.884 -74.170 106.800 1.00 38.68 269 ARG C C 1
ATOM 5682 O O . ARG C 1 176 ? -24.163 -74.219 105.791 1.00 36.63 269 ARG C O 1
ATOM 5690 N N . VAL C 1 177 ? -26.181 -73.868 106.760 1.00 31.80 270 VAL C N 1
ATOM 5691 C CA . VAL C 1 177 ? -26.855 -73.508 105.514 1.00 41.12 270 VAL C CA 1
ATOM 5692 C C . VAL C 1 177 ? -26.144 -72.357 104.803 1.00 33.94 270 VAL C C 1
ATOM 5693 O O . VAL C 1 177 ? -25.825 -72.452 103.612 1.00 33.96 270 VAL C O 1
ATOM 5697 N N . TYR C 1 178 ? -25.881 -71.278 105.535 1.00 37.11 271 TYR C N 1
ATOM 5698 C CA . TYR C 1 178 ? -25.241 -70.111 104.930 1.00 38.42 271 TYR C CA 1
ATOM 5699 C C . TYR C 1 178 ? -23.793 -70.383 104.514 1.00 35.35 271 TYR C C 1
ATOM 5700 O O . TYR C 1 178 ? -23.290 -69.767 103.573 1.00 36.31 271 TYR C O 1
ATOM 5709 N N . LYS C 1 179 ? -23.127 -71.304 105.206 1.00 26.42 272 LYS C N 1
ATOM 5710 C CA . LYS C 1 179 ? -21.772 -71.701 104.823 1.00 35.05 272 LYS C CA 1
ATOM 5711 C C . LYS C 1 179 ? -21.787 -72.438 103.478 1.00 37.17 272 LYS C C 1
ATOM 5712 O O . LYS C 1 179 ? -20.971 -72.164 102.576 1.00 30.20 272 LYS C O 1
ATOM 5718 N N . SER C 1 180 ? -22.731 -73.368 103.346 1.00 29.21 273 SER C N 1
ATOM 5719 C CA . SER C 1 180 ? -22.917 -74.085 102.089 1.00 33.63 273 SER C CA 1
ATOM 5720 C C . SER C 1 180 ? -23.224 -73.087 100.971 1.00 37.23 273 SER C C 1
ATOM 5721 O O . SER C 1 180 ? -22.706 -73.196 99.848 1.00 23.42 273 SER C O 1
ATOM 5724 N N . GLN C 1 181 ? -24.061 -72.104 101.294 1.00 30.22 274 GLN C N 1
ATOM 5725 C CA . GLN C 1 181 ? -24.370 -71.027 100.360 1.00 37.60 274 GLN C CA 1
ATOM 5726 C C . GLN C 1 181 ? -23.113 -70.255 99.961 1.00 31.71 274 GLN C C 1
ATOM 5727 O O . GLN C 1 181 ? -22.995 -69.810 98.822 1.00 31.13 274 GLN C O 1
ATOM 5733 N N . LEU C 1 182 ? -22.186 -70.086 100.901 1.00 35.31 275 LEU C N 1
ATOM 5734 C CA . LEU C 1 182 ? -20.917 -69.430 100.595 1.00 32.55 275 LEU C CA 1
ATOM 5735 C C . LEU C 1 182 ? -20.155 -70.241 99.553 1.00 31.30 275 LEU C C 1
ATOM 5736 O O . LEU C 1 182 ? -19.623 -69.682 98.583 1.00 33.55 275 LEU C O 1
ATOM 5741 N N . GLU C 1 183 ? -20.117 -71.559 99.744 1.00 22.06 276 GLU C N 1
ATOM 5742 C CA . GLU C 1 183 ? -19.464 -72.425 98.760 1.00 34.80 276 GLU C CA 1
ATOM 5743 C C . GLU C 1 183 ? -20.089 -72.250 97.376 1.00 28.35 276 GLU C C 1
ATOM 5744 O O . GLU C 1 183 ? -19.385 -72.065 96.365 1.00 27.50 276 GLU C O 1
ATOM 5750 N N . GLN C 1 184 ? -21.419 -72.270 97.347 1.00 24.78 277 GLN C N 1
ATOM 5751 C CA . GLN C 1 184 ? -22.149 -72.154 96.092 1.00 39.88 277 GLN C CA 1
ATOM 5752 C C . GLN C 1 184 ? -21.875 -70.826 95.388 1.00 40.79 277 GLN C C 1
ATOM 5753 O O . GLN C 1 184 ? -21.586 -70.801 94.188 1.00 38.52 277 GLN C O 1
ATOM 5759 N N . ILE C 1 185 ? -21.945 -69.727 96.134 1.00 22.94 278 ILE C N 1
ATOM 5760 C CA . ILE C 1 185 ? -21.762 -68.409 95.539 1.00 23.45 278 ILE C CA 1
ATOM 5761 C C . ILE C 1 185 ? -20.323 -68.198 95.068 1.00 31.83 278 ILE C C 1
ATOM 5762 O O . ILE C 1 185 ? -20.098 -67.517 94.067 1.00 30.23 278 ILE C O 1
ATOM 5767 N N . GLU C 1 186 ? -19.352 -68.796 95.758 1.00 24.04 279 GLU C N 1
ATOM 5768 C CA . GLU C 1 186 ? -17.968 -68.682 95.305 1.00 31.77 279 GLU C CA 1
ATOM 5769 C C . GLU C 1 186 ? -17.781 -69.444 93.993 1.00 41.62 279 GLU C C 1
ATOM 5770 O O . GLU C 1 186 ? -17.130 -68.952 93.054 1.00 32.65 279 GLU C O 1
ATOM 5776 N N . SER C 1 187 ? -18.375 -70.634 93.922 1.00 34.72 280 SER C N 1
ATOM 5777 C CA . SER C 1 187 ? -18.342 -71.403 92.681 1.00 32.27 280 SER C CA 1
ATOM 5778 C C . SER C 1 187 ? -18.966 -70.608 91.527 1.00 40.33 280 SER C C 1
ATOM 5779 O O . SER C 1 187 ? -18.410 -70.546 90.420 1.00 42.43 280 SER C O 1
ATOM 5782 N N . GLU C 1 188 ? -20.114 -69.991 91.795 1.00 25.38 281 GLU C N 1
ATOM 5783 C CA . GLU C 1 188 ? -20.807 -69.194 90.786 1.00 26.75 281 GLU C CA 1
ATOM 5784 C C . GLU C 1 188 ? -19.985 -67.977 90.363 1.00 26.56 281 GLU C C 1
ATOM 5785 O O . GLU C 1 188 ? -20.053 -67.544 89.212 1.00 33.47 281 GLU C O 1
ATOM 5791 N N . ILE C 1 189 ? -19.217 -67.423 91.297 1.00 34.74 282 ILE C N 1
ATOM 5792 C CA . ILE C 1 189 ? -18.322 -66.314 90.982 1.00 31.85 282 ILE C CA 1
ATOM 5793 C C . ILE C 1 189 ? -17.265 -66.786 89.991 1.00 33.49 282 ILE C C 1
ATOM 5794 O O . ILE C 1 189 ? -16.976 -66.106 88.994 1.00 32.20 282 ILE C O 1
ATOM 5799 N N . LEU C 1 190 ? -16.705 -67.964 90.258 1.00 31.25 283 LEU C N 1
ATOM 5800 C CA . LEU C 1 190 ? -15.737 -68.561 89.339 1.00 34.86 283 LEU C CA 1
ATOM 5801 C C . LEU C 1 190 ? -16.337 -68.733 87.938 1.00 32.13 283 LEU C C 1
ATOM 5802 O O . LEU C 1 190 ? -15.724 -68.350 86.928 1.00 28.33 283 LEU C O 1
ATOM 5807 N N . SER C 1 191 ? -17.544 -69.293 87.886 1.00 29.73 284 SER C N 1
ATOM 5808 C CA . SER C 1 191 ? -18.231 -69.499 86.611 1.00 35.89 284 SER C CA 1
ATOM 5809 C C . SER C 1 191 ? -18.471 -68.184 85.868 1.00 33.63 284 SER C C 1
ATOM 5810 O O . SER C 1 191 ? -18.331 -68.119 84.643 1.00 37.60 284 SER C O 1
ATOM 5813 N N . ALA C 1 192 ? -18.824 -67.139 86.612 1.00 33.59 285 ALA C N 1
ATOM 5814 C CA . ALA C 1 192 ? -19.081 -65.829 86.019 1.00 31.29 285 ALA C CA 1
ATOM 5815 C C . ALA C 1 192 ? -17.801 -65.247 85.423 1.00 34.60 285 ALA C C 1
ATOM 5816 O O . ALA C 1 192 ? -17.819 -64.660 84.331 1.00 27.94 285 ALA C O 1
ATOM 5818 N N . LYS C 1 193 ? -16.687 -65.429 86.132 1.00 26.01 286 LYS C N 1
ATOM 5819 C CA . LYS C 1 193 ? -15.387 -65.016 85.608 1.00 27.32 286 LYS C CA 1
ATOM 5820 C C . LYS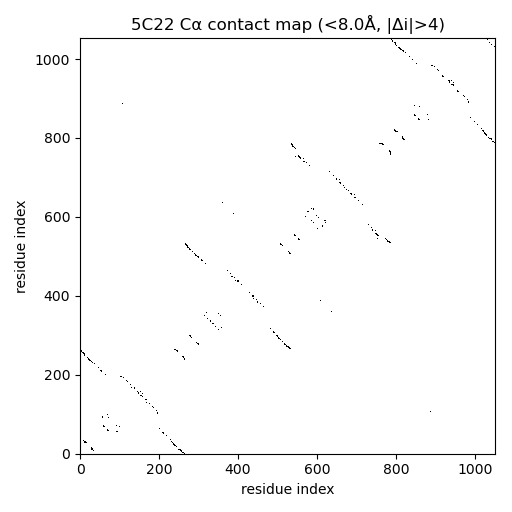 C 1 193 ? -15.085 -65.752 84.304 1.00 30.65 286 LYS C C 1
ATOM 5821 O O . LYS C 1 193 ? -14.596 -65.159 83.333 1.00 28.97 286 LYS C O 1
ATOM 5827 N N . GLU C 1 194 ? -15.410 -67.042 84.277 1.00 36.40 287 GLU C N 1
ATOM 5828 C CA . GLU C 1 194 ? -15.117 -67.859 83.105 1.00 22.54 287 GLU C CA 1
ATOM 5829 C C . GLU C 1 194 ? -15.993 -67.477 81.907 1.00 37.25 287 GLU C C 1
ATOM 5830 O O . GLU C 1 194 ? -15.555 -67.562 80.757 1.00 32.29 287 GLU C O 1
ATOM 5836 N N . GLU C 1 195 ? -17.213 -67.022 82.177 1.00 25.75 288 GLU C N 1
ATOM 5837 C CA . GLU C 1 195 ? -18.069 -66.474 81.126 1.00 30.45 288 GLU C CA 1
ATOM 5838 C C . GLU C 1 195 ? -17.487 -65.175 80.575 1.00 41.14 288 GLU C C 1
ATOM 5839 O O . GLU C 1 195 ? -17.389 -64.980 79.347 1.00 38.77 288 GLU C O 1
ATOM 5845 N N . TYR C 1 196 ? -17.097 -64.293 81.495 1.00 20.58 289 TYR C N 1
ATOM 5846 C CA . TYR C 1 196 ? -16.504 -63.014 81.127 1.00 23.23 289 TYR C CA 1
ATOM 5847 C C . TYR C 1 196 ? -15.312 -63.215 80.201 1.00 31.44 289 TYR C C 1
ATOM 5848 O O . TYR C 1 196 ? -15.174 -62.511 79.199 1.00 26.82 289 TYR C O 1
ATOM 5857 N N . GLN C 1 197 ? -14.451 -64.171 80.535 1.00 23.73 290 GLN C N 1
ATOM 5858 C CA . GLN C 1 197 ? -13.305 -64.469 79.678 1.00 30.14 290 GLN C CA 1
ATOM 5859 C C . GLN C 1 197 ? -13.757 -65.121 78.367 1.00 26.71 290 GLN C C 1
ATOM 5860 O O . GLN C 1 197 ? -13.164 -64.898 77.299 1.00 26.78 290 GLN C O 1
ATOM 5866 N N . LEU C 1 198 ? -14.820 -65.918 78.456 1.00 24.93 291 LEU C N 1
ATOM 5867 C CA . LEU C 1 198 ? -15.337 -66.643 77.300 1.00 26.05 291 LEU C CA 1
ATOM 5868 C C . LEU C 1 198 ? -15.786 -65.693 76.195 1.00 41.73 291 LEU C C 1
ATOM 5869 O O . LEU C 1 198 ? -15.654 -66.012 75.013 1.00 37.24 291 LEU C O 1
ATOM 5874 N N . VAL C 1 199 ? -16.323 -64.536 76.578 1.00 24.97 292 VAL C N 1
ATOM 5875 C CA . VAL C 1 199 ? -16.733 -63.532 75.590 1.00 24.67 292 VAL C CA 1
ATOM 5876 C C . VAL C 1 199 ? -15.595 -63.172 74.621 1.00 29.47 292 VAL C C 1
ATOM 5877 O O . VAL C 1 199 ? -15.713 -63.329 73.392 1.00 25.75 292 VAL C O 1
ATOM 5881 N N . THR C 1 200 ? -14.486 -62.712 75.190 1.00 28.72 293 THR C N 1
ATOM 5882 C CA . THR C 1 200 ? -13.329 -62.304 74.406 1.00 33.40 293 THR C CA 1
ATOM 5883 C C . THR C 1 200 ? -12.701 -63.511 73.713 1.00 33.58 293 THR C C 1
ATOM 5884 O O . THR C 1 200 ? -12.188 -63.400 72.596 1.00 30.72 293 THR C O 1
ATOM 5888 N N . ARG C 1 201 ? -12.760 -64.667 74.370 1.00 30.62 294 ARG C N 1
ATOM 5889 C CA . ARG C 1 201 ? -12.251 -65.898 73.771 1.00 25.48 294 ARG C CA 1
ATOM 5890 C C . ARG C 1 201 ? -12.955 -66.210 72.447 1.00 27.51 294 ARG C C 1
ATOM 5891 O O . ARG C 1 201 ? -12.308 -66.441 71.421 1.00 26.58 294 ARG C O 1
ATOM 5899 N N . LEU C 1 202 ? -14.284 -66.196 72.478 1.00 19.96 295 LEU C N 1
ATOM 5900 C CA . LEU C 1 202 ? -15.089 -66.488 71.299 1.00 27.49 295 LEU C CA 1
ATOM 5901 C C . LEU C 1 202 ? -14.914 -65.423 70.222 1.00 30.22 295 LEU C C 1
ATOM 5902 O O . LEU C 1 202 ? -14.815 -65.742 69.029 1.00 30.05 295 LEU C O 1
ATOM 5907 N N . PHE C 1 203 ? -14.864 -64.160 70.641 1.00 24.19 296 PHE C N 1
ATOM 5908 C CA . PHE C 1 203 ? -14.671 -63.071 69.686 1.00 22.28 296 PHE C CA 1
ATOM 5909 C C . PHE C 1 203 ? -13.348 -63.227 68.930 1.00 32.77 296 PHE C C 1
ATOM 5910 O O . PHE C 1 203 ? -13.312 -63.193 67.690 1.00 22.45 296 PHE C O 1
ATOM 5918 N N . LYS C 1 204 ? -12.269 -63.419 69.685 1.00 21.37 297 LYS C N 1
ATOM 5919 C CA . LYS C 1 204 ? -10.950 -63.644 69.103 1.00 23.20 297 LYS C CA 1
ATOM 5920 C C . LYS C 1 204 ? -10.957 -64.863 68.184 1.00 34.42 297 LYS C C 1
ATOM 5921 O O . LYS C 1 204 ? -10.361 -64.833 67.106 1.00 29.31 297 LYS C O 1
ATOM 5927 N N . ASN C 1 205 ? -11.615 -65.936 68.617 1.00 29.85 298 ASN C N 1
ATOM 5928 C CA . ASN C 1 205 ? -11.722 -67.138 67.794 1.00 18.70 298 ASN C CA 1
ATOM 5929 C C . ASN C 1 205 ? -12.332 -66.840 66.429 1.00 33.56 298 ASN C C 1
ATOM 5930 O O . ASN C 1 205 ? -11.782 -67.229 65.388 1.00 27.53 298 ASN C O 1
ATOM 5935 N N . GLU C 1 206 ? -13.461 -66.137 66.433 1.00 26.47 299 GLU C N 1
ATOM 5936 C CA . GLU C 1 206 ? -14.140 -65.820 65.181 1.00 47.96 299 GLU C CA 1
ATOM 5937 C C . GLU C 1 206 ? -13.298 -64.893 64.307 1.00 39.44 299 GLU C C 1
ATOM 5938 O O . GLU C 1 206 ? -13.308 -65.010 63.077 1.00 31.17 299 GLU C O 1
ATOM 5944 N N . ILE C 1 207 ? -12.563 -63.982 64.939 1.00 33.11 300 ILE C N 1
ATOM 5945 C CA . ILE C 1 207 ? -11.666 -63.106 64.189 1.00 25.59 300 ILE C CA 1
ATOM 5946 C C . ILE C 1 207 ? -10.560 -63.908 63.497 1.00 28.89 300 ILE C C 1
ATOM 5947 O O . ILE C 1 207 ? -10.281 -63.696 62.315 1.00 33.27 300 ILE C O 1
ATOM 5952 N N . LEU C 1 208 ? -9.945 -64.830 64.231 1.00 28.92 301 LEU C N 1
ATOM 5953 C CA . LEU C 1 208 ? -8.919 -65.707 63.668 1.00 25.37 301 LEU C CA 1
ATOM 5954 C C . LEU C 1 208 ? -9.456 -66.515 62.489 1.00 29.61 301 LEU C C 1
ATOM 5955 O O . LEU C 1 208 ? -8.803 -66.628 61.442 1.00 21.85 301 LEU C O 1
ATOM 5960 N N . ASP C 1 209 ? -10.654 -67.066 62.665 1.00 24.00 302 ASP C N 1
ATOM 5961 C CA . ASP C 1 209 ? -11.302 -67.841 61.612 1.00 26.56 302 ASP C CA 1
ATOM 5962 C C . ASP C 1 209 ? -11.497 -66.990 60.359 1.00 38.86 302 ASP C C 1
ATOM 5963 O O . ASP C 1 209 ? -11.142 -67.400 59.246 1.00 29.17 302 ASP C O 1
ATOM 5968 N N . LYS C 1 210 ? -12.052 -65.797 60.550 1.00 28.91 303 LYS C N 1
ATOM 5969 C CA . LYS C 1 210 ? -12.315 -64.896 59.436 1.00 25.43 303 LYS C CA 1
ATOM 5970 C C . LYS C 1 210 ? -11.030 -64.483 58.724 1.00 31.28 303 LYS C C 1
ATOM 5971 O O . LYS C 1 210 ? -11.010 -64.358 57.500 1.00 26.04 303 LYS C O 1
ATOM 5977 N N . LEU C 1 211 ? -9.961 -64.275 59.487 1.00 24.94 304 LEU C N 1
ATOM 5978 C CA . LEU C 1 211 ? -8.670 -63.935 58.898 1.00 20.80 304 LEU C CA 1
ATOM 5979 C C . LEU C 1 211 ? -8.163 -65.086 58.035 1.00 32.13 304 LEU C C 1
ATOM 5980 O O . LEU C 1 211 ? -7.662 -64.866 56.926 1.00 34.87 304 LEU C O 1
ATOM 5985 N N . ARG C 1 212 ? -8.302 -66.309 58.541 1.00 27.77 305 ARG C N 1
ATOM 5986 C CA . ARG C 1 212 ? -7.954 -67.492 57.757 1.00 34.72 305 ARG C CA 1
ATOM 5987 C C . ARG C 1 212 ? -8.706 -67.525 56.428 1.00 32.33 305 ARG C C 1
ATOM 5988 O O . ARG C 1 212 ? -8.099 -67.633 55.350 1.00 35.78 305 ARG C O 1
ATOM 5996 N N . GLN C 1 213 ? -10.030 -67.411 56.519 1.00 22.85 306 GLN C N 1
ATOM 5997 C CA . GLN C 1 213 ? -10.890 -67.454 55.341 1.00 28.93 306 GLN C CA 1
ATOM 5998 C C . GLN C 1 213 ? -10.524 -66.383 54.320 1.00 32.05 306 GLN C C 1
ATOM 5999 O O . GLN C 1 213 ? -10.397 -66.670 53.128 1.00 25.86 306 GLN C O 1
ATOM 6005 N N . THR C 1 214 ? -10.340 -65.154 54.793 1.00 28.74 307 THR C N 1
ATOM 6006 C CA . THR C 1 214 ? -10.016 -64.044 53.904 1.00 28.39 307 THR C CA 1
ATOM 6007 C C . THR C 1 214 ? -8.649 -64.197 53.248 1.00 38.66 307 THR C C 1
ATOM 6008 O O . THR C 1 214 ? -8.495 -63.878 52.072 1.00 40.52 307 THR C O 1
ATOM 6012 N N . THR C 1 215 ? -7.658 -64.686 53.991 1.00 25.40 308 THR C N 1
ATOM 6013 C CA . THR C 1 215 ? -6.336 -64.899 53.401 1.00 34.07 308 THR C CA 1
ATOM 6014 C C . THR C 1 215 ? -6.361 -65.983 52.320 1.00 35.16 308 THR C C 1
ATOM 6015 O O . THR C 1 215 ? -5.860 -65.778 51.197 1.00 35.17 308 THR C O 1
ATOM 6019 N N . ASP C 1 216 ? -6.972 -67.121 52.649 1.00 27.50 309 ASP C N 1
ATOM 6020 C CA . ASP C 1 216 ? -7.068 -68.222 51.691 1.00 37.15 309 ASP C CA 1
ATOM 6021 C C . ASP C 1 216 ? -7.812 -67.781 50.434 1.00 24.53 309 ASP C C 1
ATOM 6022 O O . ASP C 1 216 ? -7.378 -68.046 49.303 1.00 27.90 309 ASP C O 1
ATOM 6027 N N . ASN C 1 217 ? -8.925 -67.087 50.646 1.00 27.06 310 ASN C N 1
ATOM 6028 C CA . ASN C 1 217 ? -9.735 -66.580 49.549 1.00 27.43 310 ASN C CA 1
ATOM 6029 C C . ASN C 1 217 ? -8.989 -65.559 48.696 1.00 27.68 310 ASN C C 1
ATOM 6030 O O . ASN C 1 217 ? -9.150 -65.537 47.483 1.00 25.31 310 ASN C O 1
ATOM 6035 N N . ILE C 1 218 ? -8.183 -64.709 49.324 1.00 23.30 311 ILE C N 1
ATOM 6036 C CA . ILE C 1 218 ? -7.393 -63.740 48.571 1.00 25.20 311 ILE C CA 1
ATOM 6037 C C . ILE C 1 218 ? -6.381 -64.454 47.681 1.00 30.24 311 ILE C C 1
ATOM 6038 O O . ILE C 1 218 ? -6.185 -64.079 46.520 1.00 28.33 311 ILE C O 1
ATOM 6043 N N . GLU C 1 219 ? -5.759 -65.499 48.217 1.00 24.34 312 GLU C N 1
ATOM 6044 C CA . GLU C 1 219 ? -4.830 -66.307 47.427 1.00 34.04 312 GLU C CA 1
ATOM 6045 C C . GLU C 1 219 ? -5.536 -66.930 46.203 1.00 27.25 312 GLU C C 1
ATOM 6046 O O . GLU C 1 219 ? -5.091 -66.777 45.045 1.00 27.22 312 GLU C O 1
ATOM 6052 N N . LEU C 1 220 ? -6.647 -67.617 46.467 1.00 21.97 313 LEU C N 1
ATOM 6053 C CA . LEU C 1 220 ? -7.387 -68.313 45.416 1.00 23.62 313 LEU C CA 1
ATOM 6054 C C . LEU C 1 220 ? -7.902 -67.349 44.348 1.00 24.80 313 LEU C C 1
ATOM 6055 O O . LEU C 1 220 ? -7.799 -67.618 43.148 1.00 15.68 313 LEU C O 1
ATOM 6060 N N . LEU C 1 221 ? -8.443 -66.221 44.795 1.00 22.52 314 LEU C N 1
ATOM 6061 C CA . LEU C 1 221 ? -8.957 -65.195 43.896 1.00 25.47 314 LEU C CA 1
ATOM 6062 C C . LEU C 1 221 ? -7.843 -64.545 43.088 1.00 29.13 314 LEU C C 1
ATOM 6063 O O . LEU C 1 221 ? -8.069 -64.095 41.967 1.00 23.37 314 LEU C O 1
ATOM 6068 N N . THR C 1 222 ? -6.646 -64.480 43.663 1.00 19.36 315 THR C N 1
ATOM 6069 C CA . THR C 1 222 ? -5.502 -63.942 42.941 1.00 17.60 315 THR C CA 1
ATOM 6070 C C . THR C 1 222 ? -5.126 -64.878 41.796 1.00 26.14 315 THR C C 1
ATOM 6071 O O . THR C 1 222 ? -4.906 -64.436 40.656 1.00 26.12 315 THR C O 1
ATOM 6075 N N . LEU C 1 223 ? -5.078 -66.175 42.094 1.00 14.96 316 LEU C N 1
ATOM 6076 C CA . LEU C 1 223 ? -4.786 -67.170 41.061 1.00 25.52 316 LEU C CA 1
ATOM 6077 C C . LEU C 1 223 ? -5.846 -67.109 39.946 1.00 29.17 316 LEU C C 1
ATOM 6078 O O . LEU C 1 223 ? -5.523 -67.054 38.744 1.00 28.42 316 LEU C O 1
ATOM 6083 N N . GLU C 1 224 ? -7.112 -67.097 40.356 1.00 21.03 317 GLU C N 1
ATOM 6084 C CA . GLU C 1 224 ? -8.224 -67.043 39.414 1.00 19.88 317 GLU C CA 1
ATOM 6085 C C . GLU C 1 224 ? -8.154 -65.786 38.556 1.00 31.89 317 GLU C C 1
ATOM 6086 O O . GLU C 1 224 ? -8.479 -65.817 37.369 1.00 31.51 317 GLU C O 1
ATOM 6092 N N . LEU C 1 225 ? -7.731 -64.682 39.164 1.00 24.75 318 LEU C N 1
ATOM 6093 C CA . LEU C 1 225 ? -7.572 -63.429 38.440 1.00 18.98 318 LEU C CA 1
ATOM 6094 C C . LEU C 1 225 ? -6.479 -63.576 37.390 1.00 31.69 318 LEU C C 1
ATOM 6095 O O . LEU C 1 225 ? -6.603 -63.046 36.285 1.00 25.95 318 LEU C O 1
ATOM 6100 N N . GLU C 1 226 ? -5.406 -64.290 37.733 1.00 23.63 319 GLU C N 1
ATOM 6101 C CA . GLU C 1 226 ? -4.364 -64.563 36.743 1.00 29.03 319 GLU C CA 1
ATOM 6102 C C . GLU C 1 226 ? -4.944 -65.312 35.549 1.00 36.21 319 GLU C C 1
ATOM 6103 O O . GLU C 1 226 ? -4.682 -64.957 34.396 1.00 33.24 319 GLU C O 1
ATOM 6109 N N . LYS C 1 227 ? -5.733 -66.347 35.829 1.00 31.58 320 LYS C N 1
ATOM 6110 C CA . LYS C 1 227 ? -6.383 -67.101 34.754 1.00 30.44 320 LYS C CA 1
ATOM 6111 C C . LYS C 1 227 ? -7.279 -66.214 33.881 1.00 28.58 320 LYS C C 1
ATOM 6112 O O . LYS C 1 227 ? -7.226 -66.278 32.647 1.00 27.41 320 LYS C O 1
ATOM 6118 N N . ASN C 1 228 ? -8.094 -65.389 34.530 1.00 40.09 321 ASN C N 1
ATOM 6119 C CA . ASN C 1 228 ? -8.991 -64.476 33.830 1.00 29.80 321 ASN C CA 1
ATOM 6120 C C . ASN C 1 228 ? -8.238 -63.507 32.926 1.00 38.82 321 ASN C C 1
ATOM 6121 O O . ASN C 1 228 ? -8.648 -63.258 31.793 1.00 33.53 321 ASN C O 1
ATOM 6126 N N . GLU C 1 229 ? -7.136 -62.964 33.435 1.00 42.02 322 GLU C N 1
ATOM 6127 C CA . GLU C 1 229 ? -6.327 -62.021 32.673 1.00 39.83 322 GLU C CA 1
ATOM 6128 C C . GLU C 1 229 ? -5.638 -62.716 31.507 1.00 38.67 322 GLU C C 1
ATOM 6129 O O . GLU C 1 229 ? -5.423 -62.114 30.454 1.00 43.06 322 GLU C O 1
ATOM 6135 N N . GLU C 1 230 ? -5.290 -63.984 31.700 1.00 38.73 323 GLU C N 1
ATOM 6136 C CA . GLU C 1 230 ? -4.682 -64.770 30.633 1.00 38.91 323 GLU C CA 1
ATOM 6137 C C . GLU C 1 230 ? -5.682 -65.031 29.508 1.00 42.32 323 GLU C C 1
ATOM 6138 O O . GLU C 1 230 ? -5.334 -64.944 28.330 1.00 40.01 323 GLU C O 1
ATOM 6144 N N . ARG C 1 231 ? -6.921 -65.352 29.868 1.00 31.57 324 ARG C N 1
ATOM 6145 C CA . ARG C 1 231 ? -7.945 -65.594 28.856 1.00 28.89 324 ARG C CA 1
ATOM 6146 C C . ARG C 1 231 ? -8.392 -64.302 28.170 1.00 49.26 324 ARG C C 1
ATOM 6147 O O . ARG C 1 231 ? -8.750 -64.307 26.991 1.00 47.70 324 ARG C O 1
ATOM 6155 N N . GLN C 1 232 ? -8.358 -63.196 28.906 1.00 50.52 325 GLN C N 1
ATOM 6156 C CA . GLN C 1 232 ? -8.913 -61.939 28.412 1.00 41.40 325 GLN C CA 1
ATOM 6157 C C . GLN C 1 232 ? -7.992 -61.257 27.400 1.00 45.59 325 GLN C C 1
ATOM 6158 O O . GLN C 1 232 ? -8.442 -60.425 26.611 1.00 50.89 325 GLN C O 1
ATOM 6164 N N . GLN C 1 233 ? -6.708 -61.609 27.415 1.00 42.54 326 GLN C N 1
ATOM 6165 C CA . GLN C 1 233 ? -5.749 -60.957 26.527 1.00 48.37 326 GLN C CA 1
ATOM 6166 C C . GLN C 1 233 ? -6.064 -61.232 25.063 1.00 47.85 326 GLN C C 1
ATOM 6167 O O . GLN C 1 233 ? -6.453 -62.340 24.693 1.00 47.96 326 GLN C O 1
ATOM 6173 N N . ALA C 1 234 ? -5.898 -60.198 24.244 1.00 50.54 327 ALA C N 1
ATOM 6174 C CA . ALA C 1 234 ? -6.341 -60.203 22.856 1.00 44.04 327 ALA C CA 1
ATOM 6175 C C . ALA C 1 234 ? -5.704 -61.303 22.009 1.00 46.34 327 ALA C C 1
ATOM 6176 O O . ALA C 1 234 ? -4.494 -61.527 22.052 1.00 43.38 327 ALA C O 1
ATOM 6178 N N . SER C 1 235 ? -6.549 -61.988 21.245 1.00 44.79 328 SER C N 1
ATOM 6179 C CA . SER C 1 235 ? -6.112 -62.944 20.239 1.00 45.07 328 SER C CA 1
ATOM 6180 C C . SER C 1 235 ? -5.777 -62.190 18.959 1.00 49.60 328 SER C C 1
ATOM 6181 O O . SER C 1 235 ? -6.465 -61.232 18.600 1.00 55.90 328 SER C O 1
ATOM 6184 N N . VAL C 1 236 ? -4.722 -62.618 18.275 1.00 66.20 329 VAL C N 1
ATOM 6185 C CA . VAL C 1 236 ? -4.303 -61.955 17.047 1.00 62.28 329 VAL C CA 1
ATOM 6186 C C . VAL C 1 236 ? -4.577 -62.787 15.797 1.00 52.86 329 VAL C C 1
ATOM 6187 O O . VAL C 1 236 ? -4.302 -63.986 15.750 1.00 61.73 329 VAL C O 1
ATOM 6191 N N . ILE C 1 237 ? -5.145 -62.129 14.794 1.00 67.24 330 ILE C N 1
ATOM 6192 C CA . ILE C 1 237 ? -5.369 -62.725 13.488 1.00 74.37 330 ILE C CA 1
ATOM 6193 C C . ILE C 1 237 ? -4.304 -62.207 12.534 1.00 68.27 330 ILE C C 1
ATOM 6194 O O . ILE C 1 237 ? -4.200 -60.996 12.303 1.00 58.96 330 ILE C O 1
ATOM 6199 N N . ARG C 1 238 ? -3.509 -63.128 12.000 1.00 73.35 331 ARG C N 1
ATOM 6200 C CA . ARG C 1 238 ? -2.421 -62.785 11.095 1.00 72.48 331 ARG C CA 1
ATOM 6201 C C . ARG C 1 238 ? -2.789 -63.151 9.661 1.00 58.89 331 ARG C C 1
ATOM 6202 O O . ARG C 1 238 ? -3.522 -64.111 9.426 1.00 60.19 331 ARG C O 1
ATOM 6210 N N . ALA C 1 239 ? -2.282 -62.374 8.709 1.00 78.51 332 ALA C N 1
ATOM 6211 C CA . ALA C 1 239 ? -2.517 -62.629 7.293 1.00 75.88 332 ALA C CA 1
ATOM 6212 C C . ALA C 1 239 ? -1.976 -63.987 6.852 1.00 59.26 332 ALA C C 1
ATOM 6213 O O . ALA C 1 239 ? -0.782 -64.257 6.983 1.00 52.39 332 ALA C O 1
ATOM 6215 N N . PRO C 1 240 ? -2.864 -64.847 6.329 1.00 66.03 333 PRO C N 1
ATOM 6216 C CA . PRO C 1 240 ? -2.495 -66.172 5.820 1.00 67.48 333 PRO C CA 1
ATOM 6217 C C . PRO C 1 240 ? -1.844 -66.068 4.444 1.00 69.37 333 PRO C C 1
ATOM 6218 O O . PRO C 1 240 ? -1.148 -66.987 4.011 1.00 60.12 333 PRO C O 1
ATOM 6222 N N . VAL C 1 241 ? -2.078 -64.945 3.771 1.00 63.26 334 VAL C N 1
ATOM 6223 C CA . VAL C 1 241 ? -1.455 -64.659 2.484 1.00 72.41 334 VAL C CA 1
ATOM 6224 C C . VAL C 1 241 ? -1.006 -63.201 2.433 1.00 76.99 334 VAL C C 1
ATOM 6225 O O . VAL C 1 241 ? -1.488 -62.368 3.201 1.00 77.04 334 VAL C O 1
ATOM 6229 N N . SER C 1 242 ? -0.079 -62.900 1.531 1.00 70.01 335 SER C N 1
ATOM 6230 C CA . SER C 1 242 ? 0.403 -61.535 1.349 1.00 77.78 335 SER C CA 1
ATOM 6231 C C . SER C 1 242 ? -0.473 -60.762 0.365 1.00 75.81 335 SER C C 1
ATOM 6232 O O . SER C 1 242 ? -1.107 -61.356 -0.507 1.00 62.35 335 SER C O 1
ATOM 6235 N N . GLY C 1 243 ? -0.511 -59.440 0.509 1.00 65.27 336 GLY C N 1
ATOM 6236 C CA . GLY C 1 243 ? -1.234 -58.604 -0.432 1.00 74.01 336 GLY C CA 1
ATOM 6237 C C . GLY C 1 243 ? -1.913 -57.376 0.144 1.00 74.62 336 GLY C C 1
ATOM 6238 O O . GLY C 1 243 ? -1.502 -56.842 1.174 1.00 54.00 336 GLY C O 1
ATOM 6239 N N . LYS C 1 244 ? -2.959 -56.926 -0.541 1.00 81.02 337 LYS C N 1
ATOM 6240 C CA . LYS C 1 244 ? -3.652 -55.700 -0.171 1.00 80.65 337 LYS C CA 1
ATOM 6241 C C . LYS C 1 244 ? -4.972 -56.008 0.566 1.00 79.98 337 LYS C C 1
ATOM 6242 O O . LYS C 1 244 ? -5.657 -57.000 0.268 1.00 78.28 337 LYS C O 1
ATOM 6248 N N . VAL C 1 245 ? -5.296 -55.163 1.545 1.00 67.64 338 VAL C N 1
ATOM 6249 C CA . VAL C 1 245 ? -6.527 -55.280 2.331 1.00 64.33 338 VAL C CA 1
ATOM 6250 C C . VAL C 1 245 ? -7.705 -54.545 1.735 1.00 62.99 338 VAL C C 1
ATOM 6251 O O . VAL C 1 245 ? -7.682 -53.323 1.580 1.00 70.72 338 VAL C O 1
ATOM 6255 N N . GLN C 1 246 ? -8.748 -55.297 1.421 1.00 70.47 339 GLN C N 1
ATOM 6256 C CA . GLN C 1 246 ? -9.948 -54.735 0.831 1.00 67.60 339 GLN C CA 1
ATOM 6257 C C . GLN C 1 246 ? -11.251 -55.168 1.532 1.00 69.13 339 GLN C C 1
ATOM 6258 O O . GLN C 1 246 ? -11.303 -56.207 2.192 1.00 66.58 339 GLN C O 1
ATOM 6264 N N . GLN C 1 247 ? -12.289 -54.350 1.390 1.00 61.52 340 GLN C N 1
ATOM 6265 C CA . GLN C 1 247 ? -13.550 -54.564 2.087 1.00 59.20 340 GLN C CA 1
ATOM 6266 C C . GLN C 1 247 ? -13.354 -54.674 3.602 1.00 67.95 340 GLN C C 1
ATOM 6267 O O . GLN C 1 247 ? -13.860 -55.595 4.243 1.00 49.37 340 GLN C O 1
ATOM 6273 N N . LEU C 1 248 ? -12.598 -53.727 4.153 1.00 70.22 341 LEU C N 1
ATOM 6274 C CA . LEU C 1 248 ? -12.353 -53.633 5.591 1.00 43.25 341 LEU C CA 1
ATOM 6275 C C . LEU C 1 248 ? -13.543 -53.009 6.312 1.00 49.41 341 LEU C C 1
ATOM 6276 O O . LEU C 1 248 ? -13.962 -51.899 5.984 1.00 42.96 341 LEU C O 1
ATOM 6281 N N . LYS C 1 249 ? -14.074 -53.712 7.306 1.00 51.20 342 LYS C N 1
ATOM 6282 C CA . LYS C 1 249 ? -15.270 -53.252 8.004 1.00 50.40 342 LYS C CA 1
ATOM 6283 C C . LYS C 1 249 ? -14.956 -52.570 9.332 1.00 45.62 342 LYS C C 1
ATOM 6284 O O . LYS C 1 249 ? -15.555 -52.898 10.354 1.00 54.90 342 LYS C O 1
ATOM 6290 N N . VAL C 1 250 ? -14.014 -51.628 9.294 1.00 44.79 343 VAL C N 1
ATOM 6291 C CA . VAL C 1 250 ? -13.555 -50.848 10.452 1.00 47.94 343 VAL C CA 1
ATOM 6292 C C . VAL C 1 250 ? -14.629 -50.567 11.517 1.00 46.39 343 VAL C C 1
ATOM 6293 O O . VAL C 1 250 ? -14.336 -50.533 12.715 1.00 50.88 343 VAL C O 1
ATOM 6297 N N . HIS C 1 251 ? -15.874 -50.404 11.077 1.00 50.22 344 HIS C N 1
ATOM 6298 C CA . HIS C 1 251 ? -16.998 -50.117 11.967 1.00 44.37 344 HIS C CA 1
ATOM 6299 C C . HIS C 1 251 ? -17.286 -51.249 12.952 1.00 51.06 344 HIS C C 1
ATOM 6300 O O . HIS C 1 251 ? -18.083 -51.086 13.875 1.00 50.29 344 HIS C O 1
ATOM 6307 N N . THR C 1 252 ? -16.645 -52.397 12.757 1.00 45.86 345 THR C N 1
ATOM 6308 C CA . THR C 1 252 ? -16.905 -53.545 13.612 1.00 41.46 345 THR C CA 1
ATOM 6309 C C . THR C 1 252 ? -15.988 -53.554 14.829 1.00 50.98 345 THR C C 1
ATOM 6310 O O . THR C 1 252 ? -16.042 -54.476 15.643 1.00 50.61 345 THR C O 1
ATOM 6314 N N . GLU C 1 253 ? -15.154 -52.526 14.963 1.00 50.14 346 GLU C N 1
ATOM 6315 C CA . GLU C 1 253 ? -14.318 -52.398 16.152 1.00 51.55 346 GLU C CA 1
ATOM 6316 C C . GLU C 1 253 ? -15.159 -52.018 17.364 1.00 49.72 346 GLU C C 1
ATOM 6317 O O . GLU C 1 253 ? -15.956 -51.081 17.316 1.00 53.81 346 GLU C O 1
ATOM 6323 N N . GLY C 1 254 ? -14.971 -52.760 18.451 1.00 36.81 347 GLY C N 1
ATOM 6324 C CA . GLY C 1 254 ? -15.714 -52.543 19.677 1.00 33.10 347 GLY C CA 1
ATOM 6325 C C . GLY C 1 254 ? -17.014 -53.321 19.630 1.00 40.09 347 GLY C C 1
ATOM 6326 O O . GLY C 1 254 ? -17.737 -53.420 20.621 1.00 41.26 347 GLY C O 1
ATOM 6327 N N . GLY C 1 255 ? -17.307 -53.868 18.454 1.00 44.87 348 GLY C N 1
ATOM 6328 C CA . GLY C 1 255 ? -18.507 -54.649 18.219 1.00 39.01 348 GLY C CA 1
ATOM 6329 C C . GLY C 1 255 ? -18.286 -56.146 18.307 1.00 36.79 348 GLY C C 1
ATOM 6330 O O . GLY C 1 255 ? -17.149 -56.618 18.308 1.00 40.44 348 GLY C O 1
ATOM 6331 N N . VAL C 1 256 ? -19.382 -56.894 18.377 1.00 42.12 349 VAL C N 1
ATOM 6332 C CA . VAL C 1 256 ? -19.323 -58.349 18.436 1.00 28.25 349 VAL C CA 1
ATOM 6333 C C . VAL C 1 256 ? -19.267 -58.912 17.017 1.00 30.64 349 VAL C C 1
ATOM 6334 O O . VAL C 1 256 ? -20.007 -58.468 16.139 1.00 39.45 349 VAL C O 1
ATOM 6338 N N . VAL C 1 257 ? -18.388 -59.884 16.790 1.00 27.72 350 VAL C N 1
ATOM 6339 C CA . VAL C 1 257 ? -18.333 -60.567 15.501 1.00 28.27 350 VAL C CA 1
ATOM 6340 C C . VAL C 1 257 ? -18.585 -62.061 15.621 1.00 24.40 350 VAL C C 1
ATOM 6341 O O . VAL C 1 257 ? -18.241 -62.688 16.621 1.00 30.87 350 VAL C O 1
ATOM 6345 N N . THR C 1 258 ? -19.196 -62.620 14.584 1.00 32.16 351 THR C N 1
ATOM 6346 C CA . THR C 1 258 ? -19.565 -64.025 14.576 1.00 35.23 351 THR C CA 1
ATOM 6347 C C . THR C 1 258 ? -18.793 -64.752 13.477 1.00 33.76 351 THR C C 1
ATOM 6348 O O . THR C 1 258 ? -18.232 -64.119 12.582 1.00 29.53 351 THR C O 1
ATOM 6352 N N . THR C 1 259 ? -18.745 -66.078 13.566 1.00 41.39 352 THR C N 1
ATOM 6353 C CA . THR C 1 259 ? -18.004 -66.901 12.612 1.00 38.00 352 THR C CA 1
ATOM 6354 C C . THR C 1 259 ? -18.455 -66.720 11.159 1.00 45.68 352 THR C C 1
ATOM 6355 O O . THR C 1 259 ? -17.735 -67.090 10.231 1.00 47.35 352 THR C O 1
ATOM 6359 N N . ALA C 1 260 ? -19.641 -66.151 10.965 1.00 38.89 353 ALA C N 1
ATOM 6360 C CA . ALA C 1 260 ? -20.182 -65.929 9.627 1.00 49.57 353 ALA C CA 1
ATOM 6361 C C . ALA C 1 260 ? -19.777 -64.569 9.059 1.00 54.76 353 ALA C C 1
ATOM 6362 O O . ALA C 1 260 ? -20.106 -64.246 7.917 1.00 61.37 353 ALA C O 1
ATOM 6364 N N . GLU C 1 261 ? -19.064 -63.778 9.854 1.00 48.51 354 GLU C N 1
ATOM 6365 C CA . GLU C 1 261 ? -18.690 -62.426 9.447 1.00 55.36 354 GLU C CA 1
ATOM 6366 C C . GLU C 1 261 ? -17.337 -62.396 8.738 1.00 45.56 354 GLU C C 1
ATOM 6367 O O . GLU C 1 261 ? -16.365 -62.989 9.204 1.00 55.67 354 GLU C O 1
ATOM 6373 N N . THR C 1 262 ? -17.287 -61.702 7.605 1.00 53.31 355 THR C N 1
ATOM 6374 C CA . THR C 1 262 ? -16.034 -61.454 6.899 1.00 66.25 355 THR C CA 1
ATOM 6375 C C . THR C 1 262 ? -15.459 -60.092 7.278 1.00 52.81 355 THR C C 1
ATOM 6376 O O . THR C 1 262 ? -15.977 -59.059 6.858 1.00 48.13 355 THR C O 1
ATOM 6380 N N . LEU C 1 263 ? -14.397 -60.085 8.076 1.00 48.12 356 LEU C N 1
ATOM 6381 C CA . LEU C 1 263 ? -13.840 -58.828 8.567 1.00 50.65 356 LEU C CA 1
ATOM 6382 C C . LEU C 1 263 ? -13.144 -58.052 7.453 1.00 53.22 356 LEU C C 1
ATOM 6383 O O . LEU C 1 263 ? -13.207 -56.822 7.411 1.00 39.85 356 LEU C O 1
ATOM 6388 N N . MET C 1 264 ? -12.496 -58.779 6.549 1.00 58.64 357 MET C N 1
ATOM 6389 C CA . MET C 1 264 ? -11.809 -58.178 5.411 1.00 49.47 357 MET C CA 1
ATOM 6390 C C . MET C 1 264 ? -11.420 -59.258 4.413 1.00 60.70 357 MET C C 1
ATOM 6391 O O . MET C 1 264 ? -11.558 -60.448 4.688 1.00 61.36 357 MET C O 1
ATOM 6396 N N . VAL C 1 265 ? -10.936 -58.841 3.250 1.00 58.72 358 VAL C N 1
ATOM 6397 C CA . VAL C 1 265 ? -10.415 -59.782 2.272 1.00 65.97 358 VAL C CA 1
ATOM 6398 C C . VAL C 1 265 ? -9.004 -59.350 1.877 1.00 70.97 358 VAL C C 1
ATOM 6399 O O . VAL C 1 265 ? -8.707 -58.157 1.794 1.00 66.39 358 VAL C O 1
ATOM 6403 N N . ILE C 1 266 ? -8.127 -60.327 1.676 1.00 72.89 359 ILE C N 1
ATOM 6404 C CA . ILE C 1 266 ? -6.753 -60.053 1.276 1.00 78.69 359 ILE C CA 1
ATOM 6405 C C . ILE C 1 266 ? -6.545 -60.497 -0.166 1.00 81.72 359 ILE C C 1
ATOM 6406 O O . ILE C 1 266 ? -6.693 -61.676 -0.473 1.00 77.19 359 ILE C O 1
ATOM 6411 N N . VAL C 1 267 ? -6.207 -59.568 -1.054 1.00 83.06 360 VAL C N 1
ATOM 6412 C CA . VAL C 1 267 ? -6.058 -59.930 -2.460 1.00 86.62 360 VAL C CA 1
ATOM 6413 C C . VAL C 1 267 ? -4.594 -59.832 -2.874 1.00 72.77 360 VAL C C 1
ATOM 6414 O O . VAL C 1 267 ? -3.790 -59.199 -2.186 1.00 63.96 360 VAL C O 1
ATOM 6418 N N . SER D 1 3 ? -3.989 17.813 90.865 1.00 47.41 96 SER D N 1
ATOM 6419 C CA . SER D 1 3 ? -4.806 17.012 89.961 1.00 53.40 96 SER D CA 1
ATOM 6420 C C . SER D 1 3 ? -5.251 17.839 88.760 1.00 63.70 96 SER D C 1
ATOM 6421 O O . SER D 1 3 ? -5.755 18.952 88.912 1.00 63.37 96 SER D O 1
ATOM 6424 N N . LYS D 1 4 ? -5.067 17.288 87.565 1.00 53.44 97 LYS D N 1
ATOM 6425 C CA . LYS D 1 4 ? -5.491 17.959 86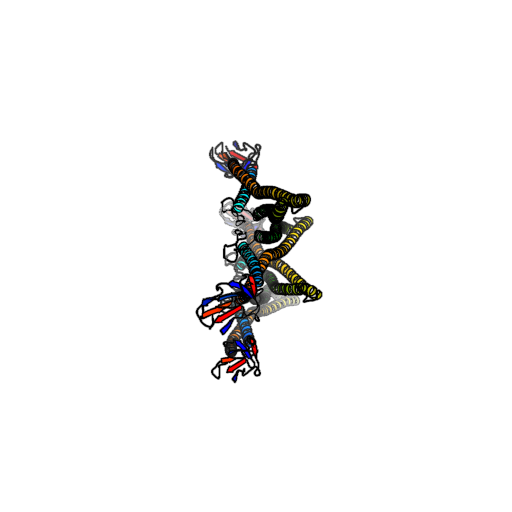.343 1.00 49.44 97 LYS D CA 1
ATOM 6426 C C . LYS D 1 4 ? -6.453 17.104 85.530 1.00 41.28 97 LYS D C 1
ATOM 6427 O O . LYS D 1 4 ? -6.186 15.930 85.275 1.00 46.00 97 LYS D O 1
ATOM 6433 N N . GLU D 1 5 ? -7.566 17.697 85.114 1.00 35.65 98 GLU D N 1
ATOM 6434 C CA . GLU D 1 5 ? -8.540 16.973 84.311 1.00 32.40 98 GLU D CA 1
ATOM 6435 C C . GLU D 1 5 ? -8.160 17.157 82.853 1.00 39.28 98 GLU D C 1
ATOM 6436 O O . GLU D 1 5 ? -7.651 18.210 82.468 1.00 30.19 98 GLU D O 1
ATOM 6442 N N . ILE D 1 6 ? -8.412 16.145 82.036 1.00 32.71 99 ILE D N 1
ATOM 6443 C CA . ILE D 1 6 ? -8.075 16.251 80.629 1.00 42.46 99 ILE D CA 1
ATOM 6444 C C . ILE D 1 6 ? -9.338 16.248 79.785 1.00 32.20 99 ILE D C 1
ATOM 6445 O O . ILE D 1 6 ? -10.050 15.249 79.701 1.00 26.52 99 ILE D O 1
ATOM 6450 N N . LYS D 1 7 ? -9.601 17.390 79.163 1.00 31.44 100 LYS D N 1
ATOM 6451 C CA . LYS D 1 7 ? -10.787 17.580 78.342 1.00 34.28 100 LYS D CA 1
ATOM 6452 C C . LYS D 1 7 ? -10.393 17.973 76.932 1.00 39.45 100 LYS D C 1
ATOM 6453 O O . LYS D 1 7 ? -9.367 18.627 76.730 1.00 35.10 100 LYS D O 1
ATOM 6459 N N . PRO D 1 8 ? -11.205 17.571 75.946 1.00 31.56 101 PRO D N 1
ATOM 6460 C CA . PRO D 1 8 ? -10.910 17.976 74.572 1.00 32.01 101 PRO D CA 1
ATOM 6461 C C . PRO D 1 8 ? -11.054 19.482 74.409 1.00 29.98 101 PRO D C 1
ATOM 6462 O O . PRO D 1 8 ? -11.980 20.089 74.948 1.00 32.34 101 PRO D O 1
ATOM 6466 N N . ILE D 1 9 ? -10.128 20.072 73.665 1.00 28.82 102 ILE D N 1
ATOM 6467 C CA . ILE D 1 9 ? -10.138 21.502 73.407 1.00 31.06 102 ILE D CA 1
ATOM 6468 C C . ILE D 1 9 ? -11.238 21.824 72.399 1.00 39.40 102 ILE D C 1
ATOM 6469 O O . ILE D 1 9 ? -11.618 22.980 72.210 1.00 30.61 102 ILE D O 1
ATOM 6474 N N . GLU D 1 10 ? -11.754 20.771 71.774 1.00 28.41 103 GLU D N 1
ATOM 6475 C CA . GLU D 1 10 ? -12.716 20.886 70.690 1.00 35.30 103 GLU D CA 1
ATOM 6476 C C . GLU D 1 10 ? -13.422 19.548 70.481 1.00 35.78 103 GLU D C 1
ATOM 6477 O O . GLU D 1 10 ? -12.818 18.494 70.685 1.00 29.10 103 GLU D O 1
ATOM 6483 N N . ASN D 1 11 ? -14.698 19.586 70.105 1.00 26.20 104 ASN D N 1
ATOM 6484 C CA . ASN D 1 11 ? -15.422 18.363 69.766 1.00 23.30 104 ASN D CA 1
ATOM 6485 C C . ASN D 1 11 ? -14.691 17.579 68.678 1.00 21.79 104 ASN D C 1
ATOM 6486 O O . ASN D 1 11 ? -14.504 18.075 67.568 1.00 32.14 104 ASN D O 1
ATOM 6491 N N . SER D 1 12 ? -14.272 16.361 69.007 1.00 25.95 105 SER D N 1
ATOM 6492 C CA . SER D 1 12 ? -13.458 15.553 68.102 1.00 27.08 105 SER D CA 1
ATOM 6493 C C . SER D 1 12 ? -13.765 14.066 68.255 1.00 25.26 105 SER D C 1
ATOM 6494 O O . SER D 1 12 ? -14.670 13.684 68.995 1.00 31.77 105 SER D O 1
ATOM 6497 N N . ILE D 1 13 ? -13.016 13.229 67.543 1.00 33.83 106 ILE D N 1
ATOM 6498 C CA . ILE D 1 13 ? -13.159 11.782 67.678 1.00 25.04 106 ILE D CA 1
ATOM 6499 C C . ILE D 1 13 ? -11.893 11.159 68.262 1.00 31.35 106 ILE D C 1
ATOM 6500 O O . ILE D 1 13 ? -10.794 11.439 67.797 1.00 27.82 106 ILE D O 1
ATOM 6505 N N . VAL D 1 14 ? -12.040 10.330 69.291 1.00 21.24 107 VAL D N 1
ATOM 6506 C CA . VAL D 1 14 ? -10.886 9.634 69.854 1.00 24.58 107 VAL D CA 1
ATOM 6507 C C . VAL D 1 14 ? -10.432 8.515 68.919 1.00 28.23 107 VAL D C 1
ATOM 6508 O O . VAL D 1 14 ? -11.089 7.480 68.803 1.00 33.57 107 VAL D O 1
ATOM 6512 N N . LYS D 1 15 ? -9.307 8.735 68.249 1.00 25.28 108 LYS D N 1
ATOM 6513 C CA . LYS D 1 15 ? -8.759 7.764 67.311 1.00 30.62 108 LYS D CA 1
ATOM 6514 C C . LYS D 1 15 ? -8.021 6.630 68.019 1.00 37.07 108 LYS D C 1
ATOM 6515 O O . LYS D 1 15 ? -8.192 5.462 67.670 1.00 33.26 108 LYS D O 1
ATOM 6521 N N . GLU D 1 16 ? -7.203 6.970 69.011 1.00 43.85 109 GLU D N 1
ATOM 6522 C CA . GLU D 1 16 ? -6.437 5.956 69.732 1.00 40.58 109 GLU D CA 1
ATOM 6523 C C . GLU D 1 16 ? -6.042 6.404 71.129 1.00 40.36 109 GLU D C 1
ATOM 6524 O O . GLU D 1 16 ? -5.583 7.527 71.319 1.00 31.09 109 GLU D O 1
ATOM 6530 N N . ILE D 1 17 ? -6.237 5.522 72.102 1.00 49.84 110 ILE D N 1
ATOM 6531 C CA . ILE D 1 17 ? -5.735 5.741 73.453 1.00 43.55 110 ILE D CA 1
ATOM 6532 C C . ILE D 1 17 ? -4.455 4.940 73.661 1.00 45.17 110 ILE D C 1
ATOM 6533 O O . ILE D 1 17 ? -4.455 3.713 73.556 1.00 47.31 110 ILE D O 1
ATOM 6538 N N . ILE D 1 18 ? -3.368 5.645 73.956 1.00 48.07 111 ILE D N 1
ATOM 6539 C CA . ILE D 1 18 ? -2.050 5.032 74.077 1.00 47.55 111 ILE D CA 1
ATOM 6540 C C . ILE D 1 18 ? -1.749 4.721 75.537 1.00 46.95 111 ILE D C 1
ATOM 6541 O O . ILE D 1 18 ? -1.062 3.749 75.855 1.00 51.97 111 ILE D O 1
ATOM 6546 N N . VAL D 1 19 ? -2.287 5.551 76.421 1.00 52.00 112 VAL D N 1
ATOM 6547 C CA . VAL D 1 19 ? -2.068 5.421 77.854 1.00 39.07 112 VAL D CA 1
ATOM 6548 C C . VAL D 1 19 ? -3.018 4.383 78.452 1.00 47.36 112 VAL D C 1
ATOM 6549 O O . VAL D 1 19 ? -4.144 4.220 77.982 1.00 51.02 112 VAL D O 1
ATOM 6553 N N . LYS D 1 20 ? -2.556 3.666 79.475 1.00 45.77 113 LYS D N 1
ATOM 6554 C CA . LYS D 1 20 ? -3.426 2.749 80.205 1.00 46.91 113 LYS D CA 1
ATOM 6555 C C . LYS D 1 20 ? -3.716 3.264 81.611 1.00 42.16 113 LYS D C 1
ATOM 6556 O O . LYS D 1 20 ? -3.076 4.202 82.088 1.00 40.69 113 LYS D O 1
ATOM 6562 N N . GLU D 1 21 ? -4.690 2.642 82.267 1.00 49.43 114 GLU D N 1
ATOM 6563 C CA . GLU D 1 21 ? -5.083 3.016 83.622 1.00 48.92 114 GLU D CA 1
ATOM 6564 C C . GLU D 1 21 ? -3.971 2.749 84.636 1.00 59.35 114 GLU D C 1
ATOM 6565 O O . GLU D 1 21 ? -3.511 1.617 84.785 1.00 58.36 114 GLU D O 1
ATOM 6571 N N . GLY D 1 22 ? -3.540 3.802 85.324 1.00 59.65 115 GLY D N 1
ATOM 6572 C CA . GLY D 1 22 ? -2.518 3.682 86.349 1.00 53.00 115 GLY D CA 1
ATOM 6573 C C . GLY D 1 22 ? -1.113 3.919 85.830 1.00 59.86 115 GLY D C 1
ATOM 6574 O O . GLY D 1 22 ? -0.141 3.828 86.580 1.00 58.84 115 GLY D O 1
ATOM 6575 N N . GLU D 1 23 ? -1.006 4.224 84.542 1.00 58.09 116 GLU D N 1
ATOM 6576 C CA . GLU D 1 23 ? 0.290 4.441 83.909 1.00 53.67 116 GLU D CA 1
ATOM 6577 C C . GLU D 1 23 ? 0.902 5.774 84.338 1.00 61.47 116 GLU D C 1
ATOM 6578 O O . GLU D 1 23 ? 0.190 6.760 84.529 1.00 67.32 116 GLU D O 1
ATOM 6584 N N . SER D 1 24 ? 2.222 5.795 84.492 1.00 58.83 117 SER D N 1
ATOM 6585 C CA . SER D 1 24 ? 2.937 7.016 84.846 1.00 54.10 117 SER D CA 1
ATOM 6586 C C . SER D 1 24 ? 3.416 7.741 83.593 1.00 58.26 117 SER D C 1
ATOM 6587 O O . SER D 1 24 ? 4.027 7.136 82.712 1.00 63.53 117 SER D O 1
ATOM 6590 N N . VAL D 1 25 ? 3.133 9.037 83.515 1.00 50.57 118 VAL D N 1
ATOM 6591 C CA . VAL D 1 25 ? 3.527 9.838 82.361 1.00 58.20 118 VAL D CA 1
ATOM 6592 C C . VAL D 1 25 ? 4.279 11.100 82.771 1.00 57.86 118 VAL D C 1
ATOM 6593 O O . VAL D 1 25 ? 4.111 11.605 83.881 1.00 66.43 118 VAL D O 1
ATOM 6597 N N . ARG D 1 26 ? 5.115 11.598 81.867 1.00 56.56 119 ARG D N 1
ATOM 6598 C CA . ARG D 1 26 ? 5.814 12.858 82.083 1.00 55.97 119 ARG D CA 1
ATOM 6599 C C . ARG D 1 26 ? 5.079 13.981 81.363 1.00 59.01 119 ARG D C 1
ATOM 6600 O O . ARG D 1 26 ? 4.278 13.728 80.464 1.00 68.63 119 ARG D O 1
ATOM 6608 N N . LYS D 1 27 ? 5.343 15.219 81.766 1.00 48.39 120 LYS D N 1
ATOM 6609 C CA . LYS D 1 27 ? 4.727 16.372 81.120 1.00 53.94 120 LYS D CA 1
ATOM 6610 C C . LYS D 1 27 ? 5.191 16.487 79.671 1.00 60.55 120 LYS D C 1
ATOM 6611 O O . LYS D 1 27 ? 6.387 16.594 79.400 1.00 68.54 120 LYS D O 1
ATOM 6617 N N . GLY D 1 28 ? 4.240 16.459 78.742 1.00 55.24 121 GLY D N 1
ATOM 6618 C CA . GLY D 1 28 ? 4.558 16.530 77.328 1.00 50.74 121 GLY D CA 1
ATOM 6619 C C . GLY D 1 28 ? 4.365 15.204 76.614 1.00 60.91 121 GLY D C 1
ATOM 6620 O O . GLY D 1 28 ? 4.346 15.148 75.385 1.00 65.01 121 GLY D O 1
ATOM 6621 N N . ASP D 1 29 ? 4.226 14.134 77.390 1.00 61.37 122 ASP D N 1
ATOM 6622 C CA . ASP D 1 29 ? 4.012 12.799 76.838 1.00 62.72 122 ASP D CA 1
ATOM 6623 C C . ASP D 1 29 ? 2.663 12.690 76.134 1.00 66.08 122 ASP D C 1
ATOM 6624 O O . ASP D 1 29 ? 1.675 13.275 76.576 1.00 60.00 122 ASP D O 1
ATOM 6629 N N . VAL D 1 30 ? 2.627 11.934 75.040 1.00 64.25 123 VAL D N 1
ATOM 6630 C CA . VAL D 1 30 ? 1.391 11.749 74.289 1.00 58.07 123 VAL D CA 1
ATOM 6631 C C . VAL D 1 30 ? 0.468 10.780 75.015 1.00 49.28 123 VAL D C 1
ATOM 6632 O O . VAL D 1 30 ? 0.869 9.676 75.381 1.00 49.61 123 VAL D O 1
ATOM 6636 N N . LEU D 1 31 ? -0.773 11.204 75.220 1.00 40.61 124 LEU D N 1
ATOM 6637 C CA . LEU D 1 31 ? -1.750 10.400 75.940 1.00 40.46 124 LEU D CA 1
ATOM 6638 C C . LEU D 1 31 ? -2.819 9.839 75.018 1.00 55.63 124 LEU D C 1
ATOM 6639 O O . LEU D 1 31 ? -3.251 8.695 75.165 1.00 46.16 124 LEU D O 1
ATOM 6644 N N . LEU D 1 32 ? -3.239 10.660 74.064 1.00 60.10 125 LEU D N 1
ATOM 6645 C CA . LEU D 1 32 ? -4.391 10.342 73.240 1.00 40.55 125 LEU D CA 1
ATOM 6646 C C . LEU D 1 32 ? -4.262 10.974 71.855 1.00 42.14 125 LEU D C 1
ATOM 6647 O O . LEU D 1 32 ? -3.728 12.074 71.710 1.00 47.21 125 LEU D O 1
ATOM 6652 N N . LYS D 1 33 ? -4.750 10.268 70.841 1.00 35.40 126 LYS D N 1
ATOM 6653 C CA . LYS D 1 33 ? -4.761 10.768 69.469 1.00 32.15 126 LYS D CA 1
ATOM 6654 C C . LYS D 1 33 ? -6.182 11.063 68.997 1.00 31.65 126 LYS D C 1
ATOM 6655 O O . LYS D 1 33 ? -7.091 10.268 69.220 1.00 23.49 126 LYS D O 1
ATOM 6661 N N . LEU D 1 34 ? -6.369 12.221 68.366 1.00 34.38 127 LEU D N 1
ATOM 6662 C CA . LEU D 1 34 ? -7.691 12.662 67.922 1.00 32.80 127 LEU D CA 1
ATOM 6663 C C . LEU D 1 34 ? -7.803 12.856 66.412 1.00 42.46 127 LEU D C 1
ATOM 6664 O O . LEU D 1 34 ? -6.847 13.249 65.746 1.00 40.24 127 LEU D O 1
ATOM 6669 N N . THR D 1 35 ? -8.993 12.578 65.888 1.00 36.15 128 THR D N 1
ATOM 6670 C CA . THR D 1 35 ? -9.331 12.845 64.498 1.00 32.61 128 THR D CA 1
ATOM 6671 C C . THR D 1 35 ? -10.435 13.897 64.435 1.00 35.68 128 THR D C 1
ATOM 6672 O O . THR D 1 35 ? -11.436 13.800 65.150 1.00 27.66 128 THR D O 1
ATOM 6676 N N . ALA D 1 36 ? -10.238 14.907 63.593 1.00 22.88 129 ALA D N 1
ATOM 6677 C CA . ALA D 1 36 ? -11.187 16.009 63.469 1.00 21.56 129 ALA D CA 1
ATOM 6678 C C . ALA D 1 36 ? -12.536 15.547 62.925 1.00 26.41 129 ALA D C 1
ATOM 6679 O O . ALA D 1 36 ? -12.601 14.657 62.078 1.00 34.02 129 ALA D O 1
ATOM 6681 N N . LEU D 1 37 ? -13.609 16.151 63.427 1.00 21.38 130 LEU D N 1
ATOM 6682 C CA . LEU D 1 37 ? -14.962 15.809 62.998 1.00 23.21 130 LEU D CA 1
ATOM 6683 C C . LEU D 1 37 ? -15.190 16.109 61.518 1.00 26.63 130 LEU D C 1
ATOM 6684 O O . LEU D 1 37 ? -14.916 17.215 61.052 1.00 27.20 130 LEU D O 1
ATOM 6689 N N . GLY D 1 38 ? -15.689 15.119 60.784 1.00 27.20 131 GLY D N 1
ATOM 6690 C CA . GLY D 1 38 ? -16.060 15.311 59.394 1.00 29.43 131 GLY D CA 1
ATOM 6691 C C . GLY D 1 38 ? -14.915 15.243 58.401 1.00 29.82 131 GLY D C 1
ATOM 6692 O O . GLY D 1 38 ? -15.120 15.412 57.200 1.00 27.60 131 GLY D O 1
ATOM 6693 N N . ALA D 1 39 ? -13.707 15.003 58.899 1.00 25.02 132 ALA D N 1
ATOM 6694 C CA . ALA D 1 39 ? -12.526 14.945 58.045 1.00 23.50 132 ALA D CA 1
ATOM 6695 C C . ALA D 1 39 ? -12.588 13.733 57.116 1.00 29.18 132 ALA D C 1
ATOM 6696 O O . ALA D 1 39 ? -12.279 13.821 55.919 1.00 35.48 132 ALA D O 1
ATOM 6698 N N . GLU D 1 40 ? -13.009 12.607 57.680 1.00 18.91 133 GLU D N 1
ATOM 6699 C CA . GLU D 1 40 ? -13.029 11.335 56.969 1.00 39.22 133 GLU D CA 1
ATOM 6700 C C . GLU D 1 40 ? -14.033 11.362 55.813 1.00 32.61 133 GLU D C 1
ATOM 6701 O O . GLU D 1 40 ? -13.767 10.843 54.720 1.00 30.12 133 GLU D O 1
ATOM 6707 N N . ALA D 1 41 ? -15.170 12.009 56.053 1.00 22.38 134 ALA D N 1
ATOM 6708 C CA . ALA D 1 41 ? -16.207 12.150 55.041 1.00 36.00 134 ALA D CA 1
ATOM 6709 C C . ALA D 1 41 ? -15.733 13.039 53.898 1.00 41.53 134 ALA D C 1
ATOM 6710 O O . ALA D 1 41 ? -15.963 12.736 52.726 1.00 31.57 134 ALA D O 1
ATOM 6712 N N . ASP D 1 42 ? -15.070 14.136 54.251 1.00 37.73 135 ASP D N 1
ATOM 6713 C CA . ASP D 1 42 ? -14.504 15.051 53.266 1.00 43.14 135 ASP D CA 1
ATOM 6714 C C . ASP D 1 42 ? -13.508 14.321 52.373 1.00 35.88 135 ASP D C 1
ATOM 6715 O O . ASP D 1 42 ? -13.569 14.422 51.141 1.00 27.55 135 ASP D O 1
ATOM 6720 N N . THR D 1 43 ? -12.593 13.586 53.002 1.00 31.89 136 THR D N 1
ATOM 6721 C CA . THR D 1 43 ? -11.589 12.833 52.260 1.00 31.28 136 THR D CA 1
ATOM 6722 C C . THR D 1 43 ? -12.262 11.826 51.328 1.00 30.80 136 THR D C 1
ATOM 6723 O O . THR D 1 43 ? -11.839 11.653 50.180 1.00 26.12 136 THR D O 1
ATOM 6727 N N . LEU D 1 44 ? -13.329 11.190 51.809 1.00 28.47 137 LEU D N 1
ATOM 6728 C CA . LEU D 1 44 ? -14.069 10.243 50.976 1.00 36.01 137 LEU D CA 1
ATOM 6729 C C . LEU D 1 44 ? -14.681 10.920 49.750 1.00 25.20 137 LEU D C 1
ATOM 6730 O O . LEU D 1 44 ? -14.580 10.405 48.632 1.00 25.70 137 LEU D O 1
ATOM 6735 N N . LYS D 1 45 ? -15.311 12.073 49.963 1.00 22.34 138 LYS D N 1
ATOM 6736 C CA . LYS D 1 45 ? -15.919 12.829 48.870 1.00 29.48 138 LYS D CA 1
ATOM 6737 C C . LYS D 1 45 ? -14.891 13.221 47.814 1.00 32.70 138 LYS D C 1
ATOM 6738 O O . LYS D 1 45 ? -15.095 12.997 46.613 1.00 28.40 138 LYS D O 1
ATOM 6744 N N . THR D 1 46 ? -13.785 13.805 48.268 1.00 20.04 139 THR D N 1
ATOM 6745 C CA . THR D 1 46 ? -12.741 14.245 47.350 1.00 30.42 139 THR D CA 1
ATOM 6746 C C . THR D 1 46 ? -12.136 13.068 46.580 1.00 28.34 139 THR D C 1
ATOM 6747 O O . THR D 1 46 ? -11.906 13.167 45.374 1.00 21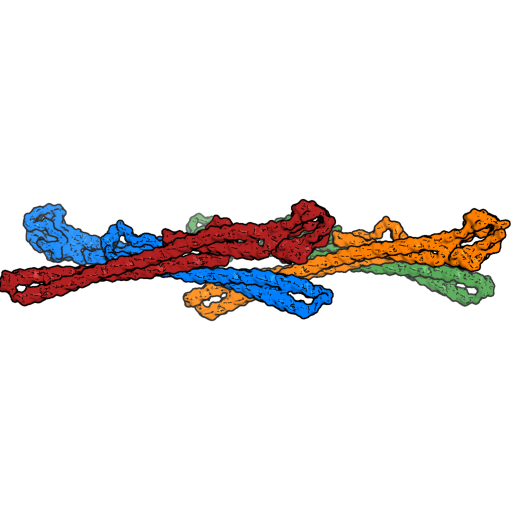.04 139 THR D O 1
ATOM 6751 N N . GLN D 1 47 ? -11.892 11.955 47.269 1.00 27.17 140 GLN D N 1
ATOM 6752 C CA . GLN D 1 47 ? -11.344 10.768 46.612 1.00 28.88 140 GLN D CA 1
ATOM 6753 C C . GLN D 1 47 ? -12.292 10.205 45.555 1.00 29.20 140 GLN D C 1
ATOM 6754 O O . GLN D 1 47 ? -11.865 9.834 44.455 1.00 21.22 140 GLN D O 1
ATOM 6760 N N . SER D 1 48 ? -13.578 10.150 45.891 1.00 20.08 141 SER D N 1
ATOM 6761 C CA . SER D 1 48 ? -14.586 9.656 44.959 1.00 22.54 141 SER D CA 1
ATOM 6762 C C . SER D 1 48 ? -14.644 10.536 43.712 1.00 24.23 141 SER D C 1
ATOM 6763 O O . SER D 1 48 ? -14.644 10.034 42.581 1.00 25.49 141 SER D O 1
ATOM 6766 N N . SER D 1 49 ? -14.684 11.849 43.928 1.00 20.04 142 SER D N 1
ATOM 6767 C CA . SER D 1 49 ? -14.694 12.803 42.825 1.00 17.22 142 SER D CA 1
ATOM 6768 C C . SER D 1 49 ? -13.453 12.658 41.947 1.00 28.25 142 SER D C 1
ATOM 6769 O O . SER D 1 49 ? -13.537 12.719 40.716 1.00 22.05 142 SER D O 1
ATOM 6772 N N . LEU D 1 50 ? -12.304 12.466 42.590 1.00 20.74 143 LEU D N 1
ATOM 6773 C CA . LEU D 1 50 ? -11.041 12.286 41.883 1.00 22.08 143 LEU D CA 1
ATOM 6774 C C . LEU D 1 50 ? -11.077 11.057 40.979 1.00 34.60 143 LEU D C 1
ATOM 6775 O O . LEU D 1 50 ? -10.715 11.126 39.797 1.00 26.66 143 LEU D O 1
ATOM 6780 N N . LEU D 1 51 ? -11.529 9.937 41.538 1.00 24.15 144 LEU D N 1
ATOM 6781 C CA . LEU D 1 51 ? -11.640 8.697 40.779 1.00 26.04 144 LEU D CA 1
ATOM 6782 C C . LEU D 1 51 ? -12.575 8.868 39.586 1.00 27.68 144 LEU D C 1
ATOM 6783 O O . LEU D 1 51 ? -12.260 8.439 38.470 1.00 33.02 144 LEU D O 1
ATOM 6788 N N . GLN D 1 52 ? -13.720 9.501 39.827 1.00 18.57 145 GLN D N 1
ATOM 6789 C CA . GLN D 1 52 ? -14.697 9.738 38.768 1.00 26.00 145 GLN D CA 1
ATOM 6790 C C . GLN D 1 52 ? -14.086 10.559 37.632 1.00 26.35 145 GLN D C 1
ATOM 6791 O O . GLN D 1 52 ? -14.194 10.195 36.453 1.00 29.09 145 GLN D O 1
ATOM 6797 N N . THR D 1 53 ? -13.437 11.662 37.996 1.00 20.62 146 THR D N 1
ATOM 6798 C CA . THR D 1 53 ? -12.840 12.559 37.013 1.00 24.57 146 THR D CA 1
ATOM 6799 C C . THR D 1 53 ? -11.749 11.853 36.208 1.00 27.28 146 THR D C 1
ATOM 6800 O O . THR D 1 53 ? -11.606 12.077 35.001 1.00 19.75 146 THR D O 1
ATOM 6804 N N . ARG D 1 54 ? -10.994 10.985 36.876 1.00 26.72 147 ARG D N 1
ATOM 6805 C CA . ARG D 1 54 ? -9.946 10.225 36.202 1.00 23.80 147 ARG D CA 1
ATOM 6806 C C . ARG D 1 54 ? -10.540 9.224 35.211 1.00 26.85 147 ARG D C 1
ATOM 6807 O O . ARG D 1 54 ? -10.018 9.037 34.104 1.00 25.82 147 ARG D O 1
ATOM 6815 N N . LEU D 1 55 ? -11.644 8.594 35.607 1.00 22.46 148 LEU D N 1
ATOM 6816 C CA . LEU D 1 55 ? -12.360 7.693 34.709 1.00 23.81 148 LEU D CA 1
ATOM 6817 C C . LEU D 1 55 ? -12.866 8.428 33.467 1.00 20.84 148 LEU D C 1
ATOM 6818 O O . LEU D 1 55 ? -12.730 7.929 32.347 1.00 22.89 148 LEU D O 1
ATOM 6823 N N . GLU D 1 56 ? -13.439 9.613 33.663 1.00 16.38 149 GLU D N 1
ATOM 6824 C CA . GLU D 1 56 ? -13.934 10.402 32.535 1.00 24.80 149 GLU D CA 1
ATOM 6825 C C . GLU D 1 56 ? -12.799 10.820 31.599 1.00 22.08 149 GLU D C 1
ATOM 6826 O O . GLU D 1 56 ? -12.926 10.753 30.362 1.00 25.73 149 GLU D O 1
ATOM 6832 N N . GLN D 1 57 ? -11.686 11.238 32.198 1.00 17.44 150 GLN D N 1
ATOM 6833 C CA . GLN D 1 57 ? -10.491 11.580 31.439 1.00 21.90 150 GLN D CA 1
ATOM 6834 C C . GLN D 1 57 ? -10.061 10.410 30.565 1.00 25.35 150 GLN D C 1
ATOM 6835 O O . GLN D 1 57 ? -9.767 10.580 29.380 1.00 26.42 150 GLN D O 1
ATOM 6841 N N . THR D 1 58 ? -10.030 9.221 31.161 1.00 19.17 151 THR D N 1
ATOM 6842 C CA . THR D 1 58 ? -9.704 8.009 30.422 1.00 19.25 151 THR D CA 1
ATOM 6843 C C . THR D 1 58 ? -10.679 7.794 29.264 1.00 21.60 151 THR D C 1
ATOM 6844 O O . THR D 1 58 ? -10.263 7.462 28.147 1.00 19.92 151 THR D O 1
ATOM 6848 N N . ARG D 1 59 ? -11.969 7.998 29.534 1.00 18.73 152 ARG D N 1
ATOM 6849 C CA . ARG D 1 59 ? -12.995 7.866 28.504 1.00 17.18 152 ARG D CA 1
ATOM 6850 C C . ARG D 1 59 ? -12.661 8.711 27.284 1.00 29.87 152 ARG D C 1
ATOM 6851 O O . ARG D 1 59 ? -12.612 8.207 26.157 1.00 21.77 152 ARG D O 1
ATOM 6859 N N . TYR D 1 60 ? -12.420 9.998 27.512 1.00 15.65 153 TYR D N 1
ATOM 6860 C CA . TYR D 1 60 ? -12.203 10.913 26.393 1.00 20.22 153 TYR D CA 1
ATOM 6861 C C . TYR D 1 60 ? -10.826 10.768 25.744 1.00 21.37 153 TYR D C 1
ATOM 6862 O O . TYR D 1 60 ? -10.653 11.117 24.575 1.00 23.95 153 TYR D O 1
ATOM 6871 N N . GLN D 1 61 ? -9.851 10.256 26.490 1.00 23.59 154 GLN D N 1
ATOM 6872 C CA . GLN D 1 61 ? -8.560 9.928 25.894 1.00 18.30 154 GLN D CA 1
ATOM 6873 C C . GLN D 1 61 ? -8.757 8.794 24.891 1.00 20.30 154 GLN D C 1
ATOM 6874 O O . GLN D 1 61 ? -8.276 8.853 23.750 1.00 27.66 154 GLN D O 1
ATOM 6880 N N . ILE D 1 62 ? -9.487 7.770 25.323 1.00 16.34 155 ILE D N 1
ATOM 6881 C CA . ILE D 1 62 ? -9.799 6.634 24.464 1.00 21.60 155 ILE D CA 1
ATOM 6882 C C . ILE D 1 62 ? -10.589 7.075 23.232 1.00 28.04 155 ILE D C 1
ATOM 6883 O O . ILE D 1 62 ? -10.299 6.646 22.114 1.00 25.47 155 ILE D O 1
ATOM 6888 N N . LEU D 1 63 ? -11.577 7.942 23.438 1.00 23.39 156 LEU D N 1
ATOM 6889 C CA . LEU D 1 63 ? -12.376 8.462 22.330 1.00 21.33 156 LEU D CA 1
ATOM 6890 C C . LEU D 1 63 ? -11.537 9.273 21.340 1.00 29.73 156 LEU D C 1
ATOM 6891 O O . LEU D 1 63 ? -11.737 9.183 20.126 1.00 24.68 156 LEU D O 1
ATOM 6896 N N . SER D 1 64 ? -10.603 10.065 21.860 1.00 29.18 157 SER D N 1
ATOM 6897 C CA . SER D 1 64 ? -9.689 10.826 21.012 1.00 32.98 157 SER D CA 1
ATOM 6898 C C . SER D 1 64 ? -8.869 9.869 20.148 1.00 26.19 157 SER D C 1
ATOM 6899 O O . SER D 1 64 ? -8.717 10.063 18.930 1.00 26.68 157 SER D O 1
ATOM 6902 N N . ARG D 1 65 ? -8.361 8.821 20.792 1.00 29.90 158 ARG D N 1
ATOM 6903 C CA . ARG D 1 65 ? -7.605 7.791 20.092 1.00 30.91 158 ARG D CA 1
ATOM 6904 C C . ARG D 1 65 ? -8.458 7.150 18.997 1.00 27.22 158 ARG D C 1
ATOM 6905 O O . ARG D 1 65 ? -7.967 6.853 17.904 1.00 27.13 158 ARG D O 1
ATOM 6913 N N . SER D 1 66 ? -9.740 6.952 19.293 1.00 27.92 159 SER D N 1
ATOM 6914 C CA . SER D 1 66 ? -10.661 6.360 18.331 1.00 27.78 159 SER D CA 1
ATOM 6915 C C . SER D 1 66 ? -10.888 7.301 17.154 1.00 28.85 159 SER D C 1
ATOM 6916 O O . SER D 1 66 ? -11.116 6.852 16.032 1.00 24.37 159 SER D O 1
ATOM 6919 N N . ILE D 1 67 ? -10.829 8.606 17.410 1.00 28.28 160 ILE D N 1
ATOM 6920 C CA . ILE D 1 67 ? -10.906 9.580 16.324 1.00 31.05 160 ILE D CA 1
ATOM 6921 C C . ILE D 1 67 ? -9.690 9.450 15.419 1.00 35.54 160 ILE D C 1
ATOM 6922 O O . ILE D 1 67 ? -9.825 9.402 14.194 1.00 33.17 160 ILE D O 1
ATOM 6927 N N . GLU D 1 68 ? -8.503 9.372 16.016 1.00 43.56 161 GLU D N 1
ATOM 6928 C CA . GLU D 1 68 ? -7.295 9.267 15.196 1.00 35.91 161 GLU D CA 1
ATOM 6929 C C . GLU D 1 68 ? -7.238 7.947 14.421 1.00 30.39 161 GLU D C 1
ATOM 6930 O O . GLU D 1 68 ? -6.662 7.885 13.336 1.00 35.59 161 GLU D O 1
ATOM 6936 N N . LEU D 1 69 ? -7.838 6.897 14.975 1.00 44.51 162 LEU D N 1
ATOM 6937 C CA . LEU D 1 69 ? -7.811 5.584 14.333 1.00 36.60 162 LEU D CA 1
ATOM 6938 C C . LEU D 1 69 ? -9.018 5.298 13.435 1.00 41.41 162 LEU D C 1
ATOM 6939 O O . LEU D 1 69 ? -8.970 4.393 12.599 1.00 24.55 162 LEU D O 1
ATOM 6944 N N . ASN D 1 70 ? -10.090 6.067 13.619 1.00 34.26 163 ASN D N 1
ATOM 6945 C CA . ASN D 1 70 ? -11.392 5.784 13.007 1.00 26.98 163 ASN D CA 1
ATOM 6946 C C . ASN D 1 70 ? -11.896 4.397 13.397 1.00 28.22 163 ASN D C 1
ATOM 6947 O O . ASN D 1 70 ? -12.666 3.771 12.669 1.00 31.62 163 ASN D O 1
ATOM 6952 N N . LYS D 1 71 ? -11.451 3.934 14.561 1.00 34.30 164 LYS D N 1
ATOM 6953 C CA . LYS D 1 71 ? -11.917 2.686 15.152 1.00 36.51 164 LYS D CA 1
ATOM 6954 C C . LYS D 1 71 ? -11.574 2.684 16.636 1.00 32.23 164 LYS D C 1
ATOM 6955 O O . LYS D 1 71 ? -10.626 3.345 17.061 1.00 26.02 164 LYS D O 1
ATOM 6961 N N . LEU D 1 72 ? -12.349 1.948 17.424 1.00 26.39 165 LEU D N 1
ATOM 6962 C CA . LEU D 1 72 ? -12.105 1.873 18.858 1.00 26.21 165 LEU D CA 1
ATOM 6963 C C . LEU D 1 72 ? -10.851 1.072 19.176 1.00 28.42 165 LEU D C 1
ATOM 6964 O O . LEU D 1 72 ? -10.653 -0.020 18.641 1.00 24.51 165 LEU D O 1
ATOM 6969 N N . PRO D 1 73 ? -9.994 1.617 20.051 1.00 22.08 166 PRO D N 1
ATOM 6970 C CA . PRO D 1 73 ? -8.873 0.844 20.590 1.00 27.22 166 PRO D CA 1
ATOM 6971 C C . PRO D 1 73 ? -9.394 -0.178 21.593 1.00 28.01 166 PRO D C 1
ATOM 6972 O O . PRO D 1 73 ? -10.605 -0.244 21.806 1.00 26.42 166 PRO D O 1
ATOM 6976 N N . GLU D 1 74 ? -8.511 -0.958 22.204 1.00 28.14 167 GLU D N 1
ATOM 6977 C CA . GLU D 1 74 ? -8.960 -1.937 23.186 1.00 37.38 167 GLU D CA 1
ATOM 6978 C C . GLU D 1 74 ? -9.523 -1.212 24.406 1.00 36.74 167 GLU D C 1
ATOM 6979 O O . GLU D 1 74 ? -8.851 -0.378 25.011 1.00 32.40 167 GLU D O 1
ATOM 6985 N N . LEU D 1 75 ? -10.762 -1.539 24.759 1.00 27.02 168 LEU D N 1
ATOM 6986 C CA . LEU D 1 75 ? -11.463 -0.832 25.823 1.00 35.02 168 LEU D CA 1
ATOM 6987 C C . LEU D 1 75 ? -11.059 -1.350 27.196 1.00 45.35 168 LEU D C 1
ATOM 6988 O O . LEU D 1 75 ? -11.804 -2.087 27.842 1.00 50.24 168 LEU D O 1
ATOM 6993 N N . LYS D 1 76 ? -9.865 -0.958 27.625 1.00 38.74 169 LYS D N 1
ATOM 6994 C CA . LYS D 1 76 ? -9.334 -1.345 28.924 1.00 38.23 169 LYS D CA 1
ATOM 6995 C C . LYS D 1 76 ? -8.788 -0.122 29.648 1.00 39.10 169 LYS D C 1
ATOM 6996 O O . LYS D 1 76 ? -8.324 0.827 29.015 1.00 38.83 169 LYS D O 1
ATOM 7002 N N . LEU D 1 77 ? -8.857 -0.139 30.974 1.00 42.75 170 LEU D N 1
ATOM 7003 C CA . LEU D 1 77 ? -8.270 0.928 31.773 1.00 38.66 170 LEU D CA 1
ATOM 7004 C C . LEU D 1 77 ? -6.750 0.919 31.659 1.00 29.31 170 LEU D C 1
ATOM 7005 O O . LEU D 1 77 ? -6.130 -0.145 31.651 1.00 35.09 170 LEU D O 1
ATOM 7010 N N . PRO D 1 78 ? -6.146 2.112 31.564 1.00 25.87 171 PRO D N 1
ATOM 7011 C CA . PRO D 1 78 ? -4.688 2.242 31.590 1.00 36.21 171 PRO D CA 1
ATOM 7012 C C . PRO D 1 78 ? -4.138 1.777 32.931 1.00 43.54 171 PRO D C 1
ATOM 7013 O O . PRO D 1 78 ? -4.832 1.881 33.943 1.00 36.60 171 PRO D O 1
ATOM 7017 N N . ASP D 1 79 ? -2.910 1.272 32.940 1.00 32.76 172 ASP D N 1
ATOM 7018 C CA . ASP D 1 79 ? -2.348 0.696 34.152 1.00 44.35 172 ASP D CA 1
ATOM 7019 C C . ASP D 1 79 ? -1.670 1.776 34.987 1.00 56.45 172 ASP D C 1
ATOM 7020 O O . ASP D 1 79 ? -0.466 2.009 34.880 1.00 68.22 172 ASP D O 1
ATOM 7025 N N . GLU D 1 80 ? -2.474 2.432 35.817 1.00 47.94 173 GLU D N 1
ATOM 7026 C CA . GLU D 1 80 ? -2.018 3.515 36.677 1.00 42.14 173 GLU D CA 1
ATOM 7027 C C . GLU D 1 80 ? -2.354 3.162 38.124 1.00 45.25 173 GLU D C 1
ATOM 7028 O O . GLU D 1 80 ? -3.222 2.320 38.363 1.00 38.98 173 GLU D O 1
ATOM 7034 N N . PRO D 1 81 ? -1.666 3.786 39.098 1.00 44.83 174 PRO D N 1
ATOM 7035 C CA . PRO D 1 81 ? -1.893 3.373 40.490 1.00 42.69 174 PRO D CA 1
ATOM 7036 C C . PRO D 1 81 ? -3.317 3.614 40.989 1.00 43.80 174 PRO D C 1
ATOM 7037 O O . PRO D 1 81 ? -3.778 2.890 41.873 1.00 49.71 174 PRO D O 1
ATOM 7041 N N . TYR D 1 82 ? -4.002 4.605 40.430 1.00 51.54 175 TYR D N 1
ATOM 7042 C CA . TYR D 1 82 ? -5.381 4.881 40.819 1.00 34.51 175 TYR D CA 1
ATOM 7043 C C . TYR D 1 82 ? -6.401 3.961 40.143 1.00 36.22 175 TYR D C 1
ATOM 7044 O O . TYR D 1 82 ? -7.584 3.993 40.477 1.00 35.19 175 TYR D O 1
ATOM 7053 N N . PHE D 1 83 ? -5.947 3.148 39.193 1.00 46.81 176 PHE D N 1
ATOM 7054 C CA . PHE D 1 83 ? -6.852 2.274 38.445 1.00 47.91 176 PHE D CA 1
ATOM 7055 C C . PHE D 1 83 ? -6.643 0.781 38.698 1.00 52.94 176 PHE D C 1
ATOM 7056 O O . PHE D 1 83 ? -6.875 -0.029 37.797 1.00 45.02 176 PHE D O 1
ATOM 7064 N N . GLN D 1 84 ? -6.210 0.397 39.895 1.00 67.49 177 GLN D N 1
ATOM 7065 C CA . GLN D 1 84 ? -5.987 -1.025 40.145 1.00 67.38 177 GLN D CA 1
ATOM 7066 C C . GLN D 1 84 ? -7.142 -1.735 40.850 1.00 57.71 177 GLN D C 1
ATOM 7067 O O . GLN D 1 84 ? -7.332 -2.937 40.679 1.00 63.03 177 GLN D O 1
ATOM 7073 N N . ASN D 1 85 ? -7.911 -0.991 41.634 1.00 57.30 178 ASN D N 1
ATOM 7074 C CA . ASN D 1 85 ? -9.065 -1.551 42.329 1.00 67.98 178 ASN D CA 1
ATOM 7075 C C . ASN D 1 85 ? -10.387 -0.890 41.953 1.00 69.53 178 ASN D C 1
ATOM 7076 O O . ASN D 1 85 ? -11.203 -0.571 42.818 1.00 65.75 178 ASN D O 1
ATOM 7081 N N . VAL D 1 86 ? -10.588 -0.686 40.658 1.00 46.10 179 VAL D N 1
ATOM 7082 C CA . VAL D 1 86 ? -11.821 -0.100 40.150 1.00 27.24 179 VAL D CA 1
ATOM 7083 C C . VAL D 1 86 ? -12.818 -1.229 39.940 1.00 34.35 179 VAL D C 1
ATOM 7084 O O . VAL D 1 86 ? -12.480 -2.258 39.354 1.00 38.65 179 VAL D O 1
ATOM 7088 N N . SER D 1 87 ? -14.041 -1.045 40.425 1.00 25.83 180 SER D N 1
ATOM 7089 C CA . SER D 1 87 ? -15.036 -2.105 40.338 1.00 34.45 180 SER D CA 1
ATOM 7090 C C . SER D 1 87 ? -15.465 -2.348 38.899 1.00 33.79 180 SER D C 1
ATOM 7091 O O . SER D 1 87 ? -15.316 -1.483 38.036 1.00 35.85 180 SER D O 1
ATOM 7094 N N . GLU D 1 88 ? -16.003 -3.538 38.660 1.00 33.72 181 GLU D N 1
ATOM 7095 C CA . GLU D 1 88 ? -16.446 -3.947 37.336 1.00 37.78 181 GLU D CA 1
ATOM 7096 C C . GLU D 1 88 ? -17.639 -3.129 36.847 1.00 38.07 181 GLU D C 1
ATOM 7097 O O . GLU D 1 88 ? -17.818 -2.943 35.644 1.00 46.29 181 GLU D O 1
ATOM 7103 N N . GLU D 1 89 ? -18.462 -2.659 37.779 1.00 30.32 182 GLU D N 1
ATOM 7104 C CA . GLU D 1 89 ? -19.626 -1.852 37.432 1.00 42.51 182 GLU D CA 1
ATOM 7105 C C . GLU D 1 89 ? -19.211 -0.540 36.763 1.00 34.41 182 GLU D C 1
ATOM 7106 O O . GLU D 1 89 ? -19.748 -0.165 35.713 1.00 39.62 182 GLU D O 1
ATOM 7112 N N . GLU D 1 90 ? -18.237 0.139 37.364 1.00 38.06 183 GLU D N 1
ATOM 7113 C CA . GLU D 1 90 ? -17.755 1.413 36.845 1.00 41.61 183 GLU D CA 1
ATOM 7114 C C . GLU D 1 90 ? -17.075 1.235 35.492 1.00 28.31 183 GLU D C 1
ATOM 7115 O O . GLU D 1 90 ? -17.243 2.057 34.588 1.00 30.82 183 GLU D O 1
ATOM 7121 N N . VAL D 1 91 ? -16.311 0.154 35.360 1.00 24.08 184 VAL D N 1
ATOM 7122 C CA . VAL D 1 91 ? -15.624 -0.156 34.112 1.00 30.82 184 VAL D CA 1
ATOM 7123 C C . VAL D 1 91 ? -16.619 -0.449 32.993 1.00 35.44 184 VAL D C 1
ATOM 7124 O O . VAL D 1 91 ? -16.485 0.067 31.881 1.00 29.52 184 VAL D O 1
ATOM 7128 N N . LEU D 1 92 ? -17.617 -1.274 33.296 1.00 25.31 185 LEU D N 1
ATOM 7129 C CA . LEU D 1 92 ? -18.654 -1.623 32.330 1.00 29.16 185 LEU D CA 1
ATOM 7130 C C . LEU D 1 92 ? -19.408 -0.380 31.878 1.00 36.93 185 LEU D C 1
ATOM 7131 O O . LEU D 1 92 ? -19.664 -0.194 30.687 1.00 31.18 185 LEU D O 1
ATOM 7136 N N . ARG D 1 93 ? -19.763 0.468 32.839 1.00 25.85 186 ARG D N 1
ATOM 7137 C CA . ARG D 1 93 ? -20.473 1.706 32.536 1.00 36.66 186 ARG D CA 1
ATOM 7138 C C . ARG D 1 93 ? -19.631 2.630 31.648 1.00 30.47 186 ARG D C 1
ATOM 7139 O O . ARG D 1 93 ? -20.128 3.193 30.663 1.00 43.99 186 ARG D O 1
ATOM 7147 N N . LEU D 1 94 ? -18.350 2.751 31.985 1.00 18.64 187 LEU D N 1
ATOM 7148 C CA . LEU D 1 94 ? -17.407 3.556 31.214 1.00 24.61 187 LEU D CA 1
ATOM 7149 C C . LEU D 1 94 ? -17.302 3.071 29.765 1.00 26.27 187 LEU D C 1
ATOM 7150 O O . LEU D 1 94 ? -17.481 3.847 28.819 1.00 22.25 187 LEU D O 1
ATOM 7155 N N . THR D 1 95 ? -17.010 1.784 29.602 1.00 19.46 188 THR D N 1
ATOM 7156 C CA . THR D 1 95 ? -16.828 1.193 28.280 1.00 26.39 188 THR D CA 1
ATOM 7157 C C . THR D 1 95 ? -18.107 1.275 27.452 1.00 33.16 188 THR D C 1
ATOM 7158 O O . THR D 1 95 ? -18.057 1.515 26.243 1.00 34.71 188 THR D O 1
ATOM 7162 N N . SER D 1 96 ? -19.249 1.076 28.104 1.00 37.91 189 SER D N 1
ATOM 7163 C CA . SER D 1 96 ? -20.535 1.179 27.425 1.00 29.46 189 SER D CA 1
ATOM 7164 C C . SER D 1 96 ? -20.740 2.599 26.914 1.00 38.63 189 SER D C 1
ATOM 7165 O O . SER D 1 96 ? -21.214 2.805 25.792 1.00 27.75 189 SER D O 1
ATOM 7168 N N . LEU D 1 97 ? -20.371 3.577 27.739 1.00 27.88 190 LEU D N 1
ATOM 7169 C CA . LEU D 1 97 ? -20.455 4.977 27.331 1.00 28.20 190 LEU D CA 1
ATOM 7170 C C . LEU D 1 97 ? -19.572 5.240 26.112 1.00 28.72 190 LEU D C 1
ATOM 7171 O O . LEU D 1 97 ? -19.998 5.900 25.156 1.00 30.24 190 LEU D O 1
ATOM 7176 N N . ILE D 1 98 ? -18.345 4.722 26.152 1.00 19.17 191 ILE D N 1
ATOM 7177 C CA . ILE D 1 98 ? -17.419 4.851 25.029 1.00 21.28 191 ILE D CA 1
ATOM 7178 C C . ILE D 1 98 ? -18.038 4.299 23.746 1.00 20.99 191 ILE D C 1
ATOM 7179 O O . ILE D 1 98 ? -18.066 4.977 22.713 1.00 26.87 191 ILE D O 1
ATOM 7184 N N . LYS D 1 99 ? -18.534 3.066 23.827 1.00 21.82 192 LYS D N 1
ATOM 7185 C CA . LYS D 1 99 ? -19.189 2.412 22.700 1.00 25.30 192 LYS D CA 1
ATOM 7186 C C . LYS D 1 99 ? -20.330 3.271 22.162 1.00 22.13 192 LYS D C 1
ATOM 7187 O O . LYS D 1 99 ? -20.513 3.390 20.944 1.00 32.92 192 LYS D O 1
ATOM 7193 N N . GLU D 1 100 ? -21.091 3.881 23.066 1.00 26.16 193 GLU D N 1
ATOM 7194 C CA . GLU D 1 100 ? -22.246 4.663 22.638 1.00 32.53 193 GLU D CA 1
ATOM 7195 C C . GLU D 1 100 ? -21.852 5.940 21.908 1.00 31.24 193 GLU D C 1
ATOM 7196 O O . GLU D 1 100 ? -22.395 6.249 20.843 1.00 41.31 193 GLU D O 1
ATOM 7202 N N . GLN D 1 101 ? -20.882 6.657 22.460 1.00 21.89 194 GLN D N 1
ATOM 7203 C CA . GLN D 1 101 ? -20.418 7.893 21.844 1.00 29.70 194 GLN D CA 1
ATOM 7204 C C . GLN D 1 101 ? -19.774 7.625 20.484 1.00 29.11 194 GLN D C 1
ATOM 7205 O O . GLN D 1 101 ? -20.018 8.350 19.509 1.00 24.25 194 GLN D O 1
ATOM 7211 N N . PHE D 1 102 ? -18.964 6.571 20.424 1.00 21.41 195 PHE D N 1
ATOM 7212 C CA . PHE D 1 102 ? -18.313 6.176 19.181 1.00 23.49 195 PHE D CA 1
ATOM 7213 C C . PHE D 1 102 ? -19.343 5.827 18.107 1.00 26.01 195 PHE D C 1
ATOM 7214 O O . PHE D 1 102 ? -19.258 6.307 16.969 1.00 23.12 195 PHE D O 1
ATOM 7222 N N . SER D 1 103 ? -20.316 4.999 18.482 1.00 23.33 196 SER D N 1
ATOM 7223 C CA . SER D 1 103 ? -21.389 4.612 17.570 1.00 26.12 196 SER D CA 1
ATOM 7224 C C . SER D 1 103 ? -22.133 5.833 17.036 1.00 34.30 196 SER D C 1
ATOM 7225 O O . SER D 1 103 ? -22.383 5.945 15.830 1.00 32.76 196 SER D O 1
ATOM 7228 N N . THR D 1 104 ? -22.477 6.748 17.939 1.00 22.98 197 THR D N 1
ATOM 7229 C CA . THR D 1 104 ? -23.200 7.959 17.562 1.00 24.55 197 THR D CA 1
ATOM 7230 C C . THR D 1 104 ? -22.408 8.789 16.550 1.00 23.90 197 THR D C 1
ATOM 7231 O O . THR D 1 104 ? -22.943 9.203 15.509 1.00 32.49 197 THR D O 1
ATOM 7235 N N . TRP D 1 105 ? -21.132 9.015 16.855 1.00 21.68 198 TRP D N 1
ATOM 7236 C CA . TRP D 1 105 ? -20.243 9.740 15.951 1.00 19.81 198 TRP D CA 1
ATOM 7237 C C . TRP D 1 105 ? -20.204 9.102 14.562 1.00 28.32 198 TRP D C 1
ATOM 7238 O O . TRP D 1 105 ? -20.397 9.781 13.542 1.00 27.50 198 TRP D O 1
ATOM 7249 N N . GLN D 1 106 ? -19.975 7.792 14.532 1.00 25.73 199 GLN D N 1
ATOM 7250 C CA . GLN D 1 106 ? -19.874 7.067 13.270 1.00 27.99 199 GLN D CA 1
ATOM 7251 C C . GLN D 1 106 ? -21.155 7.167 12.446 1.00 27.96 199 GLN D C 1
ATOM 7252 O O . GLN D 1 106 ? -21.106 7.345 11.225 1.00 26.29 199 GLN D O 1
ATOM 7258 N N . ASN D 1 107 ? -22.299 7.061 13.114 1.00 20.07 200 ASN D N 1
ATOM 7259 C CA . ASN D 1 107 ? -23.580 7.133 12.421 1.00 24.67 200 ASN D CA 1
ATOM 7260 C C . ASN D 1 107 ? -23.866 8.525 11.855 1.00 37.40 200 ASN D C 1
ATOM 7261 O O . ASN D 1 107 ? -24.378 8.658 10.734 1.00 33.51 200 ASN D O 1
ATOM 7266 N N . GLN D 1 108 ? -23.516 9.559 12.618 1.00 29.04 201 GLN D N 1
ATOM 7267 C CA . GLN D 1 108 ? -23.686 10.931 12.142 1.00 34.00 201 GLN D CA 1
ATOM 7268 C C . GLN D 1 108 ? -22.831 11.160 10.893 1.00 25.93 201 GLN D C 1
ATOM 7269 O O . GLN D 1 108 ? -23.312 11.674 9.858 1.00 35.63 201 GLN D O 1
ATOM 7275 N N . LYS D 1 109 ? -21.565 10.753 10.997 1.00 20.28 202 LYS D N 1
ATOM 7276 C CA . LYS D 1 109 ? -20.646 10.789 9.864 1.00 26.65 202 LYS D CA 1
ATOM 7277 C C . LYS D 1 109 ? -21.244 10.109 8.638 1.00 26.43 202 LYS D C 1
ATOM 7278 O O . LYS D 1 109 ? -21.255 10.679 7.544 1.00 33.92 202 LYS D O 1
ATOM 7284 N N . TYR D 1 110 ? -21.743 8.890 8.828 1.00 30.10 203 TYR D N 1
ATOM 7285 C CA . TYR D 1 110 ? -22.296 8.118 7.720 1.00 37.66 203 TYR D CA 1
ATOM 7286 C C . TYR D 1 110 ? -23.497 8.803 7.074 1.00 32.51 203 TYR D C 1
ATOM 7287 O O . TYR D 1 110 ? -23.664 8.742 5.856 1.00 29.58 203 TYR D O 1
ATOM 7296 N N . GLN D 1 111 ? -24.333 9.446 7.885 1.00 28.97 204 GLN D N 1
ATOM 7297 C CA . GLN D 1 111 ? -25.479 10.174 7.345 1.00 33.45 204 GLN D CA 1
ATOM 7298 C C . GLN D 1 111 ? -25.018 11.321 6.444 1.00 38.27 204 GLN D C 1
ATOM 7299 O O . GLN D 1 111 ? -25.494 11.477 5.300 1.00 39.28 204 GLN D O 1
ATOM 7305 N N . LYS D 1 112 ? -24.074 12.113 6.951 1.00 33.26 205 LYS D N 1
ATOM 7306 C CA . LYS D 1 112 ? -23.572 13.239 6.165 1.00 38.83 205 LYS D CA 1
ATOM 7307 C C . LYS D 1 112 ? -22.918 12.759 4.866 1.00 34.36 205 LYS D C 1
ATOM 7308 O O . LYS D 1 112 ? -23.088 13.368 3.798 1.00 29.09 205 LYS D O 1
ATOM 7314 N N . GLU D 1 113 ? -22.200 11.644 4.958 1.00 24.46 206 GLU D N 1
ATOM 7315 C CA . GLU D 1 113 ? -21.547 11.054 3.795 1.00 35.85 206 GLU D CA 1
ATOM 7316 C C . GLU D 1 113 ? -22.580 10.568 2.782 1.00 35.34 206 GLU D C 1
ATOM 7317 O O . GLU D 1 113 ? -22.359 10.630 1.570 1.00 40.69 206 GLU D O 1
ATOM 7323 N N . LEU D 1 114 ? -23.713 10.095 3.294 1.00 28.97 207 LEU D N 1
ATOM 7324 C CA . LEU D 1 114 ? -24.822 9.655 2.457 1.00 30.64 207 LEU D CA 1
ATOM 7325 C C . LEU D 1 114 ? -25.355 10.823 1.632 1.00 43.14 207 LEU D C 1
ATOM 7326 O O . LEU D 1 114 ? -25.507 10.721 0.400 1.00 38.01 207 LEU D O 1
ATOM 7331 N N . ASN D 1 115 ? -25.621 11.939 2.312 1.00 29.64 208 ASN D N 1
ATOM 7332 C CA . ASN D 1 115 ? -26.060 13.147 1.610 1.00 38.46 208 ASN D CA 1
ATOM 7333 C C . ASN D 1 115 ? -25.056 13.570 0.535 1.00 39.92 208 ASN D C 1
ATOM 7334 O O . ASN D 1 115 ? -25.429 13.843 -0.619 1.00 31.70 208 ASN D O 1
ATOM 7339 N N . LEU D 1 116 ? -23.782 13.604 0.921 1.00 30.07 209 LEU D N 1
ATOM 7340 C CA . LEU D 1 116 ? -22.705 13.952 -0.002 1.00 35.66 209 LEU D CA 1
ATOM 7341 C C . LEU D 1 116 ? -22.719 13.084 -1.265 1.00 34.18 209 LEU D C 1
ATOM 7342 O O . LEU D 1 116 ? -22.649 13.599 -2.391 1.00 30.18 209 LEU D O 1
ATOM 7347 N N . ASP D 1 117 ? -22.830 11.770 -1.079 1.00 30.85 210 ASP D N 1
ATOM 7348 C CA . ASP D 1 117 ? -22.818 10.846 -2.210 1.00 47.01 210 ASP D CA 1
ATOM 7349 C C . ASP D 1 117 ? -24.030 11.035 -3.119 1.00 40.70 210 ASP D C 1
ATOM 7350 O O . ASP D 1 117 ? -23.906 10.971 -4.352 1.00 39.13 210 ASP D O 1
ATOM 7355 N N . LYS D 1 118 ? -25.195 11.282 -2.523 1.00 22.53 211 LYS D N 1
ATOM 7356 C CA . LYS D 1 118 ? -26.383 11.536 -3.336 1.00 30.53 211 LYS D CA 1
ATOM 7357 C C . LYS D 1 118 ? -26.187 12.790 -4.190 1.00 42.88 211 LYS D C 1
ATOM 7358 O O . LYS D 1 118 ? -26.542 12.812 -5.382 1.00 41.45 211 LYS D O 1
ATOM 7364 N N . LYS D 1 119 ? -25.596 13.823 -3.591 1.00 27.99 212 LYS D N 1
ATOM 7365 C CA . LYS D 1 119 ? -25.297 15.040 -4.342 1.00 36.43 212 LYS D CA 1
ATOM 7366 C C . LYS D 1 119 ? -24.343 14.748 -5.504 1.00 37.92 212 LYS D C 1
ATOM 7367 O O . LYS D 1 119 ? -24.519 15.274 -6.611 1.00 31.34 212 LYS D O 1
ATOM 7373 N N . ARG D 1 120 ? -23.350 13.894 -5.261 1.00 29.36 213 ARG D N 1
ATOM 7374 C CA . ARG D 1 120 ? -22.418 13.506 -6.321 1.00 27.10 213 ARG D CA 1
ATOM 7375 C C . ARG D 1 120 ? -23.124 12.811 -7.492 1.00 33.69 213 ARG D C 1
ATOM 7376 O O . ARG D 1 120 ? -22.880 13.135 -8.666 1.00 26.89 213 ARG D O 1
ATOM 7384 N N . ALA D 1 121 ? -23.994 11.856 -7.172 1.00 27.17 214 ALA D N 1
ATOM 7385 C CA . ALA D 1 121 ? -24.759 11.153 -8.203 1.00 43.00 214 ALA D CA 1
ATOM 7386 C C . ALA D 1 121 ? -25.598 12.125 -9.034 1.00 42.11 214 ALA D C 1
ATOM 7387 O O . ALA D 1 121 ? -25.635 12.049 -10.277 1.00 36.59 214 ALA D O 1
ATOM 7389 N N . GLU D 1 122 ? -26.259 13.048 -8.339 1.00 31.53 215 GLU D N 1
ATOM 7390 C CA . GLU D 1 122 ? -27.071 14.055 -9.011 1.00 30.58 215 GLU D CA 1
ATOM 7391 C C . GLU D 1 122 ? -26.198 14.879 -9.964 1.00 36.86 215 GLU D C 1
ATOM 7392 O O . GLU D 1 122 ? -26.612 15.208 -11.090 1.00 40.55 215 GLU D O 1
ATOM 7398 N N . ARG D 1 123 ? -24.980 15.184 -9.519 1.00 22.24 216 ARG D N 1
ATOM 7399 C CA . ARG D 1 123 ? -24.018 15.882 -10.370 1.00 35.54 216 ARG D CA 1
ATOM 7400 C C . ARG D 1 123 ? -23.744 15.082 -11.639 1.00 43.33 216 ARG D C 1
ATOM 7401 O O . ARG D 1 123 ? -23.690 15.643 -12.737 1.00 29.31 216 ARG D O 1
ATOM 7409 N N . LEU D 1 124 ? -23.575 13.770 -11.487 1.00 35.15 217 LEU D N 1
ATOM 7410 C CA . LEU D 1 124 ? -23.334 12.907 -12.644 1.00 39.56 217 LEU D CA 1
ATOM 7411 C C . LEU D 1 124 ? -24.484 12.978 -13.652 1.00 41.64 217 LEU D C 1
ATOM 7412 O O . LEU D 1 124 ? -24.255 13.093 -14.869 1.00 30.08 217 LEU D O 1
ATOM 7417 N N . THR D 1 125 ? -25.716 12.913 -13.149 1.00 35.13 218 THR D N 1
ATOM 7418 C CA . THR D 1 125 ? -26.884 13.055 -14.022 1.00 31.42 218 THR D CA 1
ATOM 7419 C C . THR D 1 125 ? -26.837 14.382 -14.789 1.00 37.97 218 THR D C 1
ATOM 7420 O O . THR D 1 125 ? -27.055 14.427 -16.015 1.00 37.31 218 THR D O 1
ATOM 7424 N N . ILE D 1 126 ? -26.531 15.458 -14.065 1.00 43.48 219 ILE D N 1
ATOM 7425 C CA . ILE D 1 126 ? -26.442 16.782 -14.680 1.00 35.13 219 ILE D CA 1
ATOM 7426 C C . ILE D 1 126 ? -25.390 16.816 -15.794 1.00 37.24 219 ILE D C 1
ATOM 7427 O O . ILE D 1 126 ? -25.624 17.385 -16.866 1.00 30.81 219 ILE D O 1
ATOM 7432 N N . LEU D 1 127 ? -24.245 16.183 -15.549 1.00 32.46 220 LEU D N 1
ATOM 7433 C CA . LEU D 1 127 ? -23.185 16.103 -16.552 1.00 27.07 220 LEU D CA 1
ATOM 7434 C C . LEU D 1 127 ? -23.664 15.371 -17.803 1.00 34.80 220 LEU D C 1
ATOM 7435 O O . LEU D 1 127 ? -23.378 15.791 -18.933 1.00 30.07 220 LEU D O 1
ATOM 7440 N N . ALA D 1 128 ? -24.395 14.277 -17.595 1.00 37.64 221 ALA D N 1
ATOM 7441 C CA . ALA D 1 128 ? -24.967 13.528 -18.712 1.00 32.06 221 ALA D CA 1
ATOM 7442 C C . ALA D 1 128 ? -25.857 14.431 -19.566 1.00 39.54 221 ALA D C 1
ATOM 7443 O O . ALA D 1 128 ? -25.746 14.456 -20.804 1.00 32.71 221 ALA D O 1
ATOM 7445 N N . ARG D 1 129 ? -26.732 15.181 -18.900 1.00 30.47 222 ARG D N 1
ATOM 7446 C CA . ARG D 1 129 ? -27.614 16.105 -19.610 1.00 33.77 222 ARG D CA 1
ATOM 7447 C C . ARG D 1 129 ? -26.809 17.153 -20.389 1.00 30.84 222 ARG D C 1
ATOM 7448 O O . ARG D 1 129 ? -27.158 17.506 -21.525 1.00 38.20 222 ARG D O 1
ATOM 7456 N N . ILE D 1 130 ? -25.728 17.636 -19.778 1.00 22.25 223 ILE D N 1
ATOM 7457 C CA . ILE D 1 130 ? -24.855 18.616 -20.421 1.00 30.27 223 ILE D CA 1
ATOM 7458 C C . ILE D 1 130 ? -24.280 18.057 -21.720 1.00 41.09 223 ILE D C 1
ATOM 7459 O O . ILE D 1 130 ? -24.292 18.736 -22.750 1.00 25.07 223 ILE D O 1
ATOM 7464 N N . ASN D 1 131 ? -23.786 16.820 -21.678 1.00 29.87 224 ASN D N 1
ATOM 7465 C CA . ASN D 1 131 ? -23.318 16.171 -22.905 1.00 34.27 224 ASN D CA 1
ATOM 7466 C C . ASN D 1 131 ? -24.411 16.078 -23.964 1.00 43.78 224 ASN D C 1
ATOM 7467 O O . ASN D 1 131 ? -24.190 16.397 -25.148 1.00 28.86 224 ASN D O 1
ATOM 7472 N N . ARG D 1 132 ? -25.587 15.632 -23.532 1.00 25.28 225 ARG D N 1
ATOM 7473 C CA . ARG D 1 132 ? -26.722 15.493 -24.433 1.00 23.71 225 ARG D CA 1
ATOM 7474 C C . ARG D 1 132 ? -26.990 16.790 -25.196 1.00 37.75 225 ARG D C 1
ATOM 7475 O O . ARG D 1 132 ? -27.063 16.801 -26.435 1.00 26.37 225 ARG D O 1
ATOM 7483 N N . TYR D 1 133 ? -27.094 17.891 -24.460 1.00 39.31 226 TYR D N 1
ATOM 7484 C CA . TYR D 1 133 ? -27.468 19.151 -25.089 1.00 29.96 226 TYR D CA 1
ATOM 7485 C C . TYR D 1 133 ? -26.311 19.898 -25.750 1.00 33.80 226 TYR D C 1
ATOM 7486 O O . TYR D 1 133 ? -26.548 20.794 -26.558 1.00 33.20 226 TYR D O 1
ATOM 7495 N N . GLU D 1 134 ? -25.069 19.538 -25.439 1.00 21.76 227 GLU D N 1
ATOM 7496 C CA . GLU D 1 134 ? -23.953 20.123 -26.174 1.00 26.37 227 GLU D CA 1
ATOM 7497 C C . GLU D 1 134 ? -23.897 19.448 -27.544 1.00 37.03 227 GLU D C 1
ATOM 7498 O O . GLU D 1 134 ? -23.673 20.113 -28.563 1.00 28.00 227 GLU D O 1
ATOM 7504 N N . ASN D 1 135 ? -24.120 18.133 -27.575 1.00 29.35 228 ASN D N 1
ATOM 7505 C CA . ASN D 1 135 ? -24.185 17.433 -28.855 1.00 36.24 228 ASN D CA 1
ATOM 7506 C C . ASN D 1 135 ? -25.355 17.936 -29.701 1.00 38.71 228 ASN D C 1
ATOM 7507 O O . ASN D 1 135 ? -25.199 18.205 -30.904 1.00 32.85 228 ASN D O 1
ATOM 7512 N N . LEU D 1 136 ? -26.518 18.093 -29.070 1.00 25.81 229 LEU D N 1
ATOM 7513 C CA . LEU D 1 136 ? -27.675 18.643 -29.774 1.00 33.22 229 LEU D CA 1
ATOM 7514 C C . LEU D 1 136 ? -27.378 20.042 -30.312 1.00 31.25 229 LEU D C 1
ATOM 7515 O O . LEU D 1 136 ? -27.678 20.352 -31.472 1.00 38.80 229 LEU D O 1
ATOM 7520 N N . SER D 1 137 ? -26.774 20.872 -29.465 1.00 27.39 230 SER D N 1
ATOM 7521 C CA . SER D 1 137 ? -26.408 22.234 -29.837 1.00 30.67 230 SER D CA 1
ATOM 7522 C C . SER D 1 137 ? -25.516 22.261 -31.071 1.00 31.76 230 SER D C 1
ATOM 7523 O O . SER D 1 137 ? -25.769 23.021 -32.009 1.00 32.84 230 SER D O 1
ATOM 7526 N N . ARG D 1 138 ? -24.479 21.426 -31.077 1.00 31.00 231 ARG D N 1
ATOM 7527 C CA . ARG D 1 138 ? -23.545 21.421 -32.200 1.00 33.32 231 ARG D CA 1
ATOM 7528 C C . ARG D 1 138 ? -24.237 20.926 -33.477 1.00 30.97 231 ARG D C 1
ATOM 7529 O O . ARG D 1 138 ? -23.996 21.463 -34.565 1.00 28.74 231 ARG D O 1
ATOM 7537 N N . VAL D 1 139 ? -25.093 19.911 -33.347 1.00 31.60 232 VAL D N 1
ATOM 7538 C CA . VAL D 1 139 ? -25.832 19.396 -34.499 1.00 30.47 232 VAL D CA 1
ATOM 7539 C C . VAL D 1 139 ? -26.691 20.491 -35.136 1.00 39.02 232 VAL D C 1
ATOM 7540 O O . VAL D 1 139 ? -26.615 20.746 -36.351 1.00 34.36 232 VAL D O 1
ATOM 7544 N N . GLU D 1 140 ? -27.487 21.154 -34.301 1.00 29.75 233 GLU D N 1
ATOM 7545 C CA . GLU D 1 140 ? -28.364 22.217 -34.773 1.00 38.84 233 GLU D CA 1
ATOM 7546 C C . GLU D 1 140 ? -27.549 23.368 -35.356 1.00 35.71 233 GLU D C 1
ATOM 7547 O O . GLU D 1 140 ? -27.989 24.051 -36.282 1.00 28.33 233 GLU D O 1
ATOM 7553 N N . LYS D 1 141 ? -26.353 23.570 -34.810 1.00 28.20 234 LYS D N 1
ATOM 7554 C CA . LYS D 1 141 ? -25.445 24.598 -35.306 1.00 26.97 234 LYS D CA 1
ATOM 7555 C C . LYS D 1 141 ? -24.961 24.272 -36.715 1.00 35.39 234 LYS D C 1
ATOM 7556 O O . LYS D 1 141 ? -24.847 25.165 -37.560 1.00 40.34 234 LYS D O 1
ATOM 7562 N N . SER D 1 142 ? -24.680 22.997 -36.977 1.00 20.33 235 SER D N 1
ATOM 7563 C CA . SER D 1 142 ? -24.183 22.622 -38.298 1.00 38.91 235 SER D CA 1
ATOM 7564 C C . SER D 1 142 ? -25.312 22.663 -39.327 1.00 28.88 235 SER D C 1
ATOM 7565 O O . SER D 1 142 ? -25.105 23.050 -40.494 1.00 34.26 235 SER D O 1
ATOM 7568 N N . ARG D 1 143 ? -26.517 22.314 -38.882 1.00 26.40 236 ARG D N 1
ATOM 7569 C CA . ARG D 1 143 ? -27.681 22.412 -39.757 1.00 24.80 236 ARG D CA 1
ATOM 7570 C C . ARG D 1 143 ? -27.910 23.876 -40.110 1.00 34.20 236 ARG D C 1
ATOM 7571 O O . ARG D 1 143 ? -28.187 24.224 -41.261 1.00 33.30 236 ARG D O 1
ATOM 7579 N N . LEU D 1 144 ? -27.756 24.728 -39.101 1.00 32.09 237 LEU D N 1
ATOM 7580 C CA . LEU D 1 144 ? -27.892 26.168 -39.264 1.00 32.78 237 LEU D CA 1
ATOM 7581 C C . LEU D 1 144 ? -26.857 26.700 -40.241 1.00 37.28 237 LEU D C 1
ATOM 7582 O O . LEU D 1 144 ? -27.145 27.597 -41.029 1.00 38.91 237 LEU D O 1
ATOM 7587 N N . ASP D 1 145 ? -25.648 26.149 -40.183 1.00 36.85 238 ASP D N 1
ATOM 7588 C CA . ASP D 1 145 ? -24.592 26.573 -41.090 1.00 40.22 238 ASP D CA 1
ATOM 7589 C C . ASP D 1 145 ? -24.968 26.243 -42.532 1.00 40.17 238 ASP D C 1
ATOM 7590 O O . ASP D 1 145 ? -24.819 27.082 -43.429 1.00 40.72 238 ASP D O 1
ATOM 7595 N N . ASP D 1 146 ? -25.473 25.031 -42.753 1.00 42.73 239 ASP D N 1
ATOM 7596 C CA . ASP D 1 146 ? -25.914 24.655 -44.100 1.00 32.23 239 ASP D CA 1
ATOM 7597 C C . ASP D 1 146 ? -27.079 25.524 -44.603 1.00 38.93 239 ASP D C 1
ATOM 7598 O O . ASP D 1 146 ? -27.106 25.925 -45.775 1.00 29.55 239 ASP D O 1
ATOM 7603 N N . PHE D 1 147 ? -28.034 25.812 -43.718 1.00 41.26 240 PHE D N 1
ATOM 7604 C CA . PHE D 1 147 ? -29.170 26.671 -44.066 1.00 25.21 240 PHE D CA 1
ATOM 7605 C C . PHE D 1 147 ? -28.681 28.060 -44.455 1.00 30.16 240 PHE D C 1
ATOM 7606 O O . PHE D 1 147 ? -29.149 28.661 -45.430 1.00 35.84 240 PHE D O 1
ATOM 7614 N N . ARG D 1 148 ? -27.719 28.552 -43.685 1.00 30.03 241 ARG D N 1
ATOM 7615 C CA . ARG D 1 148 ? -27.198 29.899 -43.857 1.00 32.78 241 ARG D CA 1
ATOM 7616 C C . ARG D 1 148 ? -26.264 29.954 -45.057 1.00 41.90 241 ARG D C 1
ATOM 7617 O O . ARG D 1 148 ? -25.890 31.037 -45.510 1.00 40.88 241 ARG D O 1
ATOM 7625 N N . SER D 1 149 ? -25.890 28.788 -45.576 1.00 28.90 242 SER D N 1
ATOM 7626 C CA . SER D 1 149 ? -25.157 28.760 -46.832 1.00 43.49 242 SER D CA 1
ATOM 7627 C C . SER D 1 149 ? -26.053 28.443 -48.027 1.00 43.73 242 SER D C 1
ATOM 7628 O O . SER D 1 149 ? -25.611 28.537 -49.169 1.00 41.13 242 SER D O 1
ATOM 7631 N N . LEU D 1 150 ? -27.308 28.080 -47.776 1.00 43.00 243 LEU D N 1
ATOM 7632 C CA . LEU D 1 150 ? -28.311 28.093 -48.841 1.00 27.90 243 LEU D CA 1
ATOM 7633 C C . LEU D 1 150 ? -29.012 29.439 -48.992 1.00 41.48 243 LEU D C 1
ATOM 7634 O O . LEU D 1 150 ? -29.494 29.776 -50.074 1.00 38.18 243 LEU D O 1
ATOM 7639 N N . LEU D 1 151 ? -29.053 30.215 -47.914 1.00 32.39 244 LEU D N 1
ATOM 7640 C CA . LEU D 1 151 ? -29.603 31.565 -47.973 1.00 38.07 244 LEU D CA 1
ATOM 7641 C C . LEU D 1 151 ? -28.723 32.503 -48.797 1.00 34.86 244 LEU D C 1
ATOM 7642 O O . LEU D 1 151 ? -29.225 33.314 -49.577 1.00 41.04 244 LEU D O 1
ATOM 7647 N N . HIS D 1 152 ? -27.410 32.384 -48.626 1.00 34.89 245 HIS D N 1
ATOM 7648 C CA . HIS D 1 152 ? -26.470 33.298 -49.264 1.00 39.95 245 HIS D CA 1
ATOM 7649 C C . HIS D 1 152 ? -26.282 32.899 -50.734 1.00 52.79 245 HIS D C 1
ATOM 7650 O O . HIS D 1 152 ? -25.624 33.598 -51.505 1.00 62.58 245 HIS D O 1
ATOM 7657 N N . LYS D 1 153 ? -26.909 31.792 -51.125 1.00 45.35 246 LYS D N 1
ATOM 7658 C CA . LYS D 1 153 ? -26.962 31.393 -52.528 1.00 32.45 246 LYS D CA 1
ATOM 7659 C C . LYS D 1 153 ? -28.389 31.463 -53.041 1.00 32.36 246 LYS D C 1
ATOM 7660 O O . LYS D 1 153 ? -28.717 30.879 -54.075 1.00 27.36 246 LYS D O 1
ATOM 7666 N N . GLN D 1 154 ? -29.211 32.220 -52.320 1.00 31.78 247 GLN D N 1
ATOM 7667 C CA . GLN D 1 154 ? -30.605 32.480 -52.670 1.00 26.04 247 GLN D CA 1
ATOM 7668 C C . GLN D 1 154 ? -31.350 31.231 -53.131 1.00 27.03 247 GLN D C 1
ATOM 7669 O O . GLN D 1 154 ? -32.080 31.265 -54.120 1.00 38.25 247 GLN D O 1
ATOM 7675 N N . ALA D 1 155 ? -31.175 30.137 -52.399 1.00 31.96 248 ALA D N 1
ATOM 7676 C CA . ALA D 1 155 ? -31.808 28.873 -52.755 1.00 29.29 248 ALA D CA 1
ATOM 7677 C C . ALA D 1 155 ? -32.856 28.448 -51.733 1.00 37.57 248 ALA D C 1
ATOM 7678 O O . ALA D 1 155 ? -33.519 27.424 -51.903 1.00 34.84 248 ALA D O 1
ATOM 7680 N N . ILE D 1 156 ? -32.998 29.233 -50.671 1.00 47.32 249 ILE D N 1
ATOM 7681 C CA . ILE D 1 156 ? -33.934 28.901 -49.604 1.00 38.47 249 ILE D CA 1
ATOM 7682 C C . ILE D 1 156 ? -34.502 30.177 -48.984 1.00 40.13 249 ILE D C 1
ATOM 7683 O O . ILE D 1 156 ? -33.874 31.236 -49.037 1.00 42.63 249 ILE D O 1
ATOM 7688 N N . ALA D 1 157 ? -35.699 30.078 -48.415 1.00 36.21 250 ALA D N 1
ATOM 7689 C CA . ALA D 1 157 ? -36.330 31.222 -47.767 1.00 36.68 250 ALA D CA 1
ATOM 7690 C C . ALA D 1 157 ? -35.630 31.572 -46.457 1.00 42.83 250 ALA D C 1
ATOM 7691 O O . ALA D 1 157 ? -35.168 30.690 -45.732 1.00 33.72 250 ALA D O 1
ATOM 7693 N N . LYS D 1 158 ? -35.557 32.868 -46.169 1.00 33.39 251 LYS D N 1
ATOM 7694 C CA . LYS D 1 158 ? -34.933 33.372 -44.947 1.00 35.40 251 LYS D CA 1
ATOM 7695 C C . LYS D 1 158 ? -35.610 32.809 -43.697 1.00 34.10 251 LYS D C 1
ATOM 7696 O O . LYS D 1 158 ? -34.962 32.592 -42.669 1.00 29.45 251 LYS D O 1
ATOM 7702 N N . HIS D 1 159 ? -36.914 32.572 -43.797 1.00 28.98 252 HIS D N 1
ATOM 7703 C CA . HIS D 1 159 ? -37.701 32.071 -42.676 1.00 38.48 252 HIS D CA 1
ATOM 7704 C C . HIS D 1 159 ? -37.193 30.721 -42.172 1.00 39.11 252 HIS D C 1
ATOM 7705 O O . HIS D 1 159 ? -37.118 30.494 -40.964 1.00 40.02 252 HIS D O 1
ATOM 7712 N N . ALA D 1 160 ? -36.850 29.829 -43.098 1.00 31.23 253 ALA D N 1
ATOM 7713 C CA . ALA D 1 160 ? -36.324 28.516 -42.736 1.00 35.51 253 ALA D CA 1
ATOM 7714 C C . ALA D 1 160 ? -35.019 28.650 -41.952 1.00 29.73 253 ALA D C 1
ATOM 7715 O O . ALA D 1 160 ? -34.799 27.954 -40.952 1.00 39.84 253 ALA D O 1
ATOM 7717 N N . VAL D 1 161 ? -34.173 29.571 -42.402 1.00 22.74 254 VAL D N 1
ATOM 7718 C CA . VAL D 1 161 ? -32.906 29.850 -41.742 1.00 31.64 254 VAL D CA 1
ATOM 7719 C C . VAL D 1 161 ? -33.146 30.364 -40.328 1.00 32.44 254 VAL D C 1
ATOM 7720 O O . VAL D 1 161 ? -32.508 29.915 -39.372 1.00 28.16 254 VAL D O 1
ATOM 7724 N N . LEU D 1 162 ? -34.083 31.298 -40.205 1.00 31.57 255 LEU D N 1
ATOM 7725 C CA . LEU D 1 162 ? -34.449 31.868 -38.912 1.00 34.55 255 LEU D CA 1
ATOM 7726 C C . LEU D 1 162 ? -34.997 30.814 -37.949 1.00 39.21 255 LEU D C 1
ATOM 7727 O O . LEU D 1 162 ? -34.735 30.864 -36.747 1.00 30.79 255 LEU D O 1
ATOM 7732 N N . GLU D 1 163 ? -35.751 29.857 -38.482 1.00 28.59 256 GLU D N 1
ATOM 7733 C CA . GLU D 1 163 ? -36.394 28.846 -37.650 1.00 29.37 256 GLU D CA 1
ATOM 7734 C C . GLU D 1 163 ? -35.370 27.804 -37.182 1.00 35.55 256 GLU D C 1
ATOM 7735 O O . GLU D 1 163 ? -35.421 27.324 -36.037 1.00 37.24 256 GLU D O 1
ATOM 7741 N N . GLN D 1 164 ? -34.424 27.476 -38.059 1.00 27.48 257 GLN D N 1
ATOM 7742 C CA . GLN D 1 164 ? -33.328 26.589 -37.679 1.00 28.31 257 GLN D CA 1
ATOM 7743 C C . GLN D 1 164 ? -32.472 27.282 -36.624 1.00 22.85 257 GLN D C 1
ATOM 7744 O O . GLN D 1 164 ? -31.966 26.651 -35.683 1.00 27.98 257 GLN D O 1
ATOM 7750 N N . GLU D 1 165 ? -32.331 28.595 -36.784 1.00 22.67 258 GLU D N 1
ATOM 7751 C CA . GLU D 1 165 ? -31.616 29.411 -35.817 1.00 37.58 258 GLU D CA 1
ATOM 7752 C C . GLU D 1 165 ? -32.337 29.358 -34.473 1.00 35.87 258 GLU D C 1
ATOM 7753 O O . GLU D 1 165 ? -31.697 29.313 -33.425 1.00 27.73 258 GLU D O 1
ATOM 7759 N N . ASN D 1 166 ? -33.668 29.351 -34.511 1.00 31.03 259 ASN D N 1
ATOM 7760 C CA . ASN D 1 166 ? -34.460 29.187 -33.298 1.00 31.90 259 ASN D CA 1
ATOM 7761 C C . ASN D 1 166 ? -34.181 27.855 -32.614 1.00 36.86 259 ASN D C 1
ATOM 7762 O O . ASN D 1 166 ? -33.979 27.812 -31.398 1.00 32.13 259 ASN D O 1
ATOM 7767 N N . LYS D 1 167 ? -34.167 26.772 -33.390 1.00 32.07 260 LYS D N 1
ATOM 7768 C CA . LYS D 1 167 ? -33.843 25.459 -32.826 1.00 30.37 260 LYS D CA 1
ATOM 7769 C C . LYS D 1 167 ? -32.481 25.472 -32.128 1.00 25.70 260 LYS D C 1
ATOM 7770 O O . LYS D 1 167 ? -32.351 25.036 -30.970 1.00 30.58 260 LYS D O 1
ATOM 7776 N N . TYR D 1 168 ? -31.475 25.991 -32.829 1.00 24.38 261 TYR D N 1
ATOM 7777 C CA . TYR D 1 168 ? -30.126 26.065 -32.273 1.00 30.08 261 TYR D CA 1
ATOM 7778 C C . TYR D 1 168 ? -30.098 26.886 -30.980 1.00 32.33 261 TYR D C 1
ATOM 7779 O O . TYR D 1 168 ? -29.478 26.484 -29.992 1.00 28.57 261 TYR D O 1
ATOM 7788 N N . VAL D 1 169 ? -30.773 28.032 -30.996 1.00 21.02 262 VAL D N 1
ATOM 7789 C CA . VAL D 1 169 ? -30.826 28.912 -29.832 1.00 40.80 262 VAL D CA 1
ATOM 7790 C C . VAL D 1 169 ? -31.461 28.209 -28.633 1.00 39.77 262 VAL D C 1
ATOM 7791 O O . VAL D 1 169 ? -30.951 28.297 -27.516 1.00 39.62 262 VAL D O 1
ATOM 7795 N N . GLU D 1 170 ? -32.567 27.507 -28.869 1.00 26.37 263 GLU D N 1
ATOM 7796 C CA . GLU D 1 170 ? -33.233 26.752 -27.809 1.00 35.57 263 GLU D CA 1
ATOM 7797 C C . GLU D 1 170 ? -32.303 25.700 -27.205 1.00 42.06 263 GLU D C 1
ATOM 7798 O O . GLU D 1 170 ? -32.183 25.590 -25.973 1.00 38.16 263 GLU D O 1
ATOM 7804 N N . ALA D 1 171 ? -31.640 24.938 -28.074 1.00 33.34 264 ALA D N 1
ATOM 7805 C CA . ALA D 1 171 ? -30.695 23.921 -27.616 1.00 34.07 264 ALA D CA 1
ATOM 7806 C C . ALA D 1 171 ? -29.597 24.540 -26.747 1.00 34.51 264 ALA D C 1
ATOM 7807 O O . ALA D 1 171 ? -29.280 24.036 -25.660 1.00 42.44 264 ALA D O 1
ATOM 7809 N N . ALA D 1 172 ? -29.036 25.646 -27.228 1.00 29.84 265 ALA D N 1
ATOM 7810 C CA . ALA D 1 172 ? -27.962 26.337 -26.523 1.00 33.92 265 ALA D CA 1
ATOM 7811 C C . ALA D 1 172 ? -28.423 26.839 -25.157 1.00 40.58 265 ALA D C 1
ATOM 7812 O O . ALA D 1 172 ? -27.695 26.729 -24.168 1.00 29.55 265 ALA D O 1
ATOM 7814 N N . ASN D 1 173 ? -29.636 27.383 -25.107 1.00 34.89 266 ASN D N 1
ATOM 7815 C CA . ASN D 1 173 ? -30.203 27.870 -23.854 1.00 51.75 266 ASN D CA 1
ATOM 7816 C C . ASN D 1 173 ? -30.367 26.742 -22.845 1.00 45.07 266 ASN D C 1
ATOM 7817 O O . ASN D 1 173 ? -30.052 26.905 -21.660 1.00 42.28 266 ASN D O 1
ATOM 7822 N N . GLU D 1 174 ? -30.857 25.598 -23.317 1.00 34.85 267 GLU D N 1
ATOM 7823 C CA . GLU D 1 174 ? -30.994 24.432 -22.451 1.00 38.47 267 GLU D CA 1
ATOM 7824 C C . GLU D 1 174 ? -29.626 24.035 -21.894 1.00 40.43 267 GLU D C 1
ATOM 7825 O O . GLU D 1 174 ? -29.477 23.760 -20.690 1.00 35.46 267 GLU D O 1
ATOM 7831 N N . LEU D 1 175 ? -28.625 24.034 -22.774 1.00 21.07 268 LEU D N 1
ATOM 7832 C CA . LEU D 1 175 ? -27.256 23.732 -22.367 1.00 33.71 268 LEU D CA 1
ATOM 7833 C C . LEU D 1 175 ? -26.794 24.665 -21.247 1.00 32.50 268 LEU D C 1
ATOM 7834 O O . LEU D 1 175 ? -26.250 24.212 -20.238 1.00 47.74 268 LEU D O 1
ATOM 7839 N N . ARG D 1 176 ? -27.027 25.963 -21.426 1.00 37.74 269 ARG D N 1
ATOM 7840 C CA . ARG D 1 176 ? -26.648 26.963 -20.428 1.00 30.61 269 ARG D CA 1
ATOM 7841 C C . ARG D 1 176 ? -27.325 26.691 -19.087 1.00 41.89 269 ARG D C 1
ATOM 7842 O O . ARG D 1 176 ? -26.687 26.761 -18.027 1.00 32.47 269 ARG D O 1
ATOM 7850 N N . VAL D 1 177 ? -28.621 26.387 -19.145 1.00 25.76 270 VAL D N 1
ATOM 7851 C CA . VAL D 1 177 ? -29.383 26.032 -17.951 1.00 35.07 270 VAL D CA 1
ATOM 7852 C C . VAL D 1 177 ? -28.700 24.899 -17.192 1.00 41.24 270 VAL D C 1
ATOM 7853 O O . VAL D 1 177 ? -28.456 24.994 -15.980 1.00 40.71 270 VAL D O 1
ATOM 7857 N N . TYR D 1 178 ? -28.370 23.832 -17.913 1.00 35.23 271 TYR D N 1
ATOM 7858 C CA . TYR D 1 178 ? -27.765 22.673 -17.268 1.00 33.80 271 TYR D CA 1
ATOM 7859 C C . TYR D 1 178 ? -26.352 22.977 -16.754 1.00 36.27 271 TYR D C 1
ATOM 7860 O O . TYR D 1 178 ? -25.897 22.368 -15.781 1.00 35.30 271 TYR D O 1
ATOM 7869 N N . LYS D 1 179 ? -25.669 23.924 -17.393 1.00 26.93 272 LYS D N 1
ATOM 7870 C CA . LYS D 1 179 ? -24.355 24.363 -16.920 1.00 40.38 272 LYS D CA 1
ATOM 7871 C C . LYS D 1 179 ? -24.472 25.069 -15.568 1.00 34.55 272 LYS D C 1
ATOM 7872 O O . LYS D 1 179 ? -23.696 24.804 -14.635 1.00 32.11 272 LYS D O 1
ATOM 7878 N N . SER D 1 180 ? -25.448 25.969 -15.468 1.00 28.70 273 SER D N 1
ATOM 7879 C CA . SER D 1 180 ? -25.720 26.651 -14.207 1.00 37.41 273 SER D CA 1
ATOM 7880 C C . SER D 1 180 ? -26.067 25.628 -13.130 1.00 37.42 273 SER D C 1
ATOM 7881 O O . SER D 1 180 ? -25.611 25.729 -11.981 1.00 31.17 273 SER D O 1
ATOM 7884 N N . GLN D 1 181 ? -26.861 24.631 -13.516 1.00 32.35 274 GLN D N 1
ATOM 7885 C CA . GLN D 1 181 ? -27.206 23.543 -12.607 1.00 29.00 274 GLN D CA 1
ATOM 7886 C C . GLN D 1 181 ? -25.957 22.807 -12.124 1.00 38.46 274 GLN D C 1
ATOM 7887 O O . GLN D 1 181 ? -25.873 22.408 -10.959 1.00 32.95 274 GLN D O 1
ATOM 7893 N N . LEU D 1 182 ? -24.985 22.640 -13.018 1.00 28.18 275 LEU D N 1
ATOM 7894 C CA . LEU D 1 182 ? -23.717 22.016 -12.649 1.00 31.12 275 LEU D CA 1
ATOM 7895 C C . LEU D 1 182 ? -22.976 22.847 -11.607 1.00 36.08 275 LEU D C 1
ATOM 7896 O O . LEU D 1 182 ? -22.474 22.310 -10.611 1.00 33.82 275 LEU D O 1
ATOM 7901 N N . GLU D 1 183 ? -22.918 24.158 -11.831 1.00 28.12 276 GLU D N 1
ATOM 7902 C CA . GLU D 1 183 ? -22.262 25.048 -10.875 1.00 35.57 276 GLU D CA 1
ATOM 7903 C C . GLU D 1 183 ? -22.906 24.926 -9.494 1.00 34.34 276 GLU D C 1
ATOM 7904 O O . GLU D 1 183 ? -22.218 24.755 -8.471 1.00 32.82 276 GLU D O 1
ATOM 7910 N N . GLN D 1 184 ? -24.235 24.973 -9.480 1.00 32.73 277 GLN D N 1
ATOM 7911 C CA . GLN D 1 184 ? -24.983 24.903 -8.231 1.00 29.70 277 GLN D CA 1
ATOM 7912 C C . GLN D 1 184 ? -24.757 23.580 -7.501 1.00 40.79 277 GLN D C 1
ATOM 7913 O O . GLN D 1 184 ? -24.492 23.568 -6.295 1.00 37.37 277 GLN D O 1
ATOM 7919 N N . ILE D 1 185 ? -24.843 22.468 -8.229 1.00 41.78 278 ILE D N 1
ATOM 7920 C CA . ILE D 1 185 ? -24.701 21.160 -7.596 1.00 36.83 278 ILE D CA 1
ATOM 7921 C C . ILE D 1 185 ? -23.276 20.951 -7.085 1.00 29.41 278 ILE D C 1
ATOM 7922 O O . ILE D 1 185 ? -23.074 20.277 -6.076 1.00 30.91 278 ILE D O 1
ATOM 7927 N N . GLU D 1 186 ? -22.291 21.538 -7.761 1.00 31.34 279 GLU D N 1
ATOM 7928 C CA . GLU D 1 186 ? -20.916 21.440 -7.282 1.00 25.55 279 GLU D CA 1
ATOM 7929 C C . GLU D 1 186 ? -20.761 22.226 -5.981 1.00 36.90 279 GLU D C 1
ATOM 7930 O O . GLU D 1 186 ? -20.103 21.764 -5.036 1.00 40.78 279 GLU D O 1
ATOM 7936 N N . SER D 1 187 ? -21.377 23.406 -5.930 1.00 33.76 280 SER D N 1
ATOM 7937 C CA . SER D 1 187 ? -21.383 24.188 -4.694 1.00 39.95 280 SER D CA 1
ATOM 7938 C C . SER D 1 187 ? -22.006 23.389 -3.546 1.00 37.62 280 SER D C 1
ATOM 7939 O O . SER D 1 187 ? -21.467 23.343 -2.431 1.00 37.84 280 SER D O 1
ATOM 7942 N N . GLU D 1 188 ? -23.135 22.745 -3.834 1.00 34.77 281 GLU D N 1
ATOM 7943 C CA . GLU D 1 188 ? -23.835 21.944 -2.835 1.00 37.12 281 GLU D CA 1
ATOM 7944 C C . GLU D 1 188 ? -22.992 20.752 -2.380 1.00 36.32 281 GLU D C 1
ATOM 7945 O O . GLU D 1 188 ? -23.045 20.352 -1.215 1.00 30.11 281 GLU D O 1
ATOM 7951 N N . ILE D 1 189 ? -22.211 20.195 -3.302 1.00 27.48 282 ILE D N 1
ATOM 7952 C CA . ILE D 1 189 ? -21.302 19.103 -2.970 1.00 32.95 282 ILE D CA 1
ATOM 7953 C C . ILE D 1 189 ? -20.231 19.583 -1.998 1.00 35.35 282 ILE D C 1
ATOM 7954 O O . ILE D 1 189 ? -19.941 18.912 -1.001 1.00 41.15 282 ILE D O 1
ATOM 7959 N N . LEU D 1 190 ? -19.654 20.748 -2.283 1.00 27.99 283 LEU D N 1
ATOM 7960 C CA . LEU D 1 190 ? -18.677 21.341 -1.370 1.00 30.60 283 LEU D CA 1
ATOM 7961 C C . LEU D 1 190 ? -19.276 21.545 0.023 1.00 37.95 283 LEU D C 1
ATOM 7962 O O . LEU D 1 190 ? -18.658 21.188 1.035 1.00 33.19 283 LEU D O 1
ATOM 7967 N N . SER D 1 191 ? -20.480 22.113 0.071 1.00 38.14 284 SER D N 1
ATOM 7968 C CA . SER D 1 191 ? -21.158 22.340 1.347 1.00 31.61 284 SER D CA 1
ATOM 7969 C C . SER D 1 191 ? -21.390 21.031 2.108 1.00 40.28 284 SER D C 1
ATOM 7970 O O . SER D 1 191 ? -21.226 20.972 3.333 1.00 35.61 284 SER D O 1
ATOM 7973 N N . ALA D 1 192 ? -21.753 19.981 1.375 1.00 40.44 285 ALA D N 1
ATOM 7974 C CA . ALA D 1 192 ? -21.997 18.676 1.980 1.00 33.79 285 ALA D CA 1
ATOM 7975 C C . ALA D 1 192 ? -20.701 18.112 2.562 1.00 43.13 285 ALA D C 1
ATOM 7976 O O . ALA D 1 192 ? -20.698 17.529 3.656 1.00 28.65 285 ALA D O 1
ATOM 7978 N N . LYS D 1 193 ? -19.599 18.305 1.838 1.00 26.09 286 LYS D N 1
ATOM 7979 C CA . LYS D 1 193 ? -18.288 17.910 2.344 1.00 32.09 286 LYS D CA 1
ATOM 7980 C C . LYS D 1 193 ? -17.974 18.656 3.638 1.00 42.85 286 LYS D C 1
ATOM 7981 O O . LYS D 1 193 ? -17.471 18.059 4.592 1.00 39.40 286 LYS D O 1
ATOM 7987 N N . GLU D 1 194 ? -18.295 19.948 3.687 1.00 37.56 287 GLU D N 1
ATOM 7988 C CA . GLU D 1 194 ? -17.996 20.732 4.884 1.00 45.40 287 GLU D CA 1
ATOM 7989 C C . GLU D 1 194 ? -18.864 20.341 6.075 1.00 34.12 287 GLU D C 1
ATOM 7990 O O . GLU D 1 194 ? -18.422 20.441 7.216 1.00 38.91 287 GLU D O 1
ATOM 7996 N N . GLU D 1 195 ? -20.088 19.888 5.822 1.00 27.88 288 GLU D N 1
ATOM 7997 C CA . GLU D 1 195 ? -20.909 19.335 6.899 1.00 37.72 288 GLU D CA 1
ATOM 7998 C C . GLU D 1 195 ? -20.293 18.034 7.419 1.00 36.68 288 GLU D C 1
ATOM 7999 O O . GLU D 1 195 ? -20.142 17.833 8.640 1.00 39.06 288 GLU D O 1
ATOM 8005 N N . TYR D 1 196 ? -19.929 17.164 6.477 1.00 27.31 289 TYR D N 1
ATOM 8006 C CA . TYR D 1 196 ? -19.303 15.888 6.808 1.00 25.28 289 TYR D CA 1
ATOM 8007 C C . TYR D 1 196 ? -18.064 16.080 7.682 1.00 27.98 289 TYR D C 1
ATOM 8008 O O . TYR D 1 196 ? -17.888 15.369 8.670 1.00 32.35 289 TYR D O 1
ATOM 8017 N N . GLN D 1 197 ? -17.204 17.029 7.322 1.00 26.78 290 GLN D N 1
ATOM 8018 C CA . GLN D 1 197 ? -16.043 17.322 8.160 1.00 33.13 290 GLN D CA 1
ATOM 8019 C C . GLN D 1 197 ? -16.465 17.989 9.469 1.00 32.50 290 GLN D C 1
ATOM 8020 O O . GLN D 1 197 ? -15.820 17.797 10.501 1.00 28.91 290 GLN D O 1
ATOM 8026 N N . LEU D 1 198 ? -17.538 18.776 9.422 1.00 29.29 291 LEU D N 1
ATOM 8027 C CA . LEU D 1 198 ? -18.007 19.494 10.605 1.00 25.79 291 LEU D CA 1
ATOM 8028 C C . LEU D 1 198 ? -18.401 18.538 11.728 1.00 38.45 291 LEU D C 1
ATOM 8029 O O . LEU D 1 198 ? -18.203 18.851 12.903 1.00 29.10 291 LEU D O 1
ATOM 8034 N N . VAL D 1 199 ? -18.965 17.385 11.373 1.00 26.46 292 VAL D N 1
ATOM 8035 C CA . VAL D 1 199 ? -19.312 16.381 12.389 1.00 26.78 292 VAL D CA 1
ATOM 8036 C C . VAL D 1 199 ? -18.110 16.003 13.269 1.00 35.17 292 VAL D C 1
ATOM 8037 O O . VAL D 1 199 ? -18.139 16.150 14.504 1.00 30.44 292 VAL D O 1
ATOM 8041 N N . THR D 1 200 ? -17.048 15.535 12.620 1.00 28.44 293 THR D N 1
ATOM 8042 C CA . THR D 1 200 ? -15.841 15.111 13.317 1.00 32.04 293 THR D CA 1
ATOM 8043 C C . THR D 1 200 ? -15.169 16.314 13.974 1.00 38.45 293 THR D C 1
ATOM 8044 O O . THR D 1 200 ? -14.557 16.190 15.032 1.00 31.75 293 THR D O 1
ATOM 8048 N N . ARG D 1 201 ? -15.291 17.478 13.344 1.00 33.69 294 ARG D N 1
ATOM 8049 C CA . ARG D 1 201 ? -14.757 18.712 13.910 1.00 32.94 294 ARG D CA 1
ATOM 8050 C C . ARG D 1 201 ? -15.357 18.994 15.287 1.00 28.51 294 ARG D C 1
ATOM 8051 O O . ARG D 1 201 ? -14.634 19.227 16.257 1.00 22.14 294 ARG D O 1
ATOM 8059 N N . LEU D 1 202 ? -16.684 18.961 15.364 1.00 22.79 295 LEU D N 1
ATOM 8060 C CA . LEU D 1 202 ? -17.386 19.221 16.615 1.00 21.10 295 LEU D CA 1
ATOM 8061 C C . LEU D 1 202 ? -17.123 18.134 17.652 1.00 31.65 295 LEU D C 1
ATOM 8062 O O . LEU D 1 202 ? -16.935 18.433 18.837 1.00 23.87 295 LEU D O 1
ATOM 8067 N N . PHE D 1 203 ? -17.105 16.878 17.209 1.00 30.69 296 PHE D N 1
ATOM 8068 C CA . PHE D 1 203 ? -16.827 15.770 18.124 1.00 28.43 296 PHE D CA 1
ATOM 8069 C C . PHE D 1 203 ? -15.444 15.933 18.758 1.00 28.65 296 PHE D C 1
ATOM 8070 O O . PHE D 1 203 ? -15.288 15.853 19.983 1.00 28.74 296 PHE D O 1
ATOM 8078 N N . LYS D 1 204 ? -14.450 16.177 17.909 1.00 27.37 297 LYS D N 1
ATOM 8079 C CA . LYS D 1 204 ? -13.080 16.420 18.344 1.00 21.79 297 LYS D CA 1
ATOM 8080 C C . LYS D 1 204 ? -13.020 17.592 19.317 1.00 34.92 297 LYS D C 1
ATOM 8081 O O . LYS D 1 204 ? -12.368 17.513 20.358 1.00 28.88 297 LYS D O 1
ATOM 8087 N N . ASN D 1 205 ? -13.717 18.672 18.974 1.00 28.17 298 ASN D N 1
ATOM 8088 C CA . ASN D 1 205 ? -13.760 19.857 19.824 1.00 25.97 298 ASN D CA 1
ATOM 8089 C C . ASN D 1 205 ? -14.253 19.530 21.223 1.00 33.44 298 ASN D C 1
ATOM 8090 O O . ASN D 1 205 ? -13.637 19.922 22.220 1.00 33.89 298 ASN D O 1
ATOM 8095 N N . GLU D 1 206 ? -15.367 18.810 21.288 1.00 21.49 299 GLU D N 1
ATOM 8096 C CA . GLU D 1 206 ? -15.964 18.470 22.565 1.00 25.99 299 GLU D CA 1
ATOM 8097 C C . GLU D 1 206 ? -15.057 17.533 23.364 1.00 34.56 299 GLU D C 1
ATOM 8098 O O . GLU D 1 206 ? -14.973 17.630 24.592 1.00 33.33 299 GLU D O 1
ATOM 8104 N N . ILE D 1 207 ? -14.363 16.639 22.664 1.00 24.16 300 ILE D N 1
ATOM 8105 C CA . ILE D 1 207 ? -13.410 15.747 23.325 1.00 32.69 300 ILE D CA 1
ATOM 8106 C C . ILE D 1 207 ? -12.238 16.518 23.943 1.00 33.59 300 ILE D C 1
ATOM 8107 O O . ILE D 1 207 ? -11.884 16.288 25.104 1.00 29.77 300 ILE D O 1
ATOM 8112 N N . LEU D 1 208 ? -11.646 17.433 23.177 1.00 25.48 301 LEU D N 1
ATOM 8113 C CA . LEU D 1 208 ? -10.578 18.290 23.697 1.00 22.76 301 LEU D CA 1
ATOM 8114 C C . LEU D 1 208 ? -11.061 19.096 24.898 1.00 26.78 301 LEU D C 1
ATOM 8115 O O . LEU D 1 208 ? -10.345 19.238 25.894 1.00 19.80 301 LEU D O 1
ATOM 8120 N N . ASP D 1 209 ? -12.277 19.623 24.791 1.00 21.94 302 ASP D N 1
ATOM 8121 C CA . ASP D 1 209 ? -12.888 20.399 25.864 1.00 30.00 302 ASP D CA 1
ATOM 8122 C C . ASP D 1 209 ? -12.977 19.573 27.150 1.00 34.12 302 ASP D C 1
ATOM 8123 O O . ASP D 1 209 ? -12.544 20.011 28.229 1.00 32.10 302 ASP D O 1
ATOM 8128 N N . LYS D 1 210 ? -13.522 18.366 27.021 1.00 23.90 303 LYS D N 1
ATOM 8129 C CA . LYS D 1 210 ? -13.675 17.475 28.164 1.00 27.77 303 LYS D CA 1
ATOM 8130 C C . LYS D 1 210 ? -12.324 17.090 28.757 1.00 25.80 303 LYS D C 1
ATOM 8131 O O . LYS D 1 210 ? -12.186 16.984 29.973 1.00 25.64 303 LYS D O 1
ATOM 8137 N N . LEU D 1 211 ? -11.328 16.891 27.899 1.00 25.28 304 LEU D N 1
ATOM 8138 C CA . LEU D 1 211 ? -9.983 16.568 28.368 1.00 19.56 304 LEU D CA 1
ATOM 8139 C C . LEU D 1 211 ? -9.404 17.719 29.186 1.00 25.05 304 LEU D C 1
ATOM 8140 O O . LEU D 1 211 ? -8.796 17.499 30.239 1.00 30.11 304 LEU D O 1
ATOM 8145 N N . ARG D 1 212 ? -9.599 18.943 28.699 1.00 21.74 305 ARG D N 1
ATOM 8146 C CA . ARG D 1 212 ? -9.176 20.132 29.431 1.00 26.96 305 ARG D CA 1
ATOM 8147 C C . ARG D 1 212 ? -9.798 20.161 30.821 1.00 26.61 305 ARG D C 1
ATOM 8148 O O . ARG D 1 212 ? -9.093 20.254 31.841 1.00 26.71 305 ARG D O 1
ATOM 8156 N N . GLN D 1 213 ? -11.126 20.056 30.848 1.00 18.60 306 GLN D N 1
ATOM 8157 C CA . GLN D 1 213 ? -11.869 20.105 32.102 1.00 29.36 306 GLN D CA 1
ATOM 8158 C C . GLN D 1 213 ? -11.422 19.031 33.086 1.00 27.66 306 GLN D C 1
ATOM 8159 O O . GLN D 1 213 ? -11.188 19.316 34.261 1.00 22.94 306 GLN D O 1
ATOM 8165 N N . THR D 1 214 ? -11.294 17.800 32.601 1.00 20.77 307 THR D N 1
ATOM 8166 C CA . THR D 1 214 ? -10.900 16.691 33.461 1.00 21.20 307 THR D CA 1
ATOM 8167 C C . THR D 1 214 ? -9.477 16.829 33.990 1.00 25.09 307 THR D C 1
ATOM 8168 O O . THR D 1 214 ? -9.227 16.523 35.150 1.00 26.04 307 THR D O 1
ATOM 8172 N N . THR D 1 215 ? -8.548 17.296 33.160 1.00 25.37 308 THR D N 1
ATOM 8173 C CA . THR D 1 215 ? -7.179 17.489 33.638 1.00 32.01 308 THR D CA 1
ATOM 8174 C C . THR D 1 215 ? -7.096 18.576 34.713 1.00 29.56 308 THR D C 1
ATOM 8175 O O . THR D 1 215 ? -6.513 18.364 35.792 1.00 33.42 308 THR D O 1
ATOM 8179 N N . ASP D 1 216 ? -7.705 19.727 34.430 1.00 31.51 309 ASP D N 1
ATOM 8180 C CA . ASP D 1 216 ? -7.695 20.833 35.388 1.00 37.18 309 ASP D CA 1
ATOM 8181 C C . ASP D 1 216 ? -8.353 20.426 36.707 1.00 29.77 309 ASP D C 1
ATOM 8182 O O . ASP D 1 216 ? -7.817 20.676 37.799 1.00 32.31 309 ASP D O 1
ATOM 8187 N N . ASN D 1 217 ? -9.505 19.773 36.593 1.00 18.48 310 ASN D N 1
ATOM 8188 C CA . ASN D 1 217 ? -10.237 19.300 37.758 1.00 18.79 310 ASN D CA 1
ATOM 8189 C C . ASN D 1 217 ? -9.445 18.263 38.546 1.00 19.14 310 ASN D C 1
ATOM 8190 O O . ASN D 1 217 ? -9.508 18.245 39.766 1.00 22.98 310 ASN D O 1
ATOM 8195 N N . ILE D 1 218 ? -8.711 17.397 37.853 1.00 21.82 311 ILE D N 1
ATOM 8196 C CA . ILE D 1 218 ? -7.872 16.412 38.533 1.00 20.52 311 ILE D CA 1
ATOM 8197 C C . ILE D 1 218 ? -6.786 17.119 39.339 1.00 28.90 311 ILE D C 1
ATOM 8198 O O . ILE D 1 218 ? -6.488 16.728 40.471 1.00 29.70 311 ILE D O 1
ATOM 8203 N N . GLU D 1 219 ? -6.217 18.176 38.766 1.00 26.74 312 GLU D N 1
ATOM 8204 C CA . GLU D 1 219 ? -5.230 18.983 39.484 1.00 28.47 312 GLU D CA 1
ATOM 8205 C C . GLU D 1 219 ? -5.828 19.559 40.775 1.00 31.11 312 GLU D C 1
ATOM 8206 O O . GLU D 1 219 ? -5.288 19.374 41.887 1.00 36.86 312 GLU D O 1
ATOM 8212 N N . LEU D 1 220 ? -6.962 20.239 40.617 1.00 20.51 313 LEU D N 1
ATOM 8213 C CA . LEU D 1 220 ? -7.619 20.914 41.733 1.00 31.37 313 LEU D CA 1
ATOM 8214 C C . LEU D 1 220 ? -8.028 19.927 42.829 1.00 27.66 313 LEU D C 1
ATOM 8215 O O . LEU D 1 220 ? -7.845 20.186 44.025 1.00 22.25 313 LEU D O 1
ATOM 8220 N N . LEU D 1 221 ? -8.574 18.792 42.406 1.00 17.10 314 LEU D N 1
ATOM 8221 C CA . LEU D 1 221 ? -8.994 17.736 43.317 1.00 30.57 314 LEU D CA 1
ATOM 8222 C C . LEU D 1 221 ? -7.806 17.100 44.026 1.00 28.71 314 LEU D C 1
ATOM 8223 O O . LEU D 1 221 ? -7.933 16.632 45.154 1.00 17.13 314 LEU D O 1
ATOM 8228 N N . THR D 1 222 ? -6.656 17.070 43.359 1.00 20.84 315 THR D N 1
ATOM 8229 C CA . THR D 1 222 ? -5.447 16.543 43.981 1.00 18.95 315 THR D CA 1
ATOM 8230 C C . THR D 1 222 ? -5.006 17.468 45.110 1.00 27.64 315 THR D C 1
ATOM 8231 O O . THR D 1 222 ? -4.694 17.011 46.221 1.00 25.48 315 THR D O 1
ATOM 8235 N N . LEU D 1 223 ? -5.007 18.771 44.833 1.00 19.28 316 LEU D N 1
ATOM 8236 C CA . LEU D 1 223 ? -4.680 19.744 45.876 1.00 27.95 316 LEU D CA 1
ATOM 8237 C C . LEU D 1 223 ? -5.645 19.645 47.063 1.00 23.12 316 LEU D C 1
ATOM 8238 O O . LEU D 1 223 ? -5.225 19.584 48.231 1.00 23.47 316 LEU D O 1
ATOM 8243 N N . GLU D 1 224 ? -6.939 19.613 46.755 1.00 20.88 317 GLU D N 1
ATOM 8244 C CA . GLU D 1 224 ? -7.964 19.514 47.789 1.00 23.89 317 GLU D CA 1
ATOM 8245 C C . GLU D 1 224 ? -7.814 18.236 48.609 1.00 28.10 317 GLU D C 1
ATOM 8246 O O . GLU D 1 224 ? -8.030 18.242 49.820 1.00 23.78 317 GLU D O 1
ATOM 8252 N N . LEU D 1 225 ? -7.448 17.144 47.944 1.00 19.62 318 LEU D N 1
ATOM 8253 C CA . LEU D 1 225 ? -7.229 15.874 48.625 1.00 29.24 318 LEU D CA 1
ATOM 8254 C C . LEU D 1 225 ? -6.056 15.975 49.583 1.00 28.79 318 LEU D C 1
ATOM 8255 O O . LEU D 1 225 ? -6.100 15.432 50.690 1.00 25.58 318 LEU D O 1
ATOM 8260 N N . GLU D 1 226 ? -5.007 16.670 49.151 1.00 24.72 319 GLU D N 1
ATOM 8261 C CA . GLU D 1 226 ? -3.858 16.901 50.017 1.00 34.63 319 GLU D CA 1
ATOM 8262 C C . GLU D 1 226 ? -4.298 17.652 51.270 1.00 32.42 319 GLU D C 1
ATOM 8263 O O . GLU D 1 226 ? -3.935 17.274 52.389 1.00 29.84 319 GLU D O 1
ATOM 8269 N N . LYS D 1 227 ? -5.095 18.702 51.082 1.00 33.58 320 LYS D N 1
ATOM 8270 C CA . LYS D 1 227 ? -5.632 19.452 52.221 1.00 25.53 320 LYS D CA 1
ATOM 8271 C C . LYS D 1 227 ? -6.460 18.571 53.164 1.00 30.75 320 LYS D C 1
ATOM 8272 O O . LYS D 1 227 ? -6.291 18.622 54.388 1.00 25.75 320 LYS D O 1
ATOM 8278 N N . ASN D 1 228 ? -7.349 17.764 52.588 1.00 26.35 321 ASN D N 1
ATOM 8279 C CA . ASN D 1 228 ? -8.199 16.866 53.366 1.00 22.87 321 ASN D CA 1
ATOM 8280 C C . ASN D 1 228 ? -7.383 15.888 54.200 1.00 29.03 321 ASN D C 1
ATOM 8281 O O . ASN D 1 228 ? -7.686 15.649 55.369 1.00 34.24 321 ASN D O 1
ATOM 8286 N N . GLU D 1 229 ? -6.344 15.327 53.590 1.00 23.72 322 GLU D N 1
ATOM 8287 C CA . GLU D 1 229 ? -5.487 14.375 54.282 1.00 27.33 322 GLU D CA 1
ATOM 8288 C C . GLU D 1 229 ? -4.687 15.078 55.372 1.00 41.75 322 GLU D C 1
ATOM 8289 O O . GLU D 1 229 ? -4.381 14.483 56.406 1.00 35.53 322 GLU D O 1
ATOM 8295 N N . GLU D 1 230 ? -4.354 16.346 55.143 1.00 28.86 323 GLU D N 1
ATOM 8296 C CA . GLU D 1 230 ? -3.655 17.122 56.162 1.00 33.36 323 GLU D CA 1
ATOM 8297 C C . GLU D 1 230 ? -4.552 17.371 57.373 1.00 34.08 323 GLU D C 1
ATOM 8298 O O . GLU D 1 230 ? -4.101 17.267 58.515 1.00 35.50 323 GLU D O 1
ATOM 8304 N N . ARG D 1 231 ? -5.820 17.692 57.131 1.00 30.32 324 ARG D N 1
ATOM 8305 C CA . ARG D 1 231 ? -6.744 17.931 58.237 1.00 25.25 324 ARG D CA 1
ATOM 8306 C C . ARG D 1 231 ? -7.097 16.633 58.959 1.00 32.93 324 ARG D C 1
ATOM 8307 O O . ARG D 1 231 ? -7.345 16.628 60.165 1.00 32.29 324 ARG D O 1
ATOM 8315 N N . GLN D 1 232 ? -7.110 15.532 58.216 1.00 29.97 325 GLN D N 1
ATOM 8316 C CA . GLN D 1 232 ? -7.563 14.254 58.752 1.00 28.27 325 GLN D CA 1
ATOM 8317 C C . GLN D 1 232 ? -6.495 13.624 59.648 1.00 37.95 325 GLN D C 1
ATOM 8318 O O . GLN D 1 232 ? -6.796 12.763 60.476 1.00 32.11 325 GLN D O 1
ATOM 8324 N N . GLN D 1 233 ? -5.251 14.065 59.484 1.00 38.88 326 GLN D N 1
ATOM 8325 C CA . GLN D 1 233 ? -4.127 13.491 60.220 1.00 36.09 326 GLN D CA 1
ATOM 8326 C C . GLN D 1 233 ? -4.298 13.736 61.719 1.00 39.19 326 GLN D C 1
ATOM 8327 O O . GLN D 1 233 ? -4.714 14.817 62.139 1.00 35.28 326 GLN D O 1
ATOM 8333 N N . ALA D 1 234 ? -3.976 12.720 62.515 1.00 39.30 327 ALA D N 1
ATOM 8334 C CA . ALA D 1 234 ? -4.303 12.698 63.940 1.00 37.09 327 ALA D CA 1
ATOM 8335 C C . ALA D 1 234 ? -3.696 13.828 64.773 1.00 37.34 327 ALA D C 1
ATOM 8336 O O . ALA D 1 234 ? -2.506 14.129 64.674 1.00 32.01 327 ALA D O 1
ATOM 8338 N N . SER D 1 235 ? -4.545 14.451 65.586 1.00 38.20 328 SER D N 1
ATOM 8339 C CA . SER D 1 235 ? -4.124 15.408 66.605 1.00 39.55 328 SER D CA 1
ATOM 8340 C C . SER D 1 235 ? -3.759 14.673 67.893 1.00 43.11 328 SER D C 1
ATOM 8341 O O . SER D 1 235 ? -4.418 13.702 68.261 1.00 50.53 328 SER D O 1
ATOM 8344 N N . VAL D 1 236 ? -2.713 15.128 68.575 1.00 47.54 329 VAL D N 1
ATOM 8345 C CA . VAL D 1 236 ? -2.283 14.494 69.821 1.00 42.23 329 VAL D CA 1
ATOM 8346 C C . VAL D 1 236 ? -2.551 15.356 71.055 1.00 54.86 329 VAL D C 1
ATOM 8347 O O . VAL D 1 236 ? -2.309 16.563 71.050 1.00 64.12 329 VAL D O 1
ATOM 8351 N N . ILE D 1 237 ? -3.071 14.724 72.103 1.00 52.24 330 ILE D N 1
ATOM 8352 C CA . ILE D 1 237 ? -3.256 15.386 73.390 1.00 55.96 330 ILE D CA 1
ATOM 8353 C C . ILE D 1 237 ? -2.122 14.985 74.327 1.00 50.64 330 ILE D C 1
ATOM 8354 O O . ILE D 1 237 ? -1.935 13.804 74.622 1.00 53.93 330 ILE D O 1
ATOM 8359 N N . ARG D 1 238 ? -1.365 15.976 74.787 1.00 57.01 331 ARG D N 1
ATOM 8360 C CA . ARG D 1 238 ? -0.208 15.723 75.637 1.00 60.37 331 ARG D CA 1
ATOM 8361 C C . ARG D 1 238 ? -0.474 16.057 77.102 1.00 45.53 331 ARG D C 1
ATOM 8362 O O . ARG D 1 238 ? -1.247 16.962 77.416 1.00 40.85 331 ARG D O 1
ATOM 8370 N N . ALA D 1 239 ? 0.174 15.308 77.991 1.00 44.20 332 ALA D N 1
ATOM 8371 C CA . ALA D 1 239 ? 0.064 15.531 79.429 1.00 51.03 332 ALA D CA 1
ATOM 8372 C C . ALA D 1 239 ? 0.562 16.912 79.831 1.00 42.70 332 ALA D C 1
ATOM 8373 O O . ALA D 1 239 ? 1.721 17.252 79.593 1.00 54.15 332 ALA D O 1
ATOM 8375 N N . PRO D 1 240 ? -0.318 17.714 80.448 1.00 38.25 333 PRO D N 1
ATOM 8376 C CA . PRO D 1 240 ? 0.061 19.055 80.904 1.00 53.21 333 PRO D CA 1
ATOM 8377 C C . PRO D 1 240 ? 0.868 19.004 82.198 1.00 52.44 333 PRO D C 1
ATOM 8378 O O . PRO D 1 240 ? 1.597 19.946 82.512 1.00 48.92 333 PRO D O 1
ATOM 8382 N N . VAL D 1 241 ? 0.737 17.902 82.931 1.00 49.82 334 VAL D N 1
ATOM 8383 C CA . VAL D 1 241 ? 1.509 17.673 84.148 1.00 50.78 334 VAL D CA 1
ATOM 8384 C C . VAL D 1 241 ? 1.966 16.219 84.225 1.00 56.45 334 VAL D C 1
ATOM 8385 O O . VAL D 1 241 ? 1.415 15.349 83.549 1.00 49.38 334 VAL D O 1
ATOM 8389 N N . SER D 1 242 ? 2.980 15.962 85.044 1.00 47.35 335 SER D N 1
ATOM 8390 C CA . SER D 1 242 ? 3.480 14.605 85.241 1.00 54.87 335 SER D CA 1
ATOM 8391 C C . SER D 1 242 ? 2.703 13.874 86.331 1.00 40.32 335 SER D C 1
ATOM 8392 O O . SER D 1 242 ? 2.146 14.498 87.234 1.00 49.21 335 SER D O 1
ATOM 8395 N N . GLY D 1 243 ? 2.663 12.548 86.241 1.00 39.12 336 GLY D N 1
ATOM 8396 C CA . GLY D 1 243 ? 2.035 11.741 87.271 1.00 49.63 336 GLY D CA 1
ATOM 8397 C C . GLY D 1 243 ? 1.334 10.496 86.765 1.00 52.81 336 GLY D C 1
ATOM 8398 O O . GLY D 1 243 ? 1.676 9.953 85.717 1.00 57.17 336 GLY D O 1
ATOM 8399 N N . LYS D 1 244 ? 0.350 10.039 87.530 1.00 42.48 337 LYS D N 1
ATOM 8400 C CA . LYS D 1 244 ? -0.349 8.800 87.230 1.00 48.57 337 LYS D CA 1
ATOM 8401 C C . LYS D 1 244 ? -1.718 9.064 86.598 1.00 57.97 337 LYS D C 1
ATOM 8402 O O . LYS D 1 244 ? -2.407 10.030 86.943 1.00 45.84 337 LYS D O 1
ATOM 8408 N N . VAL D 1 245 ? -2.096 8.194 85.667 1.00 44.09 338 VAL D N 1
ATOM 8409 C CA . VAL D 1 245 ? -3.382 8.273 84.986 1.00 46.12 338 VAL D CA 1
ATOM 8410 C C . VAL D 1 245 ? -4.481 7.536 85.753 1.00 47.51 338 VAL D C 1
ATOM 8411 O O . VAL D 1 245 ? -4.391 6.327 85.968 1.00 55.08 338 VAL D O 1
ATOM 8415 N N . GLN D 1 246 ? -5.518 8.264 86.159 1.00 46.30 339 GLN D N 1
ATOM 8416 C CA . GLN D 1 246 ? -6.646 7.655 86.855 1.00 53.25 339 GLN D CA 1
ATOM 8417 C C . GLN D 1 246 ? -7.932 7.993 86.099 1.00 46.51 339 GLN D C 1
ATOM 8418 O O . GLN D 1 246 ? -7.969 8.970 85.344 1.00 43.74 339 GLN D O 1
ATOM 8424 N N . GLN D 1 247 ? -8.961 7.167 86.290 1.00 47.65 340 GLN D N 1
ATOM 8425 C CA . GLN D 1 247 ? -10.269 7.339 85.650 1.00 46.55 340 GLN D CA 1
ATOM 8426 C C . GLN D 1 247 ? -10.154 7.517 84.137 1.00 56.24 340 GLN D C 1
ATOM 8427 O O . GLN D 1 247 ? -10.774 8.405 83.554 1.00 38.77 340 GLN D O 1
ATOM 8433 N N . LEU D 1 248 ? -9.346 6.667 83.515 1.00 49.64 341 LEU D N 1
ATOM 8434 C CA . LEU D 1 248 ? -9.147 6.678 82.071 1.00 44.70 341 LEU D CA 1
ATOM 8435 C C . LEU D 1 248 ? -10.313 5.970 81.376 1.00 43.26 341 LEU D C 1
ATOM 8436 O O . LEU D 1 248 ? -10.628 4.823 81.698 1.00 38.34 341 LEU D O 1
ATOM 8441 N N . LYS D 1 249 ? -10.959 6.648 80.431 1.00 38.93 342 LYS D N 1
ATOM 8442 C CA . LYS D 1 249 ? -12.137 6.083 79.776 1.00 40.46 342 LYS D CA 1
ATOM 8443 C C . LYS D 1 249 ? -11.777 5.455 78.433 1.00 33.76 342 LYS D C 1
ATOM 8444 O O . LYS D 1 249 ? -11.657 6.143 77.419 1.00 40.88 342 LYS D O 1
ATOM 8450 N N . VAL D 1 250 ? -11.615 4.135 78.445 1.00 46.02 343 VAL D N 1
ATOM 8451 C CA . VAL D 1 250 ? -11.249 3.373 77.256 1.00 28.92 343 VAL D CA 1
ATOM 8452 C C . VAL D 1 250 ? -12.400 3.317 76.255 1.00 31.93 343 VAL D C 1
ATOM 8453 O O . VAL D 1 250 ? -12.190 3.400 75.044 1.00 43.60 343 VAL D O 1
ATOM 8457 N N . HIS D 1 251 ? -13.619 3.201 76.777 1.00 29.79 344 HIS D N 1
ATOM 8458 C CA . HIS D 1 251 ? -14.822 3.069 75.954 1.00 32.54 344 HIS D CA 1
ATOM 8459 C C . HIS D 1 251 ? -15.053 4.226 74.980 1.00 33.56 344 HIS D C 1
ATOM 8460 O O . HIS D 1 251 ? -15.912 4.135 74.105 1.00 34.54 344 HIS D O 1
ATOM 8467 N N . THR D 1 252 ? -14.289 5.304 75.123 1.00 23.99 345 THR D N 1
ATOM 8468 C CA . THR D 1 252 ? -14.465 6.464 74.261 1.00 37.98 345 THR D CA 1
ATOM 8469 C C . THR D 1 252 ? -13.605 6.368 73.007 1.00 39.55 345 THR D C 1
ATOM 8470 O O . THR D 1 252 ? -13.635 7.262 72.163 1.00 35.61 345 THR D O 1
ATOM 8474 N N . GLU D 1 253 ? -12.853 5.280 72.872 1.00 33.09 346 GLU D N 1
ATOM 8475 C CA . GLU D 1 253 ? -12.076 5.068 71.658 1.00 42.08 346 GLU D CA 1
ATOM 8476 C C . GLU D 1 253 ? -12.996 4.732 70.490 1.00 39.45 346 GLU D C 1
ATOM 8477 O O . GLU D 1 253 ? -13.851 3.851 70.588 1.00 35.09 346 GLU D O 1
ATOM 8483 N N . GLY D 1 254 ? -12.815 5.453 69.387 1.00 37.29 347 GLY D N 1
ATOM 8484 C CA . GLY D 1 254 ? -13.619 5.267 68.194 1.00 25.84 347 GLY D CA 1
ATOM 8485 C C . GLY D 1 254 ? -14.890 6.091 68.276 1.00 25.21 347 GLY D C 1
ATOM 8486 O O . GLY D 1 254 ? -15.639 6.210 67.308 1.00 41.16 347 GLY D O 1
ATOM 8487 N N . GLY D 1 255 ? -15.128 6.653 69.457 1.00 31.54 348 GLY D N 1
ATOM 8488 C CA . GLY D 1 255 ? -16.300 7.467 69.726 1.00 21.63 348 GLY D CA 1
ATOM 8489 C C . GLY D 1 255 ? -16.070 8.963 69.635 1.00 23.12 348 GLY D C 1
ATOM 8490 O O . GLY D 1 255 ? -14.932 9.429 69.583 1.00 24.11 348 GLY D O 1
ATOM 8491 N N . VAL D 1 256 ? -17.164 9.718 69.610 1.00 28.25 349 VAL D N 1
ATOM 8492 C CA . VAL D 1 256 ? -17.091 11.172 69.571 1.00 21.69 349 VAL D CA 1
ATOM 8493 C C . VAL D 1 256 ? -16.989 11.704 71.000 1.00 30.25 349 VAL D C 1
ATOM 8494 O O . VAL D 1 256 ? -17.717 11.260 71.885 1.00 25.50 349 VAL D O 1
ATOM 8498 N N . VAL D 1 257 ? -16.083 12.649 71.227 1.00 17.17 350 VAL D N 1
ATOM 8499 C CA . VAL D 1 257 ? -15.999 13.306 72.526 1.00 28.06 350 VAL D CA 1
ATOM 8500 C C . VAL D 1 257 ? -16.204 14.810 72.403 1.00 34.93 350 VAL D C 1
ATOM 8501 O O . VAL D 1 257 ? -15.842 15.426 71.399 1.00 26.03 350 VAL D O 1
ATOM 8505 N N . THR D 1 258 ? -16.798 15.388 73.439 1.00 25.43 351 THR D N 1
ATOM 8506 C CA . THR D 1 258 ? -17.149 16.800 73.456 1.00 28.53 351 THR D CA 1
ATOM 8507 C C . THR D 1 258 ? -16.361 17.533 74.538 1.00 27.73 351 THR D C 1
ATOM 8508 O O . THR D 1 258 ? -15.775 16.905 75.420 1.00 21.88 351 THR D O 1
ATOM 8512 N N . THR D 1 259 ? -16.332 18.860 74.449 1.00 24.02 352 THR D N 1
ATOM 8513 C CA . THR D 1 259 ? -15.583 19.701 75.384 1.00 28.73 352 THR D CA 1
ATOM 8514 C C . THR D 1 259 ? -15.981 19.492 76.849 1.00 31.09 352 THR D C 1
ATOM 8515 O O . THR D 1 259 ? -15.264 19.908 77.759 1.00 27.82 352 THR D O 1
ATOM 8519 N N . ALA D 1 260 ? -17.125 18.853 77.068 1.00 37.57 353 ALA D N 1
ATOM 8520 C CA . ALA D 1 260 ? -17.625 18.586 78.412 1.00 30.94 353 ALA D CA 1
ATOM 8521 C C . ALA D 1 260 ? -17.102 17.256 78.964 1.00 34.03 353 ALA D C 1
ATOM 8522 O O . ALA D 1 260 ? -17.410 16.888 80.098 1.00 46.24 353 ALA D O 1
ATOM 8524 N N . GLU D 1 261 ? -16.311 16.542 78.166 1.00 30.69 354 GLU D N 1
ATOM 8525 C CA . GLU D 1 261 ? -15.818 15.222 78.560 1.00 37.50 354 GLU D CA 1
ATOM 8526 C C . GLU D 1 261 ? -14.503 15.247 79.322 1.00 34.22 354 GLU D C 1
ATOM 8527 O O . GLU D 1 261 ? -13.550 15.912 78.920 1.00 37.85 354 GLU D O 1
ATOM 8533 N N . THR D 1 262 ? -14.465 14.518 80.432 1.00 32.19 355 THR D N 1
ATOM 8534 C CA . THR D 1 262 ? -13.214 14.263 81.129 1.00 31.15 355 THR D CA 1
ATOM 8535 C C . THR D 1 262 ? -12.709 12.898 80.675 1.00 27.58 355 THR D C 1
ATOM 8536 O O . THR D 1 262 ? -13.224 11.866 81.104 1.00 31.51 355 THR D O 1
ATOM 8540 N N . LEU D 1 263 ? -11.707 12.894 79.805 1.00 24.96 356 LEU D N 1
ATOM 8541 C CA . LEU D 1 263 ? -11.208 11.652 79.231 1.00 34.64 356 LEU D CA 1
ATOM 8542 C C . LEU D 1 263 ? -10.433 10.861 80.275 1.00 35.62 356 LEU D C 1
ATOM 8543 O O . LEU D 1 263 ? -10.492 9.631 80.312 1.00 36.68 356 LEU D O 1
ATOM 8548 N N . MET D 1 264 ? -9.715 11.588 81.123 1.00 39.91 357 MET D N 1
ATOM 8549 C CA . MET D 1 264 ? -8.919 10.999 82.191 1.00 33.51 357 MET D CA 1
ATOM 8550 C C . MET D 1 264 ? -8.431 12.086 83.144 1.00 38.74 357 MET D C 1
ATOM 8551 O O . MET D 1 264 ? -8.575 13.274 82.858 1.00 31.16 357 MET D O 1
ATOM 8556 N N . VAL D 1 265 ? -7.859 11.687 84.276 1.00 44.56 358 VAL D N 1
ATOM 8557 C CA . VAL D 1 265 ? -7.281 12.662 85.196 1.00 40.11 358 VAL D CA 1
ATOM 8558 C C . VAL D 1 265 ? -5.842 12.285 85.553 1.00 49.09 358 VAL D C 1
ATOM 8559 O O . VAL D 1 265 ? -5.510 11.106 85.661 1.00 56.78 358 VAL D O 1
ATOM 8563 N N . ILE D 1 266 ? -4.984 13.291 85.704 1.00 50.12 359 ILE D N 1
ATOM 8564 C CA . ILE D 1 266 ? -3.589 13.061 86.072 1.00 47.24 359 ILE D CA 1
ATOM 8565 C C . ILE D 1 266 ? -3.302 13.504 87.502 1.00 52.19 359 ILE D C 1
ATOM 8566 O O . ILE D 1 266 ? -3.432 14.683 87.833 1.00 49.05 359 ILE D O 1
ATOM 8571 N N . VAL D 1 267 ? -2.906 12.554 88.344 1.00 47.78 360 VAL D N 1
ATOM 8572 C CA . VAL D 1 267 ? -2.637 12.845 89.750 1.00 50.08 360 VAL D CA 1
ATOM 8573 C C . VAL D 1 267 ? -1.150 12.685 90.083 1.00 57.43 360 VAL D C 1
ATOM 8574 O O . VAL D 1 267 ? -0.524 11.701 89.699 1.00 57.72 360 VAL D O 1
ATOM 8578 N N . PRO D 1 268 ? -0.570 13.671 90.784 1.00 75.61 361 PRO D N 1
ATOM 8579 C CA . PRO D 1 268 ? -1.226 14.888 91.268 1.00 68.72 361 PRO D CA 1
ATOM 8580 C C . PRO D 1 268 ? -1.121 16.045 90.277 1.00 64.87 361 PRO D C 1
ATOM 8581 O O . PRO D 1 268 ? -0.211 16.051 89.448 1.00 65.09 361 PRO D O 1
#

Solvent-accessible surface area: 66096 Å² total; per-residue (Å²): 85,117,114,6,92,4,140,72,61,5,59,2,112,88,41,80,5,158,94,35,68,90,12,169,150,27,59,40,0,0,64,3,12,10,69,44,2,101,52,58,6,122,140,13,80,58,49,9,22,53,12,47,5,81,38,8,32,18,85,20,0,26,114,0,20,108,59,54,58,39,35,122,46,126,30,57,144,60,114,86,20,136,130,36,39,99,93,31,55,24,120,10,18,37,64,0,27,71,38,31,15,57,6,41,56,101,28,37,94,60,39,74,64,7,10,135,49,80,39,79,70,26,61,8,60,60,87,17,87,132,47,80,66,72,14,143,82,30,72,70,142,8,64,86,38,112,57,60,83,138,142,162,76,46,65,141,137,36,6,89,72,10,73,60,94,54,64,110,2,31,64,64,27,146,55,27,106,64,72,45,134,111,5,80,67,58,16,125,61,6,99,78,85,59,84,69,20,38,113,102,30,101,78,85,4,98,44,69,38,145,104,5,57,72,62,23,104,122,36,45,90,82,26,94,121,21,74,134,98,42,146,31,32,64,20,126,2,61,48,46,20,95,0,53,121,9,160,8,127,87,116,50,21,93,7,48,61,82,86,42,3,0,12,0,45,118,124,55,90,112,6,87,5,144,87,58,5,46,2,109,81,42,79,5,158,94,38,68,89,12,172,141,30,62,38,0,0,55,2,27,15,68,47,3,118,50,53,7,106,139,13,78,60,46,18,23,52,10,32,2,77,36,4,28,22,85,19,0,38,121,0,17,113,51,55,68,45,35,122,46,119,37,51,145,94,105,114,26,154,132,31,44,104,90,34,52,24,106,10,18,36,60,0,22,81,41,29,14,67,5,50,56,99,22,37,96,58,42,51,60,11,12,139,56,77,45,97,65,16,64,12,56,60,86,20,93,147,40,79,69,74,9,142,88,11,77,55,108,4,62,84,51,107,61,75,60,140,144,167,72,43,66,146,130,35,5,90,96,9,61,80,96,49,66,114,6,29,70,67,25,151,55,32,113,65,74,42,132,107,5,61,69,61,7,110,67,7,72,110,74,61,92,73,18,37,136,100,34,114,80,92,6,98,58,71,33,140,106,6,70,65,64,18,104,114,35,63,102,74,30,111,134,16,83,128,99,54,144,36,38,66,19,125,2,62,31,44,17,97,0,50,127,13,151,13,125,86,125,47,19,92,4,50,62,87,81,44,1,0,18,0,36,107,112,92,95,14,97,4,172,110,64,9,54,0,121,76,9,95,52,191,25,67,10,18,29,83,40,2,101,57,54,5,98,134,6,80,72,45,6,52,91,10,44,14,25,30,4,31,16,88,22,0,42,114,0,23,114,60,57,73,45,35,136,46,119,28,51,144,71,98,78,20,134,141,28,50,107,83,43,49,28,142,9,16,32,59,0,32,91,42,31,16,68,5,49,56,96,19,40,98,61,40,76,57,8,9,128,43,76,45,86,57,14,67,12,56,59,85,17,84,143,44,85,67,66,15,151,46,14,82,62,120,2,70,98,59,95,46,74,62,155,137,171,64,60,65,156,116,28,11,88,84,8,63,80,106,55,70,114,2,35,71,59,26,174,73,37,96,68,71,30,119,110,5,70,67,58,17,122,63,7,85,123,76,65,120,82,18,31,103,102,35,77,67,92,4,105,46,48,31,131,67,4,61,63,68,27,128,116,29,50,88,86,25,93,110,22,84,120,119,53,144,24,66,89,48,191,66,73,57,112,60,125,36,87,138,45,72,95,147,13,80,62,27,99,2,55,70,85,50,27,1,8,17,9,81,97,108,110,9,92,5,172,116,66,8,42,0,115,78,24,86,8,143,96,30,63,88,11,185,152,30,56,45,1,2,68,15,4,31,70,41,1,95,47,51,8,118,139,8,76,67,49,8,51,95,13,46,15,30,26,3,36,16,86,19,0,24,113,0,21,117,56,56,57,38,34,134,42,125,28,51,128,70,118,74,14,116,152,26,59,117,92,46,39,34,124,11,16,29,63,0,27,91,40,28,16,67,4,47,55,95,25,36,100,64,38,61,69,7,8,147,64,74,42,92,56,19,70,14,52,62,110,13,75,142,30,70,63,65,13,149,50,16,69,64,123,7,64,99,58,113,52,77,60,158,140,170,68,52,67,130,128,32,6,85,78,11,68,72,106,56,60,119,5,8,59,68,25,144,73,35,97,66,70,28,117,114,8,62,67,59,11,110,64,8,81,125,84,52,100,85,21,26,109,98,33,70,64,104,1,95,35,64,38,132,78,5,58,75,68,18,124,119,30,61,98,87,26,88,108,21,82,101,124,52,138,34,63,66,29,128,3,63,41,59,20,91,0,60,131,18,68,95,147,13,84,64,26,102,2,52,72,82,45,29,1,0,16,0,52,120

Nearest PDB structures (foldseek):
  5c22-assembly4_D  TM=9.440E-01  e=1.066E-40  Escherichia coli
  5c21-assembly1_A  TM=9.091E-01  e=1.700E-39  Escherichia coli
  5c21-assembly1_B  TM=8.785E-01  e=2.262E-37  Escherichia coli
  5c22-assembly3_C  TM=9.551E-01  e=7.284E-35  Escherichia coli
  5nen-assembly1_B  TM=8.174E-01  e=1.732E-04  Serratia marcescens

Foldseek 3Di:
DDFDFDPAKWFFADADDDAFDWFAFFDFGTWTFHPPLVVLLVVLLVLLLLLVLVLLLLVQLLVCLVVVHGDDLDDDDDVSCPPDDPVSSVVSVVVSVVLSVVLVVQLVVLVVVLVVLVVVLVVLVVQLVVLVVQLVVLVVVLVVVVVVVVVPVDDVVVNVVSVVSNVVSVVSNVVSVVVNVVSVVVSVVSVVSSVVSSVVVNVVSVVSSVVSVVVSVVSVVSSVVSCVNGGIDTDGHNHTATWHPAPDDDGGDIGRRVDGRTDGDD/DWFFDFDPFKFFFADADDDAFDWDAFFAFGTKTFHPPLVVLLVVLLVLLLLLVLVLQLLVQLLVCLVVVHGDPLDDDPDDSPPPDDPVSSVVSVVVSVVVSVVLVVQLVVLVVVLVVLVVVLVVLVVQLVVLVVVLVVLVVVLVVQVVCVVVVNDDPVVSVVSVVSNVVSVVSNVVSVVVNVVSVVVSVVSVVSSVVSSVVVSVVSVVSSVVSVVVSVVSVVSSVVSVVNRDMDTDTDNHTATKHDQPDDDGGDIGRRVDRRIMGDD/DFFDFDPFWWAQADDPPCGWTFHPPLVVQLVVLLVLLLVLVLLLQLLVQLLVCLVVVHGDPLDDDDDPSPPPDDPVSSVVSSVVSVVLSVVLVVQLVVLVVVLVVLVVVLVVLVVQLVVLVVQLVVLVVVLVVVVVCVVVVNDDPVVSVVSVVSNVVSVVSNVVSVVVSVVSVVVSVVSVVVSVVSSVVVSVVSVVSNVVSVVSSVVSVVSSVVSVVNRGIDDDDDPDDAHKAPAPNVSHRHIHGRVDGRIGGD/DFFDFDPFWWAFADAPDDAFDWDAFFDFGTKTFHPCLVVLLVVLLVVLLVLVLLLQLLVQLLVCLVVVHGDPLDDDDDPSPPPDDPVSSVVSSVVSVVLSVVLVVQLVVLVVVLVVLVVVLVVLVVVLVVLVVQLVVLVVVLVVVVVCVVVVNDDVVVSVVSVVSNVVSVVSNVVSVVVNVVSVVVSVVSVVVSVVSSVVVSVVSVVSNVVSVVSSVVSVVSSVVSVVSRPIDTDGHNHTATKHPADPVSHRHIHGRPDRRIDGDD

Secondary structure (DSSP, 8-state):
-EEE--SSSEEEEEE---TT-EE-TT-EEEEEEETTHHHHHHHHHHHHHHHHHHHHHHHHHHHHHHHTS---------GGGSS--HHHHHHHHHHHHHHHHHHHHHHHHHHHHHHHHHHHHHHHHHHHHHHHHHHHHHHHHHHHHHTSTTTT-S-HHHHHHHHHHHHHHHHHHHHHHHHHHHHHHHHHHHHHHHHHHHHHHHHHHHHHHHHHHHHHHHHHHHHHHHHHHHSPEEEE-SS-EEEES-----TT-EE-TT---EEEE-/--EEE--SS-EEEEEE---TT-EE-TT-EEEEEEETTHHHHHHHHHHHHHHHHHHHHHHHHHHHHHHHTS-------S-GGGSS--HHHHHHHHHHHHHHHHHHHHHHHHHHHHHHHHHHHHHHHHHHHHHHHHHHHHHHHHHHHHHHHHTTT-S-HHHHHHHHHHHHHHHHHHHHHHHHHHHHHHHHHHHHHHHHHHHHHHHHHHHHHHHHHHHHHHHHHHHHHHHHHHHSPEEEE-SS-EEEE------TT-EE-TT---EEEE-/-EEE--SSSEEEEE-----EEEETTHHHHHHHHHHHHHHHHHHHHHHHHHHHHHHHTS---------GGGSS--HHHHHHHHHHHHHHHHHHHHHHHHHHHHHHHHHHHHHHHHHHHHHHHHHHHHHHHHHHHHHHHHTTT-S-HHHHHHHHHHHHHHHHHHHHHHHHHHHHHHHHHHHHHHHHHHHHHHHHHHHHHHHHHHHHHHHHHHHHHHHHHHHSPEE---SS-S-EES--GGGTTSEE-TT---EEE-/-EEE--SSSEEEEEE---TT-EE-TT-EEEEEEETTHHHHHHHHHHHHHHHHHHHHHHHHHHHHHHHTS---------GGGSS--HHHHHHHHHHHHHHHHHHHHHHHHHHHHHHHHHHHHHHHHHHHHHHHHHHHHHHHHHHHHHHHHTTT-S-HHHHHHHHHHHHHHHHHHHHHHHHHHHHHHHHHHHHHHHHHHHHHHHHHHHHHHHHHHHHHHHHHHHHHHHHHHHSPEEEE-SS-EEEES--GGGTTSEE-TT---EEEE-